Protein AF-0000000075090294 (afdb_homodimer)

InterPro domains:
  IPR002213 UDP-glucuronosyl/UDP-glucosyltransferase [PF00201] (86-489)
  IPR002213 UDP-glucuronosyl/UDP-glucosyltransferase [cd03784] (20-441)
  IPR050271 UDP-glycosyltransferase [PTHR48043] (32-480)

Nearest PDB structures (foldseek):
  7yf5-assembly1_A  TM=9.136E-01  e=6.482E-15  Homo sapiens
  2o6l-assembly1_B  TM=9.146E-01  e=1.352E-14  Homo sapiens
  7yf5-assembly1_B  TM=9.253E-01  e=3.339E-14  Homo sapiens
  7yan-assembly2_D-2  TM=8.875E-01  e=4.430E-14  Homo sapiens
  7cjx-assembly2_B  TM=8.827E-01  e=1.720E-13  Homo sapiens

Radius of gyration: 32.8 Å; Cα contacts (8 Å, |Δi|>4): 1736; chains: 2; bounding box: 74×106×126 Å

Organism: Spodoptera litura (NCBI:txid69820)

Structure (mmCIF, N/CA/C/O backbone):
data_AF-0000000075090294-model_v1
#
loop_
_entity.id
_entity.type
_entity.pdbx_description
1 polymer 'UDP-glucuronosyltransferase 2B15-like'
#
loop_
_atom_site.group_PDB
_atom_site.id
_atom_site.type_symbol
_atom_site.label_atom_id
_atom_site.label_alt_id
_atom_site.label_comp_id
_atom_site.label_asym_id
_atom_site.label_entity_id
_atom_site.label_seq_id
_atom_site.pdbx_PDB_ins_code
_atom_site.Cartn_x
_atom_site.Cartn_y
_atom_site.Cartn_z
_atom_site.occupancy
_atom_site.B_iso_or_equiv
_atom_site.auth_seq_id
_atom_site.auth_comp_id
_atom_site.auth_asym_id
_atom_site.auth_atom_id
_atom_site.pdbx_PDB_model_num
ATOM 1 N N . MET A 1 1 ? -3.293 17.156 -51.281 1 29.06 1 MET A N 1
ATOM 2 C CA . MET A 1 1 ? -3.029 15.945 -50.531 1 29.06 1 MET A CA 1
ATOM 3 C C . MET A 1 1 ? -2.488 16.281 -49.125 1 29.06 1 MET A C 1
ATOM 5 O O . MET A 1 1 ? -2.357 15.398 -48.281 1 29.06 1 MET A O 1
ATOM 9 N N . LYS A 1 2 ? -1.785 17.406 -49 1 39.28 2 LYS A N 1
ATOM 10 C CA . LYS A 1 2 ? -1.111 17.875 -47.781 1 39.28 2 LYS A CA 1
ATOM 11 C C . LYS A 1 2 ? -2.121 18.281 -46.719 1 39.28 2 LYS A C 1
ATOM 13 O O . LYS A 1 2 ? -1.829 18.203 -45.5 1 39.28 2 LYS A O 1
ATOM 18 N N . PHE A 1 3 ? -3.219 18.844 -47.188 1 44.41 3 PHE A N 1
ATOM 19 C CA . PHE A 1 3 ? -4.188 19.406 -46.25 1 44.41 3 PHE A CA 1
ATOM 20 C C . PHE A 1 3 ? -4.875 18.297 -45.438 1 44.41 3 PHE A C 1
ATOM 22 O O . PHE A 1 3 ? -5.34 18.547 -44.344 1 44.41 3 PHE A O 1
ATOM 29 N N . ASN A 1 4 ? -4.961 17.062 -46.125 1 43.91 4 ASN A N 1
ATOM 30 C CA . ASN A 1 4 ? -5.73 16.031 -45.438 1 43.91 4 ASN A CA 1
ATOM 31 C C . ASN A 1 4 ? -4.961 15.453 -44.25 1 43.91 4 ASN A C 1
ATOM 33 O O . ASN A 1 4 ? -5.551 14.82 -43.375 1 43.91 4 ASN A O 1
ATOM 37 N N . ASN A 1 5 ? -3.605 15.617 -44.312 1 43 5 ASN A N 1
ATOM 38 C CA . ASN A 1 5 ? -2.842 14.945 -43.281 1 43 5 ASN A CA 1
ATOM 39 C C . ASN A 1 5 ? -2.898 15.719 -41.969 1 43 5 ASN A C 1
ATOM 41 O O . ASN A 1 5 ? -2.588 15.18 -40.906 1 43 5 ASN A O 1
ATOM 45 N N . ILE A 1 6 ? -3.092 17.078 -42.031 1 44.69 6 ILE A N 1
ATOM 46 C CA . ILE A 1 6 ? -3.098 17.875 -40.812 1 44.69 6 ILE A CA 1
ATOM 47 C C . ILE A 1 6 ? -4.348 17.547 -40 1 44.69 6 ILE A C 1
ATOM 49 O O . ILE A 1 6 ? -4.309 17.547 -38.75 1 44.69 6 ILE A O 1
ATOM 53 N N . ILE A 1 7 ? -5.492 17.266 -40.719 1 43.75 7 ILE A N 1
ATOM 54 C CA . ILE A 1 7 ? -6.73 17.062 -40 1 43.75 7 ILE A CA 1
ATOM 55 C C . ILE A 1 7 ? -6.648 15.742 -39.219 1 43.75 7 ILE A C 1
ATOM 57 O O . ILE A 1 7 ? -7.137 15.641 -38.094 1 43.75 7 ILE A O 1
ATOM 61 N N . ILE A 1 8 ? -5.871 14.742 -39.719 1 41.94 8 ILE A N 1
ATOM 62 C CA . ILE A 1 8 ? -5.863 13.43 -39.094 1 41.94 8 ILE A CA 1
ATOM 63 C C . ILE A 1 8 ? -5.082 13.5 -37.781 1 41.94 8 ILE A C 1
ATOM 65 O O . ILE A 1 8 ? -5.441 12.844 -36.812 1 41.94 8 ILE A O 1
ATOM 69 N N . LEU A 1 9 ? -4.02 14.359 -37.75 1 40.75 9 LEU A N 1
ATOM 70 C CA . LEU A 1 9 ? -3.215 14.336 -36.531 1 40.75 9 LEU A CA 1
ATOM 71 C C . LEU A 1 9 ? -3.982 14.938 -35.375 1 40.75 9 LEU A C 1
ATOM 73 O O . LEU A 1 9 ? -3.773 14.547 -34.219 1 40.75 9 LEU A O 1
ATOM 77 N N . PHE A 1 10 ? -4.84 15.891 -35.625 1 39.81 10 PHE A N 1
ATOM 78 C CA . PHE A 1 10 ? -5.566 16.484 -34.5 1 39.81 10 PHE A CA 1
ATOM 79 C C . PHE A 1 10 ? -6.582 15.5 -33.938 1 39.81 10 PHE A C 1
ATOM 81 O O . PHE A 1 10 ? -7.25 15.789 -32.938 1 39.81 10 PHE A O 1
ATOM 88 N N . CYS A 1 11 ? -7.133 14.578 -34.719 1 36.56 11 CYS A N 1
ATOM 89 C CA . CYS A 1 11 ? -8.125 13.68 -34.156 1 36.56 11 CYS A CA 1
ATOM 90 C C . CYS A 1 11 ? -7.504 12.812 -33.062 1 36.56 11 CYS A C 1
ATOM 92 O O . CYS A 1 11 ? -8.211 12.07 -32.375 1 36.56 11 CYS A O 1
ATOM 94 N N . ALA A 1 12 ? -6.301 12.32 -33.25 1 36.75 12 ALA A N 1
ATOM 95 C CA . ALA A 1 12 ? -5.848 11.172 -32.469 1 36.75 12 ALA A CA 1
ATOM 96 C C . ALA A 1 12 ? -5.918 11.469 -30.969 1 36.75 12 ALA A C 1
ATOM 98 O O . ALA A 1 12 ? -6.297 10.609 -30.172 1 36.75 12 ALA A O 1
ATOM 99 N N . LEU A 1 13 ? -5.031 12.375 -30.484 1 38.44 13 LEU A N 1
ATOM 100 C CA . LEU A 1 13 ? -4.887 12.258 -29.031 1 38.44 13 LEU A CA 1
ATOM 101 C C . LEU A 1 13 ? -6.121 12.789 -28.312 1 38.44 13 LEU A C 1
ATOM 103 O O . LEU A 1 13 ? -6.012 13.664 -27.453 1 38.44 13 LEU A O 1
ATOM 107 N N . PHE A 1 14 ? -7.176 13.125 -28.922 1 38.22 14 PHE A N 1
ATOM 108 C CA . PHE A 1 14 ? -8.297 13.367 -28.016 1 38.22 14 PHE A CA 1
ATOM 109 C C . PHE A 1 14 ? -8.422 12.234 -27 1 38.22 14 PHE A C 1
ATOM 111 O O . PHE A 1 14 ? -8.938 11.164 -27.312 1 38.22 14 PHE A O 1
ATOM 118 N N . SER A 1 15 ? -7.508 12.008 -26.203 1 43.88 15 SER A N 1
ATOM 119 C CA . SER A 1 15 ? -7.938 11.281 -25.016 1 43.88 15 SER A CA 1
ATOM 120 C C . SER A 1 15 ? -9.375 11.633 -24.641 1 43.88 15 SER A C 1
ATOM 122 O O . SER A 1 15 ? -9.68 12.789 -24.359 1 43.88 15 SER A O 1
ATOM 124 N N . GLN A 1 16 ? -10.398 11.281 -25.375 1 47 16 GLN A N 1
ATOM 125 C CA . GLN A 1 16 ? -11.797 11.438 -24.984 1 47 16 GLN A CA 1
ATOM 126 C C . GLN A 1 16 ? -11.93 11.602 -23.484 1 47 16 GLN A C 1
ATOM 128 O O . GLN A 1 16 ? -11.805 10.633 -22.734 1 47 16 GLN A O 1
ATOM 133 N N . VAL A 1 17 ? -11.383 12.578 -22.938 1 55.84 17 VAL A N 1
ATOM 134 C CA . VAL A 1 17 ? -11.617 12.859 -21.531 1 55.84 17 VAL A CA 1
ATOM 135 C C . VAL A 1 17 ? -13.109 12.805 -21.219 1 55.84 17 VAL A C 1
ATOM 137 O O . VAL A 1 17 ? -13.898 13.562 -21.797 1 55.84 17 VAL A O 1
ATOM 140 N N . LEU A 1 18 ? -13.633 11.656 -20.984 1 67 18 LEU A N 1
ATOM 141 C CA . LEU A 1 18 ? -14.984 11.531 -20.453 1 67 18 LEU A CA 1
ATOM 142 C C . LEU A 1 18 ? -15.234 12.555 -19.344 1 67 18 LEU A C 1
ATOM 144 O O . LEU A 1 18 ? -14.531 12.555 -18.328 1 67 18 LEU A O 1
ATOM 148 N N . SER A 1 19 ? -15.922 13.641 -19.641 1 91.56 19 SER A N 1
ATOM 149 C CA . SER A 1 19 ? -16.344 14.656 -18.688 1 91.56 19 SER A CA 1
ATOM 150 C C . SER A 1 19 ? -17.297 14.062 -17.641 1 91.56 19 SER A C 1
ATOM 152 O O . SER A 1 19 ? -18.344 13.523 -17.984 1 91.56 19 SER A O 1
ATOM 154 N N . LEU A 1 20 ? -16.844 14.031 -16.422 1 97.94 20 LEU A N 1
ATOM 155 C CA . LEU A 1 20 ? -17.625 13.484 -15.32 1 97.94 20 LEU A CA 1
ATOM 156 C C . LEU A 1 20 ? -18.438 14.586 -14.633 1 97.94 20 LEU A C 1
ATOM 158 O O . LEU A 1 20 ? -18.016 15.742 -14.609 1 97.94 20 LEU A O 1
ATOM 162 N N . ASN A 1 21 ? -19.625 14.258 -14.188 1 98.5 21 ASN A N 1
ATOM 163 C CA . ASN A 1 21 ? -20.328 15.055 -13.203 1 98.5 21 ASN A CA 1
ATOM 164 C C . ASN A 1 21 ? -19.938 14.688 -11.781 1 98.5 21 ASN A C 1
ATOM 166 O O . ASN A 1 21 ? -20.25 13.586 -11.312 1 98.5 21 ASN A O 1
ATOM 170 N N . ILE A 1 22 ? -19.266 15.633 -11.086 1 98.81 22 ILE A N 1
ATOM 171 C CA . ILE A 1 22 ? -18.641 15.32 -9.805 1 98.81 22 ILE A CA 1
ATOM 172 C C . ILE A 1 22 ? -19.266 16.172 -8.703 1 98.81 22 ILE A C 1
ATOM 174 O O . ILE A 1 22 ? -19.469 17.375 -8.883 1 98.81 22 ILE A O 1
ATOM 178 N N . LEU A 1 23 ? -19.625 15.562 -7.602 1 98.88 23 LEU A N 1
ATOM 179 C CA . LEU A 1 23 ? -20.109 16.281 -6.422 1 98.88 23 LEU A CA 1
ATOM 180 C C . LEU A 1 23 ? -19.062 16.266 -5.316 1 98.88 23 LEU A C 1
ATOM 182 O O . LEU A 1 23 ? -18.594 15.195 -4.91 1 98.88 23 LEU A O 1
ATOM 186 N N . GLY A 1 24 ? -18.609 17.438 -4.895 1 98.81 24 GLY A N 1
ATOM 187 C CA . GLY A 1 24 ? -17.734 17.562 -3.734 1 98.81 24 GLY A CA 1
ATOM 188 C C . GLY A 1 24 ? -18.469 18 -2.48 1 98.81 24 GLY A C 1
ATOM 189 O O . GLY A 1 24 ? -19.156 19.016 -2.479 1 98.81 24 GLY A O 1
ATOM 190 N N . VAL A 1 25 ? -18.359 17.234 -1.381 1 98.81 25 VAL A N 1
ATOM 191 C CA . VAL A 1 25 ? -19.062 17.516 -0.136 1 98.81 25 VAL A CA 1
ATOM 192 C C . VAL A 1 25 ? -18.062 17.766 0.984 1 98.81 25 VAL A C 1
ATOM 194 O O . VAL A 1 25 ? -17.438 16.828 1.501 1 98.81 25 VAL A O 1
ATOM 197 N N . PHE A 1 26 ? -17.906 19 1.391 1 98.19 26 PHE A N 1
ATOM 198 C CA . PHE A 1 26 ? -16.953 19.438 2.396 1 98.19 26 PHE A CA 1
ATOM 199 C C . PHE A 1 26 ? -17.641 20.312 3.445 1 98.19 26 PHE A C 1
ATOM 201 O O . PHE A 1 26 ? -17.438 21.531 3.473 1 98.19 26 PHE A O 1
ATOM 208 N N . PRO A 1 27 ? -18.297 19.703 4.402 1 96.38 27 PRO A N 1
ATOM 209 C CA . PRO A 1 27 ? -19.156 20.469 5.309 1 96.38 27 PRO A CA 1
ATOM 210 C C . PRO A 1 27 ? -18.375 21.016 6.512 1 96.38 27 PRO A C 1
ATOM 212 O O . PRO A 1 27 ? -18.969 21.688 7.367 1 96.38 27 PRO A O 1
ATOM 215 N N . TYR A 1 28 ? -17.094 20.734 6.672 1 95.12 28 TYR A N 1
ATOM 216 C CA . TYR A 1 28 ? -16.328 21.25 7.793 1 95.12 28 TYR A CA 1
ATOM 217 C C . TYR A 1 28 ? -15.922 22.703 7.543 1 95.12 28 TYR A C 1
ATOM 219 O O . TYR A 1 28 ? -15.477 23.047 6.445 1 95.12 28 TYR A O 1
ATOM 227 N N . GLN A 1 29 ? -15.984 23.547 8.508 1 93.06 29 GLN A N 1
ATOM 228 C CA . GLN A 1 29 ? -15.844 25 8.344 1 93.06 29 GLN A CA 1
ATOM 229 C C . GLN A 1 29 ? -14.375 25.422 8.445 1 93.06 29 GLN A C 1
ATOM 231 O O . GLN A 1 29 ? -14.047 26.594 8.258 1 93.06 29 GLN A O 1
ATOM 236 N N . GLY A 1 30 ? -13.516 24.469 8.766 1 89.94 30 GLY A N 1
ATOM 237 C CA . GLY A 1 30 ? -12.109 24.828 8.844 1 89.94 30 GLY A CA 1
ATOM 238 C C . GLY A 1 30 ? -11.492 25.125 7.488 1 89.94 30 GLY A C 1
ATOM 239 O O . GLY A 1 30 ? -11.344 24.219 6.664 1 89.94 30 GLY A O 1
ATOM 240 N N . LYS A 1 31 ? -11.102 26.328 7.285 1 90.31 31 LYS A N 1
ATOM 241 C CA . LYS A 1 31 ? -10.617 26.781 5.988 1 90.31 31 LYS A CA 1
ATOM 242 C C . LYS A 1 31 ? -9.336 26.062 5.594 1 90.31 31 LYS A C 1
ATOM 244 O O . LYS A 1 31 ? -9.094 25.828 4.41 1 90.31 31 LYS A O 1
ATOM 249 N N . SER A 1 32 ? -8.469 25.766 6.578 1 89.62 32 SER A N 1
ATOM 250 C CA . SER A 1 32 ? -7.195 25.109 6.309 1 89.62 32 SER A CA 1
ATOM 251 C C . SER A 1 32 ? -7.402 23.781 5.598 1 89.62 32 SER A C 1
ATOM 253 O O . SER A 1 32 ? -6.598 23.391 4.746 1 89.62 32 SER A O 1
ATOM 255 N N . HIS A 1 33 ? -8.539 23.078 5.941 1 94.19 33 HIS A N 1
ATOM 256 C CA . HIS A 1 33 ? -8.852 21.828 5.254 1 94.19 33 HIS A CA 1
ATOM 257 C C . HIS A 1 33 ? -9.156 22.078 3.779 1 94.19 33 HIS A C 1
ATOM 259 O O . HIS A 1 33 ? -8.664 21.359 2.912 1 94.19 33 HIS A O 1
ATOM 265 N N . PHE A 1 34 ? -9.883 23.125 3.588 1 95.06 34 PHE A N 1
ATOM 266 C CA . PHE A 1 34 ? -10.328 23.375 2.223 1 95.06 34 PHE A CA 1
ATOM 267 C C . PHE A 1 34 ? -9.172 23.859 1.354 1 95.06 34 PHE A C 1
ATOM 269 O O . PHE A 1 34 ? -9.203 23.688 0.132 1 95.06 34 PHE A O 1
ATOM 276 N N . PHE A 1 35 ? -8.133 24.453 1.969 1 94.06 35 PHE A N 1
ATOM 277 C CA . PHE A 1 35 ? -6.938 24.844 1.222 1 94.06 35 PHE A CA 1
ATOM 278 C C . PHE A 1 35 ? -6.332 23.625 0.516 1 94.06 35 PHE A C 1
ATOM 280 O O . PHE A 1 35 ? -5.734 23.766 -0.554 1 94.06 35 PHE A O 1
ATOM 287 N N . VAL A 1 36 ? -6.547 22.469 1.104 1 96.5 36 VAL A N 1
ATOM 288 C CA . VAL A 1 36 ? -6.027 21.234 0.516 1 96.5 36 VAL A CA 1
ATOM 289 C C . VAL A 1 36 ? -6.879 20.844 -0.686 1 96.5 36 VAL A C 1
ATOM 291 O O . VAL A 1 36 ? -6.352 20.5 -1.747 1 96.5 36 VAL A O 1
ATOM 294 N N . PHE A 1 37 ? -8.164 20.969 -0.574 1 97.88 37 PHE A N 1
ATOM 295 C CA . PHE A 1 37 ? -9.086 20.438 -1.561 1 97.88 37 PHE A CA 1
ATOM 296 C C . PHE A 1 37 ? -9.258 21.391 -2.727 1 97.88 37 PHE A C 1
ATOM 298 O O . PHE A 1 37 ? -9.508 20.969 -3.859 1 97.88 37 PHE A O 1
ATOM 305 N N . GLY A 1 38 ? -9.125 22.703 -2.447 1 97.12 38 GLY A N 1
ATOM 306 C CA . GLY A 1 38 ? -9.406 23.734 -3.426 1 97.12 38 GLY A CA 1
ATOM 307 C C . GLY A 1 38 ? -8.68 23.531 -4.738 1 97.12 38 GLY A C 1
ATOM 308 O O . GLY A 1 38 ? -9.305 23.391 -5.793 1 97.12 38 GLY A O 1
ATOM 309 N N . PRO A 1 39 ? -7.359 23.453 -4.707 1 96.88 39 PRO A N 1
ATOM 310 C CA . PRO A 1 39 ? -6.598 23.281 -5.945 1 96.88 39 PRO A CA 1
ATOM 311 C C . PRO A 1 39 ? -6.98 22.016 -6.703 1 96.88 39 PRO A C 1
ATOM 313 O O . PRO A 1 39 ? -7.02 22.016 -7.934 1 96.88 39 PRO A O 1
ATOM 316 N N . TYR A 1 40 ? -7.25 21.016 -5.996 1 97.94 40 TYR A N 1
ATOM 317 C CA . TYR A 1 40 ? -7.648 19.734 -6.578 1 97.94 40 TYR A CA 1
ATOM 318 C C . TYR A 1 40 ? -8.977 19.875 -7.312 1 97.94 40 TYR A C 1
ATOM 320 O O . TYR A 1 40 ? -9.109 19.438 -8.461 1 97.94 40 TYR A O 1
ATOM 328 N N . LEU A 1 41 ? -9.945 20.484 -6.664 1 98.38 41 LEU A N 1
ATOM 329 C CA . LEU A 1 41 ? -11.266 20.672 -7.25 1 98.38 41 LEU A CA 1
ATOM 330 C C . LEU A 1 41 ? -11.188 21.594 -8.477 1 98.38 41 LEU A C 1
ATOM 332 O O . LEU A 1 41 ? -11.828 21.312 -9.492 1 98.38 41 LEU A O 1
ATOM 336 N N . LYS A 1 42 ? -10.422 22.609 -8.375 1 97.44 42 LYS A N 1
ATOM 337 C CA . LYS A 1 42 ? -10.234 23.516 -9.516 1 97.44 42 LYS A CA 1
ATOM 338 C C . LYS A 1 42 ? -9.594 22.781 -10.695 1 97.44 42 LYS A C 1
ATOM 340 O O . LYS A 1 42 ? -9.961 23 -11.844 1 97.44 42 LYS A O 1
ATOM 345 N N . GLU A 1 43 ? -8.609 21.906 -10.383 1 97.25 43 GLU A N 1
ATOM 346 C CA . GLU A 1 43 ? -7.941 21.172 -11.438 1 97.25 43 GLU A CA 1
ATOM 347 C C . GLU A 1 43 ? -8.906 20.203 -12.133 1 97.25 43 GLU A C 1
ATOM 349 O O . GLU A 1 43 ? -8.844 20.016 -13.352 1 97.25 43 GLU A O 1
ATOM 354 N N . LEU A 1 44 ? -9.797 19.578 -11.383 1 98.06 44 LEU A N 1
ATOM 355 C CA . LEU A 1 44 ? -10.828 18.734 -11.977 1 98.06 44 LEU A CA 1
ATOM 356 C C . LEU A 1 44 ? -11.68 19.516 -12.969 1 98.06 44 LEU A C 1
ATOM 358 O O . LEU A 1 44 ? -11.953 19.047 -14.07 1 98.06 44 LEU A O 1
ATOM 362 N N . ALA A 1 45 ? -12.062 20.719 -12.586 1 97.62 45 ALA A N 1
ATOM 363 C CA . ALA A 1 45 ? -12.836 21.578 -13.469 1 97.62 45 ALA A CA 1
ATOM 364 C C . ALA A 1 45 ? -12.023 21.969 -14.703 1 97.62 45 ALA A C 1
ATOM 366 O O . ALA A 1 45 ? -12.539 21.938 -15.828 1 97.62 45 ALA A O 1
ATOM 367 N N . ARG A 1 46 ? -10.82 22.328 -14.469 1 96 46 ARG A N 1
ATOM 368 C CA . ARG A 1 46 ? -9.938 22.734 -15.562 1 96 46 ARG A CA 1
ATOM 369 C C . ARG A 1 46 ? -9.781 21.625 -16.594 1 96 46 ARG A C 1
ATOM 371 O O . ARG A 1 46 ? -9.641 21.891 -17.781 1 96 46 ARG A O 1
ATOM 378 N N . ARG A 1 47 ? -9.844 20.391 -16.156 1 96.38 47 ARG A N 1
ATOM 379 C CA . ARG A 1 47 ? -9.664 19.266 -17.047 1 96.38 47 ARG A CA 1
ATOM 380 C C . ARG A 1 47 ? -10.984 18.875 -17.703 1 96.38 47 ARG A C 1
ATOM 382 O O . ARG A 1 47 ? -11.078 17.812 -18.328 1 96.38 47 ARG A O 1
ATOM 389 N N . GLY A 1 48 ? -12.016 19.594 -17.453 1 96.56 48 GLY A N 1
ATOM 390 C CA . GLY A 1 48 ? -13.227 19.453 -18.25 1 96.56 48 GLY A CA 1
ATOM 391 C C . GLY A 1 48 ? -14.367 18.812 -17.484 1 96.56 48 GLY A C 1
ATOM 392 O O . GLY A 1 48 ? -15.461 18.641 -18.031 1 96.56 48 GLY A O 1
ATOM 393 N N . HIS A 1 49 ? -14.18 18.484 -16.25 1 98.12 49 HIS A N 1
ATOM 394 C CA . HIS A 1 49 ? -15.258 17.891 -15.477 1 98.12 49 HIS A CA 1
ATOM 395 C C . HIS A 1 49 ? -16.234 18.953 -14.977 1 98.12 49 HIS A C 1
ATOM 397 O O . HIS A 1 49 ? -15.867 20.125 -14.859 1 98.12 49 HIS A O 1
ATOM 403 N N . ASN A 1 50 ? -17.469 18.562 -14.82 1 97.94 50 ASN A N 1
ATOM 404 C CA . ASN A 1 50 ? -18.469 19.406 -14.164 1 97.94 50 ASN A CA 1
ATOM 405 C C . ASN A 1 50 ? -18.484 19.172 -12.656 1 97.94 50 ASN A C 1
ATOM 407 O O . ASN A 1 50 ? -18.781 18.062 -12.195 1 97.94 50 ASN A O 1
ATOM 411 N N . ILE A 1 51 ? -18.234 20.219 -11.938 1 97.75 51 ILE A N 1
ATOM 412 C CA . ILE A 1 51 ? -18.031 20.047 -10.5 1 97.75 51 ILE A CA 1
ATOM 413 C C . ILE A 1 51 ? -19.062 20.875 -9.734 1 97.75 51 ILE A C 1
ATOM 415 O O . ILE A 1 51 ? -19.266 22.062 -10.016 1 97.75 51 ILE A O 1
ATOM 419 N N . THR A 1 52 ? -19.766 20.281 -8.852 1 98.56 52 THR A N 1
ATOM 420 C CA . THR A 1 52 ? -20.578 20.922 -7.84 1 98.56 52 THR A CA 1
ATOM 421 C C . THR A 1 52 ? -19.969 20.75 -6.453 1 98.56 52 THR A C 1
ATOM 423 O O . THR A 1 52 ? -19.688 19.625 -6.027 1 98.56 52 THR A O 1
ATOM 426 N N . VAL A 1 53 ? -19.75 21.844 -5.742 1 98.69 53 VAL A N 1
ATOM 427 C CA . VAL A 1 53 ? -19.031 21.781 -4.484 1 98.69 53 VAL A CA 1
ATOM 428 C C . VAL A 1 53 ? -19.875 22.359 -3.357 1 98.69 53 VAL A C 1
ATOM 430 O O . VAL A 1 53 ? -20.297 23.516 -3.426 1 98.69 53 VAL A O 1
ATOM 433 N N . ILE A 1 54 ? -20.125 21.547 -2.381 1 98.56 54 ILE A N 1
ATOM 434 C CA . ILE A 1 54 ? -20.797 21.984 -1.159 1 98.56 54 ILE A CA 1
ATOM 435 C C . ILE A 1 54 ? -19.75 22.328 -0.096 1 98.56 54 ILE A C 1
ATOM 437 O O . ILE A 1 54 ? -19.016 21.453 0.364 1 98.56 54 ILE A O 1
ATOM 441 N N . SER A 1 55 ? -19.656 23.547 0.312 1 97.56 55 SER A N 1
ATOM 442 C CA . SER A 1 55 ? -18.688 23.953 1.334 1 97.56 55 SER A CA 1
ATOM 443 C C . SER A 1 55 ? -19.031 25.328 1.896 1 97.56 55 SER A C 1
ATOM 445 O O . SER A 1 55 ? -20.078 25.906 1.57 1 97.56 55 SER A O 1
ATOM 447 N N . TYR A 1 56 ? -18.203 25.828 2.82 1 95.56 56 TYR A N 1
ATOM 448 C CA . TYR A 1 56 ? -18.312 27.172 3.359 1 95.56 56 TYR A CA 1
ATOM 449 C C . TYR A 1 56 ? -17.5 28.156 2.527 1 95.56 56 TYR A C 1
ATOM 451 O O . TYR A 1 56 ? -17.484 29.359 2.82 1 95.56 56 TYR A O 1
ATOM 459 N N . PHE A 1 57 ? -16.859 27.641 1.422 1 94.88 57 PHE A N 1
ATOM 460 C CA . PHE A 1 57 ? -15.828 28.453 0.77 1 94.88 57 PHE A CA 1
ATOM 461 C C . PHE A 1 57 ? -16.078 28.531 -0.731 1 94.88 57 PHE A C 1
ATOM 463 O O . PHE A 1 57 ? -15.305 28 -1.526 1 94.88 57 PHE A O 1
ATOM 470 N N . PRO A 1 58 ? -17.031 29.266 -1.136 1 94.88 58 PRO A N 1
ATOM 471 C CA . PRO A 1 58 ? -17.266 29.422 -2.572 1 94.88 58 PRO A CA 1
ATOM 472 C C . PRO A 1 58 ? -16.125 30.125 -3.291 1 94.88 58 PRO A C 1
ATOM 474 O O . PRO A 1 58 ? -15.367 30.875 -2.67 1 94.88 58 PRO A O 1
ATOM 477 N N . LEU A 1 59 ? -16.078 29.859 -4.562 1 94.69 59 LEU A N 1
ATOM 478 C CA . LEU A 1 59 ? -15.039 30.484 -5.375 1 94.69 59 LEU A CA 1
ATOM 479 C C . LEU A 1 59 ? -15.25 32 -5.449 1 94.69 59 LEU A C 1
ATOM 481 O O . LEU A 1 59 ? -16.391 32.469 -5.574 1 94.69 59 LEU A O 1
ATOM 485 N N . LYS A 1 60 ? -14.148 32.656 -5.359 1 90.75 60 LYS A N 1
ATOM 486 C CA . LYS A 1 60 ? -14.219 34.094 -5.559 1 90.75 60 LYS A CA 1
ATOM 487 C C . LYS A 1 60 ? -14.438 34.438 -7.031 1 90.75 60 LYS A C 1
ATOM 489 O O . LYS A 1 60 ? -15.273 35.281 -7.359 1 90.75 60 LYS A O 1
ATOM 494 N N . GLU A 1 61 ? -13.672 33.781 -7.852 1 92.19 61 GLU A N 1
ATOM 495 C CA . GLU A 1 61 ? -13.797 33.906 -9.305 1 92.19 61 GLU A CA 1
ATOM 496 C C . GLU A 1 61 ? -14.461 32.688 -9.906 1 92.19 61 GLU A C 1
ATOM 498 O O . GLU A 1 61 ? -13.938 31.562 -9.789 1 92.19 61 GLU A O 1
ATOM 503 N N . PRO A 1 62 ? -15.484 32.906 -10.578 1 91.44 62 PRO A N 1
ATOM 504 C CA . PRO A 1 62 ? -16.234 31.766 -11.094 1 91.44 62 PRO A CA 1
ATOM 505 C C . PRO A 1 62 ? -15.477 31 -12.188 1 91.44 62 PRO A C 1
ATOM 507 O O . PRO A 1 62 ? -14.758 31.609 -12.977 1 91.44 62 PRO A O 1
ATOM 510 N N . ILE A 1 63 ? -15.586 29.734 -12.164 1 93.62 63 ILE A N 1
ATOM 511 C CA . ILE A 1 63 ? -15.18 28.812 -13.211 1 93.62 63 ILE A CA 1
ATOM 512 C C . ILE A 1 63 ? -16.422 28.156 -13.82 1 93.62 63 ILE A C 1
ATOM 514 O O . ILE A 1 63 ? -17.297 27.688 -13.102 1 93.62 63 ILE A O 1
ATOM 518 N N . ASP A 1 64 ? -16.625 28.094 -15.125 1 93.19 64 ASP A N 1
ATOM 519 C CA . ASP A 1 64 ? -17.844 27.75 -15.852 1 93.19 64 ASP A CA 1
ATOM 520 C C . ASP A 1 64 ? -18.375 26.391 -15.383 1 93.19 64 ASP A C 1
ATOM 522 O O . ASP A 1 64 ? -19.578 26.25 -15.156 1 93.19 64 ASP A O 1
ATOM 526 N N . ASN A 1 65 ? -17.562 25.453 -15.297 1 96.62 65 ASN A N 1
ATOM 527 C CA . ASN A 1 65 ? -18.047 24.109 -14.945 1 96.62 65 ASN A CA 1
ATOM 528 C C . ASN A 1 65 ? -17.797 23.797 -13.469 1 96.62 65 ASN A C 1
ATOM 530 O O . ASN A 1 65 ? -17.641 22.641 -13.094 1 96.62 65 ASN A O 1
ATOM 534 N N . TYR A 1 66 ? -17.688 24.859 -12.633 1 97.81 66 TYR A N 1
ATOM 535 C CA . TYR A 1 66 ? -17.578 24.75 -11.18 1 97.81 66 TYR A CA 1
ATOM 536 C C . TYR A 1 66 ? -18.734 25.469 -10.492 1 97.81 66 TYR A C 1
ATOM 538 O O . TYR A 1 66 ? -18.828 26.703 -10.555 1 97.81 66 TYR A O 1
ATOM 546 N N . HIS A 1 67 ? -19.562 24.734 -9.805 1 97.69 67 HIS A N 1
ATOM 547 C CA . HIS A 1 67 ? -20.766 25.281 -9.18 1 97.69 67 HIS A CA 1
ATOM 548 C C . HIS A 1 67 ? -20.703 25.141 -7.664 1 97.69 67 HIS A C 1
ATOM 550 O O . HIS A 1 67 ? -20.594 24.031 -7.141 1 97.69 67 HIS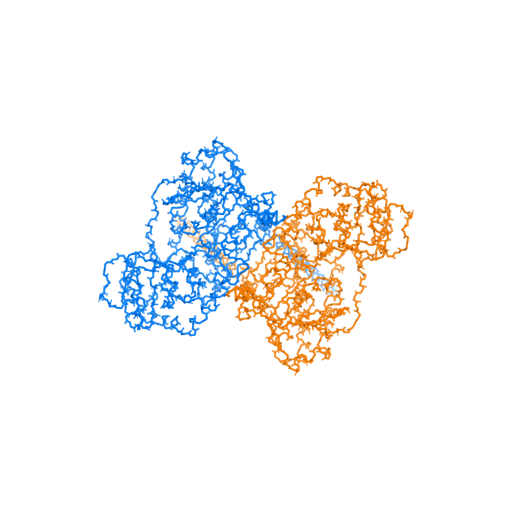 A O 1
ATOM 556 N N . ASP A 1 68 ? -20.938 26.25 -6.973 1 97.69 68 ASP A N 1
ATOM 557 C CA . ASP A 1 68 ? -20.844 26.25 -5.516 1 97.69 68 ASP A CA 1
ATOM 558 C C . ASP A 1 68 ? -22.234 26.156 -4.887 1 97.69 68 ASP A C 1
ATOM 560 O O . ASP A 1 68 ? -23.188 26.781 -5.355 1 97.69 68 ASP A O 1
ATOM 564 N N . ILE A 1 69 ? -22.359 25.297 -3.971 1 97.94 69 ILE A N 1
ATOM 565 C CA . ILE A 1 69 ? -23.438 25.328 -2.986 1 97.94 69 ILE A CA 1
ATOM 566 C C . ILE A 1 69 ? -22.891 25.766 -1.632 1 97.94 69 ILE A C 1
ATOM 568 O O . ILE A 1 69 ? -22.203 25 -0.953 1 97.94 69 ILE A O 1
ATOM 572 N N . LYS A 1 70 ? -23.188 26.969 -1.242 1 96.5 70 LYS A N 1
ATOM 573 C CA . LYS A 1 70 ? -22.609 27.562 -0.04 1 96.5 70 LYS A CA 1
ATOM 574 C C . LYS A 1 70 ? -23.391 27.141 1.208 1 96.5 70 LYS A C 1
ATOM 576 O O . LYS A 1 70 ? -24.609 27.266 1.261 1 96.5 70 LYS A O 1
ATOM 581 N N . LEU A 1 71 ? -22.672 26.625 2.154 1 95.94 71 LEU A N 1
ATOM 582 C CA . LEU A 1 71 ? -23.25 26.328 3.465 1 95.94 71 LEU A CA 1
ATOM 583 C C . LEU A 1 71 ? -23.25 27.578 4.344 1 95.94 71 LEU A C 1
ATOM 585 O O . LEU A 1 71 ? -22.375 28.453 4.199 1 95.94 71 LEU A O 1
ATOM 589 N N . SER A 1 72 ? -24.203 27.688 5.184 1 86.25 72 SER A N 1
ATOM 590 C CA . SER A 1 72 ? -24.328 28.859 6.059 1 86.25 72 SER A CA 1
ATOM 591 C C . SER A 1 72 ? -23.766 28.562 7.449 1 86.25 72 SER A C 1
ATOM 593 O O . SER A 1 72 ? -23.891 27.453 7.953 1 86.25 72 SER A O 1
ATOM 595 N N . GLY A 1 73 ? -23.094 29.453 7.906 1 80.12 73 GLY A N 1
ATOM 596 C CA . GLY A 1 73 ? -22.547 29.359 9.25 1 80.12 73 GLY A CA 1
ATOM 597 C C . GLY A 1 73 ? -21.219 30.078 9.414 1 80.12 73 GLY A C 1
ATOM 598 O O . GLY A 1 73 ? -20.75 30.734 8.484 1 80.12 73 GLY A O 1
ATOM 599 N N . LYS A 1 74 ? -20.75 30.047 10.703 1 76.19 74 LYS A N 1
ATOM 600 C CA . LYS A 1 74 ? -19.516 30.75 11.031 1 76.19 74 LYS A CA 1
ATOM 601 C C . LYS A 1 74 ? -18.297 29.875 10.742 1 76.19 74 LYS A C 1
ATOM 603 O O . LYS A 1 74 ? -18.297 28.688 11.086 1 76.19 74 LYS A O 1
ATOM 608 N N . VAL A 1 75 ? -17.422 30.438 10.055 1 72.75 75 VAL A N 1
ATOM 609 C CA . VAL A 1 75 ? -16.141 29.781 9.828 1 72.75 75 VAL A CA 1
ATOM 610 C C . VAL A 1 75 ? -15.344 29.734 11.133 1 72.75 75 VAL A C 1
ATOM 612 O O . VAL A 1 75 ? -15.352 30.688 11.906 1 72.75 75 VAL A O 1
ATOM 615 N N . LEU A 1 76 ? -14.844 28.484 11.422 1 65.75 76 LEU A N 1
ATOM 616 C CA . LEU A 1 76 ? -14.125 28.266 12.68 1 65.75 76 LEU A CA 1
ATOM 617 C C . LEU A 1 76 ? -12.812 29.047 12.695 1 65.75 76 LEU A C 1
ATOM 619 O O . LEU A 1 76 ? -12 28.922 11.773 1 65.75 76 LEU A O 1
ATOM 623 N N . GLU A 1 77 ? -12.797 30.109 13.578 1 58.81 77 GLU A N 1
ATOM 624 C CA . GLU A 1 77 ? -11.539 30.828 13.789 1 58.81 77 GLU A CA 1
ATOM 625 C C . GLU A 1 77 ? -10.922 30.469 15.141 1 58.81 77 GLU A C 1
ATOM 627 O O . GLU A 1 77 ? -11.289 31.062 16.172 1 58.81 77 GLU A O 1
ATOM 632 N N . ASP A 1 78 ? -10.812 29.078 15.43 1 57.47 78 ASP A N 1
ATOM 633 C CA . ASP A 1 78 ? -10.68 28.703 16.828 1 57.47 78 ASP A CA 1
ATOM 634 C C . ASP A 1 78 ? -9.234 28.844 17.297 1 57.47 78 ASP A C 1
ATOM 636 O O . ASP A 1 78 ? -8.297 28.719 16.516 1 57.47 78 ASP A O 1
ATOM 640 N N . VAL A 1 79 ? -9.141 29.5 18.484 1 59.78 79 VAL A N 1
ATOM 641 C CA . VAL A 1 79 ? -7.922 29.547 19.281 1 59.78 79 VAL A CA 1
ATOM 642 C C . VAL A 1 79 ? -7.859 28.312 20.188 1 59.78 79 VAL A C 1
ATOM 644 O O . VAL A 1 79 ? -8.836 27.984 20.859 1 59.78 79 VAL A O 1
ATOM 647 N N . PHE A 1 80 ? -6.918 27.328 20 1 66.44 80 PHE A N 1
ATOM 648 C CA . PHE A 1 80 ? -6.707 26.156 20.844 1 66.44 80 PHE A CA 1
ATOM 649 C C . PHE A 1 80 ? -5.648 26.438 21.906 1 66.44 80 PHE A C 1
ATOM 651 O O . PHE A 1 80 ? -4.793 27.312 21.734 1 66.44 80 PHE A O 1
ATOM 658 N N . PRO A 1 81 ? -5.852 25.734 23.047 1 68.88 81 PRO A N 1
ATOM 659 C CA . PRO A 1 81 ? -4.828 25.891 24.078 1 68.88 81 PRO A CA 1
ATOM 660 C C . PRO A 1 81 ? -3.439 25.469 23.609 1 68.88 81 PRO A C 1
ATOM 662 O O . PRO A 1 81 ? -3.311 24.531 22.828 1 68.88 81 PRO A O 1
ATOM 665 N N . ILE A 1 82 ? -2.457 26.109 24.125 1 71.62 82 ILE A N 1
ATOM 666 C CA . ILE A 1 82 ? -1.069 25.938 23.719 1 71.62 82 ILE A CA 1
ATOM 667 C C . ILE A 1 82 ? -0.48 24.688 24.359 1 71.62 82 ILE A C 1
ATOM 669 O O . ILE A 1 82 ? 0.303 23.969 23.734 1 71.62 82 ILE A O 1
ATOM 673 N N . TYR A 1 83 ? -0.948 24.406 25.609 1 76.62 83 TYR A N 1
ATOM 674 C CA . TYR A 1 83 ? -0.371 23.25 26.297 1 76.62 83 TYR A CA 1
ATOM 675 C C . TYR A 1 83 ? -1.268 22.031 26.141 1 76.62 83 TYR A C 1
ATOM 677 O O . TYR A 1 83 ? -2.471 22.109 26.406 1 76.62 83 TYR A O 1
ATOM 685 N N . ARG A 1 84 ? -0.591 20.969 25.75 1 81 84 ARG A N 1
ATOM 686 C CA . ARG A 1 84 ? -1.31 19.719 25.531 1 81 84 ARG A CA 1
ATOM 687 C C . ARG A 1 84 ? -1.482 18.953 26.828 1 81 84 ARG A C 1
ATOM 689 O O . ARG A 1 84 ? -0.563 18.891 27.641 1 81 84 ARG A O 1
ATOM 696 N N . SER A 1 85 ? -2.668 18.453 27.031 1 86.25 85 SER A N 1
ATOM 697 C CA . SER A 1 85 ? -3.023 17.578 28.141 1 86.25 85 SER A CA 1
ATOM 698 C C . SER A 1 85 ? -4.074 16.547 27.719 1 86.25 85 SER A C 1
ATOM 700 O O . SER A 1 85 ? -4.633 16.641 26.625 1 86.25 85 SER A O 1
ATOM 702 N N . TYR A 1 86 ? -4.211 15.523 28.516 1 90.56 86 TYR A N 1
ATOM 703 C CA . TYR A 1 86 ? -5.27 14.562 28.234 1 90.56 86 TYR A CA 1
ATOM 704 C C . TYR A 1 86 ? -6.629 15.242 28.156 1 90.56 86 TYR A C 1
ATOM 706 O O . TYR A 1 86 ? -7.492 14.852 27.375 1 90.56 86 TYR A O 1
ATOM 714 N N . TRP A 1 87 ? -6.719 16.266 28.906 1 89.62 87 TRP A N 1
ATOM 715 C CA . TRP A 1 87 ? -7.973 17 28.922 1 89.62 87 TRP A CA 1
ATOM 716 C C . TRP A 1 87 ? -8.188 17.703 27.578 1 89.62 87 TRP A C 1
ATOM 718 O O . TRP A 1 87 ? -9.312 17.75 27.062 1 89.62 87 TRP A O 1
ATOM 728 N N . THR A 1 88 ? -7.164 18.25 27.047 1 86.69 88 THR A N 1
ATOM 729 C CA . THR A 1 88 ? -7.273 18.906 25.75 1 86.69 88 THR A CA 1
ATOM 730 C C . THR A 1 88 ? -7.652 17.906 24.656 1 86.69 88 THR A C 1
ATOM 732 O O . THR A 1 88 ? -8.367 18.25 23.719 1 86.69 88 THR A O 1
ATOM 735 N N . ILE A 1 89 ? -7.191 16.703 24.812 1 89.69 89 ILE A N 1
ATOM 736 C CA . ILE A 1 89 ? -7.52 15.664 23.844 1 89.69 89 ILE A CA 1
ATOM 737 C C . ILE A 1 89 ? -9 15.305 23.953 1 89.69 89 ILE A C 1
ATOM 739 O O . ILE A 1 89 ? -9.688 15.172 22.938 1 89.69 89 ILE A O 1
ATOM 743 N N . ILE A 1 90 ? -9.477 15.188 25.172 1 92.31 90 ILE A N 1
ATOM 744 C CA . ILE A 1 90 ? -10.883 14.883 25.406 1 92.31 90 ILE A CA 1
ATOM 745 C C . ILE A 1 90 ? -11.758 16.016 24.891 1 92.31 90 ILE A C 1
ATOM 747 O O . ILE A 1 90 ? -12.766 15.773 24.219 1 92.31 90 ILE A O 1
ATOM 751 N N . GLU A 1 91 ? -11.305 17.234 25.141 1 90.44 91 GLU A N 1
ATOM 752 C CA . GLU A 1 91 ? -12.047 18.406 24.656 1 90.44 91 GLU A CA 1
ATOM 753 C C . GLU A 1 91 ? -12.094 18.422 23.125 1 90.44 91 GLU A C 1
ATOM 755 O O . GLU A 1 91 ? -13.133 18.734 22.547 1 90.44 91 GLU A O 1
ATOM 760 N N . THR A 1 92 ? -10.984 18.156 22.562 1 89.88 92 THR A N 1
ATOM 761 C CA . THR A 1 92 ? -10.914 18.109 21.109 1 89.88 92 THR A CA 1
ATOM 762 C C . THR A 1 92 ? -11.844 17.031 20.562 1 89.88 92 THR A C 1
ATOM 764 O O . THR A 1 92 ? -12.531 17.25 19.562 1 89.88 92 THR A O 1
ATOM 767 N N . SER A 1 93 ? -11.844 15.883 21.172 1 93.25 93 SER A N 1
ATOM 768 C CA . SER A 1 93 ? -12.695 14.789 20.719 1 93.25 93 SER A CA 1
ATOM 769 C C . SER A 1 93 ? -14.172 15.156 20.828 1 93.25 93 SER A C 1
ATOM 771 O O . SER A 1 93 ? -14.969 14.82 19.938 1 93.25 93 SER A O 1
ATOM 773 N N . LEU A 1 94 ? -14.523 15.875 21.891 1 93.19 94 LEU A N 1
ATOM 774 C CA . LEU A 1 94 ? -15.906 16.312 22.078 1 93.19 94 LEU A CA 1
ATOM 775 C C . LEU A 1 94 ? -16.266 17.406 21.078 1 93.19 94 LEU A C 1
ATOM 777 O O . LEU A 1 94 ? -17.391 17.438 20.562 1 93.19 94 LEU A O 1
ATOM 781 N N . PHE A 1 95 ? -15.312 18.266 20.859 1 92 95 PHE A N 1
ATOM 782 C CA . PHE A 1 95 ? -15.516 19.281 19.828 1 92 95 PHE A CA 1
ATOM 783 C C . PHE A 1 95 ? -15.781 18.641 18.484 1 92 95 PHE A C 1
ATOM 785 O O . PHE A 1 95 ? -16.688 19.062 17.766 1 92 95 PHE A O 1
ATOM 792 N N . LEU A 1 96 ? -15.008 17.656 18.109 1 93.44 96 LEU A N 1
ATOM 793 C CA . LEU A 1 96 ? -15.156 16.969 16.844 1 93.44 96 LEU A CA 1
ATOM 794 C C . LEU A 1 96 ? -16.5 16.266 16.75 1 93.44 96 LEU A C 1
ATOM 796 O O . LEU A 1 96 ? -17.172 16.297 15.711 1 93.44 96 LEU A O 1
ATOM 800 N N . LYS A 1 97 ? -16.859 15.664 17.828 1 94.88 97 LYS A N 1
ATOM 801 C CA . LYS A 1 97 ? -18.156 15 17.891 1 94.88 97 LYS A CA 1
ATOM 802 C C . LYS A 1 97 ? -19.297 16 17.656 1 94.88 97 LYS A C 1
ATOM 804 O O . LYS A 1 97 ? -20.141 15.797 16.797 1 94.88 97 LYS A O 1
ATOM 809 N N . ASN A 1 98 ? -19.266 17.078 18.406 1 94.81 98 ASN A N 1
ATOM 810 C CA . ASN A 1 98 ? -20.344 18.047 18.359 1 94.81 98 ASN A CA 1
ATOM 811 C C . ASN A 1 98 ? -20.375 18.797 17.031 1 94.81 98 ASN A C 1
ATOM 813 O O . ASN A 1 98 ? -21.438 18.984 16.438 1 94.81 98 ASN A O 1
ATOM 817 N N . SER A 1 99 ? -19.234 19.234 16.625 1 93.88 99 SER A N 1
ATOM 818 C CA . SER A 1 99 ? -19.188 19.922 15.344 1 93.88 99 SER A CA 1
ATOM 819 C C . SER A 1 99 ? -19.578 19 14.203 1 93.88 99 SER A C 1
ATOM 821 O O . SER A 1 99 ? -20.172 19.438 13.211 1 93.88 99 SER A O 1
ATOM 823 N N . GLY A 1 100 ? -19.188 17.703 14.289 1 95.56 100 GLY A N 1
ATOM 824 C CA . GLY A 1 100 ? -19.609 16.719 13.289 1 95.56 100 GLY A CA 1
ATOM 825 C C . GLY A 1 100 ? -21.125 16.609 13.164 1 95.56 100 GLY A C 1
ATOM 826 O O . GLY A 1 100 ? -21.656 16.531 12.055 1 95.56 100 GLY A O 1
ATOM 827 N N . GLN A 1 101 ? -21.75 16.625 14.289 1 96.31 101 GLN A N 1
ATOM 828 C CA . GLN A 1 101 ? -23.203 16.578 14.289 1 96.31 101 GLN A CA 1
ATOM 829 C C . GLN A 1 101 ? -23.797 17.844 13.664 1 96.31 101 GLN A C 1
ATOM 831 O O . GLN A 1 101 ? -24.734 17.766 12.867 1 96.31 101 GLN A O 1
ATOM 836 N N . GLU A 1 102 ? -23.25 18.922 14.055 1 95.56 102 GLU A N 1
ATOM 837 C CA . GLU A 1 102 ? -23.719 20.188 13.508 1 95.56 102 GLU A CA 1
ATOM 838 C C . GLU A 1 102 ? -23.5 20.266 12 1 95.56 102 GLU A C 1
ATOM 840 O O . GLU A 1 102 ? -24.344 20.75 11.266 1 95.56 102 GLU A O 1
ATOM 845 N N . ASN A 1 103 ? -22.359 19.828 11.578 1 96.56 103 ASN A N 1
ATOM 846 C CA . ASN A 1 103 ? -22.062 19.781 10.148 1 96.56 103 ASN A CA 1
ATOM 847 C C . ASN A 1 103 ? -23.062 18.938 9.383 1 96.56 103 ASN A C 1
ATOM 849 O O . ASN A 1 103 ? -23.469 19.297 8.273 1 96.56 103 ASN A O 1
ATOM 853 N N . CYS A 1 104 ? -23.391 17.797 9.938 1 97.19 104 CYS A N 1
ATOM 854 C CA . CYS A 1 104 ? -24.391 16.922 9.328 1 97.19 104 CYS A CA 1
ATOM 855 C C . CYS A 1 104 ? -25.734 17.625 9.172 1 97.19 104 CYS A C 1
ATOM 857 O O . CYS A 1 104 ? -26.312 17.625 8.086 1 97.19 104 CYS A O 1
ATOM 859 N N . ILE A 1 105 ? -26.188 18.297 10.219 1 97.19 105 ILE A N 1
ATOM 860 C CA . ILE A 1 105 ? -27.469 18.984 10.227 1 97.19 105 ILE A CA 1
ATOM 861 C C . ILE A 1 105 ? -27.453 20.125 9.203 1 97.19 105 ILE A C 1
ATOM 863 O O . ILE A 1 105 ? -28.359 20.234 8.375 1 97.19 105 ILE A O 1
ATOM 867 N N . THR A 1 106 ? -26.359 20.875 9.211 1 96.94 106 THR A N 1
ATOM 868 C CA . THR A 1 106 ? -26.234 22.016 8.297 1 96.94 106 THR A CA 1
ATOM 869 C C . THR A 1 106 ? -26.25 21.547 6.844 1 96.94 106 THR A C 1
ATOM 871 O O . THR A 1 106 ? -26.875 22.172 5.988 1 96.94 106 THR A O 1
ATOM 874 N N . LEU A 1 107 ? -25.578 20.469 6.586 1 97.75 107 LEU A N 1
ATOM 875 C CA . LEU A 1 107 ? -25.5 19.891 5.246 1 97.75 107 LEU A CA 1
ATOM 876 C C . LEU A 1 107 ? -26.891 19.516 4.742 1 97.75 107 LEU A C 1
ATOM 878 O O . LEU A 1 107 ? -27.297 19.922 3.65 1 97.75 107 LEU A O 1
ATOM 882 N N . LEU A 1 108 ? -27.703 18.797 5.547 1 97.69 108 LEU A N 1
ATOM 883 C CA . LEU A 1 108 ? -28.953 18.219 5.098 1 97.69 108 LEU A CA 1
ATOM 884 C C . LEU A 1 108 ? -30.078 19.25 5.133 1 97.69 108 LEU A C 1
ATOM 886 O O . LEU A 1 108 ? -31.062 19.125 4.398 1 97.69 108 LEU A O 1
ATOM 890 N N . GLU A 1 109 ? -29.859 20.297 5.945 1 97.25 109 GLU A N 1
ATOM 891 C CA . GLU A 1 109 ? -30.875 21.328 6.047 1 97.25 109 GLU A CA 1
ATOM 892 C C . GLU A 1 109 ? -30.781 22.312 4.883 1 97.25 109 GLU A C 1
ATOM 894 O O . GLU A 1 109 ? -31.75 23.031 4.59 1 97.25 109 GLU A O 1
ATOM 899 N N . ASN A 1 110 ? -29.641 22.391 4.273 1 97.62 110 ASN A N 1
ATOM 900 C CA . ASN A 1 110 ? -29.422 23.344 3.188 1 97.62 110 ASN A CA 1
ATOM 901 C C . ASN A 1 110 ? -30.359 23.062 2.012 1 97.62 110 ASN A C 1
ATOM 903 O O . ASN A 1 110 ? -30.344 21.969 1.449 1 97.62 110 ASN A O 1
ATOM 907 N N . GLU A 1 111 ? -31.094 24.078 1.539 1 97.44 111 GLU A N 1
ATOM 908 C CA . GLU A 1 111 ? -32.125 23.891 0.516 1 97.44 111 GLU A CA 1
ATOM 909 C C . GLU A 1 111 ? -31.5 23.516 -0.828 1 97.44 111 GLU A C 1
ATOM 911 O O . GLU A 1 111 ? -32.062 22.734 -1.583 1 97.44 111 GLU A O 1
ATOM 916 N N . ASN A 1 112 ? -30.406 24.109 -1.108 1 97.56 112 ASN A N 1
ATOM 917 C CA . ASN A 1 112 ? -29.75 23.797 -2.375 1 97.56 112 ASN A CA 1
ATOM 918 C C . ASN A 1 112 ? -29.219 22.375 -2.395 1 97.56 112 ASN A C 1
ATOM 920 O O . ASN A 1 112 ? -29.172 21.734 -3.447 1 97.56 112 ASN A O 1
ATOM 924 N N . VAL A 1 113 ? -28.797 21.891 -1.246 1 98.19 113 VAL A N 1
ATOM 925 C CA . VAL A 1 113 ? -28.375 20.5 -1.144 1 98.19 113 VAL A CA 1
ATOM 926 C C . VAL A 1 113 ? -29.578 19.578 -1.315 1 98.19 113 VAL A C 1
ATOM 928 O O . VAL A 1 113 ? -29.5 18.578 -2.029 1 98.19 113 VAL A O 1
ATOM 931 N N . GLN A 1 114 ? -30.688 19.953 -0.689 1 98.25 114 GLN A N 1
ATOM 932 C CA . GLN A 1 114 ? -31.906 19.156 -0.802 1 98.25 114 GLN A CA 1
ATOM 933 C C . GLN A 1 114 ? -32.375 19.062 -2.252 1 98.25 114 GLN A C 1
ATOM 935 O O . GLN A 1 114 ? -32.906 18.031 -2.67 1 98.25 114 GLN A O 1
ATOM 940 N N . ARG A 1 115 ? -32.156 20.062 -2.994 1 98 115 ARG A N 1
ATOM 941 C CA . ARG A 1 115 ? -32.562 20.078 -4.395 1 98 115 ARG A CA 1
ATOM 942 C C . ARG A 1 115 ? -31.859 18.984 -5.18 1 98 115 ARG A C 1
ATOM 944 O O . ARG A 1 115 ? -32.406 18.438 -6.141 1 98 115 ARG A O 1
ATOM 951 N N . LEU A 1 116 ? -30.641 18.625 -4.801 1 97.81 116 LEU A N 1
ATOM 952 C CA . LEU A 1 116 ? -29.891 17.609 -5.512 1 97.81 116 LEU A CA 1
ATOM 953 C C . LEU A 1 116 ? -30.641 16.281 -5.539 1 97.81 116 LEU A C 1
ATOM 955 O O . LEU A 1 116 ? -30.734 15.633 -6.586 1 97.81 116 LEU A O 1
ATOM 959 N N . TRP A 1 117 ? -31.125 15.781 -4.316 1 95.81 117 TRP A N 1
ATOM 960 C CA . TRP A 1 117 ? -31.797 14.477 -4.32 1 95.81 117 TRP A CA 1
ATOM 961 C C . TRP A 1 117 ? -33.281 14.625 -4.68 1 95.81 117 TRP A C 1
ATOM 963 O O . TRP A 1 117 ? -33.875 13.68 -5.172 1 95.81 117 TRP A O 1
ATOM 973 N N . LYS A 1 118 ? -33.875 15.797 -4.469 1 96.94 118 LYS A N 1
ATOM 974 C CA . LYS A 1 118 ? -35.281 16.016 -4.859 1 96.94 118 LYS A CA 1
ATOM 975 C C . LYS A 1 118 ? -35.406 16 -6.379 1 96.94 118 LYS A C 1
ATOM 977 O O . LYS A 1 118 ? -36.438 15.562 -6.906 1 96.94 118 LYS A O 1
ATOM 982 N N . THR A 1 119 ? -34.406 16.484 -7.086 1 96.62 119 THR A N 1
ATOM 983 C CA . THR A 1 119 ? -34.438 16.516 -8.539 1 96.62 119 THR A CA 1
ATOM 984 C C . THR A 1 119 ? -33.719 15.312 -9.133 1 96.62 119 THR A C 1
ATOM 986 O O . THR A 1 119 ? -33.5 15.25 -10.344 1 96.62 119 THR A O 1
ATOM 989 N N . GLU A 1 120 ? -33.188 14.461 -8.406 1 94.06 120 GLU A N 1
ATOM 990 C CA . GLU A 1 120 ? -32.5 13.234 -8.797 1 94.06 120 GLU A CA 1
ATOM 991 C C . GLU A 1 120 ? -31.312 13.523 -9.703 1 94.06 120 GLU A C 1
ATOM 993 O O . GLU A 1 120 ? -31.156 12.914 -10.758 1 94.06 120 GLU A O 1
ATOM 998 N N . GLN A 1 121 ? -30.625 14.531 -9.312 1 95.5 121 GLN A N 1
ATOM 999 C CA . GLN A 1 121 ? -29.422 14.844 -10.062 1 95.5 121 GLN A CA 1
ATOM 1000 C C . GLN A 1 121 ? -28.438 13.672 -10.047 1 95.5 121 GLN A C 1
ATOM 1002 O O . GLN A 1 121 ? -28.25 13.031 -9.008 1 95.5 121 GLN A O 1
ATOM 1007 N N . LYS A 1 122 ? -27.875 13.422 -11.195 1 96.88 122 LYS A N 1
ATOM 1008 C CA . LYS A 1 122 ? -26.969 12.281 -11.312 1 96.88 122 LYS A CA 1
ATOM 1009 C C . LYS A 1 122 ? -25.516 12.719 -11.234 1 96.88 122 LYS A C 1
ATOM 1011 O O . LYS A 1 122 ? -25.141 13.727 -11.836 1 96.88 122 LYS A O 1
ATOM 1016 N N . PHE A 1 123 ? -24.766 12 -10.445 1 98.44 123 PHE A N 1
ATOM 1017 C CA . PHE A 1 123 ? -23.328 12.219 -10.328 1 98.44 123 PHE A CA 1
ATOM 1018 C C . PHE A 1 123 ? -22.562 10.938 -10.609 1 98.44 123 PHE A C 1
ATOM 1020 O O . PHE A 1 123 ? -22.984 9.852 -10.211 1 98.44 123 PHE A O 1
ATOM 1027 N N . ASP A 1 124 ? -21.469 11.094 -11.305 1 98.31 124 ASP A N 1
ATOM 1028 C CA . ASP A 1 124 ? -20.625 9.953 -11.641 1 98.31 124 ASP A CA 1
ATOM 1029 C C . ASP A 1 124 ? -19.766 9.547 -10.453 1 98.31 124 ASP A C 1
ATOM 1031 O O . ASP A 1 124 ? -19.328 8.391 -10.352 1 98.31 124 ASP A O 1
ATOM 1035 N N . VAL A 1 125 ? -19.469 10.492 -9.578 1 98.62 125 VAL A N 1
ATOM 1036 C CA . VAL A 1 125 ? -18.672 10.227 -8.391 1 98.62 125 VAL A CA 1
ATOM 1037 C C . VAL A 1 125 ? -18.859 11.352 -7.379 1 98.62 125 VAL A C 1
ATOM 1039 O O . VAL A 1 125 ? -19.141 12.492 -7.754 1 98.62 125 VAL A O 1
ATOM 1042 N N . MET A 1 126 ? -18.812 11.055 -6.129 1 98.81 126 MET A N 1
ATOM 1043 C CA . MET A 1 126 ? -18.859 12.039 -5.055 1 98.81 126 MET A CA 1
ATOM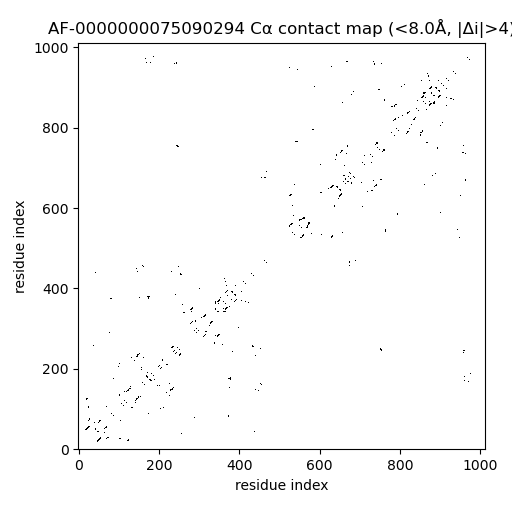 1044 C C . MET A 1 126 ? -17.562 12.039 -4.266 1 98.81 126 MET A C 1
ATOM 1046 O O . MET A 1 126 ? -17.047 10.977 -3.889 1 98.81 126 MET A O 1
ATOM 1050 N N . LEU A 1 127 ? -17.016 13.219 -4.074 1 98.88 127 LEU A N 1
ATOM 1051 C CA . LEU A 1 127 ? -15.844 13.445 -3.24 1 98.88 127 LEU A CA 1
ATOM 1052 C C . LEU A 1 127 ? -16.25 13.93 -1.853 1 98.88 127 LEU A C 1
ATOM 1054 O O . LEU A 1 127 ? -17.094 14.812 -1.723 1 98.88 127 LEU A O 1
ATOM 1058 N N . MET A 1 128 ? -15.656 13.344 -0.849 1 98.56 128 MET A N 1
ATOM 1059 C CA . MET A 1 128 ? -15.984 13.82 0.49 1 98.56 128 MET A CA 1
ATOM 1060 C C . MET A 1 128 ? -14.758 13.789 1.397 1 98.56 128 MET A C 1
ATOM 1062 O O . MET A 1 128 ? -13.875 12.953 1.223 1 98.56 128 MET A O 1
ATOM 1066 N N . GLU A 1 129 ? -14.719 14.672 2.344 1 97.88 129 GLU A N 1
ATOM 1067 C CA . GLU A 1 129 ? -13.664 14.648 3.346 1 97.88 129 GLU A CA 1
ATOM 1068 C C . GLU A 1 129 ? -13.945 13.617 4.43 1 97.88 129 GLU A C 1
ATOM 1070 O O . GLU A 1 129 ? -15.062 13.531 4.941 1 97.88 129 GLU A O 1
ATOM 1075 N N . LEU A 1 130 ? -13.023 12.781 4.719 1 96.62 130 LEU A N 1
ATOM 1076 C CA . LEU A 1 130 ? -13.039 11.898 5.879 1 96.62 130 LEU A CA 1
ATOM 1077 C C . LEU A 1 130 ? -12.492 12.609 7.113 1 96.62 130 LEU A C 1
ATOM 1079 O O . LEU A 1 130 ? -11.273 12.758 7.262 1 96.62 130 LEU A O 1
ATOM 1083 N N . PHE A 1 131 ? -13.445 13.031 7.957 1 96.19 131 PHE A N 1
ATOM 1084 C CA . PHE A 1 131 ? -13.016 13.812 9.109 1 96.19 131 PHE A CA 1
ATOM 1085 C C . PHE A 1 131 ? -13.914 13.562 10.305 1 96.19 131 PHE A C 1
ATOM 1087 O O . PHE A 1 131 ? -13.82 12.523 10.961 1 96.19 131 PHE A O 1
ATOM 1094 N N . ASN A 1 132 ? -14.93 14.289 10.461 1 94.69 132 ASN A N 1
ATOM 1095 C CA . ASN A 1 132 ? -15.578 14.234 11.766 1 94.69 132 ASN A CA 1
ATOM 1096 C C . ASN A 1 132 ? -17.031 13.805 11.648 1 94.69 132 ASN A C 1
ATOM 1098 O O . ASN A 1 132 ? -17.766 13.812 12.641 1 94.69 132 ASN A O 1
ATOM 1102 N N . ASN A 1 133 ? -17.484 13.523 10.508 1 92.38 133 ASN A N 1
ATOM 1103 C CA . ASN A 1 133 ? -18.828 12.961 10.352 1 92.38 133 ASN A CA 1
ATOM 1104 C C . ASN A 1 133 ? -18.938 12.117 9.086 1 92.38 133 ASN A C 1
ATOM 1106 O O . ASN A 1 133 ? -18.078 12.195 8.211 1 92.38 133 ASN A O 1
ATOM 1110 N N . ASP A 1 134 ? -20 11.312 9.008 1 96.38 134 ASP A N 1
ATOM 1111 C CA . ASP A 1 134 ? -20.172 10.367 7.902 1 96.38 134 ASP A CA 1
ATOM 1112 C C . ASP A 1 134 ? -21.469 10.648 7.148 1 96.38 134 ASP A C 1
ATOM 1114 O O . ASP A 1 134 ? -21.969 9.797 6.406 1 96.38 134 ASP A O 1
ATOM 1118 N N . CYS A 1 135 ? -22.031 11.828 7.328 1 97.19 135 CYS A N 1
ATOM 1119 C CA . CYS A 1 135 ? -23.359 12.141 6.793 1 97.19 135 CYS A CA 1
ATOM 1120 C C . CYS A 1 135 ? -23.344 12.117 5.27 1 97.19 135 CYS A C 1
ATOM 1122 O O . CYS A 1 135 ? -24.328 11.711 4.648 1 97.19 135 CYS A O 1
ATOM 1124 N N . ALA A 1 136 ? -22.266 12.539 4.703 1 98.12 136 ALA A N 1
ATOM 1125 C CA . ALA A 1 136 ? -22.141 12.594 3.246 1 98.12 136 ALA A CA 1
ATOM 1126 C C . ALA A 1 136 ? -22.281 11.203 2.639 1 98.12 136 ALA A C 1
ATOM 1128 O O . ALA A 1 136 ? -22.688 11.055 1.484 1 98.12 136 ALA A O 1
ATOM 1129 N N . LEU A 1 137 ? -21.938 10.117 3.375 1 98.25 137 LEU A N 1
ATOM 1130 C CA . LEU A 1 137 ? -22.094 8.75 2.889 1 98.25 137 LEU A CA 1
ATOM 1131 C C . LEU A 1 137 ? -23.547 8.43 2.621 1 98.25 137 LEU A C 1
ATOM 1133 O O . LEU A 1 137 ? -23.875 7.781 1.625 1 98.25 137 LEU A O 1
ATOM 1137 N N . GLY A 1 138 ? -24.422 8.891 3.551 1 98.19 138 GLY A N 1
ATOM 1138 C CA . GLY A 1 138 ? -25.859 8.711 3.322 1 98.19 138 GLY A CA 1
ATOM 1139 C C . GLY A 1 138 ? -26.359 9.453 2.102 1 98.19 138 GLY A C 1
ATOM 1140 O O . GLY A 1 138 ? -27.188 8.93 1.347 1 98.19 138 GLY A O 1
ATOM 1141 N N . LEU A 1 139 ? -25.859 10.664 1.936 1 98.12 139 LEU A N 1
ATOM 1142 C CA . LEU A 1 139 ? -26.219 11.453 0.761 1 98.12 139 LEU A CA 1
ATOM 1143 C C . LEU A 1 139 ? -25.781 10.758 -0.519 1 98.12 139 LEU A C 1
ATOM 1145 O O . LEU A 1 139 ? -26.531 10.695 -1.491 1 98.12 139 LEU A O 1
ATOM 1149 N N . ALA A 1 140 ? -24.578 10.258 -0.52 1 98.31 140 ALA A N 1
ATOM 1150 C CA . ALA A 1 140 ? -24.062 9.531 -1.68 1 98.31 140 ALA A CA 1
ATOM 1151 C C . ALA A 1 140 ? -24.953 8.336 -2.01 1 98.31 140 ALA A C 1
ATOM 1153 O O . ALA A 1 140 ? -25.234 8.07 -3.182 1 98.31 140 ALA A O 1
ATOM 1154 N N . HIS A 1 141 ? -25.297 7.609 -0.979 1 97.62 141 HIS A N 1
ATOM 1155 C CA . HIS A 1 141 ? -26.188 6.465 -1.166 1 97.62 141 HIS A CA 1
ATOM 1156 C C . HIS A 1 141 ? -27.5 6.879 -1.823 1 97.62 141 HIS A C 1
ATOM 1158 O O . HIS A 1 141 ? -27.953 6.23 -2.766 1 97.62 141 HIS A O 1
ATOM 1164 N N . LYS A 1 142 ? -28.109 7.941 -1.311 1 97.44 142 LYS A N 1
ATOM 1165 C CA . LYS A 1 142 ? -29.375 8.438 -1.849 1 97.44 142 LYS A CA 1
ATOM 1166 C C . LYS A 1 142 ? -29.219 8.836 -3.314 1 97.44 142 LYS A C 1
ATOM 1168 O O . LYS A 1 142 ? -30.125 8.586 -4.125 1 97.44 142 LYS A O 1
ATOM 1173 N N . LEU A 1 143 ? -28.094 9.406 -3.666 1 97.5 143 LEU A N 1
ATOM 1174 C CA . LEU A 1 143 ? -27.859 9.906 -5.016 1 97.5 143 LEU A CA 1
ATOM 1175 C C . LEU A 1 143 ? -27.344 8.797 -5.926 1 97.5 143 LEU A C 1
ATOM 1177 O O . LEU A 1 143 ? -27.234 8.984 -7.137 1 97.5 143 LEU A O 1
ATOM 1181 N N . GLY A 1 144 ? -26.938 7.652 -5.371 1 96.56 144 GLY A N 1
ATOM 1182 C CA . GLY A 1 144 ? -26.422 6.531 -6.133 1 96.56 144 GLY A CA 1
ATOM 1183 C C . GLY A 1 144 ? -25.031 6.785 -6.688 1 96.56 144 GLY A C 1
ATOM 1184 O O . GLY A 1 144 ? -24.672 6.277 -7.754 1 96.56 144 GLY A O 1
ATOM 1185 N N . ALA A 1 145 ? -24.25 7.594 -5.992 1 97.94 145 ALA A N 1
ATOM 1186 C CA . ALA A 1 145 ? -22.922 7.988 -6.484 1 97.94 145 ALA A CA 1
ATOM 1187 C C . ALA A 1 145 ? -21.828 7.223 -5.762 1 97.94 145 ALA A C 1
ATOM 1189 O O . ALA A 1 145 ? -21.828 7.129 -4.531 1 97.94 145 ALA A O 1
ATOM 1190 N N . PRO A 1 146 ? -20.844 6.578 -6.555 1 98.25 146 PRO A N 1
ATOM 1191 C CA . PRO A 1 146 ? -19.672 6.039 -5.879 1 98.25 146 PRO A CA 1
ATOM 1192 C C . PRO A 1 146 ? -18.859 7.113 -5.152 1 98.25 146 PRO A C 1
ATOM 1194 O O . PRO A 1 146 ? -18.891 8.281 -5.551 1 98.25 146 PRO A O 1
ATOM 1197 N N . VAL A 1 147 ? -18.156 6.738 -4.105 1 98.56 147 VAL A N 1
ATOM 1198 C CA . VAL A 1 147 ? -17.562 7.723 -3.205 1 98.56 147 VAL A CA 1
ATOM 1199 C C . VAL A 1 147 ? -16.047 7.637 -3.266 1 98.56 147 VAL A C 1
ATOM 1201 O O . VAL A 1 147 ? -15.477 6.543 -3.275 1 98.56 147 VAL A O 1
ATOM 1204 N N . VAL A 1 148 ? -15.398 8.734 -3.369 1 98.69 148 VAL A N 1
ATOM 1205 C CA . VAL A 1 148 ? -13.969 8.914 -3.139 1 98.69 148 VAL A CA 1
ATOM 1206 C C . VAL A 1 148 ? -13.742 9.75 -1.878 1 98.69 148 VAL A C 1
ATOM 1208 O O . VAL A 1 148 ? -14.234 10.875 -1.779 1 98.69 148 VAL A O 1
ATOM 1211 N N . GLY A 1 149 ? -13.094 9.148 -0.927 1 98.44 149 GLY A N 1
ATOM 1212 C CA . GLY A 1 149 ? -12.734 9.875 0.278 1 98.44 149 GLY A CA 1
ATOM 1213 C C . GLY A 1 149 ? -11.461 10.68 0.132 1 98.44 149 GLY A C 1
ATOM 1214 O O . GLY A 1 149 ? -10.523 10.258 -0.55 1 98.44 149 GLY A O 1
ATOM 1215 N N . LEU A 1 150 ? -11.422 11.812 0.811 1 98.56 150 LEU A N 1
ATOM 1216 C CA . LEU A 1 150 ? -10.258 12.688 0.853 1 98.56 150 LEU A CA 1
ATOM 1217 C C . LEU A 1 150 ? -9.875 13.016 2.291 1 98.56 150 LEU A C 1
ATOM 1219 O O . LEU A 1 150 ? -10.742 13.109 3.162 1 98.56 150 LEU A O 1
ATOM 1223 N N . THR A 1 151 ? -8.594 13.203 2.453 1 97.94 151 THR A N 1
ATOM 1224 C CA . THR A 1 151 ? -8.141 13.727 3.736 1 97.94 151 THR A CA 1
ATOM 1225 C C . THR A 1 151 ? -7.301 14.984 3.537 1 97.94 151 THR A C 1
ATOM 1227 O O . THR A 1 151 ? -6.762 15.211 2.453 1 97.94 151 THR A O 1
ATOM 1230 N N . SER A 1 152 ? -7.277 15.82 4.52 1 96.31 152 SER A N 1
ATOM 1231 C CA . SER A 1 152 ? -6.391 16.984 4.559 1 96.31 152 SER A CA 1
ATOM 1232 C C . SER A 1 152 ? -5.297 16.797 5.605 1 96.31 152 SER A C 1
ATOM 1234 O O . SER A 1 152 ? -4.477 17.703 5.809 1 96.31 152 SER A O 1
ATOM 1236 N N . HIS A 1 153 ? -5.289 15.719 6.312 1 94.5 153 HIS A N 1
ATOM 1237 C CA . HIS A 1 153 ? -4.398 15.297 7.387 1 94.5 153 HIS A CA 1
ATOM 1238 C C . HIS A 1 153 ? -4.227 13.781 7.387 1 94.5 153 HIS A C 1
ATOM 1240 O O . HIS A 1 153 ? -4.719 13.094 6.488 1 94.5 153 HIS A O 1
ATOM 1246 N N . VAL A 1 154 ? -3.5 13.273 8.305 1 94.12 154 VAL A N 1
ATOM 1247 C CA . VAL A 1 154 ? -3.334 11.828 8.422 1 94.12 154 VAL A CA 1
ATOM 1248 C C . VAL A 1 154 ? -4.68 11.18 8.742 1 94.12 154 VAL A C 1
ATOM 1250 O O . VAL A 1 154 ? -5.629 11.859 9.133 1 94.12 154 VAL A O 1
ATOM 1253 N N . LEU A 1 155 ? -4.773 9.977 8.578 1 95 155 LEU A N 1
ATOM 1254 C CA . LEU A 1 155 ? -6.02 9.234 8.758 1 95 155 LEU A CA 1
ATOM 1255 C C . LEU A 1 155 ? -6.508 9.336 10.195 1 95 155 LEU A C 1
ATOM 1257 O O . LEU A 1 155 ? -5.73 9.148 11.133 1 95 155 LEU A O 1
ATOM 1261 N N . MET A 1 156 ? -7.762 9.664 10.367 1 96.56 156 MET A N 1
ATOM 1262 C CA . MET A 1 156 ? -8.359 9.688 11.703 1 96.56 156 MET A CA 1
ATOM 1263 C C . MET A 1 156 ? -8.43 8.273 12.289 1 96.56 156 MET A C 1
ATOM 1265 O O . MET A 1 156 ? -8.602 7.305 11.547 1 96.56 156 MET A O 1
ATOM 1269 N N . PRO A 1 157 ? -8.359 8.141 13.594 1 95.75 157 PRO A N 1
ATOM 1270 C CA . PRO A 1 157 ? -8.336 6.82 14.227 1 95.75 157 PRO A CA 1
ATOM 1271 C C . PRO A 1 157 ? -9.539 5.961 13.844 1 95.75 157 PRO A C 1
ATOM 1273 O O . PRO A 1 157 ? -9.406 4.742 13.68 1 95.75 157 PRO A O 1
ATOM 1276 N N . TRP A 1 158 ? -10.672 6.559 13.633 1 95.75 158 TRP A N 1
ATOM 1277 C CA . TRP A 1 158 ? -11.891 5.793 13.414 1 95.75 158 TRP A CA 1
ATOM 1278 C C . TRP A 1 158 ? -12.047 5.418 11.945 1 95.75 158 TRP A C 1
ATOM 1280 O O . TRP A 1 158 ? -13.016 4.754 11.562 1 95.75 158 TRP A O 1
ATOM 1290 N N . HIS A 1 159 ? -11.109 5.762 11.109 1 96 159 HIS A N 1
ATOM 1291 C CA . HIS A 1 159 ? -11.188 5.41 9.695 1 96 159 HIS A CA 1
ATOM 1292 C C . HIS A 1 159 ? -10.328 4.188 9.383 1 96 159 HIS A C 1
ATOM 1294 O O . HIS A 1 159 ? -10.484 3.568 8.328 1 96 159 HIS A O 1
ATOM 1300 N N . TYR A 1 160 ? -9.398 3.748 10.242 1 94.31 160 TYR A N 1
ATOM 1301 C CA . TYR A 1 160 ? -8.484 2.639 9.977 1 94.31 160 TYR A CA 1
ATOM 1302 C C . TYR A 1 160 ? -9.258 1.367 9.648 1 94.31 160 TYR A C 1
ATOM 1304 O O . TYR A 1 160 ? -9.125 0.821 8.555 1 94.31 160 TYR A O 1
ATOM 1312 N N . GLU A 1 161 ? -10.148 0.994 10.461 1 90.38 161 GLU A N 1
ATOM 1313 C CA . GLU A 1 161 ? -10.859 -0.269 10.305 1 90.38 161 GLU A CA 1
ATOM 1314 C C . GLU A 1 161 ? -11.781 -0.236 9.086 1 90.38 161 GLU A C 1
ATOM 1316 O O . GLU A 1 161 ? -11.93 -1.24 8.383 1 90.38 161 GLU A O 1
ATOM 1321 N N . ASP A 1 162 ? -12.391 0.926 8.797 1 91.31 162 ASP A N 1
ATOM 1322 C CA . ASP A 1 162 ? -13.305 1.061 7.668 1 91.31 162 ASP A CA 1
ATOM 1323 C C . ASP A 1 162 ? -12.594 0.768 6.352 1 91.31 162 ASP A C 1
ATOM 1325 O O . ASP A 1 162 ? -13.203 0.246 5.414 1 91.31 162 ASP A O 1
ATOM 1329 N N . TYR A 1 163 ? -11.375 1.015 6.363 1 90.06 163 TYR A N 1
ATOM 1330 C CA . TYR A 1 163 ? -10.648 0.896 5.102 1 90.06 163 TYR A CA 1
ATOM 1331 C C . TYR A 1 163 ? -9.672 -0.274 5.145 1 90.06 163 TYR A C 1
ATOM 1333 O O . TYR A 1 163 ? -8.781 -0.38 4.293 1 90.06 163 TYR A O 1
ATOM 1341 N N . GLY A 1 164 ? -9.805 -1.071 6.16 1 90.38 164 GLY A N 1
ATOM 1342 C CA . GLY A 1 164 ? -9.016 -2.283 6.281 1 90.38 164 GLY A CA 1
ATOM 1343 C C . GLY A 1 164 ? -7.551 -2.01 6.586 1 90.38 164 GLY A C 1
ATOM 1344 O O . GLY A 1 164 ? -6.68 -2.814 6.254 1 90.38 164 GLY A O 1
ATOM 1345 N N . ILE A 1 165 ? -7.273 -0.847 7.133 1 91.94 165 ILE A N 1
ATOM 1346 C CA . ILE A 1 165 ? -5.922 -0.477 7.531 1 91.94 165 ILE A CA 1
ATOM 1347 C C . ILE A 1 165 ? -5.676 -0.895 8.977 1 91.94 165 ILE A C 1
ATOM 1349 O O . ILE A 1 165 ? -6.492 -0.613 9.859 1 91.94 165 ILE A O 1
ATOM 1353 N N . GLN A 1 166 ? -4.637 -1.57 9.195 1 82.88 166 GLN A N 1
ATOM 1354 C CA . GLN A 1 166 ? -4.352 -2.078 10.531 1 82.88 166 GLN A CA 1
ATOM 1355 C C . GLN A 1 166 ? -3.643 -1.024 11.383 1 82.88 166 GLN A C 1
ATOM 1357 O O . GLN A 1 166 ? -2.57 -0.542 11.016 1 82.88 166 GLN A O 1
ATOM 1362 N N . TYR A 1 167 ? -4.324 -0.739 12.469 1 91.69 167 TYR A N 1
ATOM 1363 C CA . TYR A 1 167 ? -3.656 0.116 13.445 1 91.69 167 TYR A CA 1
ATOM 1364 C C . TYR A 1 167 ? -2.826 -0.712 14.414 1 91.69 167 TYR A C 1
ATOM 1366 O O . TYR A 1 167 ? -3.299 -1.726 14.938 1 91.69 167 TYR A O 1
ATOM 1374 N N . ASN A 1 168 ? -1.632 -0.377 14.562 1 93.56 168 ASN A N 1
ATOM 1375 C CA . ASN A 1 168 ? -0.748 -1.025 15.523 1 93.56 168 ASN A CA 1
ATOM 1376 C C . ASN A 1 168 ? 0.026 -0.003 16.344 1 93.56 168 ASN A C 1
ATOM 1378 O O . ASN A 1 168 ? 0.897 0.694 15.828 1 93.56 168 ASN A O 1
ATOM 1382 N N . PRO A 1 169 ? -0.263 0.045 17.609 1 95.56 169 PRO A N 1
ATOM 1383 C CA . PRO A 1 169 ? 0.321 1.092 18.453 1 95.56 169 PRO A CA 1
ATOM 1384 C C . PRO A 1 169 ? 1.831 0.937 18.625 1 95.56 169 PRO A C 1
ATOM 1386 O O . PRO A 1 169 ? 2.492 1.836 19.156 1 95.56 169 PRO A O 1
ATOM 1389 N N . SER A 1 170 ? 2.348 -0.154 18.188 1 95.75 170 SER A N 1
ATOM 1390 C CA . SER A 1 170 ? 3.777 -0.383 18.359 1 95.75 170 SER A CA 1
ATOM 1391 C C . SER A 1 170 ? 4.602 0.436 17.375 1 95.75 170 SER A C 1
ATOM 1393 O O . SER A 1 170 ? 5.809 0.612 17.562 1 95.75 170 SER A O 1
ATOM 1395 N N . TYR A 1 171 ? 3.963 0.943 16.312 1 95.25 171 TYR A N 1
ATOM 1396 C CA . TYR A 1 171 ? 4.766 1.726 15.383 1 95.25 171 TYR A CA 1
ATOM 1397 C C . TYR A 1 171 ? 3.924 2.793 14.695 1 95.25 171 TYR A C 1
ATOM 1399 O O . TYR A 1 171 ? 4.445 3.602 13.922 1 95.25 171 TYR A O 1
ATOM 1407 N N . VAL A 1 172 ? 2.602 2.766 14.906 1 95.12 172 VAL A N 1
ATOM 1408 C CA . VAL A 1 172 ? 1.709 3.775 14.344 1 95.12 172 VAL A CA 1
ATOM 1409 C C . VAL A 1 172 ? 1.211 4.699 15.453 1 95.12 172 VAL A C 1
ATOM 1411 O O . VAL A 1 172 ? 0.573 4.246 16.406 1 95.12 172 VAL A O 1
ATOM 1414 N N . PRO A 1 173 ? 1.484 5.926 15.359 1 94.5 173 PRO A N 1
ATOM 1415 C CA . PRO A 1 173 ? 0.97 6.852 16.375 1 94.5 173 PRO A CA 1
ATOM 1416 C C . PRO A 1 173 ? -0.531 7.098 16.234 1 94.5 173 PRO A C 1
ATOM 1418 O O . PRO A 1 173 ? -1.116 6.809 15.195 1 94.5 173 PRO A O 1
ATOM 1421 N N . VAL A 1 174 ? -1.117 7.508 17.328 1 93.62 174 VAL A N 1
ATOM 1422 C CA . VAL A 1 174 ? -2.502 7.969 17.297 1 93.62 174 VAL A CA 1
ATOM 1423 C C . VAL A 1 174 ? -2.535 9.484 17.094 1 93.62 174 VAL A C 1
ATOM 1425 O O . VAL A 1 174 ? -1.748 10.211 17.703 1 93.62 174 VAL A O 1
ATOM 1428 N N . LEU A 1 175 ? -3.438 9.789 16.25 1 91.25 175 LEU A N 1
ATOM 1429 C CA . LEU A 1 175 ? -3.596 11.219 16.016 1 91.25 175 LEU A CA 1
ATOM 1430 C C . LEU A 1 175 ? -3.859 11.961 17.312 1 91.25 175 LEU A C 1
ATOM 1432 O O . LEU A 1 175 ? -4.617 11.492 18.172 1 91.25 175 LEU A O 1
ATOM 1436 N N . PHE A 1 176 ? -3.201 13.102 17.656 1 89.38 176 PHE A N 1
ATOM 1437 C CA . PHE A 1 176 ? -3.355 14.023 18.766 1 89.38 176 PHE A CA 1
ATOM 1438 C C . PHE A 1 176 ? -2.316 13.742 19.844 1 89.38 176 PHE A C 1
ATOM 1440 O O . PHE A 1 176 ? -2.168 14.523 20.797 1 89.38 176 PHE A O 1
ATOM 1447 N N . LEU A 1 177 ? -1.647 12.562 19.766 1 91.5 177 LEU A N 1
ATOM 1448 C CA . LEU A 1 177 ? -0.582 12.266 20.703 1 91.5 177 LEU A CA 1
ATOM 1449 C C . LEU A 1 177 ? 0.786 12.562 20.109 1 91.5 177 LEU A C 1
ATOM 1451 O O . LEU A 1 177 ? 0.879 13.195 19.047 1 91.5 177 LEU A O 1
ATOM 1455 N N . GLU A 1 178 ? 2.045 12.336 20.812 1 86.44 178 GLU A N 1
ATOM 1456 C CA . GLU A 1 178 ? 3.418 12.711 20.484 1 86.44 178 GLU A CA 1
ATOM 1457 C C . GLU A 1 178 ? 3.869 12.055 19.188 1 86.44 178 GLU A C 1
ATOM 1459 O O . GLU A 1 178 ? 4.863 12.469 18.594 1 86.44 178 GLU A O 1
ATOM 1464 N N . GLY A 1 179 ? 3.395 11.359 18.438 1 92.19 179 GLY A N 1
ATOM 1465 C CA . GLY A 1 179 ? 3.756 10.75 17.156 1 92.19 179 GLY A CA 1
ATOM 1466 C C . GLY A 1 179 ? 4.996 9.883 17.25 1 92.19 179 GLY A C 1
ATOM 1467 O O . GLY A 1 179 ? 5.348 9.398 18.328 1 92.19 179 GLY A O 1
ATOM 1468 N N . GLY A 1 180 ? 5.574 9.484 16.031 1 94.62 180 GLY A N 1
ATOM 1469 C CA . GLY A 1 180 ? 6.785 8.688 15.945 1 94.62 180 GLY A CA 1
ATOM 1470 C C . GLY A 1 180 ? 6.516 7.211 15.734 1 94.62 180 GLY A C 1
ATOM 1471 O O . GLY A 1 180 ? 5.426 6.723 16.047 1 94.62 180 GLY A O 1
ATOM 1472 N N . THR A 1 181 ? 7.562 6.465 15.359 1 95.69 181 THR A N 1
ATOM 1473 C CA . THR A 1 181 ? 7.406 5.055 15.016 1 95.69 181 THR A CA 1
ATOM 1474 C C . THR A 1 181 ? 8.125 4.168 16.031 1 95.69 181 THR A C 1
ATOM 1476 O O . THR A 1 181 ? 8.188 2.951 15.859 1 95.69 181 THR A O 1
ATOM 1479 N N . LYS A 1 182 ? 8.75 4.723 17.078 1 95.94 182 LYS A N 1
ATOM 1480 C CA . LYS A 1 182 ? 9.461 3.982 18.125 1 95.94 182 LYS A CA 1
ATOM 1481 C C . LYS A 1 182 ? 8.969 4.383 19.516 1 95.94 182 LYS A C 1
ATOM 1483 O O . LYS A 1 182 ? 9.734 4.934 20.312 1 95.94 182 LYS A O 1
ATOM 1488 N N . PRO A 1 183 ? 7.832 3.992 19.797 1 97.06 183 PRO A N 1
ATOM 1489 C CA . PRO A 1 183 ? 7.234 4.402 21.078 1 97.06 183 PRO A CA 1
ATOM 1490 C C . PRO A 1 183 ? 7.809 3.639 22.266 1 97.06 183 PRO A C 1
ATOM 1492 O O . PRO A 1 183 ? 8.273 2.506 22.109 1 97.06 183 PRO A O 1
ATOM 1495 N N . THR A 1 184 ? 7.73 4.27 23.469 1 96.88 184 THR A N 1
ATOM 1496 C CA . THR A 1 184 ? 7.988 3.59 24.734 1 96.88 184 THR A CA 1
ATOM 1497 C C . THR A 1 184 ? 6.797 2.727 25.125 1 96.88 184 THR A C 1
ATOM 1499 O O . THR A 1 184 ? 5.738 2.793 24.5 1 96.88 184 THR A O 1
ATOM 1502 N N . LEU A 1 185 ? 6.984 1.895 26.156 1 97.06 185 LEU A N 1
ATOM 1503 C CA . LEU A 1 185 ? 5.875 1.098 26.672 1 97.06 185 LEU A CA 1
ATOM 1504 C C . LEU A 1 185 ? 4.719 1.992 27.109 1 97.06 185 LEU A C 1
ATOM 1506 O O . LEU A 1 185 ? 3.559 1.698 26.812 1 97.06 185 LEU A O 1
ATOM 1510 N N . TYR A 1 186 ? 5.078 3.049 27.781 1 96.44 186 TYR A N 1
ATOM 1511 C CA . TYR A 1 186 ? 4.062 4 28.234 1 96.44 186 TYR A CA 1
ATOM 1512 C C . TYR A 1 186 ? 3.27 4.543 27.047 1 96.44 186 TYR A C 1
ATOM 1514 O O . TYR A 1 186 ? 2.037 4.574 27.078 1 96.44 186 TYR A O 1
ATOM 1522 N N . GLN A 1 187 ? 3.955 4.93 26.016 1 96.38 187 GLN A N 1
ATOM 1523 C CA . GLN A 1 187 ? 3.312 5.488 24.828 1 96.38 187 GLN A CA 1
ATOM 1524 C C . GLN A 1 187 ? 2.428 4.449 24.141 1 96.38 187 GLN A C 1
ATOM 1526 O O . GLN A 1 187 ? 1.352 4.781 23.641 1 96.38 187 GLN A O 1
ATOM 1531 N N . ARG A 1 188 ? 2.889 3.193 24.078 1 97.12 188 ARG A N 1
ATOM 1532 C CA . ARG A 1 188 ? 2.082 2.145 23.469 1 97.12 188 ARG A CA 1
ATOM 1533 C C . ARG A 1 188 ? 0.781 1.933 24.234 1 97.12 188 ARG A C 1
ATOM 1535 O O . ARG A 1 188 ? -0.269 1.696 23.641 1 97.12 188 ARG A O 1
ATOM 1542 N N . ILE A 1 189 ? 0.876 1.992 25.531 1 96.25 189 ILE A N 1
ATOM 1543 C CA . ILE A 1 189 ? -0.318 1.866 26.359 1 96.25 189 ILE A CA 1
ATOM 1544 C C . ILE A 1 189 ? -1.257 3.041 26.094 1 96.25 189 ILE A C 1
ATOM 1546 O O . ILE A 1 189 ? -2.451 2.848 25.859 1 96.25 189 ILE A O 1
ATOM 1550 N N . GLU A 1 190 ? -0.707 4.246 26.109 1 95.69 190 GLU A N 1
ATOM 1551 C CA . GLU A 1 190 ? -1.479 5.453 25.844 1 95.69 190 GLU A CA 1
ATOM 1552 C C . GLU A 1 190 ? -2.16 5.379 24.469 1 95.69 190 GLU A C 1
ATOM 1554 O O . GLU A 1 190 ? -3.354 5.664 24.359 1 95.69 190 GLU A O 1
ATOM 1559 N N . ARG A 1 191 ? -1.397 5.012 23.484 1 96.5 191 ARG A N 1
ATOM 1560 C CA . ARG A 1 191 ? -1.91 4.883 22.125 1 96.5 191 ARG A CA 1
ATOM 1561 C C . ARG A 1 191 ? -3.057 3.881 22.062 1 96.5 191 ARG A C 1
ATOM 1563 O O . ARG A 1 191 ? -4.062 4.121 21.391 1 96.5 191 ARG A O 1
ATOM 1570 N N . SER A 1 192 ? -2.84 2.789 22.75 1 95.38 192 SER A N 1
ATOM 1571 C CA . SER A 1 192 ? -3.848 1.734 22.734 1 95.38 192 SER A CA 1
ATOM 1572 C C . SER A 1 192 ? -5.156 2.213 23.359 1 95.38 192 SER A C 1
ATOM 1574 O O . SER A 1 192 ? -6.23 2.012 22.781 1 95.38 192 SER A O 1
ATOM 1576 N N . ILE A 1 193 ? -5.062 2.859 24.438 1 94.94 193 ILE A N 1
ATOM 1577 C CA . ILE A 1 193 ? -6.238 3.324 25.172 1 94.94 193 ILE A CA 1
ATOM 1578 C C . ILE A 1 193 ? -6.953 4.402 24.359 1 94.94 193 ILE A C 1
ATOM 1580 O O . ILE A 1 193 ? -8.172 4.332 24.156 1 94.94 193 ILE A O 1
ATOM 1584 N N . PHE A 1 194 ? -6.246 5.387 23.875 1 96.06 194 PHE A N 1
ATOM 1585 C CA . PHE A 1 194 ? -6.863 6.523 23.203 1 96.06 194 PHE A CA 1
ATOM 1586 C C . PHE A 1 194 ? -7.395 6.113 21.828 1 96.06 194 PHE A C 1
ATOM 1588 O O . PHE A 1 194 ? -8.406 6.645 21.375 1 96.06 194 PHE A O 1
ATOM 1595 N N . HIS A 1 195 ? -6.695 5.16 21.188 1 95.81 195 HIS A N 1
ATOM 1596 C CA . HIS A 1 195 ? -7.238 4.656 19.922 1 95.81 195 HIS A CA 1
ATOM 1597 C C . HIS A 1 195 ? -8.625 4.047 20.125 1 95.81 195 HIS A C 1
ATOM 1599 O O . HIS A 1 195 ? -9.562 4.383 19.406 1 95.81 195 HIS A O 1
ATOM 1605 N N . VAL A 1 196 ? -8.742 3.193 21.109 1 94.56 196 VAL A N 1
ATOM 1606 C CA . VAL A 1 196 ? -10.016 2.539 21.391 1 94.56 196 VAL A CA 1
ATOM 1607 C C . VAL A 1 196 ? -11.055 3.586 21.781 1 94.56 196 VAL A C 1
ATOM 1609 O O . VAL A 1 196 ? -12.188 3.553 21.297 1 94.56 196 VAL A O 1
ATOM 1612 N N . TYR A 1 197 ? -10.648 4.516 22.609 1 96.5 197 TYR A N 1
ATOM 1613 C CA . TYR A 1 197 ? -11.539 5.582 23.062 1 96.5 197 TYR A CA 1
ATOM 1614 C C . TYR A 1 197 ? -12.078 6.375 21.875 1 96.5 197 TYR A C 1
ATOM 1616 O O . TYR A 1 197 ? -13.297 6.555 21.75 1 96.5 197 TYR A O 1
ATOM 1624 N N . LEU A 1 198 ? -11.234 6.816 21 1 96.44 198 LEU A N 1
ATOM 1625 C CA . LEU A 1 198 ? -11.633 7.66 19.875 1 96.44 198 LEU A CA 1
ATOM 1626 C C . LEU A 1 198 ? -12.492 6.879 18.891 1 96.44 198 LEU A C 1
ATOM 1628 O O . LEU A 1 198 ? -13.492 7.395 18.391 1 96.44 198 LEU A O 1
ATOM 1632 N N . VAL A 1 199 ? -12.117 5.648 18.609 1 95.5 199 VAL A N 1
ATOM 1633 C CA . VAL A 1 199 ? -12.844 4.805 17.656 1 95.5 199 VAL A CA 1
ATOM 1634 C C . VAL A 1 199 ? -14.273 4.586 18.156 1 95.5 199 VAL A C 1
ATOM 1636 O O . VAL A 1 199 ? -15.234 4.77 17.406 1 95.5 199 VAL A O 1
ATOM 1639 N N . TYR A 1 200 ? -14.438 4.309 19.391 1 95.25 200 TYR A N 1
ATOM 1640 C CA . TYR A 1 200 ? -15.758 3.957 19.891 1 95.25 200 TYR A CA 1
ATOM 1641 C C . TYR A 1 200 ? -16.578 5.207 20.188 1 95.25 200 TYR A C 1
ATOM 1643 O O . TYR A 1 200 ? -17.812 5.184 20.094 1 95.25 200 TYR A O 1
ATOM 1651 N N . LEU A 1 201 ? -15.867 6.297 20.531 1 96.12 201 LEU A N 1
ATOM 1652 C CA . LEU A 1 201 ? -16.594 7.562 20.594 1 96.12 201 LEU A CA 1
ATOM 1653 C C . LEU A 1 201 ? -17.25 7.871 19.25 1 96.12 201 LEU A C 1
ATOM 1655 O O . LEU A 1 201 ? -18.422 8.25 19.203 1 96.12 201 LEU A O 1
ATOM 1659 N N . HIS A 1 202 ? -16.516 7.703 18.234 1 95.75 202 HIS A N 1
ATOM 1660 C CA . HIS A 1 202 ? -17.031 7.973 16.891 1 95.75 202 HIS A CA 1
ATOM 1661 C C . HIS A 1 202 ? -18.172 7.008 16.531 1 95.75 202 HIS A C 1
ATOM 1663 O O . HIS A 1 202 ? -19.234 7.434 16.094 1 95.75 202 HIS A O 1
ATOM 1669 N N . LYS A 1 203 ? -18.016 5.707 16.75 1 94.06 203 LYS A N 1
ATOM 1670 C CA . LYS A 1 203 ? -18.984 4.68 16.359 1 94.06 203 LYS A CA 1
ATOM 1671 C C . LYS A 1 203 ? -20.281 4.82 17.156 1 94.06 203 LYS A C 1
ATOM 1673 O O . LYS A 1 203 ? -21.375 4.723 16.594 1 94.06 203 LYS A O 1
ATOM 1678 N N . LEU A 1 204 ? -20.141 5.168 18.469 1 95.56 204 LEU A N 1
ATOM 1679 C CA . LEU A 1 204 ? -21.297 5.082 19.359 1 95.56 204 LEU A CA 1
ATOM 1680 C C . LEU A 1 204 ? -22 6.426 19.469 1 95.56 204 LEU A C 1
ATOM 1682 O O . LEU A 1 204 ? -23.141 6.5 19.938 1 95.56 204 LEU A O 1
ATOM 1686 N N . THR A 1 205 ? -21.359 7.461 18.984 1 95.25 205 THR A N 1
ATOM 1687 C CA . THR A 1 205 ? -21.984 8.766 19.109 1 95.25 205 THR A CA 1
ATOM 1688 C C . THR A 1 205 ? -22.078 9.461 17.75 1 95.25 205 THR A C 1
ATOM 1690 O O . THR A 1 205 ? -23.172 9.57 17.188 1 95.25 205 THR A O 1
ATOM 1693 N N . CYS A 1 206 ? -20.938 9.719 17.156 1 95 206 CYS A N 1
ATOM 1694 C CA . CYS A 1 206 ? -20.938 10.469 15.906 1 95 206 CYS A CA 1
ATOM 1695 C C . CYS A 1 206 ? -21.734 9.742 14.828 1 95 206 CYS A C 1
ATOM 1697 O O . CYS A 1 206 ? -22.688 10.289 14.289 1 95 206 CYS A O 1
ATOM 1699 N N . ARG A 1 207 ? -21.375 8.531 14.539 1 95.88 207 ARG A N 1
ATOM 1700 C CA . ARG A 1 207 ? -22.031 7.762 13.484 1 95.88 207 ARG A CA 1
ATOM 1701 C C . ARG A 1 207 ? -23.5 7.516 13.828 1 95.88 207 ARG A C 1
ATOM 1703 O O . ARG A 1 207 ? -24.359 7.59 12.953 1 95.88 207 ARG A O 1
ATOM 1710 N N . ARG A 1 208 ? -23.781 7.203 15.078 1 96.12 208 ARG A N 1
ATOM 1711 C CA . ARG A 1 208 ? -25.156 6.988 15.516 1 96.12 208 ARG A CA 1
ATOM 1712 C C . ARG A 1 208 ? -26 8.242 15.312 1 96.12 208 ARG A C 1
ATOM 1714 O O . ARG A 1 208 ? -27.125 8.172 14.805 1 96.12 208 ARG A O 1
ATOM 1721 N N . ASN A 1 209 ? -25.453 9.344 15.711 1 97.19 209 ASN A N 1
ATOM 1722 C CA . ASN A 1 209 ? -26.156 10.609 15.555 1 97.19 209 ASN A CA 1
ATOM 1723 C C . ASN A 1 209 ? -26.375 10.961 14.078 1 97.19 209 ASN A C 1
ATOM 1725 O O . ASN A 1 209 ? -27.438 11.453 13.703 1 97.19 209 ASN A O 1
ATOM 1729 N N . ASN A 1 210 ? -25.344 10.742 13.266 1 97.94 210 ASN A N 1
ATOM 1730 C CA . ASN A 1 210 ? -25.484 10.969 11.836 1 97.94 210 ASN A CA 1
ATOM 1731 C C . ASN A 1 210 ? -26.578 10.086 11.227 1 97.94 210 ASN A C 1
ATOM 1733 O O . ASN A 1 210 ? -27.359 10.539 10.391 1 97.94 210 ASN A O 1
ATOM 1737 N N . GLN A 1 211 ? -26.609 8.805 11.648 1 97.62 211 GLN A N 1
ATOM 1738 C CA . GLN A 1 211 ? -27.641 7.871 11.188 1 97.62 211 GLN A CA 1
ATOM 1739 C C . GLN A 1 211 ? -29.031 8.391 11.492 1 97.62 211 GLN A C 1
ATOM 1741 O O . GLN A 1 211 ? -29.922 8.328 10.641 1 97.62 211 GLN A O 1
ATOM 1746 N N . LYS A 1 212 ? -29.219 8.906 12.703 1 97.19 212 LYS A N 1
ATOM 1747 C CA . LYS A 1 212 ? -30.516 9.445 13.125 1 97.19 212 LYS A CA 1
ATOM 1748 C C . LYS A 1 212 ? -30.891 10.664 12.289 1 97.19 212 LYS A C 1
ATOM 1750 O O . LYS A 1 212 ? -32.062 10.805 11.891 1 97.19 212 LYS A O 1
ATOM 1755 N N . THR A 1 213 ? -29.938 11.562 12.109 1 98.06 213 THR A N 1
ATOM 1756 C CA . THR A 1 213 ? -30.203 12.758 11.312 1 98.06 213 THR A CA 1
ATOM 1757 C C . THR A 1 213 ? -30.578 12.383 9.883 1 98.06 213 THR A C 1
ATOM 1759 O O . THR A 1 213 ? -31.531 12.938 9.328 1 98.06 213 THR A O 1
ATOM 1762 N N . LEU A 1 214 ? -29.859 11.438 9.273 1 98.31 214 LEU A N 1
ATOM 1763 C CA . LEU A 1 214 ? -30.141 10.984 7.918 1 98.31 214 LEU A CA 1
ATOM 1764 C C . LEU A 1 214 ? -31.531 10.375 7.816 1 98.31 214 LEU A C 1
ATOM 1766 O O . LEU A 1 214 ? -32.219 10.531 6.797 1 98.31 214 LEU A O 1
ATOM 1770 N N . ALA A 1 215 ? -31.984 9.711 8.828 1 97.56 215 ALA A N 1
ATOM 1771 C CA . ALA A 1 215 ? -33.281 9.031 8.844 1 97.56 215 ALA A CA 1
ATOM 1772 C C . ALA A 1 215 ? -34.438 10.031 8.766 1 97.56 215 ALA A C 1
ATOM 1774 O O . ALA A 1 215 ? -35.562 9.672 8.414 1 97.56 215 ALA A O 1
ATOM 1775 N N . GLN A 1 216 ? -34.156 11.242 9.094 1 97.38 216 GLN A N 1
ATOM 1776 C CA . GLN A 1 216 ? -35.188 12.281 8.992 1 97.38 216 GLN A CA 1
ATOM 1777 C C . GLN A 1 216 ? -35.406 12.688 7.535 1 97.38 216 GLN A C 1
ATOM 1779 O O . GLN A 1 216 ? -36.438 13.273 7.199 1 97.38 216 GLN A O 1
ATOM 1784 N N . TYR A 1 217 ? -34.469 12.352 6.719 1 97 217 TYR A N 1
ATOM 1785 C CA . TYR A 1 217 ? -34.531 12.82 5.336 1 97 217 TYR A CA 1
ATOM 1786 C C . TYR A 1 217 ? -34.688 11.648 4.375 1 97 217 TYR A C 1
ATOM 1788 O O . TYR A 1 217 ? -35.25 11.789 3.301 1 97 217 TYR A O 1
ATOM 1796 N N . PHE A 1 218 ? -34.062 10.484 4.773 1 96.44 218 PHE A N 1
ATOM 1797 C CA . PHE A 1 218 ? -34.031 9.328 3.881 1 96.44 218 PHE A CA 1
ATOM 1798 C C . PHE A 1 218 ? -34.562 8.086 4.578 1 96.44 218 PHE A C 1
ATOM 1800 O O . PHE A 1 218 ? -34.25 7.844 5.746 1 96.44 218 PHE A O 1
ATOM 1807 N N . ASP A 1 219 ? -35.406 7.18 4.051 1 90.25 219 ASP A N 1
ATOM 1808 C CA . ASP A 1 219 ? -36.062 6.02 4.656 1 90.25 219 ASP A CA 1
ATOM 1809 C C . ASP A 1 219 ? -35.125 4.812 4.676 1 90.25 219 ASP A C 1
ATOM 1811 O O . ASP A 1 219 ? -35.188 3.994 5.594 1 90.25 219 ASP A O 1
ATOM 1815 N N . ASP A 1 220 ? -34.156 4.668 3.812 1 89 220 ASP A N 1
ATOM 1816 C CA . ASP A 1 220 ? -33.438 3.398 3.672 1 89 220 ASP A CA 1
ATOM 1817 C C . ASP A 1 220 ? -31.938 3.617 3.518 1 89 220 ASP A C 1
ATOM 1819 O O . ASP A 1 220 ? -31.312 3.074 2.602 1 89 220 ASP A O 1
ATOM 1823 N N . VAL A 1 221 ? -31.453 4.254 4.578 1 94.81 221 VAL A N 1
ATOM 1824 C CA . VAL A 1 221 ? -30 4.41 4.547 1 94.81 221 VAL A CA 1
ATOM 1825 C C . VAL A 1 221 ? -29.344 3.244 5.281 1 94.81 221 VAL A C 1
ATOM 1827 O O . VAL A 1 221 ? -29.625 3.01 6.461 1 94.81 221 VAL A O 1
ATOM 1830 N N . PRO A 1 222 ? -28.547 2.418 4.637 1 97.19 222 PRO A N 1
ATOM 1831 C CA . PRO A 1 222 ? -27.797 1.369 5.34 1 97.19 222 PRO A CA 1
ATOM 1832 C C . PRO A 1 222 ? -26.953 1.915 6.484 1 97.19 222 PRO A C 1
ATOM 1834 O O . PRO A 1 222 ? -26.703 3.121 6.555 1 97.19 222 PRO A O 1
ATOM 1837 N N . PRO A 1 223 ? -26.594 0.981 7.438 1 96.31 223 PRO A N 1
ATOM 1838 C CA . PRO A 1 223 ? -25.656 1.455 8.461 1 96.31 223 PRO A CA 1
ATOM 1839 C C . PRO A 1 223 ? -24.438 2.168 7.871 1 96.31 223 PRO A C 1
ATOM 1841 O O . PRO A 1 223 ? -23.844 1.679 6.91 1 96.31 223 PRO A O 1
ATOM 1844 N N . LEU A 1 224 ? -24.109 3.312 8.461 1 97.25 224 LEU A N 1
ATOM 1845 C CA . LEU A 1 224 ? -23.047 4.148 7.918 1 97.25 224 LEU A CA 1
ATOM 1846 C C . LEU A 1 224 ? -21.719 3.402 7.906 1 97.25 224 LEU A C 1
ATOM 1848 O O . LEU A 1 224 ? -20.875 3.631 7.031 1 97.25 224 LEU A O 1
ATOM 1852 N N . GLY A 1 225 ? -21.516 2.494 8.844 1 94.88 225 GLY A N 1
ATOM 1853 C CA . GLY A 1 225 ? -20.312 1.672 8.836 1 94.88 225 GLY A CA 1
ATOM 1854 C C . GLY A 1 225 ? -20.172 0.847 7.574 1 94.88 225 GLY A C 1
ATOM 1855 O O . GLY A 1 225 ? -19.062 0.669 7.07 1 94.88 225 GLY A O 1
ATOM 1856 N N . ASP A 1 226 ? -21.297 0.31 7.059 1 95.25 226 ASP A N 1
ATOM 1857 C CA . ASP A 1 226 ? -21.281 -0.473 5.828 1 95.25 226 ASP A CA 1
ATOM 1858 C C . ASP A 1 226 ? -21 0.413 4.617 1 95.25 226 ASP A C 1
ATOM 1860 O O . ASP A 1 226 ? -20.25 0.021 3.719 1 95.25 226 ASP A O 1
ATOM 1864 N N . LEU A 1 227 ? -21.562 1.608 4.652 1 96.88 227 LEU A N 1
ATOM 1865 C CA . LEU A 1 227 ? -21.312 2.545 3.561 1 96.88 227 LEU A CA 1
ATOM 1866 C C . LEU A 1 227 ? -19.859 2.996 3.545 1 96.88 227 LEU A C 1
ATOM 1868 O O . LEU A 1 227 ? -19.281 3.188 2.475 1 96.88 227 LEU A O 1
ATOM 1872 N N . ALA A 1 228 ? -19.312 3.193 4.727 1 96.44 228 ALA A N 1
ATOM 1873 C CA . ALA A 1 228 ? -17.906 3.598 4.828 1 96.44 228 ALA A CA 1
ATOM 1874 C C . ALA A 1 228 ? -16.984 2.547 4.211 1 96.44 228 ALA A C 1
ATOM 1876 O O . ALA A 1 228 ? -16.016 2.885 3.525 1 96.44 228 ALA A O 1
ATOM 1877 N N . LYS A 1 229 ? -17.312 1.295 4.395 1 94.31 229 LYS A N 1
ATOM 1878 C CA . LYS A 1 229 ? -16.516 0.193 3.865 1 94.31 229 LYS A CA 1
ATOM 1879 C C . LYS A 1 229 ? -16.625 0.12 2.344 1 94.31 229 LYS A C 1
ATOM 1881 O O . LYS A 1 229 ? -15.805 -0.529 1.692 1 94.31 229 LYS A O 1
ATOM 1886 N N . ASN A 1 230 ? -17.594 0.767 1.792 1 93.62 230 ASN A N 1
ATOM 1887 C CA . ASN A 1 230 ? -17.844 0.677 0.357 1 93.62 230 ASN A CA 1
ATOM 1888 C C . ASN A 1 230 ? -17.25 1.87 -0.391 1 93.62 230 ASN A C 1
ATOM 1890 O O . ASN A 1 230 ? -17.453 2.014 -1.597 1 93.62 230 ASN A O 1
ATOM 1894 N N . VAL A 1 231 ? -16.547 2.715 0.309 1 96.56 231 VAL A N 1
ATOM 1895 C CA . VAL A 1 231 ? -15.828 3.791 -0.359 1 96.56 231 VAL A CA 1
ATOM 1896 C C . VAL A 1 231 ? -14.859 3.205 -1.384 1 96.56 231 VAL A C 1
ATOM 1898 O O . VAL A 1 231 ? -14.125 2.264 -1.082 1 96.56 231 VAL A O 1
ATOM 1901 N N . LYS A 1 232 ? -14.852 3.758 -2.596 1 97.38 232 LYS A N 1
ATOM 1902 C CA . LYS A 1 232 ? -14.141 3.15 -3.719 1 97.38 232 LYS A CA 1
ATOM 1903 C C . LYS A 1 232 ? -12.648 3.451 -3.656 1 97.38 232 LYS A C 1
ATOM 1905 O O . LYS A 1 232 ? -11.82 2.584 -3.953 1 97.38 232 LYS A O 1
ATOM 1910 N N . MET A 1 233 ? -12.32 4.668 -3.336 1 97.69 233 MET A N 1
ATOM 1911 C CA . MET A 1 233 ? -10.938 5.125 -3.225 1 97.69 233 MET A CA 1
ATOM 1912 C C . MET A 1 233 ? -10.781 6.109 -2.072 1 97.69 233 MET A C 1
ATOM 1914 O O . MET A 1 233 ? -11.688 6.891 -1.79 1 97.69 233 MET A O 1
ATOM 1918 N N . LEU A 1 234 ? -9.727 5.996 -1.431 1 98.12 234 LEU A N 1
ATOM 1919 C CA . LEU A 1 234 ? -9.305 7.008 -0.467 1 98.12 234 LEU A CA 1
ATOM 1920 C C . LEU A 1 234 ? -8.031 7.711 -0.933 1 98.12 234 LEU A C 1
ATOM 1922 O O . LEU A 1 234 ? -7 7.066 -1.126 1 98.12 234 LEU A O 1
ATOM 1926 N N . LEU A 1 235 ? -8.148 8.977 -1.188 1 98.62 235 LEU A N 1
ATOM 1927 C CA . LEU A 1 235 ? -6.98 9.805 -1.468 1 98.62 235 LEU A CA 1
ATOM 1928 C C . LEU A 1 235 ? -6.422 10.406 -0.183 1 98.62 235 LEU A C 1
ATOM 1930 O O . LEU A 1 235 ? -6.969 11.383 0.338 1 98.62 235 LEU A O 1
ATOM 1934 N N . LEU A 1 236 ? -5.371 9.805 0.276 1 98.12 236 LEU A N 1
ATOM 1935 C CA . LEU A 1 236 ? -4.766 10.164 1.553 1 98.12 236 LEU A CA 1
ATOM 1936 C C . LEU A 1 236 ? -3.723 11.258 1.37 1 98.12 236 LEU A C 1
ATOM 1938 O O . LEU A 1 236 ? -2.758 11.086 0.623 1 98.12 236 LEU A O 1
ATOM 1942 N N . TYR A 1 237 ? -3.898 12.375 2.043 1 97.94 237 TYR A N 1
ATOM 1943 C CA . TYR A 1 237 ? -3.039 13.531 1.811 1 97.94 237 TYR A CA 1
ATOM 1944 C C . TYR A 1 237 ? -1.724 13.398 2.568 1 97.94 237 TYR A C 1
ATOM 1946 O O . TYR A 1 237 ? -1.324 14.305 3.301 1 97.94 237 TYR A O 1
ATOM 1954 N N . THR A 1 238 ? -1.084 12.312 2.412 1 97 238 THR A N 1
ATOM 1955 C CA . THR A 1 238 ? 0.246 12.039 2.945 1 97 238 THR A CA 1
ATOM 1956 C C . THR A 1 238 ? 1.181 11.547 1.842 1 97 238 THR A C 1
ATOM 1958 O O . THR A 1 238 ? 0.77 11.414 0.688 1 97 238 THR A O 1
ATOM 1961 N N . ASN A 1 239 ? 2.369 11.438 2.176 1 97 239 ASN A N 1
ATOM 1962 C CA . ASN A 1 239 ? 3.412 10.836 1.355 1 97 239 ASN A CA 1
ATOM 1963 C C . ASN A 1 239 ? 4.465 10.133 2.213 1 97 239 ASN A C 1
ATOM 1965 O O . ASN A 1 239 ? 4.934 10.688 3.205 1 97 239 ASN A O 1
ATOM 1969 N N . TYR A 1 240 ? 4.875 9.008 1.77 1 96.56 240 TYR A N 1
ATOM 1970 C CA . TYR A 1 240 ? 5.699 8.148 2.611 1 96.56 240 TYR A CA 1
ATOM 1971 C C . TYR A 1 240 ? 7.07 8.773 2.852 1 96.56 240 TYR A C 1
ATOM 1973 O O . TYR A 1 240 ? 7.746 8.438 3.826 1 96.56 240 TYR A O 1
ATOM 1981 N N . VAL A 1 241 ? 7.535 9.688 2.033 1 97.5 241 VAL A N 1
ATOM 1982 C CA . VAL A 1 241 ? 8.859 10.289 2.166 1 97.5 241 VAL A CA 1
ATOM 1983 C C . VAL A 1 241 ? 8.93 11.109 3.451 1 97.5 241 VAL A C 1
ATOM 1985 O O . VAL A 1 241 ? 9.953 11.133 4.129 1 97.5 241 VAL A O 1
ATOM 1988 N N . VAL A 1 242 ? 7.762 11.672 3.816 1 96.81 242 VAL A N 1
ATOM 1989 C CA . VAL A 1 242 ? 7.777 12.531 4.992 1 96.81 242 VAL A CA 1
ATOM 1990 C C . VAL A 1 242 ? 6.93 11.914 6.102 1 96.81 242 VAL A C 1
ATOM 1992 O O . VAL A 1 242 ? 7.352 11.867 7.258 1 96.81 242 VAL A O 1
ATOM 1995 N N . SER A 1 243 ? 5.797 11.367 5.707 1 95.12 243 SER A N 1
ATOM 1996 C CA . SER A 1 243 ? 4.844 10.883 6.699 1 95.12 243 SER A CA 1
ATOM 1997 C C . SER A 1 243 ? 5.203 9.477 7.176 1 95.12 243 SER A C 1
ATOM 1999 O O . SER A 1 243 ? 4.668 9 8.18 1 95.12 243 SER A O 1
ATOM 2001 N N . GLY A 1 244 ? 6.129 8.898 6.48 1 94.31 244 GLY A N 1
ATOM 2002 C CA . GLY A 1 244 ? 6.508 7.543 6.852 1 94.31 244 GLY A CA 1
ATOM 2003 C C . GLY A 1 244 ? 5.82 6.48 6.016 1 94.31 244 GLY A C 1
ATOM 2004 O O . GLY A 1 244 ? 4.945 6.793 5.203 1 94.31 244 GLY A O 1
ATOM 2005 N N . SER A 1 245 ? 6.246 5.211 6.262 1 94.62 245 SER A N 1
ATOM 2006 C CA . SER A 1 245 ? 5.801 4.09 5.441 1 94.62 245 SER A CA 1
ATOM 2007 C C . SER A 1 245 ? 4.617 3.371 6.078 1 94.62 245 SER A C 1
ATOM 2009 O O . SER A 1 245 ? 4.793 2.561 6.992 1 94.62 245 SER A O 1
ATOM 2011 N N . GLY A 1 246 ? 3.451 3.703 5.633 1 93.38 246 GLY A N 1
ATOM 2012 C CA . GLY A 1 246 ? 2.256 3.006 6.078 1 93.38 246 GLY A CA 1
ATOM 2013 C C . GLY A 1 246 ? 1.918 1.798 5.223 1 93.38 246 GLY A C 1
ATOM 2014 O O . GLY A 1 246 ? 2.488 1.613 4.148 1 93.38 246 GLY A O 1
ATOM 2015 N N . LEU A 1 247 ? 1.102 0.922 5.797 1 94.75 247 LEU A N 1
ATOM 2016 C CA . LEU A 1 247 ? 0.556 -0.207 5.051 1 94.75 247 LEU A CA 1
ATOM 2017 C C . LEU A 1 247 ? -0.857 0.095 4.566 1 94.75 247 LEU A C 1
ATOM 2019 O O . LEU A 1 247 ? -1.78 0.23 5.375 1 94.75 247 LEU A O 1
ATOM 2023 N N . TYR A 1 248 ? -1.002 0.198 3.285 1 95.5 248 TYR A N 1
ATOM 2024 C CA . TYR A 1 248 ? -2.299 0.573 2.732 1 95.5 248 TYR A CA 1
ATOM 2025 C C . TYR A 1 248 ? -2.748 -0.424 1.671 1 95.5 248 TYR A C 1
ATOM 2027 O O . TYR A 1 248 ? -1.921 -0.988 0.951 1 95.5 248 TYR A O 1
ATOM 2035 N N . PRO A 1 249 ? -4.039 -0.679 1.631 1 95.69 249 PRO A N 1
ATOM 2036 C CA . PRO A 1 249 ? -4.57 -1.456 0.508 1 95.69 249 PRO A CA 1
ATOM 2037 C C . PRO A 1 249 ? -4.559 -0.678 -0.806 1 95.69 249 PRO A C 1
ATOM 2039 O O . PRO A 1 249 ? -4.281 0.523 -0.813 1 95.69 249 PRO A O 1
ATOM 2042 N N . PRO A 1 250 ? -4.836 -1.326 -1.886 1 95.56 250 PRO A N 1
ATOM 2043 C CA . PRO A 1 250 ? -4.711 -0.681 -3.195 1 95.56 250 PRO A CA 1
ATOM 2044 C C . PRO A 1 250 ? -5.695 0.47 -3.381 1 95.56 250 PRO A C 1
ATOM 2046 O O . PRO A 1 250 ? -5.461 1.363 -4.199 1 95.56 250 PRO A O 1
ATOM 2049 N N . ASN A 1 251 ? -6.801 0.48 -2.695 1 96.62 251 ASN A N 1
ATOM 2050 C CA . ASN A 1 251 ? -7.781 1.547 -2.883 1 96.62 251 ASN A CA 1
ATOM 2051 C C . ASN A 1 251 ? -7.465 2.758 -2.01 1 96.62 251 ASN A C 1
ATOM 2053 O O . ASN A 1 251 ? -8.266 3.684 -1.909 1 96.62 251 ASN A O 1
ATOM 2057 N N . VAL A 1 252 ? -6.363 2.752 -1.325 1 97.25 252 VAL A N 1
ATOM 2058 C CA . VAL A 1 252 ? -5.855 3.908 -0.594 1 97.25 252 VAL A CA 1
ATOM 2059 C C . VAL A 1 252 ? -4.582 4.422 -1.258 1 97.25 252 VAL A C 1
ATOM 2061 O O . VAL A 1 252 ? -3.586 3.697 -1.345 1 97.25 252 VAL A O 1
ATOM 2064 N N . ARG A 1 253 ? -4.617 5.641 -1.737 1 97.44 253 ARG A N 1
ATOM 2065 C CA . ARG A 1 253 ? -3.492 6.211 -2.471 1 97.44 253 ARG A CA 1
ATOM 2066 C C . ARG A 1 253 ? -3.004 7.496 -1.813 1 97.44 253 ARG A C 1
ATOM 2068 O O . ARG A 1 253 ? -3.801 8.391 -1.513 1 97.44 253 ARG A O 1
ATOM 2075 N N . GLU A 1 254 ? -1.711 7.535 -1.596 1 97.69 254 GLU A N 1
ATOM 2076 C CA . GLU A 1 254 ? -1.128 8.758 -1.053 1 97.69 254 GLU A CA 1
ATOM 2077 C C . GLU A 1 254 ? -0.972 9.828 -2.135 1 97.69 254 GLU A C 1
ATOM 2079 O O . GLU A 1 254 ? -0.414 9.555 -3.201 1 97.69 254 GLU A O 1
ATOM 2084 N N . VAL A 1 255 ? -1.443 11.039 -1.821 1 98.19 255 VAL A N 1
ATOM 2085 C CA . VAL A 1 255 ? -1.448 12.094 -2.83 1 98.19 255 VAL A CA 1
ATOM 2086 C C . VAL A 1 255 ? -0.923 13.391 -2.225 1 98.19 255 VAL A C 1
ATOM 2088 O O . VAL A 1 255 ? -1.306 14.484 -2.652 1 98.19 255 VAL A O 1
ATOM 2091 N N . GLY A 1 256 ? -0.103 13.273 -1.212 1 97.56 256 GLY A N 1
ATOM 2092 C CA . GLY A 1 256 ? 0.44 14.469 -0.595 1 97.56 256 GLY A CA 1
ATOM 2093 C C . GLY A 1 256 ? 1.169 15.367 -1.576 1 97.56 256 GLY A C 1
ATOM 2094 O O . GLY A 1 256 ? 2.006 14.906 -2.352 1 97.56 256 GLY A O 1
ATOM 2095 N N . GLY A 1 257 ? 0.805 16.75 -1.557 1 97.44 257 GLY A N 1
ATOM 2096 C CA . GLY A 1 257 ? 1.582 17.703 -2.322 1 97.44 257 GLY A CA 1
ATOM 2097 C C . GLY A 1 257 ? 0.761 18.453 -3.357 1 97.44 257 GLY A C 1
ATOM 2098 O O . GLY A 1 257 ? 1.209 19.453 -3.906 1 97.44 257 GLY A O 1
ATOM 2099 N N . TYR A 1 258 ? -0.517 18 -3.584 1 97.06 258 TYR A N 1
ATOM 2100 C CA . TYR A 1 258 ? -1.213 18.547 -4.742 1 97.06 258 TYR A CA 1
ATOM 2101 C C . TYR A 1 258 ? -1.728 19.953 -4.445 1 97.06 258 TYR A C 1
ATOM 2103 O O . TYR A 1 258 ? -2.145 20.672 -5.359 1 97.06 258 TYR A O 1
ATOM 2111 N N . HIS A 1 259 ? -1.675 20.438 -3.191 1 96.88 259 HIS A N 1
ATOM 2112 C CA . HIS A 1 259 ? -2.146 21.781 -2.9 1 96.88 259 HIS A CA 1
ATOM 2113 C C . HIS A 1 259 ? -1.092 22.828 -3.256 1 96.88 259 HIS A C 1
ATOM 2115 O O . HIS A 1 259 ? -1.392 24.016 -3.326 1 96.88 259 HIS A O 1
ATOM 2121 N N . VAL A 1 260 ? 0.181 22.375 -3.35 1 97.25 260 VAL A N 1
ATOM 2122 C CA . VAL A 1 260 ? 1.271 23.312 -3.607 1 97.25 260 VAL A CA 1
ATOM 2123 C C . VAL A 1 260 ? 1.21 23.797 -5.055 1 97.25 260 VAL A C 1
ATOM 2125 O O . VAL A 1 260 ? 1.438 23.016 -5.984 1 97.25 260 VAL A O 1
ATOM 2128 N N . THR A 1 261 ? 0.921 25.016 -5.246 1 93.56 261 THR A N 1
ATOM 2129 C CA . THR A 1 261 ? 0.804 25.594 -6.578 1 93.56 261 THR A CA 1
ATOM 2130 C C . THR A 1 261 ? 2.102 26.297 -6.973 1 93.56 261 THR A C 1
ATOM 2132 O O . THR A 1 261 ? 2.998 26.469 -6.148 1 93.56 261 THR A O 1
ATOM 2135 N N . LYS A 1 262 ? 2.197 26.641 -8.188 1 94.69 262 LYS A N 1
ATOM 2136 C CA . LYS A 1 262 ? 3.346 27.406 -8.648 1 94.69 262 LYS A CA 1
ATOM 2137 C C . LYS A 1 262 ? 3.475 28.719 -7.883 1 94.69 262 LYS A C 1
ATOM 2139 O O . LYS A 1 262 ? 2.479 29.406 -7.652 1 94.69 262 LYS A O 1
ATOM 2144 N N . PRO A 1 263 ? 4.66 29.016 -7.453 1 96.69 263 PRO A N 1
ATOM 2145 C CA . PRO A 1 263 ? 4.836 30.234 -6.672 1 96.69 263 PRO A CA 1
ATOM 2146 C C . PRO A 1 263 ? 4.598 31.5 -7.496 1 96.69 263 PRO A C 1
ATOM 2148 O O . PRO A 1 263 ? 4.965 31.562 -8.672 1 96.69 263 PRO A O 1
ATOM 2151 N N . LYS A 1 264 ? 4.086 32.469 -6.855 1 96.19 264 LYS A N 1
ATOM 2152 C CA . LYS A 1 264 ? 3.887 33.781 -7.445 1 96.19 264 LYS A CA 1
ATOM 2153 C C . LYS A 1 264 ? 4.988 34.75 -7.016 1 96.19 264 LYS A C 1
ATOM 2155 O O . LYS A 1 264 ? 5.777 34.438 -6.121 1 96.19 264 LYS A O 1
ATOM 2160 N N . GLU A 1 265 ? 4.953 35.906 -7.684 1 96.69 265 GLU A N 1
ATOM 2161 C CA . GLU A 1 265 ? 5.93 36.938 -7.32 1 96.69 265 GLU A CA 1
ATOM 2162 C C . GLU A 1 265 ? 5.645 37.5 -5.934 1 96.69 265 GLU A C 1
ATOM 2164 O O . GLU A 1 265 ? 4.492 37.75 -5.59 1 96.69 265 GLU A O 1
ATOM 2169 N N . LEU A 1 266 ? 6.703 37.688 -5.199 1 97.44 266 LEU A N 1
ATOM 2170 C CA . LEU A 1 266 ? 6.566 38.25 -3.854 1 97.44 266 LEU A CA 1
ATOM 2171 C C . LEU A 1 266 ? 6.246 39.719 -3.9 1 97.44 266 LEU A C 1
ATOM 2173 O O . LEU A 1 266 ? 6.691 40.438 -4.809 1 97.44 266 LEU A O 1
ATOM 2177 N N . PRO A 1 267 ? 5.512 40.188 -2.865 1 96.44 267 PRO A N 1
ATOM 2178 C CA . PRO A 1 267 ? 5.395 41.656 -2.748 1 96.44 267 PRO A CA 1
ATOM 2179 C C . PRO A 1 267 ? 6.754 42.344 -2.691 1 96.44 267 PRO A C 1
ATOM 2181 O O . PRO A 1 267 ? 7.699 41.812 -2.107 1 96.44 267 PRO A O 1
ATOM 2184 N N . GLN A 1 268 ? 6.801 43.531 -3.174 1 96.44 268 GLN A N 1
ATOM 2185 C CA . GLN A 1 268 ? 8.062 44.219 -3.414 1 96.44 268 GLN A CA 1
ATOM 2186 C C . GLN A 1 268 ? 8.852 44.375 -2.119 1 96.44 268 GLN A C 1
ATOM 2188 O O . GLN A 1 268 ? 10.07 44.156 -2.094 1 96.44 268 GLN A O 1
ATOM 2193 N N . ASP A 1 269 ? 8.258 44.812 -1.07 1 95.56 269 ASP A N 1
ATOM 2194 C CA . ASP A 1 269 ? 8.945 45.031 0.198 1 95.56 269 ASP A CA 1
ATOM 2195 C C . ASP A 1 269 ? 9.531 43.719 0.74 1 95.56 269 ASP A C 1
ATOM 2197 O O . ASP A 1 269 ? 10.664 43.719 1.222 1 95.56 269 ASP A O 1
ATOM 2201 N N . LEU A 1 270 ? 8.742 42.719 0.628 1 96.88 270 LEU A N 1
ATOM 2202 C CA . LEU A 1 270 ? 9.18 41.406 1.087 1 96.88 270 LEU A CA 1
ATOM 2203 C C . LEU A 1 270 ? 10.312 40.875 0.208 1 96.88 270 LEU A C 1
ATOM 2205 O O . LEU A 1 270 ? 11.289 40.312 0.713 1 96.88 270 LEU A O 1
ATOM 2209 N N . LYS A 1 271 ? 10.133 40.969 -1.076 1 97.44 271 LYS A N 1
ATOM 2210 C CA . LYS A 1 271 ? 11.148 40.562 -2.031 1 97.44 271 LYS A CA 1
ATOM 2211 C C . LYS A 1 271 ? 12.484 41.219 -1.754 1 97.44 271 LYS A C 1
ATOM 2213 O O . LYS A 1 271 ? 13.531 40.562 -1.707 1 97.44 271 LYS A O 1
ATOM 2218 N N . LYS A 1 272 ? 12.438 42.531 -1.557 1 97.38 272 LYS A N 1
ATOM 2219 C CA . LYS A 1 272 ? 13.648 43.312 -1.262 1 97.38 272 LYS A CA 1
ATOM 2220 C C . LYS A 1 272 ? 14.289 42.844 0.038 1 97.38 272 LYS A C 1
ATOM 2222 O O . LYS A 1 272 ? 15.508 42.656 0.104 1 97.38 272 LYS A O 1
ATOM 2227 N N . PHE A 1 273 ? 13.484 42.688 0.994 1 97.5 273 PHE A N 1
ATOM 2228 C CA . PHE A 1 273 ? 13.961 42.25 2.301 1 97.5 273 PHE A CA 1
ATOM 2229 C C . PHE A 1 273 ? 14.703 40.906 2.191 1 97.5 273 PHE A C 1
ATOM 2231 O O . PHE A 1 273 ? 15.75 40.75 2.811 1 97.5 273 PHE A O 1
ATOM 2238 N N . ILE A 1 274 ? 14.188 39.969 1.429 1 98.19 274 ILE A N 1
ATOM 2239 C CA . ILE A 1 274 ? 14.766 38.656 1.267 1 98.19 274 ILE A CA 1
ATOM 2240 C C . ILE A 1 274 ? 16.031 38.75 0.424 1 98.19 274 ILE A C 1
ATOM 2242 O O . ILE A 1 274 ? 17.094 38.219 0.815 1 98.19 274 ILE A O 1
ATOM 2246 N N . GLU A 1 275 ? 16 39.375 -0.678 1 97.81 275 GLU A N 1
ATOM 2247 C CA . GLU A 1 275 ? 17.094 39.406 -1.646 1 97.81 275 GLU A CA 1
ATOM 2248 C C . GLU A 1 275 ? 18.297 40.156 -1.088 1 97.81 275 GLU A C 1
ATOM 2250 O O . GLU A 1 275 ? 19.438 39.875 -1.434 1 97.81 275 GLU A O 1
ATOM 2255 N N . GLU A 1 276 ? 18.047 41.094 -0.202 1 97.12 276 GLU A N 1
ATOM 2256 C CA . GLU A 1 276 ? 19.141 41.875 0.375 1 97.12 276 GLU A CA 1
ATOM 2257 C C . GLU A 1 276 ? 19.734 41.188 1.592 1 97.12 276 GLU A C 1
ATOM 2259 O O . GLU A 1 276 ? 20.719 41.656 2.172 1 97.12 276 GLU A O 1
ATOM 2264 N N . SER A 1 277 ? 19.141 40.094 1.947 1 97.31 277 SER A N 1
ATOM 2265 C CA . SER A 1 277 ? 19.688 39.344 3.066 1 97.31 277 SER A CA 1
ATOM 2266 C C . SER A 1 277 ? 21.016 38.688 2.689 1 97.31 277 SER A C 1
ATOM 2268 O O . SER A 1 277 ? 21.078 37.906 1.733 1 97.31 277 SER A O 1
ATOM 2270 N N . GLU A 1 278 ? 22 38.938 3.4 1 96.75 278 GLU A N 1
ATOM 2271 C CA . GLU A 1 278 ? 23.344 38.438 3.098 1 96.75 278 GLU A CA 1
ATOM 2272 C C . GLU A 1 278 ? 23.469 36.969 3.504 1 96.75 278 GLU A C 1
ATOM 2274 O O . GLU A 1 278 ? 24.141 36.188 2.818 1 96.75 278 GLU A O 1
ATOM 2279 N N . HIS A 1 279 ? 22.891 36.656 4.57 1 97.31 279 HIS A N 1
ATOM 2280 C CA . HIS A 1 279 ? 23.109 35.312 5.121 1 97.31 279 HIS A CA 1
ATOM 2281 C C . HIS A 1 279 ? 21.859 34.469 5 1 97.31 279 HIS A C 1
ATOM 2283 O O . HIS A 1 279 ? 21.766 33.375 5.602 1 97.31 279 HIS A O 1
ATOM 2289 N N . GLY A 1 280 ? 20.844 34.938 4.277 1 98 280 GLY A N 1
ATOM 2290 C CA . GLY A 1 280 ? 19.625 34.188 4.078 1 98 280 GLY A CA 1
ATOM 2291 C C . GLY A 1 280 ? 18.531 34.562 5.059 1 98 280 GLY A C 1
ATOM 2292 O O . GLY A 1 280 ? 18.672 35.5 5.832 1 98 280 GLY A O 1
ATOM 2293 N N . VAL A 1 281 ? 17.391 33.812 4.992 1 98.62 281 VAL A N 1
ATOM 2294 C CA . VAL A 1 281 ? 16.188 34.156 5.738 1 98.62 281 VAL A CA 1
ATOM 2295 C C . VAL A 1 281 ? 15.648 32.906 6.453 1 98.62 281 VAL A C 1
ATOM 2297 O O . VAL A 1 281 ? 15.688 31.812 5.91 1 98.62 281 VAL A O 1
ATOM 2300 N N . VAL A 1 282 ? 15.203 33.094 7.66 1 98.69 282 VAL A N 1
ATOM 2301 C CA . VAL A 1 282 ? 14.383 32.125 8.375 1 98.69 282 VAL A CA 1
ATOM 2302 C C . VAL A 1 282 ? 12.93 32.594 8.406 1 98.69 282 VAL A C 1
ATOM 2304 O O . VAL A 1 282 ? 12.648 33.75 8.758 1 98.69 282 VAL A O 1
ATOM 2307 N N . TYR A 1 283 ? 12.039 31.75 7.969 1 98.44 283 TYR A N 1
ATOM 2308 C CA . TYR A 1 283 ? 10.617 32.062 7.969 1 98.44 283 TYR A CA 1
ATOM 2309 C C . TYR A 1 283 ? 9.922 31.469 9.188 1 98.44 283 TYR A C 1
ATOM 2311 O O . TYR A 1 283 ? 10.086 30.266 9.477 1 98.44 283 TYR A O 1
ATOM 2319 N N . ILE A 1 284 ? 9.203 32.281 9.938 1 96.69 284 ILE A N 1
ATOM 2320 C CA . ILE A 1 284 ? 8.477 31.828 11.117 1 96.69 284 ILE A CA 1
ATOM 2321 C C . ILE A 1 284 ? 6.98 32.062 10.914 1 96.69 284 ILE A C 1
ATOM 2323 O O . ILE A 1 284 ? 6.539 33.156 10.625 1 96.69 284 ILE A O 1
ATOM 2327 N N . SER A 1 285 ? 6.25 30.969 11.016 1 93.81 285 SER A N 1
ATOM 2328 C CA . SER A 1 285 ? 4.793 31.047 10.961 1 93.81 285 SER A CA 1
ATOM 2329 C C . SER A 1 285 ? 4.145 29.969 11.812 1 93.81 285 SER A C 1
ATOM 2331 O O . SER A 1 285 ? 4.414 28.781 11.633 1 93.81 285 SER A O 1
ATOM 2333 N N . PHE A 1 286 ? 3.293 30.328 12.703 1 86.38 286 PHE A N 1
ATOM 2334 C CA . PHE A 1 286 ? 2.596 29.375 13.555 1 86.38 286 PHE A CA 1
ATOM 2335 C C . PHE A 1 286 ? 1.126 29.266 13.164 1 86.38 286 PHE A C 1
ATOM 2337 O O . PHE A 1 286 ? 0.276 28.953 14 1 86.38 286 PHE A O 1
ATOM 2344 N N . GLY A 1 287 ? 0.884 29.531 11.945 1 72.25 287 GLY A N 1
ATOM 2345 C CA . GLY A 1 287 ? -0.415 29.281 11.344 1 72.25 287 GLY A CA 1
ATOM 2346 C C . GLY A 1 287 ? -1.483 30.25 11.789 1 72.25 287 GLY A C 1
ATOM 2347 O O . GLY A 1 287 ? -1.186 31.234 12.469 1 72.25 287 GLY A O 1
ATOM 2348 N N . SER A 1 288 ? -2.627 30.047 11.344 1 58.5 288 SER A N 1
ATOM 2349 C CA . SER A 1 288 ? -3.76 30.938 11.555 1 58.5 288 SER A CA 1
ATOM 2350 C C . SER A 1 288 ? -4.398 30.719 12.922 1 58.5 288 SER A C 1
ATOM 2352 O O . SER A 1 288 ? -5.07 31.594 13.461 1 58.5 288 SER A O 1
ATOM 2354 N N . MET A 1 289 ? -4.109 29.531 13.383 1 55 289 MET A N 1
ATOM 2355 C CA . MET A 1 289 ? -4.906 29.156 14.547 1 55 289 MET A CA 1
ATOM 2356 C C . MET A 1 289 ? -4.23 29.594 15.836 1 55 289 MET A C 1
ATOM 2358 O O . MET A 1 289 ? -4.836 29.547 16.906 1 55 289 MET A O 1
ATOM 2362 N N . LEU A 1 290 ? -2.996 29.766 15.789 1 56.47 290 LEU A N 1
ATOM 2363 C CA . LEU A 1 290 ? -2.328 30.312 16.969 1 56.47 290 LEU A CA 1
ATOM 2364 C C . LEU A 1 290 ? -1.928 31.766 16.734 1 56.47 290 LEU A C 1
ATOM 2366 O O . LEU A 1 290 ? -1.156 32.062 15.828 1 56.47 290 LEU A O 1
ATOM 2370 N N . ARG A 1 291 ? -2.715 32.469 17.469 1 59.03 291 ARG A N 1
ATOM 2371 C CA . ARG A 1 291 ? -2.227 33.844 17.5 1 59.03 291 ARG A CA 1
ATOM 2372 C C . ARG A 1 291 ? -0.869 33.906 18.203 1 59.03 291 ARG A C 1
ATOM 2374 O O . ARG A 1 291 ? -0.717 33.438 19.328 1 59.03 291 ARG A O 1
ATOM 2381 N N . SER A 1 292 ? 0.113 34.156 17.484 1 55.62 292 SER A N 1
ATOM 2382 C CA . SER A 1 292 ? 1.437 34.312 18.078 1 55.62 292 SER A CA 1
ATOM 2383 C C . SER A 1 292 ? 1.367 35.125 19.375 1 55.62 292 SER A C 1
ATOM 2385 O O . SER A 1 292 ? 2.154 34.875 20.297 1 55.62 292 SER A O 1
ATOM 2387 N N . THR A 1 293 ? 0.323 35.781 19.438 1 55.34 293 THR A N 1
ATOM 2388 C CA . THR A 1 293 ? 0.167 36.656 20.609 1 55.34 293 THR A CA 1
ATOM 2389 C C . THR A 1 293 ? -0.287 35.844 21.812 1 55.34 293 THR A C 1
ATOM 2391 O O . THR A 1 293 ? -0.183 36.281 22.953 1 55.34 293 THR A O 1
ATOM 2394 N N . SER A 1 294 ? -0.769 34.562 21.484 1 66.38 294 SER A N 1
ATOM 2395 C CA . SER A 1 294 ? -1.189 33.688 22.594 1 66.38 294 SER A CA 1
ATOM 2396 C C . SER A 1 294 ? -0.012 32.938 23.172 1 66.38 294 SER A C 1
ATOM 2398 O O . SER A 1 294 ? -0.154 32.25 24.188 1 66.38 294 SER A O 1
ATOM 2400 N N . THR A 1 295 ? 1.059 33.188 22.594 1 75.44 295 THR A N 1
ATOM 2401 C CA . THR A 1 295 ? 2.275 32.562 23.109 1 75.44 295 THR A CA 1
ATOM 2402 C C . THR A 1 295 ? 2.695 33.188 24.422 1 75.44 295 THR A C 1
ATOM 2404 O O . THR A 1 295 ? 2.717 34.438 24.547 1 75.44 295 THR A O 1
ATOM 2407 N N . PRO A 1 296 ? 2.992 32.375 25.312 1 82.94 296 PRO A N 1
ATOM 2408 C CA . PRO A 1 296 ? 3.465 32.969 26.578 1 82.94 296 PRO A CA 1
ATOM 2409 C C . PRO A 1 296 ? 4.648 33.906 26.375 1 82.94 296 PRO A C 1
ATOM 2411 O O . PRO A 1 296 ? 5.523 33.625 25.547 1 82.94 296 PRO A O 1
ATOM 2414 N N . LYS A 1 297 ? 4.68 34.938 27.156 1 86.19 297 LYS A N 1
ATOM 2415 C CA . LYS A 1 297 ? 5.664 36 27.016 1 86.19 297 LYS A CA 1
ATOM 2416 C C . LYS A 1 297 ? 7.086 35.438 27.109 1 86.19 297 LYS A C 1
ATOM 2418 O O . LYS A 1 297 ? 7.965 35.844 26.344 1 86.19 297 LYS A O 1
ATOM 2423 N N . ASP A 1 298 ? 7.266 34.594 28.031 1 90.25 298 ASP A N 1
ATOM 2424 C CA . ASP A 1 298 ? 8.609 34.031 28.219 1 90.25 298 ASP A CA 1
ATOM 2425 C C . ASP A 1 298 ? 9.062 33.281 26.984 1 90.25 298 ASP A C 1
ATOM 2427 O O . ASP A 1 298 ? 10.25 33.281 26.625 1 90.25 298 ASP A O 1
ATOM 2431 N N . LYS A 1 299 ? 8.148 32.562 26.344 1 91.12 299 LYS A N 1
ATOM 2432 C CA . LYS A 1 299 ? 8.477 31.797 25.141 1 91.12 299 LYS A CA 1
ATOM 2433 C C . LYS A 1 299 ? 8.734 32.75 23.953 1 91.12 299 LYS A C 1
ATOM 2435 O O . LYS A 1 299 ? 9.656 32.531 23.172 1 91.12 299 LYS A O 1
ATOM 2440 N N . LEU A 1 300 ? 7.922 33.75 23.906 1 88.88 300 LEU A N 1
ATOM 2441 C CA . LEU A 1 300 ? 8.109 34.781 22.875 1 88.88 300 LEU A CA 1
ATOM 2442 C C . LEU A 1 300 ? 9.469 35.438 23 1 88.88 300 LEU A C 1
ATOM 2444 O O . LEU A 1 300 ? 10.164 35.656 22 1 88.88 300 LEU A O 1
ATOM 2448 N N . ASP A 1 301 ? 9.781 35.781 24.203 1 91.62 301 ASP A N 1
ATOM 2449 C CA . ASP A 1 301 ? 11.07 36.406 24.484 1 91.62 301 ASP A CA 1
ATOM 2450 C C . ASP A 1 301 ? 12.219 35.5 24.078 1 91.62 301 ASP A C 1
ATOM 2452 O O . ASP A 1 301 ? 13.234 35.938 23.547 1 91.62 301 ASP A O 1
ATOM 2456 N N . ALA A 1 302 ? 12.008 34.25 24.359 1 94.12 302 ALA A N 1
ATOM 2457 C CA . ALA A 1 302 ? 13.031 33.25 24 1 94.12 302 ALA A CA 1
ATOM 2458 C C . ALA A 1 302 ? 13.234 33.188 22.5 1 94.12 302 ALA A C 1
ATOM 2460 O O . ALA A 1 302 ? 14.367 33.125 22.016 1 94.12 302 ALA A O 1
ATOM 2461 N N . ILE A 1 303 ? 12.164 33.25 21.766 1 94.38 303 ILE A N 1
ATOM 2462 C CA . ILE A 1 303 ? 12.227 33.188 20.312 1 94.38 303 ILE A CA 1
ATOM 2463 C C . ILE A 1 303 ? 12.93 34.438 19.781 1 94.38 303 ILE A C 1
ATOM 2465 O O . ILE A 1 303 ? 13.875 34.344 18.984 1 94.38 303 ILE A O 1
ATOM 2469 N N . ILE A 1 304 ? 12.531 35.562 20.266 1 92.75 304 ILE A N 1
ATOM 2470 C CA . ILE A 1 304 ? 13.086 36.844 19.812 1 92.75 304 ILE A CA 1
ATOM 2471 C C . ILE A 1 304 ? 14.586 36.875 20.125 1 92.75 304 ILE A C 1
ATOM 2473 O O . ILE A 1 304 ? 15.391 37.281 19.281 1 92.75 304 ILE A O 1
ATOM 2477 N N . ALA A 1 305 ? 14.906 36.469 21.312 1 93.75 305 ALA A N 1
ATOM 2478 C CA . ALA A 1 305 ? 16.312 36.5 21.734 1 93.75 305 ALA A CA 1
ATOM 2479 C C . ALA A 1 305 ? 17.156 35.562 20.844 1 93.75 305 ALA A C 1
ATOM 2481 O O . ALA A 1 305 ? 18.266 35.938 20.453 1 93.75 305 ALA A O 1
ATOM 2482 N N . ALA A 1 306 ? 16.625 34.438 20.516 1 95.81 306 ALA A N 1
ATOM 2483 C CA . ALA A 1 306 ? 17.359 33.469 19.719 1 95.81 306 ALA A CA 1
ATOM 2484 C C . ALA A 1 306 ? 17.547 33.969 18.281 1 95.81 306 ALA A C 1
ATOM 2486 O O . ALA A 1 306 ? 18.672 33.938 17.75 1 95.81 306 ALA A O 1
ATOM 2487 N N . VAL A 1 307 ? 16.531 34.531 17.688 1 95.06 307 VAL A N 1
ATOM 2488 C CA . VAL A 1 307 ? 16.594 34.906 16.281 1 95.06 307 VAL A CA 1
ATOM 2489 C C . VAL A 1 307 ? 17.391 36.188 16.141 1 95.06 307 VAL A C 1
ATOM 2491 O O . VAL A 1 307 ? 17.906 36.5 15.055 1 95.06 307 VAL A O 1
ATOM 2494 N N . SER A 1 308 ? 17.5 36.938 17.172 1 92.62 308 SER A N 1
ATOM 2495 C CA . SER A 1 308 ? 18.297 38.156 17.141 1 92.62 308 SER A CA 1
ATOM 2496 C C . SER A 1 308 ? 19.781 37.844 17.141 1 92.62 308 SER A C 1
ATOM 2498 O O . SER A 1 308 ? 20.609 38.719 16.812 1 92.62 308 SER A O 1
ATOM 2500 N N . GLU A 1 309 ? 20.125 36.719 17.469 1 93.44 309 GLU A N 1
ATOM 2501 C CA . GLU A 1 309 ? 21.531 36.344 17.641 1 93.44 309 GLU A CA 1
ATOM 2502 C C . GLU A 1 309 ? 22.094 35.719 16.359 1 93.44 309 GLU A C 1
ATOM 2504 O O . GLU A 1 309 ? 23.312 35.531 16.234 1 93.44 309 GLU A O 1
ATOM 2509 N N . ILE A 1 310 ? 21.312 35.375 15.438 1 95.31 310 ILE A N 1
ATOM 2510 C CA . ILE A 1 310 ? 21.797 34.75 14.203 1 95.31 310 ILE A CA 1
ATOM 2511 C C . ILE A 1 310 ? 21.891 35.812 13.109 1 95.31 310 ILE A C 1
ATOM 2513 O O . ILE A 1 310 ? 21.172 36.812 13.133 1 95.31 310 ILE A O 1
ATOM 2517 N N . PRO A 1 311 ? 22.766 35.625 12.172 1 96 311 PRO A N 1
ATOM 2518 C CA . PRO A 1 311 ? 22.984 36.656 11.148 1 96 311 PRO A CA 1
ATOM 2519 C C . PRO A 1 311 ? 21.875 36.688 10.102 1 96 311 PRO A C 1
ATOM 2521 O O . PRO A 1 311 ? 21.781 37.656 9.328 1 96 311 PRO A O 1
ATOM 2524 N N . GLN A 1 312 ? 21.047 35.656 10.055 1 97.44 312 GLN A N 1
ATOM 2525 C CA . GLN A 1 312 ? 19.969 35.594 9.078 1 97.44 312 GLN A CA 1
ATOM 2526 C C . GLN A 1 312 ? 18.875 36.625 9.383 1 97.44 312 GLN A C 1
ATOM 2528 O O . GLN A 1 312 ? 18.688 37 10.547 1 97.44 312 GLN A O 1
ATOM 2533 N N . ARG A 1 313 ? 18.234 37.062 8.391 1 97.81 313 ARG A N 1
ATOM 2534 C CA . ARG A 1 313 ? 17.016 37.844 8.586 1 97.81 313 ARG A CA 1
ATOM 2535 C C . ARG A 1 313 ? 15.828 36.938 8.891 1 97.81 313 ARG A C 1
ATOM 2537 O O . ARG A 1 313 ? 15.867 35.75 8.609 1 97.81 313 ARG A O 1
ATOM 2544 N N . ILE A 1 314 ? 14.852 37.562 9.523 1 97.62 314 ILE A N 1
ATOM 2545 C CA . ILE A 1 314 ? 13.688 36.812 9.953 1 97.62 314 ILE A CA 1
ATOM 2546 C C . ILE A 1 314 ? 12.422 37.375 9.32 1 97.62 314 ILE A C 1
ATOM 2548 O O . ILE A 1 314 ? 12.203 38.594 9.344 1 97.62 314 ILE A O 1
ATOM 2552 N N . ILE A 1 315 ? 11.633 36.562 8.703 1 97.06 315 ILE A N 1
ATOM 2553 C CA . ILE A 1 315 ? 10.266 36.875 8.336 1 97.06 315 ILE A CA 1
ATOM 2554 C C . ILE A 1 315 ? 9.289 36.156 9.266 1 97.06 315 ILE A C 1
ATOM 2556 O O . ILE A 1 315 ? 9.336 34.938 9.391 1 97.06 315 ILE A O 1
ATOM 2560 N N . TRP A 1 316 ? 8.453 36.906 9.93 1 94.25 316 TRP A N 1
ATOM 2561 C CA . TRP A 1 316 ? 7.605 36.312 10.969 1 94.25 316 TRP A CA 1
ATOM 2562 C C . TRP A 1 316 ? 6.156 36.75 10.789 1 94.25 316 TRP A C 1
ATOM 2564 O O . TRP A 1 316 ? 5.844 37.938 10.844 1 94.25 316 TRP A O 1
ATOM 2574 N N . LYS A 1 317 ? 5.277 35.781 10.508 1 91.81 317 LYS A N 1
ATOM 2575 C CA . LYS A 1 317 ? 3.848 36.094 10.508 1 91.81 317 LYS A CA 1
ATOM 2576 C C . LYS A 1 317 ? 3.371 36.469 11.906 1 91.81 317 LYS A C 1
ATOM 2578 O O . LYS A 1 317 ? 3.387 35.656 12.828 1 91.81 317 LYS A O 1
ATOM 2583 N N . TRP A 1 318 ? 3.01 37.688 12.031 1 84.5 318 TRP A N 1
ATOM 2584 C CA . TRP A 1 318 ? 2.697 38.281 13.32 1 84.5 318 TRP A CA 1
ATOM 2585 C C . TRP A 1 318 ? 1.483 39.219 13.203 1 84.5 318 TRP A C 1
ATOM 2587 O O . TRP A 1 318 ? 1.406 40.031 12.297 1 84.5 318 TRP A O 1
ATOM 2597 N N . GLU A 1 319 ? 0.551 39.031 14.102 1 80.38 319 GLU A N 1
ATOM 2598 C CA . GLU A 1 319 ? -0.732 39.719 13.984 1 80.38 319 GLU A CA 1
ATOM 2599 C C . GLU A 1 319 ? -0.635 41.156 14.477 1 80.38 319 GLU A C 1
ATOM 2601 O O . GLU A 1 319 ? -1.373 42.031 14.008 1 80.38 319 GLU A O 1
ATOM 2606 N N . GLU A 1 320 ? 0.278 41.406 15.398 1 78.38 320 GLU A N 1
ATOM 2607 C CA . GLU A 1 320 ? 0.389 42.781 15.945 1 78.38 320 GLU A CA 1
ATOM 2608 C C . GLU A 1 320 ? 1.352 43.625 15.125 1 78.38 320 GLU A C 1
ATOM 2610 O O . GLU A 1 320 ? 2.049 43.094 14.242 1 78.38 320 GLU A O 1
ATOM 2615 N N . LYS A 1 321 ? 1.355 44.812 15.406 1 78.12 321 LYS A N 1
ATOM 2616 C CA . LYS A 1 321 ? 2.135 45.781 14.625 1 78.12 321 LYS A CA 1
ATOM 2617 C C . LYS A 1 321 ? 3.594 45.781 15.078 1 78.12 321 LYS A C 1
ATOM 2619 O O . LYS A 1 321 ? 4.48 46.188 14.312 1 78.12 321 LYS A O 1
ATOM 2624 N N . THR A 1 322 ? 3.791 45.438 16.297 1 79.19 322 THR A N 1
ATOM 2625 C CA . THR A 1 322 ? 5.16 45.5 16.797 1 79.19 322 THR A CA 1
ATOM 2626 C C . THR A 1 322 ? 5.527 44.25 17.578 1 79.19 322 THR A C 1
ATOM 2628 O O . THR A 1 322 ? 4.652 43.531 18.062 1 79.19 322 THR A O 1
ATOM 2631 N N . LEU A 1 323 ? 6.832 44 17.453 1 81.06 323 LEU A N 1
ATOM 2632 C CA . LEU A 1 323 ? 7.426 42.969 18.297 1 81.06 323 LEU A CA 1
ATOM 2633 C C . LEU A 1 323 ? 8.188 43.594 19.453 1 81.06 323 LEU A C 1
ATOM 2635 O O . LEU A 1 323 ? 8.727 44.688 19.328 1 81.06 323 LEU A O 1
ATOM 2639 N N . PRO A 1 324 ? 8.148 42.969 20.516 1 76.56 324 PRO A N 1
ATOM 2640 C CA . PRO A 1 324 ? 8.969 43.531 21.594 1 76.56 324 PRO A CA 1
ATOM 2641 C C . PRO A 1 324 ? 10.406 43.781 21.156 1 76.56 324 PRO A C 1
ATOM 2643 O O . PRO A 1 324 ? 11.062 42.906 20.594 1 76.56 324 PRO A O 1
ATOM 2646 N N . GLY A 1 325 ? 10.961 45 21.312 1 73.38 325 GLY A N 1
ATOM 2647 C CA . GLY A 1 325 ? 12.328 45.375 21 1 73.38 325 GLY A CA 1
ATOM 2648 C C . GLY A 1 325 ? 12.508 45.812 19.562 1 73.38 325 GLY A C 1
ATOM 2649 O O . GLY A 1 325 ? 13.508 46.469 19.219 1 73.38 325 GLY A O 1
ATOM 2650 N N . ASN A 1 326 ? 11.578 45.531 18.719 1 69.19 326 ASN A N 1
ATOM 2651 C CA . ASN A 1 326 ? 11.531 45.938 17.328 1 69.19 326 ASN A CA 1
ATOM 2652 C C . ASN A 1 326 ? 12.859 45.656 16.625 1 69.19 326 ASN A C 1
ATOM 2654 O O . ASN A 1 326 ? 13.461 46.594 16.047 1 69.19 326 ASN A O 1
ATOM 2658 N N . PRO A 1 327 ? 13.297 44.5 16.719 1 79.75 327 PRO A N 1
ATOM 2659 C CA . PRO A 1 327 ? 14.57 44.156 16.062 1 79.75 327 PRO A CA 1
ATOM 2660 C C . PRO A 1 327 ? 14.547 44.438 14.562 1 79.75 327 PRO A C 1
ATOM 2662 O O . PRO A 1 327 ? 13.547 44.156 13.898 1 79.75 327 PRO A O 1
ATOM 2665 N N . LYS A 1 328 ? 15.664 44.938 13.898 1 80.19 328 LYS A N 1
ATOM 2666 C CA . LYS A 1 328 ? 15.734 45.406 12.516 1 80.19 328 LYS A CA 1
ATOM 2667 C C . LYS A 1 328 ? 15.836 44.219 11.555 1 80.19 328 LYS A C 1
ATOM 2669 O O . LYS A 1 328 ? 15.547 44.344 10.359 1 80.19 328 LYS A O 1
ATOM 2674 N N . ASN A 1 329 ? 16.219 43.188 12.031 1 90.44 329 ASN A N 1
ATOM 2675 C CA . ASN A 1 329 ? 16.422 42.062 11.117 1 90.44 329 ASN A CA 1
ATOM 2676 C C . ASN A 1 329 ? 15.164 41.219 10.984 1 90.44 329 ASN A C 1
ATOM 2678 O O . ASN A 1 329 ? 15.195 40.125 10.398 1 90.44 329 ASN A O 1
ATOM 2682 N N . ILE A 1 330 ? 14.039 41.719 11.57 1 93.5 330 ILE A N 1
ATOM 2683 C CA . ILE A 1 330 ? 12.805 40.938 11.547 1 93.5 330 ILE A CA 1
ATOM 2684 C C . ILE A 1 330 ? 11.734 41.688 10.758 1 93.5 330 ILE A C 1
ATOM 2686 O O . ILE A 1 330 ? 11.43 42.844 11.062 1 93.5 330 ILE A O 1
ATOM 2690 N N . PHE A 1 331 ? 11.25 41.062 9.758 1 93.38 331 PHE A N 1
ATOM 2691 C CA . PHE A 1 331 ? 10.094 41.531 8.992 1 93.38 331 PHE A CA 1
ATOM 2692 C C . PHE A 1 331 ? 8.812 40.875 9.5 1 93.38 331 PHE A C 1
ATOM 2694 O O . PHE A 1 331 ? 8.695 39.656 9.492 1 93.38 331 PHE A O 1
ATOM 2701 N N . ILE A 1 332 ? 7.82 41.656 9.953 1 91.38 332 ILE A N 1
ATOM 2702 C CA . ILE A 1 332 ? 6.578 41.125 10.477 1 91.38 332 ILE A CA 1
ATOM 2703 C C . ILE A 1 332 ? 5.41 41.531 9.594 1 91.38 332 ILE A C 1
ATOM 2705 O O . ILE A 1 332 ? 5.414 42.656 9.047 1 91.38 332 ILE A O 1
ATOM 2709 N N . SER A 1 333 ? 4.504 40.656 9.43 1 90 333 SER A N 1
ATOM 2710 C CA . SER A 1 333 ? 3.254 40.938 8.734 1 90 333 SER A CA 1
ATOM 2711 C C . SER A 1 333 ? 2.146 40 9.172 1 90 333 SER A C 1
ATOM 2713 O O . SER A 1 333 ? 2.42 38.875 9.57 1 90 333 SER A O 1
ATOM 2715 N N . ASN A 1 334 ? 0.945 40.5 9.102 1 86.62 334 ASN A N 1
ATOM 2716 C CA . ASN A 1 334 ? -0.197 39.656 9.484 1 86.62 334 ASN A CA 1
ATOM 2717 C C . ASN A 1 334 ? -0.57 38.688 8.383 1 86.62 334 ASN A C 1
ATOM 2719 O O . ASN A 1 334 ? -1.257 37.688 8.641 1 86.62 334 ASN A O 1
ATOM 2723 N N . TRP A 1 335 ? -0.261 38.969 7.215 1 87.31 335 TRP A N 1
ATOM 2724 C CA . TRP A 1 335 ? -0.491 38.062 6.098 1 87.31 335 TRP A CA 1
ATOM 2725 C C . TRP A 1 335 ? 0.769 37.906 5.254 1 87.31 335 TRP A C 1
ATOM 2727 O O . TRP A 1 335 ? 1.372 38.906 4.84 1 87.31 335 TRP A O 1
ATOM 2737 N N . LEU A 1 336 ? 1.183 36.719 5.09 1 93.69 336 LEU A N 1
ATOM 2738 C CA . LEU A 1 336 ? 2.371 36.406 4.305 1 93.69 336 LEU A CA 1
ATOM 2739 C C . LEU A 1 336 ? 2.09 35.281 3.326 1 93.69 336 LEU A C 1
ATOM 2741 O O . LEU A 1 336 ? 1.432 34.281 3.68 1 93.69 336 LEU A O 1
ATOM 2745 N N . PRO A 1 337 ? 2.492 35.375 2.078 1 95.62 337 PRO A N 1
ATOM 2746 C CA . PRO A 1 337 ? 2.357 34.281 1.113 1 95.62 337 PRO A CA 1
ATOM 2747 C C . PRO A 1 337 ? 3.352 33.156 1.361 1 95.62 337 PRO A C 1
ATOM 2749 O O . PRO A 1 337 ? 4.363 33.062 0.661 1 95.62 337 PRO A O 1
ATOM 2752 N N . GLN A 1 338 ? 3.051 32.312 2.219 1 96.12 338 GLN A N 1
ATOM 2753 C CA . GLN A 1 338 ? 3.947 31.281 2.738 1 96.12 338 GLN A CA 1
ATOM 2754 C C . GLN A 1 338 ? 4.555 30.453 1.606 1 96.12 338 GLN A C 1
ATOM 2756 O O . GLN A 1 338 ? 5.77 30.266 1.555 1 96.12 338 GLN A O 1
ATOM 2761 N N . ASN A 1 339 ? 3.699 29.922 0.686 1 96.88 339 ASN A N 1
ATOM 2762 C CA . ASN A 1 339 ? 4.172 29.109 -0.431 1 96.88 339 ASN A CA 1
ATOM 2763 C C . ASN A 1 339 ? 5.234 29.844 -1.244 1 96.88 339 ASN A C 1
ATOM 2765 O O . ASN A 1 339 ? 6.273 29.266 -1.577 1 96.88 339 ASN A O 1
ATOM 2769 N N . ASP A 1 340 ? 5.031 31.125 -1.503 1 98.25 340 ASP A N 1
ATOM 2770 C CA . ASP A 1 340 ? 5.941 31.938 -2.305 1 98.25 340 ASP A CA 1
ATOM 2771 C C . ASP A 1 340 ? 7.238 32.219 -1.55 1 98.25 340 ASP A C 1
ATOM 2773 O O . ASP A 1 340 ? 8.32 32.25 -2.146 1 98.25 340 ASP A O 1
ATOM 2777 N N . ILE A 1 341 ? 7.105 32.438 -0.264 1 98.38 341 ILE A N 1
ATOM 2778 C CA . ILE A 1 341 ? 8.281 32.688 0.565 1 98.38 341 ILE A CA 1
ATOM 2779 C C . ILE A 1 341 ? 9.164 31.438 0.606 1 98.38 341 ILE A C 1
ATOM 2781 O O . ILE A 1 341 ? 10.367 31.516 0.359 1 98.38 341 ILE A O 1
ATOM 2785 N N . LEU A 1 342 ? 8.562 30.297 0.827 1 98.5 342 LEU A N 1
ATOM 2786 C CA . LEU A 1 342 ? 9.312 29.062 0.963 1 98.5 342 LEU A CA 1
ATOM 2787 C C . LEU A 1 342 ? 9.961 28.656 -0.36 1 98.5 342 LEU A C 1
ATOM 2789 O O . LEU A 1 342 ? 10.969 27.953 -0.375 1 98.5 342 LEU A O 1
ATOM 2793 N N . ALA A 1 343 ? 9.406 29.141 -1.423 1 98.44 343 ALA A N 1
ATOM 2794 C CA . ALA A 1 343 ? 9.922 28.828 -2.748 1 98.44 343 ALA A CA 1
ATOM 2795 C C . ALA A 1 343 ? 11.203 29.609 -3.039 1 98.44 343 ALA A C 1
ATOM 2797 O O . ALA A 1 343 ? 11.938 29.281 -3.977 1 98.44 343 ALA A O 1
ATOM 2798 N N . HIS A 1 344 ? 11.484 30.688 -2.334 1 98.38 344 HIS A N 1
ATOM 2799 C CA . HIS A 1 344 ? 12.641 31.531 -2.609 1 98.38 344 HIS A CA 1
ATOM 2800 C C . HIS A 1 344 ? 13.93 30.859 -2.164 1 98.38 344 HIS A C 1
ATOM 2802 O O . HIS A 1 344 ? 14.023 30.359 -1.039 1 98.38 344 HIS A O 1
ATOM 2808 N N . PRO A 1 345 ? 14.969 30.875 -2.91 1 97.25 345 PRO A N 1
ATOM 2809 C CA . PRO A 1 345 ? 16.188 30.125 -2.621 1 97.25 345 PRO A CA 1
ATOM 2810 C C . PRO A 1 345 ? 16.938 30.641 -1.391 1 97.25 345 PRO A C 1
ATOM 2812 O O . PRO A 1 345 ? 17.719 29.922 -0.787 1 97.25 345 PRO A O 1
ATOM 2815 N N . LYS A 1 346 ? 16.656 31.875 -0.976 1 98.44 346 LYS A N 1
ATOM 2816 C CA . LYS A 1 346 ? 17.359 32.469 0.161 1 98.44 346 LYS A CA 1
ATOM 2817 C C . LYS A 1 346 ? 16.672 32.094 1.477 1 98.44 346 LYS A C 1
ATOM 2819 O O . LYS A 1 346 ? 17.188 32.406 2.555 1 98.44 346 LYS A O 1
ATOM 2824 N N . VAL A 1 347 ? 15.516 31.453 1.415 1 98.75 347 VAL A N 1
ATOM 2825 C CA . VAL A 1 347 ? 14.875 30.969 2.635 1 98.75 347 VAL A CA 1
ATOM 2826 C C . VAL A 1 347 ? 15.508 29.656 3.066 1 98.75 347 VAL A C 1
ATOM 2828 O O . VAL A 1 347 ? 15.375 28.641 2.373 1 98.75 347 VAL A O 1
ATOM 2831 N N . LEU A 1 348 ? 16.062 29.656 4.246 1 98.75 348 LEU A N 1
ATOM 2832 C CA . LEU A 1 348 ? 16.969 28.578 4.613 1 98.75 348 LEU A CA 1
ATOM 2833 C C . LEU A 1 348 ? 16.312 27.641 5.629 1 98.75 348 LEU A C 1
ATOM 2835 O O . LEU A 1 348 ? 16.766 26.516 5.824 1 98.75 348 LEU A O 1
ATOM 2839 N N . ALA A 1 349 ? 15.305 28.109 6.305 1 98.81 349 ALA A N 1
ATOM 2840 C CA . ALA A 1 349 ? 14.633 27.312 7.324 1 98.81 349 ALA A CA 1
ATOM 2841 C C . ALA A 1 349 ? 13.211 27.812 7.57 1 98.81 349 ALA A C 1
ATOM 2843 O O . ALA A 1 349 ? 12.898 28.969 7.297 1 98.81 349 ALA A O 1
ATOM 2844 N N . PHE A 1 350 ? 12.367 26.984 8.016 1 98.81 350 PHE A N 1
ATOM 2845 C CA . PHE A 1 350 ? 10.969 27.25 8.32 1 98.81 350 PHE A CA 1
ATOM 2846 C C . PHE A 1 350 ? 10.633 26.812 9.742 1 98.81 350 PHE A C 1
ATOM 2848 O O . PHE A 1 350 ? 10.656 25.625 10.055 1 98.81 350 PHE A O 1
ATOM 2855 N N . TYR A 1 351 ? 10.43 27.75 10.641 1 98 351 TYR A N 1
ATOM 2856 C CA . TYR A 1 351 ? 10.008 27.5 12.008 1 98 351 TYR A CA 1
ATOM 2857 C C . TYR A 1 351 ? 8.484 27.578 12.133 1 98 351 TYR A C 1
ATOM 2859 O O . TYR A 1 351 ? 7.906 28.656 11.992 1 98 351 TYR A O 1
ATOM 2867 N N . SER A 1 352 ? 7.852 26.406 12.352 1 95.81 352 SER A N 1
ATOM 2868 C CA . SER A 1 352 ? 6.398 26.344 12.227 1 95.81 352 SER A CA 1
ATOM 2869 C C . SER A 1 352 ? 5.797 25.438 13.305 1 95.81 352 SER A C 1
ATOM 2871 O O . SER A 1 352 ? 6.523 24.797 14.062 1 95.81 352 SER A O 1
ATOM 2873 N N . HIS A 1 353 ? 4.484 25.422 13.375 1 92.88 353 HIS A N 1
ATOM 2874 C CA . HIS A 1 353 ? 3.775 24.531 14.289 1 92.88 353 HIS A CA 1
ATOM 2875 C C . HIS A 1 353 ? 3.537 23.172 13.656 1 92.88 353 HIS A C 1
ATOM 2877 O O . HIS A 1 353 ? 2.861 22.312 14.242 1 92.88 353 HIS A O 1
ATOM 2883 N N . CYS A 1 354 ? 3.98 22.922 12.453 1 93.25 354 CYS A N 1
ATOM 2884 C CA . CYS A 1 354 ? 4.031 21.609 11.82 1 93.25 354 CYS A CA 1
ATOM 2885 C C . CYS A 1 354 ? 2.656 21.203 11.305 1 93.25 354 CYS A C 1
ATOM 2887 O O . CYS A 1 354 ? 2.258 20.04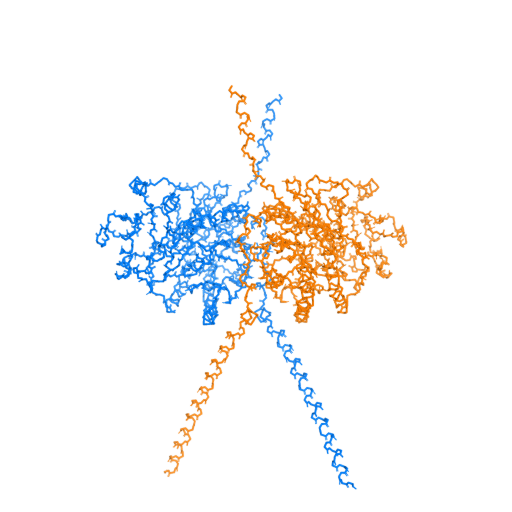7 11.438 1 93.25 354 CYS A O 1
ATOM 2889 N N . GLY A 1 355 ? 1.91 22.172 10.812 1 93.31 355 GLY A N 1
ATOM 2890 C CA . GLY A 1 355 ? 0.726 21.75 10.078 1 93.31 355 GLY A CA 1
ATOM 2891 C C . GLY A 1 355 ? 1.05 20.984 8.805 1 93.31 355 GLY A C 1
ATOM 2892 O O . GLY A 1 355 ? 2.125 21.172 8.227 1 93.31 355 GLY A O 1
ATOM 2893 N N . MET A 1 356 ? 0.173 20.234 8.375 1 94.75 356 MET A N 1
ATOM 2894 C CA . MET A 1 356 ? 0.428 19.391 7.211 1 94.75 356 MET A CA 1
ATOM 2895 C C . MET A 1 356 ? 0.698 20.234 5.973 1 94.75 356 MET A C 1
ATOM 2897 O O . MET A 1 356 ? 1.573 19.891 5.168 1 94.75 356 MET A O 1
ATOM 2901 N N . LEU A 1 357 ? -0.033 21.328 5.75 1 94.94 357 LEU A N 1
ATOM 2902 C CA . LEU A 1 357 ? 0.133 22.156 4.566 1 94.94 357 LEU A CA 1
ATOM 2903 C C . LEU A 1 357 ? 1.519 22.797 4.539 1 94.94 357 LEU A C 1
ATOM 2905 O O . LEU A 1 357 ? 2.23 22.703 3.535 1 94.94 357 LEU A O 1
ATOM 2909 N N . GLY A 1 358 ? 1.839 23.422 5.668 1 95.81 358 GLY A N 1
ATOM 2910 C CA . GLY A 1 358 ? 3.16 24.031 5.742 1 95.81 358 GLY A CA 1
ATOM 2911 C C . GLY A 1 358 ? 4.285 23.031 5.617 1 95.81 358 GLY A C 1
ATOM 2912 O O . GLY A 1 358 ? 5.293 23.297 4.961 1 95.81 358 GLY A O 1
ATOM 2913 N N . THR A 1 359 ? 4.145 21.891 6.238 1 97.56 359 THR A N 1
ATOM 2914 C CA . THR A 1 359 ? 5.133 20.828 6.16 1 97.56 359 THR A CA 1
ATOM 2915 C C . THR A 1 359 ? 5.305 20.344 4.719 1 97.56 359 THR A C 1
ATOM 2917 O O . THR A 1 359 ? 6.43 20.141 4.262 1 97.56 359 THR A O 1
ATOM 2920 N N . THR A 1 360 ? 4.227 20.203 4.043 1 98.12 360 THR A N 1
ATOM 2921 C CA . THR A 1 360 ? 4.246 19.781 2.646 1 98.12 360 THR A CA 1
ATOM 2922 C C . THR A 1 360 ? 4.949 20.812 1.775 1 98.12 360 THR A C 1
ATOM 2924 O O . THR A 1 360 ? 5.746 20.469 0.903 1 98.12 360 THR A O 1
ATOM 2927 N N . GLU A 1 361 ? 4.66 22.078 2.01 1 98.19 361 GLU A N 1
ATOM 2928 C CA . GLU A 1 361 ? 5.34 23.141 1.269 1 98.19 361 GLU A CA 1
ATOM 2929 C C . GLU A 1 361 ? 6.844 23.109 1.527 1 98.19 361 GLU A C 1
ATOM 2931 O O . GLU A 1 361 ? 7.641 23.25 0.598 1 98.19 361 GLU A O 1
ATOM 2936 N N . ALA A 1 362 ? 7.18 22.875 2.768 1 98.69 362 ALA A N 1
ATOM 2937 C CA . ALA A 1 362 ? 8.594 22.844 3.141 1 98.69 362 ALA A CA 1
ATOM 2938 C C . ALA A 1 362 ? 9.328 21.734 2.408 1 98.69 362 ALA A C 1
ATOM 2940 O O . ALA A 1 362 ? 10.398 21.953 1.827 1 98.69 362 ALA A O 1
ATOM 2941 N N . ILE A 1 363 ? 8.789 20.531 2.355 1 98.81 363 ILE A N 1
ATOM 2942 C CA . ILE A 1 363 ? 9.453 19.422 1.689 1 98.81 363 ILE A CA 1
ATOM 2943 C C . ILE A 1 363 ? 9.438 19.641 0.178 1 98.81 363 ILE A C 1
ATOM 2945 O O . ILE A 1 363 ? 10.391 19.266 -0.517 1 98.81 363 ILE A O 1
ATOM 2949 N N . HIS A 1 364 ? 8.383 20.188 -0.287 1 98.69 364 HIS A N 1
ATOM 2950 C CA . HIS A 1 364 ? 8.281 20.469 -1.714 1 98.69 364 HIS A CA 1
ATOM 2951 C C . HIS A 1 364 ? 9.445 21.344 -2.188 1 98.69 364 HIS A C 1
ATOM 2953 O O . HIS A 1 364 ? 10.023 21.078 -3.246 1 98.69 364 HIS A O 1
ATOM 2959 N N . TYR A 1 365 ? 9.844 22.312 -1.38 1 98.69 365 TYR A N 1
ATOM 2960 C CA . TYR A 1 365 ? 10.875 23.25 -1.792 1 98.69 365 TYR A CA 1
ATOM 2961 C C . TYR A 1 365 ? 12.211 22.922 -1.148 1 98.69 365 TYR A C 1
ATOM 2963 O O . TYR A 1 365 ? 13.211 23.594 -1.393 1 98.69 365 TYR A O 1
ATOM 2971 N N . GLY A 1 366 ? 12.258 21.875 -0.297 1 98.69 366 GLY A N 1
ATOM 2972 C CA . GLY A 1 366 ? 13.492 21.453 0.335 1 98.69 366 GLY A CA 1
ATOM 2973 C C . GLY A 1 366 ? 13.977 22.406 1.408 1 98.69 366 GLY A C 1
ATOM 2974 O O . GLY A 1 366 ? 15.172 22.688 1.499 1 98.69 366 GLY A O 1
ATOM 2975 N N . VAL A 1 367 ? 13.062 22.938 2.197 1 98.88 367 VAL A N 1
ATOM 2976 C CA . VAL A 1 367 ? 13.406 23.875 3.258 1 98.88 367 VAL A CA 1
ATOM 2977 C C . VAL A 1 367 ? 13.398 23.156 4.605 1 98.88 367 VAL A C 1
ATOM 2979 O O . VAL A 1 367 ? 12.367 22.641 5.035 1 98.88 367 VAL A O 1
ATOM 2982 N N . PRO A 1 368 ? 14.531 23.141 5.328 1 98.88 368 PRO A N 1
ATOM 2983 C CA . PRO A 1 368 ? 14.57 22.516 6.656 1 98.88 368 PRO A CA 1
ATOM 2984 C C . PRO A 1 368 ? 13.578 23.156 7.633 1 98.88 368 PRO A C 1
ATOM 2986 O O . PRO A 1 368 ? 13.32 24.359 7.562 1 98.88 368 PRO A O 1
ATOM 2989 N N . MET A 1 369 ? 13.148 22.312 8.609 1 98.88 369 MET A N 1
ATOM 2990 C CA . MET A 1 369 ? 12.094 22.812 9.492 1 98.88 369 MET A CA 1
ATOM 2991 C C . MET A 1 369 ? 12.5 22.688 10.953 1 98.88 369 MET A C 1
ATOM 2993 O O . MET A 1 369 ? 13.266 21.797 11.32 1 98.88 369 MET A O 1
ATOM 2997 N N . ILE A 1 370 ? 12.062 23.609 11.719 1 98.75 370 ILE A N 1
ATOM 2998 C CA . ILE A 1 370 ? 11.906 23.453 13.164 1 98.75 370 ILE A CA 1
ATOM 2999 C C . ILE A 1 370 ? 10.43 23.359 13.523 1 98.75 370 ILE A C 1
ATOM 3001 O O . ILE A 1 370 ? 9.695 24.344 13.391 1 98.75 370 ILE A O 1
ATOM 3005 N N . GLY A 1 371 ? 10.055 22.188 13.906 1 97 371 GLY A N 1
ATOM 3006 C CA . GLY A 1 371 ? 8.656 21.969 14.242 1 97 371 GLY A CA 1
ATOM 3007 C C . GLY A 1 371 ? 8.367 22.156 15.727 1 97 371 GLY A C 1
ATOM 3008 O O . GLY A 1 371 ? 8.992 21.5 16.562 1 97 371 GLY A O 1
ATOM 3009 N N . MET A 1 372 ? 7.461 23 16.047 1 94.88 372 MET A N 1
ATOM 3010 C CA . MET A 1 372 ? 6.965 23.203 17.406 1 94.88 372 MET A CA 1
ATOM 3011 C C . MET A 1 372 ? 5.465 22.953 17.484 1 94.88 372 MET A C 1
ATOM 3013 O O . MET A 1 372 ? 4.672 23.891 17.391 1 94.88 372 MET A O 1
ATOM 3017 N N . PRO A 1 373 ? 5.09 21.688 17.688 1 92.62 373 PRO A N 1
ATOM 3018 C CA . PRO A 1 373 ? 3.668 21.344 17.641 1 92.62 373 PRO A CA 1
ATOM 3019 C C . PRO A 1 373 ? 2.889 21.891 18.828 1 92.62 373 PRO A C 1
ATOM 3021 O O . PRO A 1 373 ? 3.42 21.953 19.953 1 92.62 373 PRO A O 1
ATOM 3024 N N . ILE A 1 374 ? 1.662 22.219 18.609 1 84.94 374 ILE A N 1
ATOM 3025 C CA . ILE A 1 374 ? 0.818 22.766 19.656 1 84.94 374 ILE A CA 1
ATOM 3026 C C . ILE A 1 374 ? -0.431 21.906 19.828 1 84.94 374 ILE A C 1
ATOM 3028 O O . ILE A 1 374 ? -0.78 21.531 20.953 1 84.94 374 ILE A O 1
ATOM 3032 N N . PHE A 1 375 ? -1.106 21.609 18.734 1 82.38 375 PHE A N 1
ATOM 3033 C CA . PHE A 1 375 ? -2.369 20.891 18.875 1 82.38 375 PHE A CA 1
ATOM 3034 C C . PHE A 1 375 ? -2.629 20 17.656 1 82.38 375 PHE A C 1
ATOM 3036 O O . PHE A 1 375 ? -1.883 20.047 16.688 1 82.38 375 PHE A O 1
ATOM 3043 N N . GLY A 1 376 ? -3.668 19.172 17.812 1 87.12 376 GLY A N 1
ATOM 3044 C CA . GLY A 1 376 ? -4.184 18.391 16.688 1 87.12 376 GLY A CA 1
ATOM 3045 C C . GLY A 1 376 ? -3.195 17.359 16.172 1 87.12 376 GLY A C 1
ATOM 3046 O O . GLY A 1 376 ? -2.664 16.562 16.953 1 87.12 376 GLY A O 1
ATOM 3047 N N . ASP A 1 377 ? -2.982 17.453 14.883 1 91.06 377 ASP A N 1
ATOM 3048 C CA . ASP A 1 377 ? -2.115 16.469 14.234 1 91.06 377 ASP A CA 1
ATOM 3049 C C . ASP A 1 377 ? -0.659 16.938 14.258 1 91.06 377 ASP A C 1
ATOM 3051 O O . ASP A 1 377 ? 0.233 16.203 13.82 1 91.06 377 ASP A O 1
ATOM 3055 N N . GLN A 1 378 ? -0.393 18.047 14.844 1 93.62 378 GLN A N 1
ATOM 3056 C CA . GLN A 1 378 ? 0.91 18.688 14.742 1 93.62 378 GLN A CA 1
ATOM 3057 C C . GLN A 1 378 ? 1.99 17.859 15.43 1 93.62 378 GLN A C 1
ATOM 3059 O O . GLN A 1 378 ? 3.096 17.719 14.906 1 93.62 378 GLN A O 1
ATOM 3064 N N . PRO A 1 379 ? 1.69 17.281 16.594 1 93.75 379 PRO A N 1
ATOM 3065 C CA . PRO A 1 379 ? 2.732 16.453 17.219 1 93.75 379 PRO A CA 1
ATOM 3066 C C . PRO A 1 379 ? 3.152 15.281 16.344 1 93.75 379 PRO A C 1
ATOM 3068 O O . PRO A 1 379 ? 4.344 14.969 16.25 1 93.75 379 PRO A O 1
ATOM 3071 N N . GLY A 1 380 ? 2.178 14.633 15.773 1 95.38 380 GLY A N 1
ATOM 3072 C CA . GLY A 1 380 ? 2.498 13.562 14.836 1 95.38 380 GLY A CA 1
ATOM 3073 C C . GLY A 1 380 ? 3.316 14.047 13.648 1 95.38 380 GLY A C 1
ATOM 3074 O O . GLY A 1 380 ? 4.273 13.383 13.242 1 95.38 380 GLY A O 1
ATOM 3075 N N . ASN A 1 381 ? 2.982 15.18 13.117 1 96.88 381 ASN A N 1
ATOM 3076 C CA . ASN A 1 381 ? 3.723 15.766 12.008 1 96.88 381 ASN A CA 1
ATOM 3077 C C . ASN A 1 381 ? 5.152 16.109 12.406 1 96.88 381 ASN A C 1
ATOM 3079 O O . ASN A 1 381 ? 6.086 15.914 11.633 1 96.88 381 ASN A O 1
ATOM 3083 N N . ALA A 1 382 ? 5.254 16.641 13.609 1 97 382 ALA A N 1
ATOM 3084 C CA . ALA A 1 382 ? 6.578 17.016 14.102 1 97 382 ALA A CA 1
ATOM 3085 C C . ALA A 1 382 ? 7.492 15.797 14.195 1 97 382 ALA A C 1
ATOM 3087 O O . ALA A 1 382 ? 8.664 15.859 13.828 1 97 382 ALA A O 1
ATOM 3088 N N . ALA A 1 383 ? 6.934 14.742 14.688 1 97.44 383 ALA A N 1
ATOM 3089 C CA . ALA A 1 383 ? 7.711 13.508 14.758 1 97.44 383 ALA A CA 1
ATOM 3090 C C . ALA A 1 383 ? 8.125 13.039 13.367 1 97.44 383 ALA A C 1
ATOM 3092 O O . ALA A 1 383 ? 9.266 12.602 13.164 1 97.44 383 ALA A O 1
ATOM 3093 N N . ALA A 1 384 ? 7.262 13.102 12.438 1 97.31 384 ALA A N 1
ATOM 3094 C CA . ALA A 1 384 ? 7.551 12.703 11.062 1 97.31 384 ALA A CA 1
ATOM 3095 C C . ALA A 1 384 ? 8.625 13.586 10.445 1 97.31 384 ALA A C 1
ATOM 3097 O O . ALA A 1 384 ? 9.492 13.102 9.711 1 97.31 384 ALA A O 1
ATOM 3098 N N . ILE A 1 385 ? 8.547 14.867 10.727 1 98.31 385 ILE A N 1
ATOM 3099 C CA . ILE A 1 385 ? 9.547 15.828 10.266 1 98.31 385 ILE A CA 1
ATOM 3100 C C . ILE A 1 385 ? 10.93 15.391 10.734 1 98.31 385 ILE A C 1
ATOM 3102 O O . ILE A 1 385 ? 11.875 15.344 9.945 1 98.31 385 ILE A O 1
ATOM 3106 N N . GLU A 1 386 ? 10.984 15.078 11.922 1 98.25 386 GLU A N 1
ATOM 3107 C CA . GLU A 1 386 ? 12.273 14.711 12.484 1 98.25 386 GLU A CA 1
ATOM 3108 C C . GLU A 1 386 ? 12.734 13.344 11.977 1 98.25 386 GLU A C 1
ATOM 3110 O O . GLU A 1 386 ? 13.883 13.18 11.57 1 98.25 386 GLU A O 1
ATOM 3115 N N . GLU A 1 387 ? 11.867 12.359 11.906 1 97.12 387 GLU A N 1
ATOM 3116 C CA . GLU A 1 387 ? 12.227 11 11.508 1 97.12 387 GLU A CA 1
ATOM 3117 C C . GLU A 1 387 ? 12.602 10.945 10.023 1 97.12 387 GLU A C 1
ATOM 3119 O O . GLU A 1 387 ? 13.43 10.133 9.625 1 97.12 387 GLU A O 1
ATOM 3124 N N . SER A 1 388 ? 12.055 11.773 9.227 1 97.44 388 SER A N 1
ATOM 3125 C CA . SER A 1 388 ? 12.32 11.773 7.793 1 97.44 388 SER A CA 1
ATOM 3126 C C . SER A 1 388 ? 13.633 12.492 7.477 1 97.44 388 SER A C 1
ATOM 3128 O O . SER A 1 388 ? 14.18 12.336 6.383 1 97.44 388 SER A O 1
ATOM 3130 N N . GLY A 1 389 ? 14.078 13.383 8.406 1 98.12 389 GLY A N 1
ATOM 3131 C CA . GLY A 1 389 ? 15.258 14.195 8.164 1 98.12 389 GLY A CA 1
ATOM 3132 C C . GLY A 1 389 ? 14.938 15.578 7.637 1 98.12 389 GLY A C 1
ATOM 3133 O O . GLY A 1 389 ? 15.836 16.375 7.352 1 98.12 389 GLY A O 1
ATOM 3134 N N . LEU A 1 390 ? 13.641 15.898 7.59 1 98.75 390 LEU A N 1
ATOM 3135 C CA . LEU A 1 390 ? 13.219 17.188 7.074 1 98.75 390 LEU A CA 1
ATOM 3136 C C . LEU A 1 390 ? 13.555 18.297 8.062 1 98.75 390 LEU A C 1
ATOM 3138 O O . LEU A 1 390 ? 13.719 19.469 7.676 1 98.75 390 LEU A O 1
ATOM 3142 N N . GLY A 1 391 ? 13.633 17.922 9.328 1 98.81 391 GLY A N 1
ATOM 3143 C CA . GLY A 1 391 ? 13.883 18.938 10.336 1 98.81 391 GLY A CA 1
ATOM 3144 C C . GLY A 1 391 ? 14.031 18.359 11.734 1 98.81 391 GLY A C 1
ATOM 3145 O O . GLY A 1 391 ? 14.414 17.203 11.898 1 98.81 391 GLY A O 1
ATOM 3146 N N . VAL A 1 392 ? 13.852 19.266 12.68 1 98.75 392 VAL A N 1
ATOM 3147 C CA . VAL A 1 392 ? 13.93 18.922 14.102 1 98.75 392 VAL A CA 1
ATOM 3148 C C . VAL A 1 392 ? 12.695 19.453 14.828 1 98.75 392 VAL A C 1
ATOM 3150 O O . VAL A 1 392 ? 11.938 20.266 14.273 1 98.75 392 VAL A O 1
ATOM 3153 N N . GLN A 1 393 ? 12.484 18.953 15.984 1 97.62 393 GLN A N 1
ATOM 3154 C CA . GLN A 1 393 ? 11.312 19.422 16.734 1 97.62 393 GLN A CA 1
ATOM 3155 C C . GLN A 1 393 ? 11.719 20.078 18.047 1 97.62 393 GLN A C 1
ATOM 3157 O O . GLN A 1 393 ? 12.781 19.781 18.594 1 97.62 393 GLN A O 1
ATOM 3162 N N . ILE A 1 394 ? 10.945 20.969 18.5 1 96.06 394 ILE A N 1
ATOM 3163 C CA . ILE A 1 394 ? 11.062 21.609 19.797 1 96.06 394 ILE A CA 1
ATOM 3164 C C . ILE A 1 394 ? 9.688 21.688 20.469 1 96.06 394 ILE A C 1
ATOM 3166 O O . ILE A 1 394 ? 8.719 22.125 19.844 1 96.06 394 ILE A O 1
ATOM 3170 N N . HIS A 1 395 ? 9.586 21.203 21.656 1 92.31 395 HIS A N 1
ATOM 3171 C CA . HIS A 1 395 ? 8.344 21.328 22.406 1 92.31 395 HIS A CA 1
ATOM 3172 C C . HIS A 1 395 ? 8.266 22.656 23.141 1 92.31 395 HIS A C 1
ATOM 3174 O O . HIS A 1 395 ? 9.266 23.109 23.719 1 92.31 395 HIS A O 1
ATOM 3180 N N . ILE A 1 396 ? 7.176 23.172 23.125 1 90.19 396 ILE A N 1
ATOM 3181 C CA . ILE A 1 396 ? 7.008 24.516 23.656 1 90.19 396 ILE A CA 1
ATOM 3182 C C . ILE A 1 396 ? 7.359 24.531 25.141 1 90.19 396 ILE A C 1
ATOM 3184 O O . ILE A 1 396 ? 7.891 25.516 25.656 1 90.19 396 ILE A O 1
ATOM 3188 N N . LYS A 1 397 ? 7.09 23.453 25.828 1 89 397 LYS A N 1
ATOM 3189 C CA . LYS A 1 397 ? 7.383 23.375 27.266 1 89 397 LYS A CA 1
ATOM 3190 C C . LYS A 1 397 ? 8.883 23.484 27.531 1 89 397 LYS A C 1
ATOM 3192 O O . LYS A 1 397 ? 9.305 23.969 28.578 1 89 397 LYS A O 1
ATOM 3197 N N . ASP A 1 398 ? 9.641 23.094 26.531 1 93.69 398 ASP A N 1
ATOM 3198 C CA . ASP A 1 398 ? 11.094 23.047 26.688 1 93.69 398 ASP A CA 1
ATOM 3199 C C . ASP A 1 398 ? 11.758 24.219 25.984 1 93.69 398 ASP A C 1
ATOM 3201 O O . ASP A 1 398 ? 12.984 24.344 26 1 93.69 398 ASP A O 1
ATOM 3205 N N . LEU A 1 399 ? 11.016 25.094 25.406 1 95.62 399 LEU A N 1
ATOM 3206 C CA . LEU A 1 399 ? 11.562 26.156 24.562 1 95.62 399 LEU A CA 1
ATOM 3207 C C . LEU A 1 399 ? 12.352 27.156 25.391 1 95.62 399 LEU A C 1
ATOM 3209 O O . LEU A 1 399 ? 11.828 27.734 26.359 1 95.62 399 LEU A O 1
ATOM 3213 N N . THR A 1 400 ? 13.562 27.234 25.172 1 96.75 400 THR A N 1
ATOM 3214 C CA . THR A 1 400 ? 14.477 28.25 25.688 1 96.75 400 THR A CA 1
ATOM 3215 C C . THR A 1 400 ? 15.273 28.875 24.547 1 96.75 400 THR A C 1
ATOM 3217 O O . THR A 1 400 ? 15.312 28.328 23.438 1 96.75 400 THR A O 1
ATOM 3220 N N . LYS A 1 401 ? 15.781 30.016 24.875 1 97.31 401 LYS A N 1
ATOM 3221 C CA . LYS A 1 401 ? 16.641 30.672 23.891 1 97.31 401 LYS A CA 1
ATOM 3222 C C . LYS A 1 401 ? 17.766 29.734 23.438 1 97.31 401 LYS A C 1
ATOM 3224 O O . LYS A 1 401 ? 18 29.578 22.234 1 97.31 401 LYS A O 1
ATOM 3229 N N . GLU A 1 402 ? 18.375 29 24.375 1 98.19 402 GLU A N 1
ATOM 3230 C CA . GLU A 1 402 ? 19.531 28.141 24.094 1 98.19 402 GLU A CA 1
ATOM 3231 C C . GLU A 1 402 ? 19.109 26.953 23.234 1 98.19 402 GLU A C 1
ATOM 3233 O O . GLU A 1 402 ? 19.812 26.609 22.281 1 98.19 402 GLU A O 1
ATOM 3238 N N . LEU A 1 403 ? 18.016 26.391 23.578 1 98.25 403 LEU A N 1
ATOM 3239 C CA . LEU A 1 403 ? 17.547 25.234 22.828 1 98.25 403 LEU A CA 1
ATOM 3240 C C . LEU A 1 403 ? 17.188 25.609 21.406 1 98.25 403 LEU A C 1
ATOM 3242 O O . LEU A 1 403 ? 17.484 24.891 20.453 1 98.25 403 LEU A O 1
ATOM 3246 N N . LEU A 1 404 ? 16.484 26.703 21.266 1 98.38 404 LEU A N 1
ATOM 3247 C CA . LEU A 1 404 ? 16.109 27.156 19.922 1 98.38 404 LEU A CA 1
ATOM 3248 C C . LEU A 1 404 ? 17.344 27.469 19.094 1 98.38 404 LEU A C 1
ATOM 3250 O O . LEU A 1 404 ? 17.391 27.156 17.891 1 98.38 404 LEU A O 1
ATOM 3254 N N . LEU A 1 405 ? 18.328 28.109 19.703 1 98.31 405 LEU A N 1
ATOM 3255 C CA . LEU A 1 405 ? 19.562 28.422 19 1 98.31 405 LEU A CA 1
ATOM 3256 C C . LEU A 1 405 ? 20.25 27.156 18.516 1 98.31 405 LEU A C 1
ATOM 3258 O O . LEU A 1 405 ? 20.797 27.109 17.406 1 98.31 405 LEU A O 1
ATOM 3262 N N . GLU A 1 406 ? 20.234 26.172 19.375 1 98.44 406 GLU A N 1
ATOM 3263 C CA . GLU A 1 406 ? 20.797 24.891 19 1 98.44 406 GLU A CA 1
ATOM 3264 C C . GLU A 1 406 ? 20.094 24.297 17.781 1 98.44 406 GLU A C 1
ATOM 3266 O O . GLU A 1 406 ? 20.734 23.812 16.859 1 98.44 406 GLU A O 1
ATOM 3271 N N . LYS A 1 407 ? 18.766 24.312 17.766 1 98.69 407 LYS A N 1
ATOM 3272 C CA . LYS A 1 407 ? 17.984 23.797 16.656 1 98.69 407 LYS A CA 1
ATOM 3273 C C . LYS A 1 407 ? 18.219 24.609 15.383 1 98.69 407 LYS A C 1
ATOM 3275 O O . LYS A 1 407 ? 18.328 24.047 14.289 1 98.69 407 LYS A O 1
ATOM 3280 N N . LEU A 1 408 ? 18.297 25.938 15.562 1 98.69 408 LEU A N 1
ATOM 3281 C CA . LEU A 1 408 ? 18.578 26.812 14.422 1 98.69 408 LEU A CA 1
ATOM 3282 C C . LEU A 1 408 ? 19.938 26.5 13.812 1 98.69 408 LEU A C 1
ATOM 3284 O O . LEU A 1 408 ? 20.062 26.422 12.586 1 98.69 408 LEU A O 1
ATOM 3288 N N . ARG A 1 409 ? 20.906 26.266 14.617 1 98.38 409 ARG A N 1
ATOM 3289 C CA . ARG A 1 409 ? 22.234 25.906 14.125 1 98.38 409 ARG A CA 1
ATOM 3290 C C . ARG A 1 409 ? 22.188 24.609 13.344 1 98.38 409 ARG A C 1
ATOM 3292 O O . ARG A 1 409 ? 22.844 24.469 12.312 1 98.38 409 ARG A O 1
ATOM 3299 N N . THR A 1 410 ? 21.406 23.719 13.828 1 98.69 410 THR A N 1
ATOM 3300 C CA . THR A 1 410 ? 21.281 22.422 13.172 1 98.69 410 THR A CA 1
ATOM 3301 C C . THR A 1 410 ? 20.672 22.578 11.781 1 98.69 410 THR A C 1
ATOM 3303 O O . THR A 1 410 ? 21.25 22.109 10.797 1 98.69 410 THR A O 1
ATOM 3306 N N . VAL A 1 411 ? 19.594 23.266 11.648 1 98.75 411 VAL A N 1
ATOM 3307 C CA . VAL A 1 411 ? 18.844 23.281 10.391 1 98.75 411 VAL A CA 1
ATOM 3308 C C . VAL A 1 411 ? 19.531 24.234 9.406 1 98.75 411 VAL A C 1
ATOM 3310 O O . VAL A 1 411 ? 19.328 24.141 8.195 1 98.75 411 VAL A O 1
ATOM 3313 N N . LEU A 1 412 ? 20.312 25.188 9.953 1 98.56 412 LEU A N 1
ATOM 3314 C CA . LEU A 1 412 ? 21 26.141 9.094 1 98.56 412 LEU A CA 1
ATOM 3315 C C . LEU A 1 412 ? 22.344 25.594 8.633 1 98.56 412 LEU A C 1
ATOM 3317 O O . LEU A 1 412 ? 22.984 26.172 7.758 1 98.56 412 LEU A O 1
ATOM 3321 N N . ASN A 1 413 ? 22.719 24.469 9.211 1 98.31 413 ASN A N 1
ATOM 3322 C CA . ASN A 1 413 ? 23.938 23.797 8.781 1 98.31 413 ASN A CA 1
ATOM 3323 C C . ASN A 1 413 ? 23.875 23.406 7.309 1 98.31 413 ASN A C 1
ATOM 3325 O O . ASN A 1 413 ? 22.891 22.812 6.859 1 98.31 413 ASN A O 1
ATOM 3329 N N . PRO A 1 414 ? 24.906 23.75 6.566 1 98 414 PRO A N 1
ATOM 3330 C CA . PRO A 1 414 ? 24.906 23.484 5.129 1 98 414 PRO A CA 1
ATOM 3331 C C . PRO A 1 414 ? 24.703 22 4.816 1 98 414 PRO A C 1
ATOM 3333 O O . PRO A 1 414 ? 24.016 21.656 3.852 1 98 414 PRO A O 1
ATOM 3336 N N . GLU A 1 415 ? 25.312 21.172 5.574 1 98.31 415 GLU A N 1
ATOM 3337 C CA . GLU A 1 415 ? 25.156 19.734 5.348 1 98.31 415 GLU A CA 1
ATOM 3338 C C . GLU A 1 415 ? 23.719 19.297 5.59 1 98.31 415 GLU A C 1
ATOM 3340 O O . GLU A 1 415 ? 23.188 18.469 4.84 1 98.31 415 GLU A O 1
ATOM 3345 N N . PHE A 1 416 ? 23.141 19.781 6.633 1 98.69 416 PHE A N 1
ATOM 3346 C CA . PHE A 1 416 ? 21.75 19.469 6.91 1 98.69 416 PHE A CA 1
ATOM 3347 C C . PHE A 1 416 ? 20.859 19.953 5.773 1 98.69 416 PHE A C 1
ATOM 3349 O O . PHE A 1 416 ? 19.969 19.219 5.316 1 98.69 416 PHE A O 1
ATOM 3356 N N . ARG A 1 417 ? 21.062 21.141 5.344 1 98.62 417 ARG A N 1
ATOM 3357 C CA . ARG A 1 417 ? 20.281 21.719 4.258 1 98.62 417 ARG A CA 1
ATOM 3358 C C . ARG A 1 417 ? 20.422 20.906 2.979 1 98.62 417 ARG A C 1
ATOM 3360 O O . ARG A 1 417 ? 19.453 20.719 2.24 1 98.62 417 ARG A O 1
ATOM 3367 N N . ARG A 1 418 ? 21.625 20.484 2.723 1 98.19 418 ARG A N 1
ATOM 3368 C CA . ARG A 1 418 ? 21.875 19.656 1.555 1 98.19 418 ARG A CA 1
ATOM 3369 C C . ARG A 1 418 ? 21.078 18.359 1.627 1 98.19 418 ARG A C 1
ATOM 3371 O O . ARG A 1 418 ? 20.484 17.938 0.631 1 98.19 418 ARG A O 1
ATOM 3378 N N . LYS A 1 419 ? 21.031 17.734 2.76 1 98.19 419 LYS A N 1
ATOM 3379 C CA . LYS A 1 419 ? 20.281 16.5 2.957 1 98.19 419 LYS A CA 1
ATOM 3380 C C . LYS A 1 419 ? 18.781 16.719 2.742 1 98.19 419 LYS A C 1
ATOM 3382 O O . LYS A 1 419 ? 18.094 15.867 2.182 1 98.19 419 LYS A O 1
ATOM 3387 N N . VAL A 1 420 ? 18.312 17.844 3.195 1 98.75 420 VAL A N 1
ATOM 3388 C CA . VAL A 1 420 ? 16.891 18.156 3.021 1 98.75 420 VAL A CA 1
ATOM 3389 C C . VAL A 1 420 ? 16.594 18.375 1.541 1 98.75 420 VAL A C 1
ATOM 3391 O O . VAL A 1 420 ? 15.539 17.953 1.049 1 98.75 420 VAL A O 1
ATOM 3394 N N . LYS A 1 421 ? 17.469 19.031 0.857 1 98.56 421 LYS A N 1
ATOM 3395 C CA . LYS A 1 421 ? 17.297 19.203 -0.582 1 98.56 421 LYS A CA 1
ATOM 3396 C C . LYS A 1 421 ? 17.266 17.859 -1.299 1 98.56 421 LYS A C 1
ATOM 3398 O O . LYS A 1 421 ? 16.484 17.656 -2.229 1 98.56 421 LYS A O 1
ATOM 3403 N N . GLU A 1 422 ? 18.125 16.969 -0.874 1 98 422 GLU A N 1
ATOM 3404 C CA . GLU A 1 422 ? 18.109 15.609 -1.431 1 98 422 GLU A CA 1
ATOM 3405 C C . GLU A 1 422 ? 16.797 14.906 -1.148 1 98 422 GLU A C 1
ATOM 3407 O O . GLU A 1 422 ? 16.25 14.234 -2.02 1 98 422 GLU A O 1
ATOM 3412 N N . LEU A 1 423 ? 16.312 15.055 0.052 1 98.25 423 LEU A N 1
ATOM 3413 C CA . LEU A 1 423 ? 15.016 14.484 0.416 1 98.25 423 LEU A CA 1
ATOM 3414 C C . LEU A 1 423 ? 13.898 15.055 -0.457 1 98.25 423 LEU A C 1
ATOM 3416 O O . LEU A 1 423 ? 12.992 14.328 -0.865 1 98.25 423 LEU A O 1
ATOM 3420 N N . SER A 1 424 ? 13.961 16.344 -0.68 1 98.56 424 SER A N 1
ATOM 3421 C CA . SER A 1 424 ? 12.992 17 -1.547 1 98.56 424 SER A CA 1
ATOM 3422 C C . SER A 1 424 ? 13.016 16.406 -2.953 1 98.56 424 SER A C 1
ATOM 3424 O O . SER A 1 424 ? 11.961 16.25 -3.578 1 98.56 424 SER A O 1
ATOM 3426 N N . LYS A 1 425 ? 14.188 16.141 -3.461 1 97.94 425 LYS A N 1
ATOM 3427 C CA . LYS A 1 425 ? 14.297 15.5 -4.766 1 97.94 425 LYS A CA 1
ATOM 3428 C C . LYS A 1 425 ? 13.586 14.148 -4.777 1 97.94 425 LYS A C 1
ATOM 3430 O O . LYS A 1 425 ? 12.898 13.812 -5.742 1 97.94 425 LYS A O 1
ATOM 3435 N N . ILE A 1 426 ? 13.758 13.414 -3.727 1 97.62 426 ILE A N 1
ATOM 3436 C CA . ILE A 1 426 ? 13.102 12.109 -3.609 1 97.62 426 ILE A CA 1
ATOM 3437 C C . ILE A 1 426 ? 11.594 12.297 -3.531 1 97.62 426 ILE A C 1
ATOM 3439 O O . ILE A 1 426 ? 10.836 11.531 -4.133 1 97.62 426 ILE A O 1
ATOM 3443 N N . TRP A 1 427 ? 11.195 13.312 -2.781 1 97.62 427 TRP A N 1
ATOM 3444 C CA . TRP A 1 427 ? 9.789 13.672 -2.695 1 97.62 427 TRP A CA 1
ATOM 3445 C C . TRP A 1 427 ? 9.195 13.898 -4.086 1 97.62 427 TRP A C 1
ATOM 3447 O O . TRP A 1 427 ? 8.062 13.484 -4.359 1 97.62 427 TRP A O 1
ATOM 3457 N N . HIS A 1 428 ? 9.922 14.453 -4.965 1 97.62 428 HIS A N 1
ATOM 3458 C CA . HIS A 1 428 ? 9.445 14.797 -6.301 1 97.62 428 HIS A CA 1
ATOM 3459 C C . HIS A 1 428 ? 9.594 13.609 -7.25 1 97.62 428 HIS A C 1
ATOM 3461 O O . HIS A 1 428 ? 9.016 13.609 -8.344 1 97.62 428 HIS A O 1
ATOM 3467 N N . ASP A 1 429 ? 10.438 12.641 -6.824 1 96.81 429 ASP A N 1
ATOM 3468 C CA . ASP A 1 429 ? 10.656 11.477 -7.668 1 96.81 429 ASP A CA 1
ATOM 3469 C C . ASP A 1 429 ? 9.492 10.492 -7.562 1 96.81 429 ASP A C 1
ATOM 3471 O O . ASP A 1 429 ? 9.555 9.531 -6.797 1 96.81 429 ASP A O 1
ATOM 3475 N N . ARG A 1 430 ? 8.477 10.695 -8.289 1 95.5 430 ARG A N 1
ATOM 3476 C CA . ARG A 1 430 ? 7.262 9.898 -8.367 1 95.5 430 ARG A CA 1
ATOM 3477 C C . ARG A 1 430 ? 6.867 9.633 -9.812 1 95.5 430 ARG A C 1
ATOM 3479 O O . ARG A 1 430 ? 7.191 10.414 -10.703 1 95.5 430 ARG A O 1
ATOM 3486 N N . PRO A 1 431 ? 6.184 8.531 -10.031 1 95.19 431 PRO A N 1
ATOM 3487 C CA . PRO A 1 431 ? 5.797 8.234 -11.414 1 95.19 431 PRO A CA 1
ATOM 3488 C C . PRO A 1 431 ? 4.867 9.289 -12.008 1 95.19 431 PRO A C 1
ATOM 3490 O O . PRO A 1 431 ? 4.906 9.547 -13.211 1 95.19 431 PRO A O 1
ATOM 3493 N N . GLN A 1 432 ? 3.979 9.812 -11.188 1 96.25 432 GLN A N 1
ATOM 3494 C CA . GLN A 1 432 ? 3.053 10.891 -11.523 1 96.25 432 GLN A CA 1
ATOM 3495 C C . GLN A 1 432 ? 3.012 11.945 -10.414 1 96.25 432 GLN A C 1
ATOM 3497 O O . GLN A 1 432 ? 3.264 11.641 -9.25 1 96.25 432 GLN A O 1
ATOM 3502 N N . SER A 1 433 ? 2.697 13.188 -10.836 1 97 433 SER A N 1
ATOM 3503 C CA . SER A 1 433 ? 2.557 14.227 -9.82 1 97 433 SER A CA 1
ATOM 3504 C C . SER A 1 433 ? 1.431 13.898 -8.844 1 97 433 SER A C 1
ATOM 3506 O O . SER A 1 433 ? 0.567 13.07 -9.148 1 97 433 SER A O 1
ATOM 3508 N N . ALA A 1 434 ? 1.499 14.5 -7.723 1 97.88 434 ALA A N 1
ATOM 3509 C CA . ALA A 1 434 ? 0.439 14.312 -6.734 1 97.88 434 ALA A CA 1
ATOM 3510 C C . ALA A 1 434 ? -0.928 14.641 -7.328 1 97.88 434 ALA A C 1
ATOM 3512 O O . ALA A 1 434 ? -1.893 13.898 -7.133 1 97.88 434 ALA A O 1
ATOM 3513 N N . MET A 1 435 ? -1.024 15.734 -8.062 1 98.25 435 MET A N 1
ATOM 3514 C CA . MET A 1 435 ? -2.271 16.172 -8.68 1 98.25 435 MET A CA 1
ATOM 3515 C C . MET A 1 435 ? -2.75 15.156 -9.711 1 98.25 435 MET A C 1
ATOM 3517 O O . MET A 1 435 ? -3.91 14.742 -9.688 1 98.25 435 MET A O 1
ATOM 3521 N N . ASP A 1 436 ? -1.863 14.703 -10.57 1 98.06 436 ASP A N 1
ATOM 3522 C CA . ASP A 1 436 ? -2.229 13.734 -11.602 1 98.06 436 ASP A CA 1
ATOM 3523 C C . ASP A 1 436 ? -2.688 12.414 -10.969 1 98.06 436 ASP A C 1
ATOM 3525 O O . ASP A 1 436 ? -3.617 11.781 -11.469 1 98.06 436 ASP A O 1
ATOM 3529 N N . THR A 1 437 ? -1.995 12.055 -9.93 1 98.25 437 THR A N 1
ATOM 3530 C CA . THR A 1 437 ? -2.381 10.844 -9.219 1 98.25 437 THR A CA 1
ATOM 3531 C C . THR A 1 437 ? -3.791 10.977 -8.656 1 98.25 437 THR A C 1
ATOM 3533 O O . THR A 1 437 ? -4.613 10.07 -8.805 1 98.25 437 THR A O 1
ATOM 3536 N N . ALA A 1 438 ? -4.055 12.086 -8.008 1 98.62 438 ALA A N 1
ATOM 3537 C CA . ALA A 1 438 ? -5.371 12.32 -7.422 1 98.62 438 ALA A CA 1
ATOM 3538 C C . ALA A 1 438 ? -6.457 12.281 -8.492 1 98.62 438 ALA A C 1
ATOM 3540 O O . ALA A 1 438 ? -7.508 11.664 -8.305 1 98.62 438 ALA A O 1
ATOM 3541 N N . ILE A 1 439 ? -6.219 12.93 -9.617 1 98.25 439 ILE A N 1
ATOM 3542 C CA . ILE A 1 439 ? -7.195 13 -10.695 1 98.25 439 ILE A CA 1
ATOM 3543 C C . ILE A 1 439 ? -7.414 11.602 -11.281 1 98.25 439 ILE A C 1
ATOM 3545 O O . ILE A 1 439 ? -8.555 11.18 -11.469 1 98.25 439 ILE A O 1
ATOM 3549 N N . TYR A 1 440 ? -6.344 10.875 -11.547 1 98 440 TYR A N 1
ATOM 3550 C CA . TYR A 1 440 ? -6.445 9.547 -12.125 1 98 440 TYR A CA 1
ATOM 3551 C C . TYR A 1 440 ? -7.336 8.641 -11.281 1 98 440 TYR A C 1
ATOM 3553 O O . TYR A 1 440 ? -8.242 7.988 -11.805 1 98 440 TYR A O 1
ATOM 3561 N N . TRP A 1 441 ? -7.117 8.648 -10.016 1 98.12 441 TRP A N 1
ATOM 3562 C CA . TRP A 1 441 ? -7.812 7.695 -9.156 1 98.12 441 TRP A CA 1
ATOM 3563 C C . TRP A 1 441 ? -9.25 8.148 -8.898 1 98.12 441 TRP A C 1
ATOM 3565 O O . TRP A 1 441 ? -10.125 7.324 -8.617 1 98.12 441 TRP A O 1
ATOM 3575 N N . THR A 1 442 ? -9.484 9.445 -8.945 1 98.5 442 THR A N 1
ATOM 3576 C CA . THR A 1 442 ? -10.867 9.914 -8.93 1 98.5 442 THR A CA 1
ATOM 3577 C C . THR A 1 442 ? -11.633 9.375 -10.133 1 98.5 442 THR A C 1
ATOM 3579 O O . THR A 1 442 ? -12.719 8.805 -9.984 1 98.5 442 THR A O 1
ATOM 3582 N N . GLU A 1 443 ? -11.07 9.562 -11.305 1 98.06 443 GLU A N 1
ATOM 3583 C CA . GLU A 1 443 ? -11.688 9.07 -12.531 1 98.06 443 GLU A CA 1
ATOM 3584 C C . GLU A 1 443 ? -11.805 7.543 -12.523 1 98.06 443 GLU A C 1
ATOM 3586 O O . GLU A 1 443 ? -12.789 6.988 -13.008 1 98.06 443 GLU A O 1
ATOM 3591 N N . TYR A 1 444 ? -10.758 6.918 -12 1 97.5 444 TYR A N 1
ATOM 3592 C CA . TYR A 1 444 ? -10.742 5.461 -11.883 1 97.5 444 TYR A CA 1
ATOM 3593 C C . TYR A 1 444 ? -11.938 4.973 -11.07 1 97.5 444 TYR A C 1
ATOM 3595 O O . TYR A 1 444 ? -12.586 3.992 -11.438 1 97.5 444 TYR A O 1
ATOM 3603 N N . ALA A 1 445 ? -12.195 5.652 -9.953 1 97.56 445 ALA A N 1
ATOM 3604 C CA . ALA A 1 445 ? -13.32 5.285 -9.094 1 97.56 445 ALA A CA 1
ATOM 3605 C C . ALA A 1 445 ? -14.641 5.371 -9.859 1 97.56 445 ALA A C 1
ATOM 3607 O O . ALA A 1 445 ? -15.531 4.543 -9.664 1 97.56 445 ALA A O 1
ATOM 3608 N N . ALA A 1 446 ? -14.758 6.363 -10.695 1 97.31 446 ALA A N 1
ATOM 3609 C CA . ALA A 1 446 ? -15.969 6.527 -11.5 1 97.31 446 ALA A CA 1
ATOM 3610 C C . ALA A 1 446 ? -16.078 5.414 -12.539 1 97.31 446 ALA A C 1
ATOM 3612 O O . ALA A 1 446 ? -17.172 4.863 -12.75 1 97.31 446 ALA A O 1
ATOM 3613 N N . ARG A 1 447 ? -14.93 5.043 -13.141 1 95.62 447 ARG A N 1
ATOM 3614 C CA . ARG A 1 447 ? -14.922 4.047 -14.203 1 95.62 447 ARG A CA 1
ATOM 3615 C C . ARG A 1 447 ? -15.141 2.645 -13.641 1 95.62 447 ARG A C 1
ATOM 3617 O O . ARG A 1 447 ? -15.609 1.751 -14.352 1 95.62 447 ARG A O 1
ATOM 3624 N N . THR A 1 448 ? -14.781 2.484 -12.367 1 96.25 448 THR A N 1
ATOM 3625 C CA . THR A 1 448 ? -14.844 1.151 -11.773 1 96.25 448 THR A CA 1
ATOM 3626 C C . THR A 1 448 ? -15.867 1.108 -10.648 1 96.25 448 THR A C 1
ATOM 3628 O O . THR A 1 448 ? -15.648 0.451 -9.625 1 96.25 448 THR A O 1
ATOM 3631 N N . ALA A 1 449 ? -16.938 1.8 -10.812 1 95 449 ALA A N 1
ATOM 3632 C CA . ALA A 1 449 ? -17.938 1.994 -9.766 1 95 449 ALA A CA 1
ATOM 3633 C C . ALA A 1 449 ? -18.516 0.659 -9.312 1 95 449 ALA A C 1
ATOM 3635 O O . ALA A 1 449 ? -18.938 0.522 -8.156 1 95 449 ALA A O 1
ATOM 3636 N N . ASN A 1 450 ? -18.484 -0.348 -10.133 1 93.19 450 ASN A N 1
ATOM 3637 C CA . ASN A 1 450 ? -19.094 -1.633 -9.82 1 93.19 450 ASN A CA 1
ATOM 3638 C C . ASN A 1 450 ? -18.109 -2.58 -9.148 1 93.19 450 ASN A C 1
ATOM 3640 O O . ASN A 1 450 ? -18.453 -3.709 -8.805 1 93.19 450 ASN A O 1
ATOM 3644 N N . TYR A 1 451 ? -16.891 -2.123 -8.922 1 93.5 451 TYR A N 1
ATOM 3645 C CA . TYR A 1 451 ? -15.836 -2.936 -8.305 1 93.5 451 TYR A CA 1
ATOM 3646 C C . TYR A 1 451 ? -15.359 -2.311 -7.004 1 93.5 451 TYR A C 1
ATOM 3648 O O . TYR A 1 451 ? -15.594 -1.125 -6.754 1 93.5 451 TYR A O 1
ATOM 3656 N N . THR A 1 452 ? -14.867 -3.152 -6.152 1 90.06 452 THR A N 1
ATOM 3657 C CA . THR A 1 452 ? -14.219 -2.674 -4.938 1 90.06 452 THR A CA 1
ATOM 3658 C C . THR A 1 452 ? -12.844 -3.322 -4.77 1 90.06 452 THR A C 1
ATOM 3660 O O . THR A 1 452 ? -12.664 -4.496 -5.098 1 90.06 452 THR A O 1
ATOM 3663 N N . PHE A 1 453 ? -11.906 -2.586 -4.301 1 93 453 PHE A N 1
ATOM 3664 C CA . PHE A 1 453 ? -10.555 -3.078 -4.066 1 93 453 PHE A CA 1
ATOM 3665 C C . PHE A 1 453 ? -10.133 -2.826 -2.625 1 93 453 PHE A C 1
ATOM 3667 O O . PHE A 1 453 ? -8.945 -2.611 -2.35 1 93 453 PHE A O 1
ATOM 3674 N N . ARG A 1 454 ? -11.188 -2.822 -1.822 1 92.69 454 ARG A N 1
ATOM 3675 C CA . ARG A 1 454 ? -10.93 -2.723 -0.389 1 92.69 454 ARG A CA 1
ATOM 3676 C C . ARG A 1 454 ? -10.25 -3.984 0.135 1 92.69 454 ARG A C 1
ATOM 3678 O O . ARG A 1 454 ? -10.391 -5.059 -0.455 1 92.69 454 ARG A O 1
ATOM 3685 N N . SER A 1 455 ? -9.539 -3.871 1.176 1 93.25 455 SER A N 1
ATOM 3686 C CA . SER A 1 455 ? -8.938 -5.027 1.836 1 93.25 455 SER A CA 1
ATOM 3687 C C . SER A 1 455 ? -10 -5.891 2.51 1 93.25 455 SER A C 1
ATOM 3689 O O . SER A 1 455 ? -10.922 -5.371 3.135 1 93.25 455 SER A O 1
ATOM 3691 N N . PRO A 1 456 ? -9.836 -7.211 2.428 1 93.44 456 PRO A N 1
ATOM 3692 C CA . PRO A 1 456 ? -10.75 -8.086 3.162 1 93.44 456 PRO A CA 1
ATOM 3693 C C . PRO A 1 456 ? -10.688 -7.883 4.672 1 93.44 456 PRO A C 1
ATOM 3695 O O . PRO A 1 456 ? -11.594 -8.289 5.398 1 93.44 456 PRO A O 1
ATOM 3698 N N . ALA A 1 457 ? -9.648 -7.258 5.113 1 92.12 457 ALA A N 1
ATOM 3699 C CA . ALA A 1 457 ? -9.469 -6.996 6.539 1 92.12 457 ALA A CA 1
ATOM 3700 C C . ALA A 1 457 ? -10.641 -6.195 7.102 1 92.12 457 ALA A C 1
ATOM 3702 O O . ALA A 1 457 ? -10.977 -6.324 8.281 1 92.12 457 ALA A O 1
ATOM 3703 N N . SER A 1 458 ? -11.258 -5.422 6.285 1 91.75 458 SER A N 1
ATOM 3704 C CA . SER A 1 458 ? -12.312 -4.52 6.738 1 91.75 458 SER A CA 1
ATOM 3705 C C . SER A 1 458 ? -13.562 -5.289 7.141 1 91.75 458 SER A C 1
ATOM 3707 O O . SER A 1 458 ? -14.422 -4.758 7.848 1 91.75 458 SER A O 1
ATOM 3709 N N . SER A 1 459 ? -13.641 -6.543 6.727 1 91 459 SER A N 1
ATOM 3710 C CA . SER A 1 459 ? -14.852 -7.309 6.984 1 91 459 SER A CA 1
ATOM 3711 C C . SER A 1 459 ? -14.609 -8.391 8.039 1 91 459 SER A C 1
ATOM 3713 O O . SER A 1 459 ? -15.516 -9.164 8.352 1 91 459 SER A O 1
ATOM 3715 N N . VAL A 1 460 ? -13.461 -8.477 8.508 1 92.62 460 VAL A N 1
ATOM 3716 C CA . VAL A 1 460 ? -13.125 -9.5 9.484 1 92.62 460 VAL A CA 1
ATOM 3717 C C . VAL A 1 460 ? -13.516 -9.031 10.883 1 92.62 460 VAL A C 1
ATOM 3719 O O . VAL A 1 460 ? -13.133 -7.938 11.312 1 92.62 460 VAL A O 1
ATOM 3722 N N . PRO A 1 461 ? -14.273 -9.844 11.555 1 91.25 461 PRO A N 1
ATOM 3723 C CA . PRO A 1 461 ? -14.578 -9.453 12.938 1 91.25 461 PRO A CA 1
ATOM 3724 C C . PRO A 1 461 ? -13.336 -9.367 13.812 1 91.25 461 PRO A C 1
ATOM 3726 O O . PRO A 1 461 ? -12.359 -10.086 13.586 1 91.25 461 PRO A O 1
ATOM 3729 N N . LEU A 1 462 ? -13.445 -8.602 14.844 1 86.25 462 LEU A N 1
ATOM 3730 C CA . LEU A 1 462 ? -12.297 -8.273 15.688 1 86.25 462 LEU A CA 1
ATOM 3731 C C . LEU A 1 462 ? -11.695 -9.531 16.297 1 86.25 462 LEU A C 1
ATOM 3733 O O . LEU A 1 462 ? -10.469 -9.68 16.344 1 86.25 462 LEU A O 1
ATOM 3737 N N . TYR A 1 463 ? -12.492 -10.438 16.797 1 90.81 463 TYR A N 1
ATOM 3738 C CA . TYR A 1 463 ? -11.977 -11.609 17.484 1 90.81 463 TYR A CA 1
ATOM 3739 C C . TYR A 1 463 ? -11.211 -12.516 16.531 1 90.81 463 TYR A C 1
ATOM 3741 O O . TYR A 1 463 ? -10.289 -13.219 16.953 1 90.81 463 TYR A O 1
ATOM 3749 N N . GLN A 1 464 ? -11.562 -12.508 15.227 1 93.88 464 GLN A N 1
ATOM 3750 C CA . GLN A 1 464 ? -10.82 -13.25 14.219 1 93.88 464 GLN A CA 1
ATOM 3751 C C . GLN A 1 464 ? -9.555 -12.508 13.805 1 93.88 464 GLN A C 1
ATOM 3753 O O . GLN A 1 464 ? -8.5 -13.117 13.633 1 93.88 464 GLN A O 1
ATOM 3758 N N . TYR A 1 465 ? -9.766 -11.219 13.742 1 89.69 465 TYR A N 1
ATOM 3759 C CA . TYR A 1 465 ? -8.641 -10.391 13.328 1 89.69 465 TYR A CA 1
ATOM 3760 C C . TYR A 1 465 ? -7.488 -10.492 14.32 1 89.69 465 TYR A C 1
ATOM 3762 O O . TYR A 1 465 ? -6.32 -10.531 13.93 1 89.69 465 TYR A O 1
ATOM 3770 N N . ARG A 1 466 ? -7.844 -10.602 15.562 1 86.12 466 ARG A N 1
ATOM 3771 C CA . ARG A 1 466 ? -6.832 -10.703 16.609 1 86.12 466 ARG A CA 1
ATOM 3772 C C . ARG A 1 466 ? -6.48 -12.156 16.906 1 86.12 466 ARG A C 1
ATOM 3774 O O . ARG A 1 466 ? -5.703 -12.445 17.812 1 86.12 466 ARG A O 1
ATOM 3781 N N . ILE A 1 467 ? -7.137 -13.117 16.25 1 91.5 467 ILE A N 1
ATOM 3782 C CA . ILE A 1 467 ? -6.855 -14.547 16.297 1 91.5 467 ILE A CA 1
ATOM 3783 C C . ILE A 1 467 ? -7.188 -15.102 17.672 1 91.5 467 ILE A C 1
ATOM 3785 O O . ILE A 1 467 ? -6.5 -15.992 18.172 1 91.5 467 ILE A O 1
ATOM 3789 N N . TRP A 1 468 ? -8.141 -14.469 18.312 1 90.88 468 TRP A N 1
ATOM 3790 C CA . TRP A 1 468 ? -8.539 -14.945 19.625 1 90.88 468 TRP A CA 1
ATOM 3791 C C . TRP A 1 468 ? -9.18 -16.328 19.531 1 90.88 468 TRP A C 1
ATOM 3793 O O . TRP A 1 468 ? -9.023 -17.156 20.438 1 90.88 468 TRP A O 1
ATOM 3803 N N . ASP A 1 469 ? -9.953 -16.531 18.5 1 94.38 469 ASP A N 1
ATOM 3804 C CA . ASP A 1 469 ? -10.617 -17.812 18.312 1 94.38 469 ASP A CA 1
ATOM 3805 C C . ASP A 1 469 ? -9.594 -18.938 18.109 1 94.38 469 ASP A C 1
ATOM 3807 O O . ASP A 1 469 ? -9.688 -19.984 18.766 1 94.38 469 ASP A O 1
ATOM 3811 N N . VAL A 1 470 ? -8.617 -18.672 17.312 1 95.06 470 VAL A N 1
ATOM 3812 C CA . VAL A 1 470 ? -7.562 -19.641 17.047 1 95.06 470 VAL A CA 1
ATOM 3813 C C . VAL A 1 470 ? -6.766 -19.891 18.328 1 95.06 470 VAL A C 1
ATOM 3815 O O . VAL A 1 470 ? -6.488 -21.031 18.688 1 95.06 470 VAL A O 1
ATOM 3818 N N . THR A 1 471 ? -6.406 -18.844 19.062 1 92.56 471 THR A N 1
ATOM 3819 C CA . THR A 1 471 ? -5.648 -18.938 20.312 1 92.56 471 THR A CA 1
ATOM 3820 C C . THR A 1 471 ? -6.426 -19.734 21.359 1 92.56 471 THR A C 1
ATOM 3822 O O . THR A 1 471 ? -5.852 -20.578 22.062 1 92.56 471 THR A O 1
ATOM 3825 N N . ALA A 1 472 ? -7.676 -19.484 21.422 1 94.44 472 ALA A N 1
ATOM 3826 C CA . ALA A 1 472 ? -8.523 -20.188 22.375 1 94.44 472 ALA A CA 1
ATOM 3827 C C . ALA A 1 472 ? -8.523 -21.688 22.109 1 94.44 472 ALA A C 1
ATOM 3829 O O . ALA A 1 472 ? -8.414 -22.5 23.047 1 94.44 472 ALA A O 1
ATOM 3830 N N . VAL A 1 473 ? -8.641 -22.047 20.875 1 95.81 473 VAL A N 1
ATOM 3831 C CA . VAL A 1 473 ? -8.664 -23.453 20.5 1 95.81 473 VAL A CA 1
ATOM 3832 C C . VAL A 1 473 ? -7.324 -24.109 20.828 1 95.81 473 VAL A C 1
ATOM 3834 O O . VAL A 1 473 ? -7.273 -25.188 21.406 1 95.81 473 VAL A O 1
ATOM 3837 N N . ILE A 1 474 ? -6.277 -23.422 20.484 1 93.75 474 ILE A N 1
ATOM 3838 C CA . ILE A 1 474 ? -4.941 -23.969 20.719 1 93.75 474 ILE A CA 1
ATOM 3839 C C . ILE A 1 474 ? -4.703 -24.109 22.219 1 93.75 474 ILE A C 1
ATOM 3841 O O . ILE A 1 474 ? -4.172 -25.125 22.672 1 93.75 474 ILE A O 1
ATOM 3845 N N . LEU A 1 475 ? -5.086 -23.156 22.984 1 93.5 475 LEU A N 1
ATOM 3846 C CA . LEU A 1 475 ? -4.941 -23.203 24.422 1 93.5 475 LEU A CA 1
ATOM 3847 C C . LEU A 1 475 ? -5.773 -24.344 25.016 1 93.5 475 LEU A C 1
ATOM 3849 O O . LEU A 1 475 ? -5.328 -25.031 25.938 1 93.5 475 LEU A O 1
ATOM 3853 N N . ALA A 1 476 ? -6.969 -24.5 24.516 1 95.38 476 ALA A N 1
ATOM 3854 C CA . ALA A 1 476 ? -7.828 -25.578 24.969 1 95.38 476 ALA A CA 1
ATOM 3855 C C . ALA A 1 476 ? -7.18 -26.938 24.703 1 95.38 476 ALA A C 1
ATOM 3857 O O . ALA A 1 476 ? -7.203 -27.828 25.562 1 95.38 476 ALA A O 1
ATOM 3858 N N . ILE A 1 477 ? -6.629 -27.078 23.531 1 94.5 477 ILE A N 1
ATOM 3859 C CA . ILE A 1 477 ? -5.957 -28.328 23.172 1 94.5 477 ILE A CA 1
ATOM 3860 C C . ILE A 1 477 ? -4.77 -28.562 24.109 1 94.5 477 ILE A C 1
ATOM 3862 O O . ILE A 1 477 ? -4.559 -29.672 24.578 1 94.5 477 ILE A O 1
ATOM 3866 N N . LEU A 1 478 ? -4.074 -27.5 24.375 1 93.62 478 LEU A N 1
ATOM 3867 C CA . LEU A 1 478 ? -2.916 -27.594 25.266 1 93.62 478 LEU A CA 1
ATOM 3868 C C . LEU A 1 478 ? -3.344 -27.969 26.672 1 93.62 478 LEU A C 1
ATOM 3870 O O . LEU A 1 478 ? -2.703 -28.797 27.328 1 93.62 478 LEU A O 1
ATOM 3874 N N . ILE A 1 479 ? -4.387 -27.406 27.125 1 95 479 ILE A N 1
ATOM 3875 C CA . ILE A 1 479 ? -4.895 -27.703 28.469 1 95 479 ILE A CA 1
ATOM 3876 C C . ILE A 1 479 ? -5.352 -29.156 28.547 1 95 479 ILE A C 1
ATOM 3878 O O . ILE A 1 479 ? -5.039 -29.859 29.516 1 95 479 ILE A O 1
ATOM 3882 N N . ILE A 1 480 ? -6.02 -29.562 27.531 1 95.25 480 ILE A N 1
ATOM 3883 C CA . ILE A 1 480 ? -6.488 -30.953 27.484 1 95.25 480 ILE A CA 1
ATOM 3884 C C . ILE A 1 480 ? -5.293 -31.906 27.469 1 95.25 480 ILE A C 1
ATOM 3886 O O . ILE A 1 480 ? -5.293 -32.906 28.156 1 95.25 480 ILE A O 1
ATOM 3890 N N . PHE A 1 481 ? -4.355 -31.531 26.734 1 94.5 481 PHE A N 1
ATOM 3891 C CA . PHE A 1 481 ? -3.152 -32.344 26.656 1 94.5 481 PHE A CA 1
ATOM 3892 C C . PHE A 1 481 ? -2.447 -32.406 28 1 94.5 481 PHE A C 1
ATOM 3894 O O . PHE A 1 481 ? -2.051 -33.5 28.438 1 94.5 481 PHE A O 1
ATOM 3901 N N . ILE A 1 482 ? -2.291 -31.328 28.656 1 95 482 ILE A N 1
ATOM 3902 C CA . ILE A 1 482 ? -1.622 -31.266 29.953 1 95 482 ILE A CA 1
ATOM 3903 C C . ILE A 1 482 ? -2.422 -32.062 30.984 1 95 482 ILE A C 1
ATOM 3905 O O . ILE A 1 482 ? -1.852 -32.812 31.766 1 95 482 ILE A O 1
ATOM 3909 N N . TYR A 1 483 ? -3.668 -31.891 30.938 1 94.19 483 TYR A N 1
ATOM 3910 C CA . TYR A 1 483 ? -4.531 -32.594 31.875 1 94.19 483 TYR A CA 1
ATOM 3911 C C . TYR A 1 483 ? -4.477 -34.094 31.625 1 94.19 483 TYR A C 1
ATOM 3913 O O . TYR A 1 483 ? -4.504 -34.906 32.562 1 94.19 483 TYR A O 1
ATOM 3921 N N . SER A 1 484 ? -4.41 -34.531 30.406 1 95.44 484 SER A N 1
ATOM 3922 C CA . SER A 1 484 ? -4.309 -35.938 30.047 1 95.44 484 SER A CA 1
ATOM 3923 C C . SER A 1 484 ? -2.998 -36.531 30.547 1 95.44 484 SER A C 1
ATOM 3925 O O . SER A 1 484 ? -2.979 -37.656 31.062 1 95.44 484 SER A O 1
ATOM 3927 N N . ILE A 1 485 ? -2.014 -35.781 30.359 1 95.06 485 ILE A N 1
ATOM 3928 C CA . ILE A 1 485 ? -0.712 -36.219 30.844 1 95.06 485 ILE A CA 1
ATOM 3929 C C . ILE A 1 485 ? -0.734 -36.375 32.375 1 95.06 485 ILE A C 1
ATOM 3931 O O . ILE A 1 485 ? -0.235 -37.344 32.906 1 95.06 485 ILE A O 1
ATOM 3935 N N . LYS A 1 486 ? -1.284 -35.375 33 1 94.38 486 LYS A N 1
ATOM 3936 C CA . LYS A 1 486 ? -1.389 -35.406 34.438 1 94.38 486 LYS A CA 1
ATOM 3937 C C . LYS A 1 486 ? -2.197 -36.594 34.938 1 94.38 486 LYS A C 1
ATOM 3939 O O . LYS A 1 486 ? -1.845 -37.25 35.906 1 94.38 486 LYS A O 1
ATOM 3944 N N . THR A 1 487 ? -3.215 -36.906 34.25 1 94.31 487 THR A N 1
ATOM 3945 C CA . THR A 1 487 ? -4.066 -38.031 34.562 1 94.31 487 THR A CA 1
ATOM 3946 C C . THR A 1 487 ? -3.314 -39.344 34.375 1 94.31 487 THR A C 1
ATOM 3948 O O . THR A 1 487 ? -3.416 -40.25 35.219 1 94.31 487 THR A O 1
ATOM 3951 N N . VAL A 1 488 ? -2.512 -39.406 33.344 1 95.06 488 VAL A N 1
ATOM 3952 C CA . VAL A 1 488 ? -1.742 -40.625 33.062 1 95.06 488 VAL A CA 1
ATOM 3953 C C . VAL A 1 488 ? -0.663 -40.812 34.125 1 95.06 488 VAL A C 1
ATOM 3955 O O . VAL A 1 488 ? -0.46 -41.906 34.625 1 95.06 488 VAL A O 1
ATOM 3958 N N . ILE A 1 489 ? -0.045 -39.75 34.469 1 94.5 489 ILE A N 1
ATOM 3959 C CA . ILE A 1 489 ? 0.997 -39.781 35.469 1 94.5 489 ILE A CA 1
ATOM 3960 C C . ILE A 1 489 ? 0.391 -40.219 36.812 1 94.5 489 ILE A C 1
ATOM 3962 O O . ILE A 1 489 ? 0.956 -41.031 37.531 1 94.5 489 ILE A O 1
ATOM 3966 N N . SER A 1 490 ? -0.789 -39.656 37.125 1 94.25 490 SER A N 1
ATOM 3967 C CA . SER A 1 490 ? -1.471 -39.969 38.375 1 94.25 490 SER A CA 1
ATOM 3968 C C . SER A 1 490 ? -1.892 -41.438 38.406 1 94.25 490 SER A C 1
ATOM 3970 O O . SER A 1 490 ? -1.791 -42.094 39.438 1 94.25 490 SER A O 1
ATOM 3972 N N . LEU A 1 491 ? -2.268 -41.969 37.312 1 93.5 491 LEU A N 1
ATOM 3973 C CA . LEU A 1 491 ? -2.688 -43.375 37.219 1 93.5 491 LEU A CA 1
ATOM 3974 C C . LEU A 1 491 ? -1.494 -44.312 37.375 1 93.5 491 LEU A C 1
ATOM 3976 O O . LEU A 1 491 ? -1.597 -45.344 38.031 1 93.5 491 LEU A O 1
ATOM 3980 N N . VAL A 1 492 ? -0.386 -43.906 36.781 1 93.94 492 VAL A N 1
ATOM 3981 C CA . VAL A 1 492 ? 0.824 -44.719 36.844 1 93.94 492 VAL A CA 1
ATOM 3982 C C . VAL A 1 492 ? 1.359 -44.719 38.281 1 93.94 492 VAL A C 1
ATOM 3984 O O . VAL A 1 492 ? 1.792 -45.75 38.781 1 93.94 492 VAL A O 1
ATOM 3987 N N . GLN A 1 493 ? 1.271 -43.562 38.906 1 93.44 493 GLN A N 1
ATOM 3988 C CA . GLN A 1 493 ? 1.729 -43.469 40.281 1 93.44 493 GLN A CA 1
ATOM 3989 C C . GLN A 1 493 ? 0.845 -44.281 41.219 1 93.44 493 GLN A C 1
ATOM 3991 O O . GLN A 1 493 ? 1.346 -44.938 42.125 1 93.44 493 GLN A O 1
ATOM 3996 N N . LYS A 1 494 ? -0.4 -44.25 40.969 1 92.81 494 LYS A N 1
ATOM 3997 C CA . LYS A 1 494 ? -1.328 -45.031 41.781 1 92.81 494 LYS A CA 1
ATOM 3998 C C . LYS A 1 494 ? -1.088 -46.531 41.594 1 92.81 494 LYS A C 1
ATOM 4000 O O . LYS A 1 494 ? -1.13 -47.281 42.562 1 92.81 494 LYS A O 1
ATOM 4005 N N . ARG A 1 495 ? -0.753 -46.938 40.406 1 91.88 495 ARG A N 1
ATOM 4006 C CA . ARG A 1 495 ? -0.48 -48.344 40.125 1 91.88 495 ARG A CA 1
ATOM 4007 C C . ARG A 1 495 ? 0.82 -48.781 40.781 1 91.88 495 ARG A C 1
ATOM 4009 O O . ARG A 1 495 ? 0.918 -49.906 41.25 1 91.88 495 ARG A O 1
ATOM 4016 N N . ARG A 1 496 ? 1.728 -47.938 40.781 1 91.06 496 ARG A N 1
ATOM 4017 C CA . ARG A 1 496 ? 3.006 -48.219 41.406 1 91.06 496 ARG A CA 1
ATOM 4018 C C . ARG A 1 496 ? 2.854 -48.344 42.938 1 91.06 496 ARG A C 1
ATOM 4020 O O . ARG A 1 496 ? 3.457 -49.219 43.562 1 91.06 496 ARG A O 1
ATOM 4027 N N . GLU A 1 497 ? 2.033 -47.469 43.469 1 91 497 GLU A N 1
ATOM 4028 C CA . GLU A 1 497 ? 1.771 -47.531 44.906 1 91 497 GLU A CA 1
ATOM 4029 C C . GLU A 1 497 ? 1.005 -48.781 45.312 1 91 497 GLU A C 1
ATOM 4031 O O . GLU A 1 497 ? 1.317 -49.438 46.312 1 91 497 GLU A O 1
ATOM 4036 N N . ASP A 1 498 ? 0.117 -49.188 44.5 1 89.5 498 ASP A N 1
ATOM 4037 C CA . ASP A 1 498 ? -0.65 -50.406 44.75 1 89.5 498 ASP A CA 1
ATOM 4038 C C . ASP A 1 498 ? 0.241 -51.656 44.656 1 89.5 498 ASP A C 1
ATOM 4040 O O . ASP A 1 498 ? 0.12 -52.562 45.469 1 89.5 498 ASP A O 1
ATOM 4044 N N . ARG A 1 499 ? 1.14 -51.656 43.75 1 87.88 499 ARG A N 1
ATOM 4045 C CA . ARG A 1 499 ? 2.062 -52.75 43.594 1 87.88 499 ARG A CA 1
ATOM 4046 C C . ARG A 1 499 ? 3.037 -52.844 44.75 1 87.88 499 ARG A C 1
ATOM 4048 O O . ARG A 1 499 ? 3.379 -53.938 45.219 1 87.88 499 ARG A O 1
ATOM 4055 N N . TYR A 1 500 ? 3.438 -51.719 45.25 1 87.56 500 TYR A N 1
ATOM 4056 C CA . TYR A 1 500 ? 4.332 -51.625 46.375 1 87.56 500 TYR A CA 1
ATOM 4057 C C . TYR A 1 500 ? 3.652 -52.156 47.656 1 87.56 500 TYR A C 1
ATOM 4059 O O . TYR A 1 500 ? 4.25 -52.938 48.406 1 87.56 500 TYR A O 1
ATOM 4067 N N . TYR A 1 501 ? 2.471 -51.906 47.781 1 84.88 501 TYR A N 1
ATOM 4068 C CA . TYR A 1 501 ? 1.717 -52.375 48.938 1 84.88 501 TYR A CA 1
ATOM 4069 C C . TYR A 1 501 ? 1.441 -53.875 48.844 1 84.88 501 TYR A C 1
ATOM 4071 O O . TYR A 1 501 ? 1.478 -54.562 49.844 1 84.88 501 TYR A O 1
ATOM 4079 N N . GLU A 1 502 ? 1.24 -54.344 47.75 1 84 502 GLU A N 1
ATOM 4080 C CA . GLU A 1 502 ? 1.031 -55.781 47.562 1 84 502 GLU A CA 1
ATOM 4081 C C . GLU A 1 502 ? 2.309 -56.562 47.844 1 84 502 GLU A C 1
ATOM 4083 O O . GLU A 1 502 ? 2.258 -57.656 48.406 1 84 502 GLU A O 1
ATOM 4088 N N . PHE A 1 503 ? 3.416 -56.031 47.594 1 77.31 503 PHE A N 1
ATOM 4089 C CA . PHE A 1 503 ? 4.695 -56.688 47.844 1 77.31 503 PHE A CA 1
ATOM 4090 C C . PHE A 1 503 ? 5.051 -56.688 49.312 1 77.31 503 PHE A C 1
ATOM 4092 O O . PHE A 1 503 ? 5.664 -57.625 49.812 1 77.31 503 PHE A O 1
ATOM 4099 N N . LYS A 1 504 ? 4.633 -55.594 49.844 1 74.06 504 LYS A N 1
ATOM 4100 C CA . LYS A 1 504 ? 4.949 -55.5 51.25 1 74.06 504 LYS A CA 1
ATOM 4101 C C . LYS A 1 504 ? 4.012 -56.375 52.094 1 74.06 504 LYS A C 1
ATOM 4103 O O . LYS A 1 504 ? 4.344 -56.75 53.219 1 74.06 504 LYS A O 1
ATOM 4108 N N . THR A 1 505 ? 2.963 -56.688 51.781 1 70.81 505 THR A N 1
ATOM 4109 C CA . THR A 1 505 ? 2.021 -57.5 52.5 1 70.81 505 THR A CA 1
ATOM 4110 C C . THR A 1 505 ? 2.191 -58.969 52.156 1 70.81 505 THR A C 1
ATOM 4112 O O . THR A 1 505 ? 1.602 -59.844 52.781 1 70.81 505 THR A O 1
ATOM 4115 N N . LYS A 1 506 ? 3.164 -59.094 51.5 1 47.66 506 LYS A N 1
ATOM 4116 C CA . LYS A 1 506 ? 3.58 -60.469 51.281 1 47.66 506 LYS A CA 1
ATOM 4117 C C . LYS A 1 506 ? 4.918 -60.75 51.969 1 47.66 506 LYS A C 1
ATOM 4119 O O . LYS A 1 506 ? 5.273 -61.906 52.219 1 47.66 506 LYS A O 1
ATOM 4124 N N . MET B 1 1 ? 18.812 30.125 -41.062 1 29.27 1 MET B N 1
ATOM 4125 C CA . MET B 1 1 ? 18.234 30.266 -39.719 1 29.27 1 MET B CA 1
ATOM 4126 C C . MET B 1 1 ? 17.359 29.047 -39.375 1 29.27 1 MET B C 1
ATOM 4128 O O . MET B 1 1 ? 16.922 28.906 -38.219 1 29.27 1 MET B O 1
ATOM 4132 N N . LYS B 1 2 ? 16.766 28.406 -40.375 1 38.88 2 LYS B N 1
ATOM 4133 C CA . LYS B 1 2 ? 15.828 27.281 -40.25 1 38.88 2 LYS B CA 1
ATOM 4134 C C . LYS B 1 2 ? 16.531 26.031 -39.781 1 38.88 2 LYS B C 1
ATOM 4136 O O . LYS B 1 2 ? 15.922 25.172 -39.125 1 38.88 2 LYS B O 1
ATOM 4141 N N . PHE B 1 3 ? 17.766 25.891 -40.25 1 44.91 3 PHE B N 1
ATOM 4142 C CA . PHE B 1 3 ? 18.484 24.656 -39.969 1 44.91 3 PHE B CA 1
ATOM 4143 C C . PHE B 1 3 ? 18.844 24.562 -38.5 1 44.91 3 PHE B C 1
ATOM 4145 O O . PHE B 1 3 ? 19.016 23.453 -37.969 1 44.91 3 PHE B O 1
ATOM 4152 N N . ASN B 1 4 ? 19.016 25.797 -37.844 1 44.09 4 ASN B N 1
ATOM 4153 C CA . ASN B 1 4 ? 19.484 25.734 -36.438 1 44.09 4 ASN B CA 1
ATOM 4154 C C . ASN B 1 4 ? 18.375 25.281 -35.5 1 44.09 4 ASN B C 1
ATOM 4156 O O . ASN B 1 4 ? 18.656 24.828 -34.406 1 44.09 4 ASN B O 1
ATOM 4160 N N . ASN B 1 5 ? 17.094 25.484 -35.969 1 43.22 5 ASN B N 1
ATOM 4161 C CA . ASN B 1 5 ? 16.016 25.188 -35 1 43.22 5 ASN B CA 1
ATOM 4162 C C . ASN B 1 5 ? 15.773 23.688 -34.906 1 43.22 5 ASN B C 1
ATOM 4164 O O . ASN B 1 5 ? 15.117 23.219 -33.969 1 43.22 5 ASN B O 1
ATOM 4168 N N . ILE B 1 6 ? 16.094 22.891 -35.969 1 44.75 6 ILE B N 1
ATOM 4169 C CA . ILE B 1 6 ? 15.836 21.453 -35.906 1 44.75 6 ILE B CA 1
ATOM 4170 C C . ILE B 1 6 ? 16.781 20.797 -34.938 1 44.75 6 ILE B C 1
ATOM 4172 O O . ILE B 1 6 ? 16.422 19.812 -34.281 1 44.75 6 ILE B O 1
ATOM 4176 N N . ILE B 1 7 ? 18.062 21.344 -34.844 1 44.09 7 ILE B N 1
ATOM 4177 C CA . ILE B 1 7 ? 19.031 20.688 -33.969 1 44.09 7 ILE B CA 1
ATOM 4178 C C . ILE B 1 7 ? 18.625 20.859 -32.5 1 44.09 7 ILE B C 1
ATOM 4180 O O . ILE B 1 7 ? 18.781 19.953 -31.688 1 44.09 7 ILE B O 1
ATOM 4184 N N . ILE B 1 8 ? 17.922 21.984 -32.156 1 42 8 ILE B N 1
ATOM 4185 C CA . ILE B 1 8 ? 17.625 22.25 -30.734 1 42 8 ILE B CA 1
ATOM 4186 C C . ILE B 1 8 ? 16.531 21.297 -30.25 1 42 8 ILE B C 1
ATOM 4188 O O . ILE B 1 8 ? 16.562 20.844 -29.109 1 42 8 ILE B O 1
ATOM 4192 N N . LEU B 1 9 ? 15.57 20.922 -31.172 1 40.38 9 LEU B N 1
ATOM 4193 C CA . LEU B 1 9 ? 14.469 20.125 -30.672 1 40.38 9 LEU B CA 1
ATOM 4194 C C . LEU B 1 9 ? 14.945 18.703 -30.328 1 40.38 9 LEU B C 1
ATOM 4196 O O . LEU B 1 9 ? 14.391 18.062 -29.438 1 40.38 9 LEU B O 1
ATOM 4200 N N . PHE B 1 10 ? 15.906 18.188 -31.031 1 40.25 10 PHE B N 1
ATOM 4201 C CA . PHE B 1 10 ? 16.375 16.828 -30.719 1 40.25 10 PHE B CA 1
ATOM 4202 C C . PHE B 1 10 ? 17.094 16.797 -29.391 1 40.25 10 PHE B C 1
ATOM 4204 O O . PHE B 1 10 ? 17.516 15.742 -28.922 1 40.25 10 PHE B O 1
ATOM 4211 N N . CYS B 1 11 ? 17.734 17.891 -28.953 1 36.78 11 CYS B N 1
ATOM 4212 C CA . CYS B 1 11 ? 18.438 17.812 -27.688 1 36.78 11 CYS B CA 1
ATOM 4213 C C . CYS B 1 11 ? 17.484 17.516 -26.547 1 36.78 11 CYS B C 1
ATOM 4215 O O . CYS B 1 11 ? 17.906 17.312 -25.406 1 36.78 11 CYS B O 1
ATOM 4217 N N . ALA B 1 12 ? 16.312 18.141 -26.5 1 36.41 12 ALA B N 1
ATOM 4218 C CA . ALA B 1 12 ? 15.555 18.266 -25.266 1 36.41 12 ALA B CA 1
ATOM 4219 C C . ALA B 1 12 ? 15.297 16.891 -24.641 1 36.41 12 ALA B C 1
ATOM 4221 O O . ALA B 1 12 ? 15.406 16.734 -23.422 1 36.41 12 ALA B O 1
ATOM 4222 N N . LEU B 1 13 ? 14.359 16.094 -25.234 1 38.34 13 LEU B N 1
ATOM 4223 C CA . LEU B 1 13 ? 13.867 15.078 -24.312 1 38.34 13 LEU B CA 1
ATOM 4224 C C . LEU B 1 13 ? 14.914 14 -24.078 1 38.34 13 LEU B C 1
ATOM 4226 O O . LEU B 1 13 ? 14.719 12.844 -24.469 1 38.34 13 LEU B O 1
ATOM 4230 N N . PHE B 1 14 ? 16.125 14.117 -24.438 1 38.25 14 PHE B N 1
ATOM 4231 C CA . PHE B 1 14 ? 17 13.094 -23.875 1 38.25 14 PHE B CA 1
ATOM 4232 C C . PHE B 1 14 ? 16.734 12.906 -22.391 1 38.25 14 PHE B C 1
ATOM 4234 O O . PHE B 1 14 ? 17.172 13.711 -21.562 1 38.25 14 PHE B O 1
ATOM 4241 N N . SER B 1 15 ? 15.625 12.516 -22 1 44.06 15 SER B N 1
ATOM 4242 C CA . SER B 1 15 ? 15.648 11.922 -20.656 1 44.06 15 SER B CA 1
ATOM 4243 C C . SER B 1 15 ? 16.984 11.234 -20.391 1 44.06 15 SER B C 1
ATOM 4245 O O . SER B 1 15 ? 17.359 10.281 -21.078 1 44.06 15 SER B O 1
ATOM 4247 N N . GLN B 1 16 ? 18.109 11.883 -20.25 1 47 16 GLN B N 1
ATOM 4248 C CA . GLN B 1 16 ? 19.375 11.305 -19.812 1 47 16 GLN B CA 1
ATOM 4249 C C . GLN B 1 16 ? 19.156 9.984 -19.078 1 47 16 GLN B C 1
ATOM 4251 O O . GLN B 1 16 ? 18.75 9.984 -17.906 1 47 16 GLN B O 1
ATOM 4256 N N . VAL B 1 17 ? 18.609 9.047 -19.688 1 55.78 17 VAL B N 1
ATOM 4257 C CA . VAL B 1 17 ? 18.531 7.723 -19.078 1 55.78 17 VAL B CA 1
ATOM 4258 C C . VAL B 1 17 ? 19.891 7.328 -18.516 1 55.78 17 VAL B C 1
ATOM 4260 O O . VAL B 1 17 ? 20.875 7.234 -19.266 1 55.78 17 VAL B O 1
ATOM 4263 N N . LEU B 1 18 ? 20.203 7.73 -17.344 1 66.81 18 LEU B N 1
ATOM 4264 C CA . LEU B 1 18 ? 21.375 7.207 -16.641 1 66.81 18 LEU B CA 1
ATOM 4265 C C . LEU B 1 18 ? 21.469 5.695 -16.797 1 66.81 18 LEU B C 1
ATOM 4267 O O . LEU B 1 18 ? 20.547 4.969 -16.422 1 66.81 18 LEU B O 1
ATOM 4271 N N . SER B 1 19 ? 22.344 5.207 -17.672 1 91.62 19 SER B N 1
ATOM 4272 C CA . SER B 1 19 ? 22.641 3.791 -17.859 1 91.62 19 SER B CA 1
ATOM 4273 C C . SER B 1 19 ? 23.203 3.172 -16.578 1 91.62 19 SER B C 1
ATOM 4275 O O . SER B 1 19 ? 24.219 3.621 -16.062 1 91.62 19 SER B O 1
ATOM 4277 N N . LEU B 1 20 ? 22.453 2.275 -16 1 98 20 LEU B N 1
ATOM 4278 C CA . LEU B 1 20 ? 22.844 1.606 -14.766 1 98 20 LEU B CA 1
ATOM 4279 C C . LEU B 1 20 ? 23.578 0.304 -15.062 1 98 20 LEU B C 1
ATOM 4281 O O . LEU B 1 20 ? 23.328 -0.336 -16.094 1 98 20 LEU B O 1
ATOM 4285 N N . ASN B 1 21 ? 24.562 -0.022 -14.258 1 98.5 21 ASN B N 1
ATOM 4286 C CA . ASN B 1 21 ? 25.094 -1.376 -14.18 1 98.5 21 ASN B CA 1
ATOM 4287 C C . ASN B 1 21 ? 24.297 -2.244 -13.211 1 98.5 21 ASN B C 1
ATOM 4289 O O . ASN B 1 21 ? 24.328 -2.023 -12 1 98.5 21 ASN B O 1
ATOM 4293 N N . ILE B 1 22 ? 23.594 -3.264 -13.773 1 98.81 22 ILE B N 1
ATOM 4294 C CA . ILE B 1 22 ? 22.625 -4.023 -12.992 1 98.81 22 ILE B CA 1
ATOM 4295 C C . ILE B 1 22 ? 23.062 -5.488 -12.922 1 98.81 22 ILE B C 1
ATOM 4297 O O . ILE B 1 22 ? 23.453 -6.074 -13.93 1 98.81 22 ILE B O 1
ATOM 4301 N N . LEU B 1 23 ? 23.047 -6.062 -11.742 1 98.88 23 LEU B N 1
ATOM 4302 C CA . LEU B 1 23 ? 23.297 -7.488 -11.547 1 98.88 23 LEU B CA 1
ATOM 4303 C C . LEU B 1 23 ? 22.016 -8.227 -11.219 1 98.88 23 LEU B C 1
ATOM 4305 O O . LEU B 1 23 ? 21.312 -7.867 -10.266 1 98.88 23 LEU B O 1
ATOM 4309 N N . GLY B 1 24 ? 21.625 -9.188 -12.039 1 98.81 24 GLY B N 1
ATOM 4310 C CA . GLY B 1 24 ? 20.516 -10.078 -11.742 1 98.81 24 GLY B CA 1
ATOM 4311 C C . GLY B 1 24 ? 20.953 -11.43 -11.219 1 98.81 24 GLY B C 1
ATOM 4312 O O . GLY B 1 24 ? 21.75 -12.125 -11.859 1 98.81 24 GLY B O 1
ATOM 4313 N N . VAL B 1 25 ? 20.453 -11.852 -10.031 1 98.81 25 VAL B N 1
ATOM 4314 C CA . VAL B 1 25 ? 20.844 -13.109 -9.406 1 98.81 25 VAL B CA 1
ATOM 4315 C C . VAL B 1 25 ? 19.625 -14.023 -9.258 1 98.81 25 VAL B C 1
ATOM 4317 O O . VAL B 1 25 ? 18.781 -13.805 -8.383 1 98.81 25 VAL B O 1
ATOM 4320 N N . PHE B 1 26 ? 19.562 -15.055 -10.07 1 98.19 26 PHE B N 1
ATOM 4321 C CA . PHE B 1 26 ? 18.438 -15.992 -10.125 1 98.19 26 PHE B CA 1
ATOM 4322 C C . PHE B 1 26 ? 18.938 -17.422 -10.078 1 98.19 26 PHE B C 1
ATOM 4324 O O . PHE B 1 26 ? 18.906 -18.125 -11.094 1 98.19 26 PHE B O 1
ATOM 4331 N N . PRO B 1 27 ? 19.25 -17.922 -8.898 1 96.44 27 PRO B N 1
ATOM 4332 C CA . PRO B 1 27 ? 19.938 -19.219 -8.805 1 96.44 27 PRO B CA 1
ATOM 4333 C C . PRO B 1 27 ? 18.969 -20.391 -8.797 1 96.44 27 PRO B C 1
ATOM 4335 O O . PRO B 1 27 ? 19.391 -21.547 -8.734 1 96.44 27 PRO B O 1
ATOM 4338 N N . TYR B 1 28 ? 17.641 -20.188 -8.805 1 95.19 28 TYR B N 1
ATOM 4339 C CA . TYR B 1 28 ? 16.688 -21.281 -8.82 1 95.19 28 TYR B CA 1
ATOM 4340 C C . TYR B 1 28 ? 16.562 -21.859 -10.227 1 95.19 28 TYR B C 1
ATOM 4342 O O . TYR B 1 28 ? 16.453 -21.125 -11.203 1 95.19 28 TYR B O 1
ATOM 4350 N N . GLN B 1 29 ? 16.5 -23.141 -10.367 1 93.06 29 GLN B N 1
ATOM 4351 C CA . GLN B 1 29 ? 16.594 -23.828 -11.648 1 93.06 29 GLN B CA 1
ATOM 4352 C C . GLN B 1 29 ? 15.219 -23.969 -12.305 1 93.06 29 GLN B C 1
ATOM 4354 O O . GLN B 1 29 ? 15.102 -24.469 -13.43 1 93.06 29 GLN B O 1
ATOM 4359 N N . GLY B 1 30 ? 14.18 -23.562 -11.594 1 90 30 GLY B N 1
ATOM 4360 C CA . GLY B 1 30 ? 12.859 -23.641 -12.195 1 90 30 GLY B CA 1
ATOM 4361 C C . GLY B 1 30 ? 12.656 -22.641 -13.32 1 90 30 GLY B C 1
ATOM 4362 O O . GLY B 1 30 ? 12.594 -21.438 -13.078 1 90 30 GLY B O 1
ATOM 4363 N N . LYS B 1 31 ? 12.5 -23.125 -14.5 1 90.25 31 LYS B N 1
ATOM 4364 C CA . LYS B 1 31 ? 12.43 -22.297 -15.695 1 90.25 31 LYS B CA 1
ATOM 4365 C C . LYS B 1 31 ? 11.203 -21.391 -15.656 1 90.25 31 LYS B C 1
ATOM 4367 O O . LYS B 1 31 ? 11.25 -20.266 -16.156 1 90.25 31 LYS B O 1
ATOM 4372 N N . SER B 1 32 ? 10.086 -21.891 -15.109 1 89.62 32 SER B N 1
ATOM 4373 C CA . SER B 1 32 ? 8.852 -21.109 -15.055 1 89.62 32 SER B CA 1
ATOM 4374 C C . SER B 1 32 ? 9.055 -19.797 -14.32 1 89.62 32 SER B C 1
ATOM 4376 O O . SER B 1 32 ? 8.445 -18.781 -14.68 1 89.62 32 SER B O 1
ATOM 4378 N N . HIS B 1 33 ? 9.961 -19.812 -13.289 1 94.25 33 HIS B N 1
ATOM 4379 C CA . HIS B 1 33 ? 10.266 -18.578 -12.578 1 94.25 33 HIS B CA 1
ATOM 4380 C C . HIS B 1 33 ? 10.969 -17.578 -13.492 1 94.25 33 HIS B C 1
ATOM 4382 O O . HIS B 1 33 ? 10.617 -16.406 -13.508 1 94.25 33 HIS B O 1
ATOM 4388 N N . PHE B 1 34 ? 11.852 -18.141 -14.25 1 95 34 PHE B N 1
ATOM 4389 C CA . PHE B 1 34 ? 12.664 -17.25 -15.07 1 95 34 PHE B CA 1
ATOM 4390 C C . PHE B 1 34 ? 11.844 -16.688 -16.219 1 95 34 PHE B C 1
ATOM 4392 O O . PHE B 1 34 ? 12.164 -15.617 -16.75 1 95 34 PHE B O 1
ATOM 4399 N N . PHE B 1 35 ? 10.766 -17.391 -16.641 1 94 35 PHE B N 1
ATOM 4400 C CA . PHE B 1 35 ? 9.867 -16.859 -17.656 1 94 35 PHE B CA 1
ATOM 4401 C C . PHE B 1 35 ? 9.305 -15.5 -17.219 1 94 35 PHE B C 1
ATOM 4403 O O . PHE B 1 35 ? 9.031 -14.648 -18.062 1 94 35 PHE B O 1
ATOM 4410 N N . VAL B 1 36 ? 9.211 -15.328 -15.922 1 96.5 36 VAL B N 1
ATOM 4411 C CA . VAL B 1 36 ? 8.695 -14.07 -15.391 1 96.5 36 VAL B CA 1
ATOM 4412 C C . VAL B 1 36 ? 9.766 -12.984 -15.5 1 96.5 36 VAL B C 1
ATOM 4414 O O . VAL B 1 36 ? 9.492 -11.875 -15.953 1 96.5 36 VAL B O 1
ATOM 4417 N N . PHE B 1 37 ? 10.984 -13.328 -15.211 1 97.88 37 PHE B N 1
ATOM 4418 C CA . PHE B 1 37 ? 12.047 -12.344 -15.078 1 97.88 37 PHE B CA 1
ATOM 4419 C C . PHE B 1 37 ? 12.641 -11.992 -16.438 1 97.88 37 PHE B C 1
ATOM 4421 O O . PHE B 1 37 ? 13.117 -10.875 -16.641 1 97.88 37 PHE B O 1
ATOM 4428 N N . GLY B 1 38 ? 12.609 -12.953 -17.359 1 97.12 38 GLY B N 1
ATOM 4429 C CA . GLY B 1 38 ? 13.273 -12.812 -18.656 1 97.12 38 GLY B CA 1
ATOM 4430 C C . GLY B 1 38 ? 12.891 -11.547 -19.391 1 97.12 38 GLY B C 1
ATOM 4431 O O . GLY B 1 38 ? 13.742 -10.711 -19.688 1 97.12 38 GLY B O 1
ATOM 4432 N N . PRO B 1 39 ? 11.609 -11.359 -19.641 1 96.94 39 PRO B N 1
ATOM 4433 C CA . PRO B 1 39 ? 11.172 -10.164 -20.375 1 96.94 39 PRO B CA 1
ATOM 4434 C C . PRO B 1 39 ? 11.562 -8.867 -19.656 1 96.94 39 PRO B C 1
ATOM 4436 O O . PRO B 1 39 ? 11.914 -7.883 -20.312 1 96.94 39 PRO B O 1
ATOM 4439 N N . TYR B 1 40 ? 11.516 -8.875 -18.406 1 98 40 TYR B N 1
ATOM 4440 C CA . TYR B 1 40 ? 11.875 -7.719 -17.594 1 98 40 TYR B CA 1
ATOM 4441 C C . TYR B 1 40 ? 13.352 -7.387 -17.75 1 98 40 TYR B C 1
ATOM 4443 O O . TYR B 1 40 ? 13.711 -6.23 -18 1 98 40 TYR B O 1
ATOM 4451 N N . LEU B 1 41 ? 14.195 -8.398 -17.656 1 98.38 41 LEU B N 1
ATOM 4452 C CA . LEU B 1 41 ? 15.633 -8.211 -17.797 1 98.38 41 LEU B CA 1
ATOM 4453 C C . LEU B 1 41 ? 15.992 -7.75 -19.203 1 98.38 41 LEU B C 1
ATOM 4455 O O . LEU B 1 41 ? 16.828 -6.859 -19.375 1 98.38 41 LEU B O 1
ATOM 4459 N N . LYS B 1 42 ? 15.367 -8.32 -20.172 1 97.44 42 LYS B N 1
ATOM 4460 C CA . LYS B 1 42 ? 15.602 -7.906 -21.547 1 97.44 42 LYS B CA 1
ATOM 4461 C C . LYS B 1 42 ? 15.195 -6.453 -21.766 1 97.44 42 LYS B C 1
ATOM 4463 O O . LYS B 1 42 ? 15.875 -5.711 -22.484 1 97.44 42 LYS B O 1
ATOM 4468 N N . GLU B 1 43 ? 14.055 -6.074 -21.156 1 97.31 43 GLU B N 1
ATOM 4469 C CA . GLU B 1 43 ? 13.586 -4.699 -21.297 1 97.31 43 GLU B CA 1
ATOM 4470 C C . GLU B 1 43 ? 14.562 -3.715 -20.656 1 97.31 43 GLU B C 1
ATOM 4472 O O . GLU B 1 43 ? 14.789 -2.623 -21.188 1 97.31 43 GLU B O 1
ATOM 4477 N N . LEU B 1 44 ? 15.141 -4.062 -19.516 1 98.06 44 LEU B N 1
ATOM 4478 C CA . LEU B 1 44 ? 16.172 -3.234 -18.906 1 98.06 44 LEU B CA 1
ATOM 4479 C C . LEU B 1 44 ? 17.344 -3.014 -19.859 1 98.06 44 LEU B C 1
ATOM 4481 O O . LEU B 1 44 ? 17.828 -1.888 -20 1 98.06 44 LEU B O 1
ATOM 4485 N N . ALA B 1 45 ? 17.766 -4.062 -20.5 1 97.62 45 ALA B N 1
ATOM 4486 C CA . ALA B 1 45 ? 18.844 -3.959 -21.484 1 97.62 45 ALA B CA 1
ATOM 4487 C C . ALA B 1 45 ? 18.438 -3.09 -22.672 1 97.62 45 ALA B C 1
ATOM 4489 O O . ALA B 1 45 ? 19.203 -2.236 -23.109 1 97.62 45 ALA B O 1
ATOM 4490 N N . ARG B 1 46 ? 17.266 -3.328 -23.141 1 96.06 46 ARG B N 1
ATOM 4491 C CA . ARG B 1 46 ? 16.766 -2.58 -24.281 1 96.06 46 ARG B CA 1
ATOM 4492 C C . ARG B 1 46 ? 16.719 -1.084 -23.984 1 96.06 46 ARG B C 1
ATOM 4494 O O . ARG B 1 46 ? 16.922 -0.264 -24.891 1 96.06 46 ARG B O 1
ATOM 4501 N N . ARG B 1 47 ? 16.5 -0.729 -22.75 1 96.38 47 ARG B N 1
ATOM 4502 C CA . ARG B 1 47 ? 16.406 0.676 -22.375 1 96.38 47 ARG B CA 1
ATOM 4503 C C . ARG B 1 47 ? 17.781 1.257 -22.078 1 96.38 47 ARG B C 1
ATOM 4505 O O . ARG B 1 47 ? 17.906 2.357 -21.531 1 96.38 47 ARG B O 1
ATOM 4512 N N . GLY B 1 48 ? 18.812 0.494 -22.25 1 96.56 48 GLY B N 1
ATOM 4513 C CA . GLY B 1 48 ? 20.156 1.05 -22.266 1 96.56 48 GLY B CA 1
ATOM 4514 C C . GLY B 1 48 ? 20.969 0.667 -21.047 1 96.56 48 GLY B C 1
ATOM 4515 O O . GLY B 1 48 ? 22.141 1.049 -20.922 1 96.56 48 GLY B O 1
ATOM 4516 N N . HIS B 1 49 ? 20.438 -0.117 -20.172 1 98.12 49 HIS B N 1
ATOM 4517 C CA . HIS B 1 49 ? 21.188 -0.531 -18.984 1 98.12 49 HIS B CA 1
ATOM 4518 C C . HIS B 1 49 ? 22.141 -1.684 -19.312 1 98.12 49 HIS B C 1
ATOM 4520 O O . HIS B 1 49 ? 21.906 -2.414 -20.281 1 98.12 49 HIS B O 1
ATOM 4526 N N . ASN B 1 50 ? 23.234 -1.74 -18.609 1 97.94 50 ASN B N 1
ATOM 4527 C CA . ASN B 1 50 ? 24.125 -2.891 -18.656 1 97.94 50 ASN B CA 1
ATOM 4528 C C . ASN B 1 50 ? 23.719 -3.965 -17.656 1 97.94 50 ASN B C 1
ATOM 4530 O O . ASN B 1 50 ? 23.734 -3.727 -16.453 1 97.94 50 ASN B O 1
ATOM 4534 N N . ILE B 1 51 ? 23.453 -5.129 -18.172 1 97.75 51 ILE B N 1
ATOM 4535 C CA . ILE B 1 51 ? 22.859 -6.152 -17.312 1 97.75 51 ILE B CA 1
ATOM 4536 C C . ILE B 1 51 ? 23.766 -7.383 -17.297 1 97.75 51 ILE B C 1
ATOM 4538 O O . ILE B 1 51 ? 24.188 -7.871 -18.344 1 97.75 51 ILE B O 1
ATOM 4542 N N . THR B 1 52 ? 24.125 -7.828 -16.156 1 98.56 52 THR B N 1
ATOM 4543 C CA . THR B 1 52 ? 24.734 -9.133 -15.914 1 98.56 52 THR B CA 1
ATOM 4544 C C . THR B 1 52 ? 23.766 -10.055 -15.188 1 98.56 52 THR B C 1
ATOM 4546 O O . THR B 1 52 ? 23.25 -9.703 -14.125 1 98.56 52 THR B O 1
ATOM 4549 N N . VAL B 1 53 ? 23.531 -11.242 -15.734 1 98.69 53 VAL B N 1
ATOM 4550 C CA . VAL B 1 53 ? 22.5 -12.117 -15.188 1 98.69 53 VAL B CA 1
ATOM 4551 C C . VAL B 1 53 ? 23.109 -13.469 -14.828 1 98.69 53 VAL B C 1
ATOM 4553 O O . VAL B 1 53 ? 23.688 -14.148 -15.68 1 98.69 53 VAL B O 1
ATOM 4556 N N . ILE B 1 54 ? 22.984 -13.805 -13.578 1 98.56 54 ILE B N 1
ATOM 4557 C CA . ILE B 1 54 ? 23.375 -15.125 -13.094 1 98.56 54 ILE B CA 1
ATOM 4558 C C . ILE B 1 54 ? 22.141 -16.047 -13.062 1 98.56 54 ILE B C 1
ATOM 4560 O O . ILE B 1 54 ? 21.203 -15.805 -12.297 1 98.56 54 ILE B O 1
ATOM 4564 N N . SER B 1 55 ? 22.109 -17.078 -13.844 1 97.56 55 SER B N 1
ATOM 4565 C CA . SER B 1 55 ? 20.969 -18 -13.867 1 97.56 55 SER B CA 1
ATOM 4566 C C . SER B 1 55 ? 21.344 -19.297 -14.578 1 97.56 55 SER B C 1
ATOM 4568 O O . SER B 1 55 ? 22.5 -19.5 -14.945 1 97.56 55 SER B O 1
ATOM 4570 N N . TYR B 1 56 ? 20.375 -20.219 -14.695 1 95.56 56 TYR B N 1
ATOM 4571 C CA . TYR B 1 56 ? 20.531 -21.453 -15.461 1 95.56 56 TYR B CA 1
ATOM 4572 C C . TYR B 1 56 ? 20.094 -21.25 -16.906 1 95.56 56 TYR B C 1
ATOM 4574 O O . TYR B 1 56 ? 20.156 -22.172 -17.719 1 95.56 56 TYR B O 1
ATOM 4582 N N . PHE B 1 57 ? 19.688 -19.969 -17.25 1 94.88 57 PHE B N 1
ATOM 4583 C CA . PHE B 1 57 ? 18.969 -19.781 -18.516 1 94.88 57 PHE B CA 1
ATOM 4584 C C . PHE B 1 57 ? 19.609 -18.656 -19.328 1 94.88 57 PHE B C 1
ATOM 4586 O O . PHE B 1 57 ? 19 -17.609 -19.516 1 94.88 57 PHE B O 1
ATOM 4593 N N . PRO B 1 58 ? 20.734 -18.891 -19.891 1 94.88 58 PRO B N 1
ATOM 4594 C CA . PRO B 1 58 ? 21.344 -17.875 -20.719 1 94.88 58 PRO B CA 1
ATOM 4595 C C . PRO B 1 58 ? 20.531 -17.547 -21.969 1 94.88 58 PRO B C 1
ATOM 4597 O O . PRO B 1 58 ? 19.75 -18.391 -22.422 1 94.88 58 PRO B O 1
ATOM 4600 N N . LEU B 1 59 ? 20.766 -16.359 -22.453 1 94.62 59 LEU B N 1
ATOM 4601 C CA . LEU B 1 59 ? 20.078 -15.945 -23.672 1 94.62 59 LEU B CA 1
ATOM 4602 C C . LEU B 1 59 ? 20.5 -16.797 -24.859 1 94.62 59 LEU B C 1
ATOM 4604 O O . LEU B 1 59 ? 21.688 -17.109 -25.016 1 94.62 59 LEU B O 1
ATOM 4608 N N . LYS B 1 60 ? 19.516 -17.109 -25.641 1 90.75 60 LYS B N 1
ATOM 4609 C CA . LYS B 1 60 ? 19.828 -17.812 -26.875 1 90.75 60 LYS B CA 1
ATOM 4610 C C . LYS B 1 60 ? 20.453 -16.859 -27.891 1 90.75 60 LYS B C 1
ATOM 4612 O O . LYS B 1 60 ? 21.453 -17.188 -28.547 1 90.75 60 LYS B O 1
ATOM 4617 N N . GLU B 1 61 ? 19.844 -15.703 -28 1 92.06 61 GLU B N 1
ATOM 4618 C CA . GLU B 1 61 ? 20.344 -14.633 -28.859 1 92.06 61 GLU B CA 1
ATOM 4619 C C . GLU B 1 61 ? 20.969 -13.516 -28.016 1 92.06 61 GLU B C 1
ATOM 4621 O O . GLU B 1 61 ? 20.281 -12.891 -27.203 1 92.06 61 GLU B O 1
ATOM 4626 N N . PRO B 1 62 ? 22.141 -13.25 -28.312 1 91.31 62 PRO B N 1
ATOM 4627 C CA . PRO B 1 62 ? 22.844 -12.266 -27.484 1 91.31 62 PRO B CA 1
ATOM 4628 C C . PRO B 1 62 ? 22.297 -10.852 -27.656 1 91.31 62 PRO B C 1
ATOM 4630 O O . PRO B 1 62 ? 21.891 -10.477 -28.766 1 91.31 62 PRO B O 1
ATOM 4633 N N . ILE B 1 63 ? 22.234 -10.141 -26.609 1 93.69 63 ILE B N 1
ATOM 4634 C CA . ILE B 1 63 ? 21.984 -8.703 -26.531 1 93.69 63 ILE B CA 1
ATOM 4635 C C . ILE B 1 63 ? 23.25 -7.996 -26.031 1 93.69 63 ILE B C 1
ATOM 4637 O O . ILE B 1 63 ? 23.844 -8.422 -25.031 1 93.69 63 ILE B O 1
ATOM 4641 N N . ASP B 1 64 ? 23.766 -6.949 -26.625 1 93.25 64 ASP B N 1
ATOM 4642 C CA . ASP B 1 64 ? 25.062 -6.324 -26.438 1 93.25 64 ASP B CA 1
ATOM 4643 C C . ASP B 1 64 ? 25.297 -5.988 -24.953 1 93.25 64 ASP B C 1
ATOM 4645 O O . ASP B 1 64 ? 26.359 -6.254 -24.406 1 93.25 64 ASP B O 1
ATOM 4649 N N . ASN B 1 65 ? 24.359 -5.391 -24.359 1 96.69 65 ASN B N 1
ATOM 4650 C CA . ASN B 1 65 ? 24.547 -4.957 -22.969 1 96.69 65 ASN B CA 1
ATOM 4651 C C . ASN B 1 65 ? 23.906 -5.926 -21.984 1 96.69 65 ASN B C 1
ATOM 4653 O O . ASN B 1 65 ? 23.5 -5.523 -20.891 1 96.69 65 ASN B O 1
ATOM 4657 N N . TYR B 1 66 ? 23.719 -7.191 -22.406 1 97.81 66 TYR B N 1
ATOM 4658 C CA . TYR B 1 66 ? 23.219 -8.281 -21.562 1 97.81 66 TYR B CA 1
ATOM 4659 C C . TYR B 1 66 ? 24.25 -9.406 -21.484 1 97.81 66 TYR B C 1
ATOM 4661 O O . TYR B 1 66 ? 24.516 -10.094 -22.469 1 97.81 66 TYR B O 1
ATOM 4669 N N . HIS B 1 67 ? 24.781 -9.641 -20.297 1 97.69 67 HIS B N 1
ATOM 4670 C CA . HIS B 1 67 ? 25.844 -10.617 -20.094 1 97.69 67 HIS B CA 1
ATOM 4671 C C . HIS B 1 67 ? 25.375 -11.742 -19.172 1 97.69 67 HIS B C 1
ATOM 4673 O O . HIS B 1 67 ? 24.984 -11.5 -18.031 1 97.69 67 HIS B O 1
ATOM 4679 N N . ASP B 1 68 ? 25.562 -12.984 -19.641 1 97.69 68 ASP B N 1
ATOM 4680 C CA . ASP B 1 68 ? 25.109 -14.133 -18.859 1 97.69 68 ASP B CA 1
ATOM 4681 C C . ASP B 1 68 ? 26.266 -14.758 -18.078 1 97.69 68 ASP B C 1
ATOM 4683 O O . ASP B 1 68 ? 27.375 -14.883 -18.609 1 97.69 68 ASP B O 1
ATOM 4687 N N . ILE B 1 69 ? 26.047 -15.016 -16.875 1 97.94 69 ILE B N 1
ATOM 4688 C CA . ILE B 1 69 ? 26.828 -15.961 -16.078 1 97.94 69 ILE B CA 1
ATOM 4689 C C . ILE B 1 69 ? 26.016 -17.234 -15.844 1 97.94 69 ILE B C 1
ATOM 4691 O O . ILE B 1 69 ? 25.078 -17.234 -15.031 1 97.94 69 ILE B O 1
ATOM 4695 N N . LYS B 1 70 ? 26.359 -18.281 -16.516 1 96.5 70 LYS B N 1
ATOM 4696 C CA . LYS B 1 70 ? 25.578 -19.516 -16.484 1 96.5 70 LYS B CA 1
ATOM 4697 C C . LYS B 1 70 ? 25.938 -20.375 -15.273 1 96.5 70 LYS B C 1
ATOM 4699 O O . LYS B 1 70 ? 27.109 -20.641 -15.031 1 96.5 70 LYS B O 1
ATOM 4704 N N . LEU B 1 71 ? 24.938 -20.734 -14.539 1 95.94 71 LEU B N 1
ATOM 4705 C CA . LEU B 1 71 ? 25.109 -21.688 -13.453 1 95.94 71 LEU B CA 1
ATOM 4706 C C . LEU B 1 71 ? 25.047 -23.125 -13.984 1 95.94 71 LEU B C 1
ATOM 4708 O O . LEU B 1 71 ? 24.359 -23.391 -14.969 1 95.94 71 LEU B O 1
ATOM 4712 N N . SER B 1 72 ? 25.766 -23.984 -13.375 1 86.25 72 SER B N 1
ATOM 4713 C CA . SER B 1 72 ? 25.828 -25.375 -13.797 1 86.25 72 SER B CA 1
ATOM 4714 C C . SER B 1 72 ? 24.891 -26.25 -12.953 1 86.25 72 SER B C 1
ATOM 4716 O O . SER B 1 72 ? 24.719 -26 -11.758 1 86.25 72 SER B O 1
ATOM 4718 N N . GLY B 1 73 ? 24.234 -27.047 -13.578 1 80.06 73 GLY B N 1
ATOM 4719 C CA . GLY B 1 73 ? 23.359 -27.984 -12.906 1 80.06 73 GLY B CA 1
ATOM 4720 C C . GLY B 1 73 ? 22.141 -28.359 -13.734 1 80.06 73 GLY B C 1
ATOM 4721 O O . GLY B 1 73 ? 22.016 -27.938 -14.891 1 80.06 73 GLY B O 1
ATOM 4722 N N . LYS B 1 74 ? 21.359 -29.328 -13.148 1 76.62 74 LYS B N 1
ATOM 4723 C CA . LYS B 1 74 ? 20.188 -29.828 -13.852 1 76.62 74 LYS B CA 1
ATOM 4724 C C . LYS B 1 74 ? 18.984 -28.922 -13.617 1 76.62 74 LYS B C 1
ATOM 4726 O O . LYS B 1 74 ? 18.734 -28.5 -12.492 1 76.62 74 LYS B O 1
ATOM 4731 N N . VAL B 1 75 ? 18.375 -28.594 -14.688 1 72.69 75 VAL B N 1
ATOM 4732 C CA . VAL B 1 75 ? 17.125 -27.859 -14.602 1 72.69 75 VAL B CA 1
ATOM 4733 C C . VAL B 1 75 ? 16.016 -28.766 -14.07 1 72.69 75 VAL B C 1
ATOM 4735 O O . VAL B 1 75 ? 15.953 -29.953 -14.43 1 72.69 75 VAL B O 1
ATOM 4738 N N . LEU B 1 76 ? 15.297 -28.219 -13.039 1 65.69 76 LEU B N 1
ATOM 4739 C CA . LEU B 1 76 ? 14.266 -29 -12.367 1 65.69 76 LEU B CA 1
ATOM 4740 C C . LEU B 1 76 ? 13.102 -29.281 -13.312 1 65.69 76 LEU B C 1
ATOM 4742 O O . LEU B 1 76 ? 12.547 -28.359 -13.914 1 65.69 76 LEU B O 1
ATOM 4746 N N . GLU B 1 77 ? 12.992 -30.625 -13.695 1 59.03 77 GLU B N 1
ATOM 4747 C CA . GLU B 1 77 ? 11.828 -31.047 -14.461 1 59.03 77 GLU B CA 1
ATOM 4748 C C . GLU B 1 77 ? 10.852 -31.828 -13.594 1 59.03 77 GLU B C 1
ATOM 4750 O O . GLU B 1 77 ? 11.031 -33.031 -13.375 1 59.03 77 GLU B O 1
ATOM 4755 N N . ASP B 1 78 ? 10.445 -31.188 -12.383 1 57.38 78 ASP B N 1
ATOM 4756 C CA . ASP B 1 78 ? 9.898 -32.031 -11.312 1 57.38 78 ASP B CA 1
ATOM 4757 C C . ASP B 1 78 ? 8.43 -32.375 -11.586 1 57.38 78 ASP B C 1
ATOM 4759 O O . ASP B 1 78 ? 7.715 -31.594 -12.227 1 57.38 78 ASP B O 1
ATOM 4763 N N . VAL B 1 79 ? 8.172 -33.656 -11.461 1 59.72 79 VAL B N 1
ATOM 4764 C CA . VAL B 1 79 ? 6.82 -34.188 -11.391 1 59.72 79 VAL B CA 1
ATOM 4765 C C . VAL B 1 79 ? 6.348 -34.188 -9.938 1 59.72 79 VAL B C 1
ATOM 4767 O O . VAL B 1 79 ? 7.059 -34.688 -9.047 1 59.72 79 VAL B O 1
ATOM 4770 N N . PHE B 1 80 ? 5.34 -33.344 -9.5 1 66.44 80 PHE B N 1
ATOM 4771 C CA . PHE B 1 80 ? 4.762 -33.312 -8.164 1 66.44 80 PHE B CA 1
ATOM 4772 C C . PHE B 1 80 ? 3.521 -34.188 -8.07 1 66.44 80 PHE B C 1
ATOM 4774 O O . PHE B 1 80 ? 2.859 -34.438 -9.078 1 66.44 80 PHE B O 1
ATOM 4781 N N . PRO B 1 81 ? 3.342 -34.719 -6.848 1 68.94 81 PRO B N 1
ATOM 4782 C CA . PRO B 1 81 ? 2.119 -35.5 -6.668 1 68.94 81 PRO B CA 1
ATOM 4783 C C . PRO B 1 81 ? 0.853 -34.688 -6.941 1 68.94 81 PRO B C 1
ATOM 4785 O O . PRO B 1 81 ? 0.801 -33.5 -6.641 1 68.94 81 PRO B O 1
ATOM 4788 N N . ILE B 1 82 ? -0.139 -35.344 -7.438 1 71.5 82 ILE B N 1
ATOM 4789 C CA . ILE B 1 82 ? -1.384 -34.75 -7.883 1 71.5 82 ILE B CA 1
ATOM 4790 C C . ILE B 1 82 ? -2.279 -34.438 -6.68 1 71.5 82 ILE B C 1
ATOM 4792 O O . ILE B 1 82 ? -2.961 -33.406 -6.637 1 71.5 82 ILE B O 1
ATOM 4796 N N . TYR B 1 83 ? -2.184 -35.344 -5.668 1 76.81 83 TYR B N 1
ATOM 4797 C CA . TYR B 1 83 ? -3.059 -35.156 -4.52 1 76.81 83 TYR B CA 1
ATOM 4798 C C . TYR B 1 83 ? -2.32 -34.438 -3.395 1 76.81 83 TYR B C 1
ATOM 4800 O O . TYR B 1 83 ? -1.222 -34.844 -3.01 1 76.81 83 TYR B O 1
ATOM 4808 N N . ARG B 1 84 ? -3.01 -33.438 -2.934 1 80.88 84 ARG B N 1
ATOM 4809 C CA . ARG B 1 84 ? -2.426 -32.625 -1.874 1 80.88 84 ARG B CA 1
ATOM 4810 C C . ARG B 1 84 ? -2.691 -33.219 -0.502 1 80.88 84 ARG B C 1
ATOM 4812 O O . ARG B 1 84 ? -3.785 -33.719 -0.242 1 80.88 84 ARG B O 1
ATOM 4819 N N . SER B 1 85 ? -1.688 -33.25 0.309 1 86.19 85 SER B N 1
ATOM 4820 C CA . SER B 1 85 ? -1.745 -33.688 1.705 1 86.19 85 SER B CA 1
ATOM 4821 C C . SER B 1 85 ? -0.767 -32.875 2.562 1 86.19 85 SER B C 1
ATOM 4823 O O . SER B 1 85 ? 0.058 -32.125 2.039 1 86.19 85 SER B O 1
ATOM 4825 N N . TYR B 1 86 ? -0.978 -32.938 3.854 1 90.62 86 TYR B N 1
ATOM 4826 C CA . TYR B 1 86 ? -0.019 -32.281 4.742 1 90.62 86 TYR B CA 1
ATOM 4827 C C . TYR B 1 86 ? 1.39 -32.812 4.5 1 90.62 86 TYR B C 1
ATOM 4829 O O . TYR B 1 86 ? 2.367 -32.062 4.613 1 90.62 86 TYR B O 1
ATOM 4837 N N . TRP B 1 87 ? 1.423 -34.031 4.125 1 89.62 87 TRP B N 1
ATOM 4838 C CA . TRP B 1 87 ? 2.721 -34.625 3.842 1 89.62 87 TRP B CA 1
ATOM 4839 C C . TRP B 1 87 ? 3.363 -34 2.615 1 89.62 87 TRP B C 1
ATOM 4841 O O . TRP B 1 87 ? 4.574 -33.75 2.594 1 89.62 87 TRP B O 1
ATOM 4851 N N . THR B 1 88 ? 2.584 -33.75 1.619 1 86.88 88 THR B N 1
ATOM 4852 C CA . THR B 1 88 ? 3.105 -33.094 0.417 1 86.88 88 THR B CA 1
ATOM 4853 C C . THR B 1 88 ? 3.615 -31.703 0.732 1 86.88 88 THR B C 1
ATOM 4855 O O . THR B 1 88 ? 4.586 -31.234 0.13 1 86.88 88 THR B O 1
ATOM 4858 N N . ILE B 1 89 ? 2.98 -31.047 1.671 1 89.81 89 ILE B N 1
ATOM 4859 C CA . ILE B 1 89 ? 3.406 -29.703 2.059 1 89.81 89 ILE B CA 1
ATOM 4860 C C . ILE B 1 89 ? 4.746 -29.781 2.787 1 89.81 89 ILE B C 1
ATOM 4862 O O . ILE B 1 89 ? 5.648 -28.984 2.523 1 89.81 89 ILE B O 1
ATOM 4866 N N . ILE B 1 90 ? 4.883 -30.766 3.664 1 92.44 90 ILE B N 1
ATOM 4867 C CA . ILE B 1 90 ? 6.129 -30.953 4.398 1 92.44 90 ILE B CA 1
ATOM 4868 C C . ILE B 1 90 ? 7.25 -31.312 3.426 1 92.44 90 ILE B C 1
ATOM 4870 O O . ILE B 1 90 ? 8.352 -30.766 3.51 1 92.44 90 ILE B O 1
ATOM 4874 N N . GLU B 1 91 ? 6.91 -32.188 2.477 1 90.5 91 GLU B N 1
ATOM 4875 C CA . GLU B 1 91 ? 7.895 -32.562 1.469 1 90.5 91 GLU B CA 1
ATOM 4876 C C . GLU B 1 91 ? 8.336 -31.359 0.64 1 90.5 91 GLU B C 1
ATOM 4878 O O . GLU B 1 91 ? 9.523 -31.203 0.341 1 90.5 91 GLU B O 1
ATOM 4883 N N . THR B 1 92 ? 7.379 -30.609 0.267 1 90.12 92 THR B N 1
ATOM 4884 C CA . THR B 1 92 ? 7.676 -29.391 -0.497 1 90.12 92 THR B CA 1
ATOM 4885 C C . THR B 1 92 ? 8.57 -28.453 0.306 1 90.12 92 THR B C 1
ATOM 4887 O O . THR B 1 92 ? 9.516 -27.875 -0.232 1 90.12 92 THR B O 1
ATOM 4890 N N . SER B 1 93 ? 8.266 -28.281 1.563 1 93.31 93 SER B N 1
ATOM 4891 C CA . SER B 1 93 ? 9.055 -27.391 2.408 1 93.31 93 SER B CA 1
ATOM 4892 C C . SER B 1 93 ? 10.484 -27.891 2.549 1 93.31 93 SER B C 1
ATOM 4894 O O . SER B 1 93 ? 11.43 -27.094 2.549 1 93.31 93 SER B O 1
ATOM 4896 N N . LEU B 1 94 ? 10.648 -29.219 2.648 1 93.31 94 LEU B N 1
ATOM 4897 C CA . LEU B 1 94 ? 11.984 -29.797 2.752 1 93.31 94 LEU B CA 1
ATOM 4898 C C . LEU B 1 94 ? 12.734 -29.688 1.429 1 93.31 94 LEU B C 1
ATOM 4900 O O . LEU B 1 94 ? 13.945 -29.438 1.413 1 93.31 94 LEU B O 1
ATOM 4904 N N . PHE B 1 95 ? 11.992 -29.875 0.375 1 92 95 PHE B N 1
ATOM 4905 C CA . PHE B 1 95 ? 12.578 -29.672 -0.945 1 92 95 PHE B CA 1
ATOM 4906 C C . PHE B 1 95 ? 13.102 -28.25 -1.096 1 92 95 PHE B C 1
ATOM 4908 O O . PHE B 1 95 ? 14.211 -28.031 -1.586 1 92 95 PHE B O 1
ATOM 4915 N N . LEU B 1 96 ? 12.312 -27.281 -0.698 1 93.5 96 LEU B N 1
ATOM 4916 C CA . LEU B 1 96 ? 12.688 -25.875 -0.798 1 93.5 96 LEU B CA 1
ATOM 4917 C C . LEU B 1 96 ? 13.906 -25.578 0.066 1 93.5 96 LEU B C 1
ATOM 4919 O O . LEU B 1 96 ? 14.812 -24.859 -0.357 1 93.5 96 LEU B O 1
ATOM 4923 N N . LYS B 1 97 ? 13.898 -26.125 1.213 1 94.94 97 LYS B N 1
ATOM 4924 C CA . LYS B 1 97 ? 15.039 -25.969 2.105 1 94.94 97 LYS B CA 1
ATOM 4925 C C . LYS B 1 97 ? 16.312 -26.516 1.475 1 94.94 97 LYS B C 1
ATOM 4927 O O . LYS B 1 97 ? 17.328 -25.812 1.378 1 94.94 97 LYS B O 1
ATOM 4932 N N . ASN B 1 98 ? 16.234 -27.734 1.004 1 94.88 98 ASN B N 1
ATOM 4933 C CA . ASN B 1 98 ? 17.422 -28.422 0.472 1 94.88 98 ASN B CA 1
ATOM 4934 C C . ASN B 1 98 ? 17.891 -27.781 -0.838 1 94.88 98 ASN B C 1
ATOM 4936 O O . ASN B 1 98 ? 19.078 -27.562 -1.034 1 94.88 98 ASN B O 1
ATOM 4940 N N . SER B 1 99 ? 16.953 -27.578 -1.694 1 93.88 99 SER B N 1
ATOM 4941 C CA . SER B 1 99 ? 17.328 -26.938 -2.955 1 93.88 99 SER B CA 1
ATOM 4942 C C . SER B 1 99 ? 17.875 -25.531 -2.729 1 93.88 99 SER B C 1
ATOM 4944 O O . SER B 1 99 ? 18.75 -25.078 -3.463 1 93.88 99 SER B O 1
ATOM 4946 N N . GLY B 1 100 ? 17.297 -24.797 -1.746 1 95.62 100 GLY B N 1
ATOM 4947 C CA . GLY B 1 100 ? 17.828 -23.5 -1.397 1 95.62 100 GLY B CA 1
ATOM 4948 C C . GLY B 1 100 ? 19.297 -23.531 -0.991 1 95.62 100 GLY B C 1
ATOM 4949 O O . GLY B 1 100 ? 20.078 -22.656 -1.395 1 95.62 100 GLY B O 1
ATOM 4950 N N . GLN B 1 101 ? 19.609 -24.5 -0.223 1 96.38 101 GLN B N 1
ATOM 4951 C CA . GLN B 1 101 ? 21 -24.672 0.185 1 96.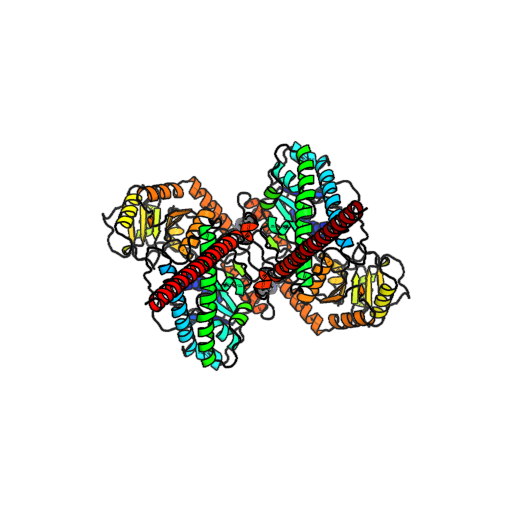38 101 GLN B CA 1
ATOM 4952 C C . GLN B 1 101 ? 21.891 -24.984 -1.013 1 96.38 101 GLN B C 1
ATOM 4954 O O . GLN B 1 101 ? 22.984 -24.438 -1.146 1 96.38 101 GLN B O 1
ATOM 4959 N N . GLU B 1 102 ? 21.406 -25.859 -1.809 1 95.62 102 GLU B N 1
ATOM 4960 C CA . GLU B 1 102 ? 22.156 -26.234 -3.006 1 95.62 102 GLU B CA 1
ATOM 4961 C C . GLU B 1 102 ? 22.344 -25.031 -3.93 1 95.62 102 GLU B C 1
ATOM 4963 O O . GLU B 1 102 ? 23.422 -24.844 -4.504 1 95.62 102 GLU B O 1
ATOM 4968 N N . ASN B 1 103 ? 21.312 -24.281 -4.098 1 96.62 103 ASN B N 1
ATOM 4969 C CA . ASN B 1 103 ? 21.391 -23.078 -4.918 1 96.62 103 ASN B CA 1
ATOM 4970 C C . ASN B 1 103 ? 22.438 -22.109 -4.391 1 96.62 103 ASN B C 1
ATOM 4972 O O . ASN B 1 103 ? 23.156 -21.484 -5.172 1 96.62 103 ASN B O 1
ATOM 4976 N N . CYS B 1 104 ? 22.469 -21.922 -3.094 1 97.25 104 CYS B N 1
ATOM 4977 C CA . CYS B 1 104 ? 23.453 -21.062 -2.461 1 97.25 104 CYS B CA 1
ATOM 4978 C C . CYS B 1 104 ? 24.859 -21.531 -2.771 1 97.25 104 CYS B C 1
ATOM 4980 O O . CYS B 1 104 ? 25.703 -20.734 -3.199 1 97.25 104 CYS B O 1
ATOM 4982 N N . ILE B 1 105 ? 25.125 -22.828 -2.617 1 97.25 105 ILE B N 1
ATOM 4983 C CA . ILE B 1 105 ? 26.438 -23.406 -2.842 1 97.25 105 ILE B CA 1
ATOM 4984 C C . ILE B 1 105 ? 26.828 -23.25 -4.309 1 97.25 105 ILE B C 1
ATOM 4986 O O . ILE B 1 105 ? 27.938 -22.766 -4.613 1 97.25 105 ILE B O 1
ATOM 4990 N N . THR B 1 106 ? 25.891 -23.531 -5.195 1 96.94 106 THR B N 1
ATOM 4991 C CA . THR B 1 106 ? 26.156 -23.438 -6.625 1 96.94 106 THR B CA 1
ATOM 4992 C C . THR B 1 106 ? 26.484 -22 -7.027 1 96.94 106 THR B C 1
ATOM 4994 O O . THR B 1 106 ? 27.391 -21.766 -7.828 1 96.94 106 THR B O 1
ATOM 4997 N N . LEU B 1 107 ? 25.766 -21.078 -6.477 1 97.81 107 LEU B N 1
ATOM 4998 C CA . LEU B 1 107 ? 25.969 -19.672 -6.758 1 97.81 107 LEU B CA 1
ATOM 4999 C C . LEU B 1 107 ? 27.375 -19.234 -6.371 1 97.81 107 LEU B C 1
ATOM 5001 O O . LEU B 1 107 ? 28.094 -18.656 -7.188 1 97.81 107 LEU B O 1
ATOM 5005 N N . LEU B 1 108 ? 27.828 -19.562 -5.156 1 97.69 108 LEU B N 1
ATOM 5006 C CA . LEU B 1 108 ? 29.078 -19.031 -4.609 1 97.69 108 LEU B CA 1
ATOM 5007 C C . LEU B 1 108 ? 30.281 -19.812 -5.133 1 97.69 108 LEU B C 1
ATOM 5009 O O . LEU B 1 108 ? 31.391 -19.297 -5.176 1 97.69 108 LEU B O 1
ATOM 5013 N N . GLU B 1 109 ? 30 -21.047 -5.582 1 97.25 109 GLU B N 1
ATOM 5014 C CA . GLU B 1 109 ? 31.078 -21.875 -6.102 1 97.25 109 GLU B CA 1
ATOM 5015 C C . GLU B 1 109 ? 31.422 -21.5 -7.539 1 97.25 109 GLU B C 1
ATOM 5017 O O . GLU B 1 109 ? 32.5 -21.812 -8.031 1 97.25 109 GLU B O 1
ATOM 5022 N N . ASN B 1 110 ? 30.5 -20.891 -8.219 1 97.62 110 ASN B N 1
ATOM 5023 C CA . ASN B 1 110 ? 30.703 -20.547 -9.617 1 97.62 110 ASN B CA 1
ATOM 5024 C C . ASN B 1 110 ? 31.859 -19.578 -9.789 1 97.62 110 ASN B C 1
ATOM 5026 O O . ASN B 1 110 ? 31.844 -18.484 -9.219 1 97.62 110 ASN B O 1
ATOM 5030 N N . GLU B 1 111 ? 32.812 -19.875 -10.672 1 97.44 111 GLU B N 1
ATOM 5031 C CA . GLU B 1 111 ? 34.031 -19.094 -10.82 1 97.44 111 GLU B CA 1
ATOM 5032 C C . GLU B 1 111 ? 33.75 -17.719 -11.398 1 97.44 111 GLU B C 1
ATOM 5034 O O . GLU B 1 111 ? 34.375 -16.719 -11.031 1 97.44 111 GLU B O 1
ATOM 5039 N N . ASN B 1 112 ? 32.844 -17.688 -12.305 1 97.56 112 ASN B N 1
ATOM 5040 C CA . ASN B 1 112 ? 32.5 -16.406 -12.914 1 97.56 112 ASN B CA 1
ATOM 5041 C C . ASN B 1 112 ? 31.797 -15.484 -11.922 1 97.56 112 ASN B C 1
ATOM 5043 O O . ASN B 1 112 ? 31.953 -14.266 -11.984 1 97.56 112 ASN B O 1
ATOM 5047 N N . VAL B 1 113 ? 31.031 -16.078 -11.023 1 98.25 113 VAL B N 1
ATOM 5048 C CA . VAL B 1 113 ? 30.422 -15.289 -9.953 1 98.25 113 VAL B CA 1
ATOM 5049 C C . VAL B 1 113 ? 31.5 -14.773 -9 1 98.25 113 VAL B C 1
ATOM 5051 O O . VAL B 1 113 ? 31.484 -13.609 -8.602 1 98.25 113 VAL B O 1
ATOM 5054 N N . GLN B 1 114 ? 32.469 -15.641 -8.68 1 98.25 114 GLN B N 1
ATOM 5055 C CA . GLN B 1 114 ? 33.531 -15.242 -7.785 1 98.25 114 GLN B CA 1
ATOM 5056 C C . GLN B 1 114 ? 34.344 -14.086 -8.375 1 98.25 114 GLN B C 1
ATOM 5058 O O . GLN B 1 114 ? 34.844 -13.227 -7.641 1 98.25 114 GLN B O 1
ATOM 5063 N N . ARG B 1 115 ? 34.469 -14.055 -9.641 1 98 115 ARG B N 1
ATOM 5064 C CA . ARG B 1 115 ? 35.219 -12.992 -10.297 1 98 115 ARG B CA 1
ATOM 5065 C C . ARG B 1 115 ? 34.594 -11.625 -10.031 1 98 115 ARG B C 1
ATOM 5067 O O . ARG B 1 115 ? 35.312 -10.617 -9.977 1 98 115 ARG B O 1
ATOM 5074 N N . LEU B 1 116 ? 33.281 -11.562 -9.852 1 97.81 116 LEU B N 1
ATOM 5075 C CA . LEU B 1 116 ? 32.625 -10.297 -9.617 1 97.81 116 LEU B CA 1
ATOM 5076 C C . LEU B 1 116 ? 33.156 -9.602 -8.375 1 97.81 116 LEU B C 1
ATOM 5078 O O . LEU B 1 116 ? 33.438 -8.406 -8.398 1 97.81 116 LEU B O 1
ATOM 5082 N N . TRP B 1 117 ? 33.25 -10.359 -7.188 1 95.94 117 TRP B N 1
ATOM 5083 C CA . TRP B 1 117 ? 33.719 -9.688 -5.977 1 95.94 117 TRP B CA 1
ATOM 5084 C C . TRP B 1 117 ? 35.25 -9.68 -5.906 1 95.94 117 TRP B C 1
ATOM 5086 O O . TRP B 1 117 ? 35.844 -8.82 -5.254 1 95.94 117 TRP B O 1
ATOM 5096 N N . LYS B 1 118 ? 35.938 -10.609 -6.574 1 97 118 LYS B N 1
ATOM 5097 C CA . LYS B 1 118 ? 37.375 -10.602 -6.602 1 97 118 LYS B CA 1
ATOM 5098 C C . LYS B 1 118 ? 37.906 -9.406 -7.379 1 97 118 LYS B C 1
ATOM 5100 O O . LYS B 1 118 ? 38.969 -8.859 -7.047 1 97 118 LYS B O 1
ATOM 5105 N N . THR B 1 119 ? 37.188 -8.977 -8.398 1 96.69 119 THR B N 1
ATOM 5106 C CA . THR B 1 119 ? 37.594 -7.836 -9.203 1 96.69 119 THR B CA 1
ATOM 5107 C C . THR B 1 119 ? 36.906 -6.562 -8.75 1 96.69 119 THR B C 1
ATOM 5109 O O . THR B 1 119 ? 37 -5.52 -9.398 1 96.69 119 THR B O 1
ATOM 5112 N N . GLU B 1 120 ? 36.094 -6.582 -7.805 1 94.19 120 GLU B N 1
ATOM 5113 C CA . GLU B 1 120 ? 35.375 -5.461 -7.207 1 94.19 120 GLU B CA 1
ATOM 5114 C C . GLU B 1 120 ? 34.5 -4.75 -8.242 1 94.19 120 GLU B C 1
ATOM 5116 O O . GLU B 1 120 ? 34.531 -3.523 -8.352 1 94.19 120 GLU B O 1
ATOM 5121 N N . GLN B 1 121 ? 33.875 -5.559 -9.008 1 95.62 121 GLN B N 1
ATOM 5122 C CA . GLN B 1 121 ? 32.969 -4.98 -9.984 1 95.62 121 GLN B CA 1
ATOM 5123 C C . GLN B 1 121 ? 31.859 -4.184 -9.289 1 95.62 121 GLN B C 1
ATOM 5125 O O . GLN B 1 121 ? 31.328 -4.613 -8.266 1 95.62 121 GLN B O 1
ATOM 5130 N N . LYS B 1 122 ? 31.578 -3.037 -9.852 1 96.94 122 LYS B N 1
ATOM 5131 C CA . LYS B 1 122 ? 30.594 -2.154 -9.234 1 96.94 122 LYS B CA 1
ATOM 5132 C C . LYS B 1 122 ? 29.234 -2.285 -9.914 1 96.94 122 LYS B C 1
ATOM 5134 O O . LYS B 1 122 ? 29.156 -2.344 -11.148 1 96.94 122 LYS B O 1
ATOM 5139 N N . PHE B 1 123 ? 28.219 -2.395 -9.102 1 98.44 123 PHE B N 1
ATOM 5140 C CA . PHE B 1 123 ? 26.844 -2.426 -9.586 1 98.44 123 PHE B CA 1
ATOM 5141 C C . PHE B 1 123 ? 26.016 -1.348 -8.906 1 98.44 123 PHE B C 1
ATOM 5143 O O . PHE B 1 123 ? 26.172 -1.093 -7.711 1 98.44 123 PHE B O 1
ATOM 5150 N N . ASP B 1 124 ? 25.172 -0.737 -9.688 1 98.31 124 ASP B N 1
ATOM 5151 C CA . ASP B 1 124 ? 24.297 0.31 -9.172 1 98.31 124 ASP B CA 1
ATOM 5152 C C . ASP B 1 124 ? 23.094 -0.287 -8.43 1 98.31 124 ASP B C 1
ATOM 5154 O O . ASP B 1 124 ? 22.516 0.362 -7.559 1 98.31 124 ASP B O 1
ATOM 5158 N N . VAL B 1 125 ? 22.734 -1.502 -8.789 1 98.62 125 VAL B N 1
ATOM 5159 C CA . VAL B 1 125 ? 21.625 -2.193 -8.148 1 98.62 125 VAL B CA 1
ATOM 5160 C C . VAL B 1 125 ? 21.688 -3.689 -8.453 1 98.62 125 VAL B C 1
ATOM 5162 O O . VAL B 1 125 ? 22.203 -4.09 -9.492 1 98.62 125 VAL B O 1
ATOM 5165 N N . MET B 1 126 ? 21.297 -4.504 -7.535 1 98.81 126 MET B N 1
ATOM 5166 C CA . MET B 1 126 ? 21.188 -5.945 -7.734 1 98.81 126 MET B CA 1
ATOM 5167 C C . MET B 1 126 ? 19.734 -6.406 -7.641 1 98.81 126 MET B C 1
ATOM 5169 O O . MET B 1 126 ? 19.016 -6.027 -6.711 1 98.81 126 MET B O 1
ATOM 5173 N N . LEU B 1 127 ? 19.328 -7.18 -8.625 1 98.88 127 LEU B N 1
ATOM 5174 C CA . LEU B 1 127 ? 18.016 -7.82 -8.656 1 98.88 127 LEU B CA 1
ATOM 5175 C C . LEU B 1 127 ? 18.109 -9.273 -8.195 1 98.88 127 LEU B C 1
ATOM 5177 O O . LEU B 1 127 ? 19.016 -10.008 -8.617 1 98.88 127 LEU B O 1
ATOM 5181 N N . MET B 1 128 ? 17.219 -9.648 -7.328 1 98.56 128 MET B N 1
ATOM 5182 C CA . MET B 1 128 ? 17.25 -11.047 -6.902 1 98.56 128 MET B CA 1
ATOM 5183 C C . MET B 1 128 ? 15.844 -11.594 -6.703 1 98.56 128 MET B C 1
ATOM 5185 O O . MET B 1 128 ? 14.93 -10.844 -6.355 1 98.56 128 MET B O 1
ATOM 5189 N N . GLU B 1 129 ? 15.688 -12.852 -6.91 1 97.88 129 GLU B N 1
ATOM 5190 C CA . GLU B 1 129 ? 14.414 -13.508 -6.625 1 97.88 129 GLU B CA 1
ATOM 5191 C C . GLU B 1 129 ? 14.273 -13.812 -5.133 1 97.88 129 GLU B C 1
ATOM 5193 O O . GLU B 1 129 ? 15.195 -14.32 -4.508 1 97.88 129 GLU B O 1
ATOM 5198 N N . LEU B 1 130 ? 13.203 -13.438 -4.555 1 96.69 130 LEU B N 1
ATOM 5199 C CA . LEU B 1 130 ? 12.805 -13.859 -3.215 1 96.69 130 LEU B CA 1
ATOM 5200 C C . LEU B 1 130 ? 12.062 -15.188 -3.264 1 96.69 130 LEU B C 1
ATOM 5202 O O . LEU B 1 130 ? 10.883 -15.234 -3.627 1 96.69 130 LEU B O 1
ATOM 5206 N N . PHE B 1 131 ? 12.812 -16.234 -2.885 1 96.25 131 PHE B N 1
ATOM 5207 C CA . PHE B 1 131 ? 12.211 -17.562 -3.002 1 96.25 131 PHE B CA 1
ATOM 5208 C C . PHE B 1 131 ? 12.734 -18.5 -1.92 1 96.25 131 PHE B C 1
ATOM 5210 O O . PHE B 1 131 ? 12.336 -18.391 -0.757 1 96.25 131 PHE B O 1
ATOM 5217 N N . ASN B 1 132 ? 13.766 -19.172 -2.16 1 94.75 132 ASN B N 1
ATOM 5218 C CA . ASN B 1 132 ? 14.039 -20.281 -1.245 1 94.75 132 ASN B CA 1
ATOM 5219 C C . ASN B 1 132 ? 15.406 -20.141 -0.588 1 94.75 132 ASN B C 1
ATOM 5221 O O . ASN B 1 132 ? 15.852 -21.031 0.133 1 94.75 132 ASN B O 1
ATOM 5225 N N . ASN B 1 133 ? 16.094 -19.109 -0.854 1 92.56 133 ASN B N 1
ATOM 5226 C CA . ASN B 1 133 ? 17.344 -18.844 -0.144 1 92.56 133 ASN B CA 1
ATOM 5227 C C . ASN B 1 133 ? 17.672 -17.344 -0.126 1 92.56 133 ASN B C 1
ATOM 5229 O O . ASN B 1 133 ? 17.078 -16.578 -0.883 1 92.56 133 ASN B O 1
ATOM 5233 N N . ASP B 1 134 ? 18.594 -16.953 0.745 1 96.44 134 ASP B N 1
ATOM 5234 C CA . ASP B 1 134 ? 18.922 -15.539 0.945 1 96.44 134 ASP B CA 1
ATOM 5235 C C . ASP B 1 134 ? 20.391 -15.273 0.645 1 96.44 134 ASP B C 1
ATOM 5237 O O . ASP B 1 134 ? 20.938 -14.242 1.055 1 96.44 134 ASP B O 1
ATOM 5241 N N . CYS B 1 135 ? 21.047 -16.172 -0.056 1 97.19 135 CYS B N 1
ATOM 5242 C CA . CYS B 1 135 ? 22.484 -16.094 -0.257 1 97.19 135 CYS B CA 1
ATOM 5243 C C . CYS B 1 135 ? 22.859 -14.859 -1.066 1 97.19 135 CYS B C 1
ATOM 5245 O O . CYS B 1 135 ? 23.906 -14.258 -0.836 1 97.19 135 CYS B O 1
ATOM 5247 N N . ALA B 1 136 ? 22.016 -14.516 -1.99 1 98.19 136 ALA B N 1
ATOM 5248 C CA . ALA B 1 136 ? 22.281 -13.359 -2.848 1 98.19 136 ALA B CA 1
ATOM 5249 C C . ALA B 1 136 ? 22.391 -12.078 -2.027 1 98.19 136 ALA B C 1
ATOM 5251 O O . ALA B 1 136 ? 23.062 -11.125 -2.434 1 98.19 136 ALA B O 1
ATOM 5252 N N . LEU B 1 137 ? 21.734 -12 -0.852 1 98.25 137 LEU B N 1
ATOM 5253 C CA . LEU B 1 137 ? 21.812 -10.828 0.02 1 98.25 137 LEU B CA 1
ATOM 5254 C C . LEU B 1 137 ? 23.25 -10.625 0.508 1 98.25 137 LEU B C 1
ATOM 5256 O O . LEU B 1 137 ? 23.734 -9.492 0.575 1 98.25 137 LEU B O 1
ATOM 5260 N N . GLY B 1 138 ? 23.906 -11.742 0.864 1 98.19 138 GLY B N 1
ATOM 5261 C CA . GLY B 1 138 ? 25.297 -11.648 1.248 1 98.19 138 GLY B CA 1
ATOM 5262 C C . GLY B 1 138 ? 26.203 -11.172 0.12 1 98.19 138 GLY B C 1
ATOM 5263 O O . GLY B 1 138 ? 27.109 -10.375 0.341 1 98.19 138 GLY B O 1
ATOM 5264 N N . LEU B 1 139 ? 25.938 -11.68 -1.066 1 98.12 139 LEU B N 1
ATOM 5265 C CA . LEU B 1 139 ? 26.672 -11.25 -2.244 1 98.12 139 LEU B CA 1
ATOM 5266 C C . LEU B 1 139 ? 26.484 -9.758 -2.488 1 98.12 139 LEU B C 1
ATOM 5268 O O . LEU B 1 139 ? 27.453 -9.039 -2.764 1 98.12 139 LEU B O 1
ATOM 5272 N N . ALA B 1 140 ? 25.266 -9.305 -2.396 1 98.31 140 ALA B N 1
ATOM 5273 C CA . ALA B 1 140 ? 24.984 -7.883 -2.57 1 98.31 140 ALA B CA 1
ATOM 5274 C C . ALA B 1 140 ? 25.75 -7.039 -1.563 1 98.31 140 ALA B C 1
ATOM 5276 O O . ALA B 1 140 ? 26.297 -5.984 -1.913 1 98.31 140 ALA B O 1
ATOM 5277 N N . HIS B 1 141 ? 25.734 -7.496 -0.34 1 97.62 141 HIS B N 1
ATOM 5278 C CA . HIS B 1 141 ? 26.469 -6.793 0.705 1 97.62 141 HIS B CA 1
ATOM 5279 C C . HIS B 1 141 ? 27.953 -6.684 0.354 1 97.62 141 HIS B C 1
ATOM 5281 O O . HIS B 1 141 ? 28.547 -5.613 0.477 1 97.62 141 HIS B O 1
ATOM 5287 N N . LYS B 1 142 ? 28.547 -7.793 -0.062 1 97.5 142 LYS B N 1
ATOM 5288 C CA . LYS B 1 142 ? 29.953 -7.824 -0.428 1 97.5 142 LYS B CA 1
ATOM 5289 C C . LYS B 1 142 ? 30.25 -6.863 -1.578 1 97.5 142 LYS B C 1
ATOM 5291 O O . LYS B 1 142 ? 31.281 -6.18 -1.58 1 97.5 142 LYS B O 1
ATOM 5296 N N . LEU B 1 143 ? 29.328 -6.762 -2.512 1 97.5 143 LEU B N 1
ATOM 5297 C CA . LEU B 1 143 ? 29.516 -5.941 -3.703 1 97.5 143 LEU B CA 1
ATOM 5298 C C . LEU B 1 143 ? 29.109 -4.496 -3.438 1 97.5 143 LEU B C 1
ATOM 5300 O O . LEU B 1 143 ? 29.344 -3.619 -4.273 1 97.5 143 LEU B O 1
ATOM 5304 N N . GLY B 1 144 ? 28.422 -4.219 -2.334 1 96.56 144 GLY B N 1
ATOM 5305 C CA . GLY B 1 144 ? 27.969 -2.881 -1.982 1 96.56 144 GLY B CA 1
ATOM 5306 C C . GLY B 1 144 ? 26.812 -2.398 -2.836 1 96.56 144 GLY B C 1
ATOM 5307 O O . GLY B 1 144 ? 26.688 -1.201 -3.098 1 96.56 144 GLY B O 1
ATOM 5308 N N . ALA B 1 145 ? 26 -3.322 -3.309 1 98 145 ALA B N 1
ATOM 5309 C CA . ALA B 1 145 ? 24.906 -2.979 -4.227 1 98 145 ALA B CA 1
ATOM 5310 C C . ALA B 1 145 ? 23.562 -2.961 -3.504 1 98 145 ALA B C 1
ATOM 5312 O O . ALA B 1 145 ? 23.234 -3.895 -2.766 1 98 145 ALA B O 1
ATOM 5313 N N . PRO B 1 146 ? 22.766 -1.831 -3.67 1 98.25 146 PRO B N 1
ATOM 5314 C CA . PRO B 1 146 ? 21.375 -1.897 -3.174 1 98.25 146 PRO B CA 1
ATOM 5315 C C . PRO B 1 146 ? 20.562 -2.996 -3.85 1 98.25 146 PRO B C 1
ATOM 5317 O O . PRO B 1 146 ? 20.844 -3.361 -4.996 1 98.25 146 PRO B O 1
ATOM 5320 N N . VAL B 1 147 ? 19.562 -3.516 -3.156 1 98.56 147 VAL B N 1
ATOM 5321 C CA . VAL B 1 147 ? 18.891 -4.734 -3.609 1 98.56 147 VAL B CA 1
ATOM 5322 C C . VAL B 1 147 ? 17.438 -4.438 -3.963 1 98.56 147 VAL B C 1
ATOM 5324 O O . VAL B 1 147 ? 16.75 -3.709 -3.24 1 98.56 147 VAL B O 1
ATOM 5327 N N . VAL B 1 148 ? 17 -4.914 -5.066 1 98.69 148 VAL B N 1
ATOM 5328 C CA . VAL B 1 148 ? 15.586 -5.012 -5.453 1 98.69 148 VAL B CA 1
ATOM 5329 C C . VAL B 1 148 ? 15.164 -6.48 -5.5 1 98.69 148 VAL B C 1
ATOM 5331 O O . VAL B 1 148 ? 15.758 -7.277 -6.23 1 98.69 148 VAL B O 1
ATOM 5334 N N . GLY B 1 149 ? 14.219 -6.801 -4.664 1 98.5 149 GLY B N 1
ATOM 5335 C CA . GLY B 1 149 ? 13.664 -8.148 -4.695 1 98.5 149 GLY B CA 1
ATOM 5336 C C . GLY B 1 149 ? 12.586 -8.328 -5.746 1 98.5 149 GLY B C 1
ATOM 5337 O O . GLY B 1 149 ? 11.812 -7.406 -6.012 1 98.5 149 GLY B O 1
ATOM 5338 N N . LEU B 1 150 ? 12.523 -9.531 -6.289 1 98.56 150 LEU B N 1
ATOM 5339 C CA . LEU B 1 150 ? 11.516 -9.922 -7.266 1 98.56 150 LEU B CA 1
ATOM 5340 C C . LEU B 1 150 ? 10.828 -11.219 -6.852 1 98.56 150 LEU B C 1
ATOM 5342 O O . LEU B 1 150 ? 11.453 -12.086 -6.238 1 98.56 150 LEU B O 1
ATOM 5346 N N . THR B 1 151 ? 9.586 -11.273 -7.234 1 97.94 151 THR B N 1
ATOM 5347 C CA . THR B 1 151 ? 8.898 -12.555 -7.086 1 97.94 151 THR B CA 1
ATOM 5348 C C . THR B 1 151 ? 8.312 -13.008 -8.414 1 97.94 151 THR B C 1
ATOM 5350 O O . THR B 1 151 ? 8.102 -12.203 -9.32 1 97.94 151 THR B O 1
ATOM 5353 N N . SER B 1 152 ? 8.148 -14.273 -8.555 1 96.38 152 SER B N 1
ATOM 5354 C CA . SER B 1 152 ? 7.441 -14.867 -9.688 1 96.38 152 SER B CA 1
ATOM 5355 C C . SER B 1 152 ? 6.098 -15.445 -9.258 1 96.38 152 SER B C 1
ATOM 5357 O O . SER B 1 152 ? 5.375 -16.016 -10.078 1 96.38 152 SER B O 1
ATOM 5359 N N . HIS B 1 153 ? 5.766 -15.383 -8.016 1 94.56 153 HIS B N 1
ATOM 5360 C CA . HIS B 1 153 ? 4.582 -15.875 -7.324 1 94.56 153 HIS B CA 1
ATOM 5361 C C . HIS B 1 153 ? 4.215 -14.969 -6.148 1 94.56 153 HIS B C 1
ATOM 5363 O O . HIS B 1 153 ? 4.836 -13.922 -5.949 1 94.56 153 HIS B O 1
ATOM 5369 N N . VAL B 1 154 ? 3.209 -15.305 -5.438 1 94.25 154 VAL B N 1
ATOM 5370 C CA . VAL B 1 154 ? 2.83 -14.539 -4.258 1 94.25 154 VAL B CA 1
ATOM 5371 C C . VAL B 1 154 ? 3.951 -14.602 -3.223 1 94.25 154 VAL B C 1
ATOM 5373 O O . VAL B 1 154 ? 4.852 -15.438 -3.316 1 94.25 154 VAL B O 1
ATOM 5376 N N . LEU B 1 155 ? 3.93 -13.789 -2.33 1 95.06 155 LEU B N 1
ATOM 5377 C CA . LEU B 1 155 ? 4.98 -13.672 -1.325 1 95.06 155 LEU B CA 1
ATOM 5378 C C . LEU B 1 155 ? 5.094 -14.945 -0.502 1 95.06 155 LEU B C 1
ATOM 5380 O O . LEU B 1 155 ? 4.086 -15.484 -0.044 1 95.06 155 LEU B O 1
ATOM 5384 N N . MET B 1 156 ? 6.293 -15.445 -0.341 1 96.56 156 MET B N 1
ATOM 5385 C CA . MET B 1 156 ? 6.523 -16.609 0.519 1 96.56 156 MET B CA 1
ATOM 5386 C C . MET B 1 156 ? 6.258 -16.266 1.98 1 96.56 156 MET B C 1
ATOM 5388 O O . MET B 1 156 ? 6.484 -15.125 2.406 1 96.56 156 MET B O 1
ATOM 5392 N N . PRO B 1 157 ? 5.848 -17.219 2.775 1 95.75 157 PRO B N 1
ATOM 5393 C CA . PRO B 1 157 ? 5.484 -16.953 4.168 1 95.75 157 PRO B CA 1
ATOM 5394 C C . PRO B 1 157 ? 6.617 -16.297 4.961 1 95.75 157 PRO B C 1
ATOM 5396 O O . PRO B 1 157 ? 6.367 -15.453 5.82 1 95.75 157 PRO B O 1
ATOM 5399 N N . TRP B 1 158 ? 7.84 -16.625 4.656 1 95.81 158 TRP B N 1
ATOM 5400 C CA . TRP B 1 158 ? 8.961 -16.172 5.465 1 95.81 158 TRP B CA 1
ATOM 5401 C C . TRP B 1 158 ? 9.438 -14.797 5.008 1 95.81 158 TRP B C 1
ATOM 5403 O O . TRP B 1 158 ? 10.367 -14.227 5.582 1 95.81 158 TRP B O 1
ATOM 5413 N N . HIS B 1 159 ? 8.789 -14.203 4.043 1 96.06 159 HIS B N 1
ATOM 5414 C CA . HIS B 1 159 ? 9.18 -12.883 3.578 1 96.06 159 HIS B CA 1
ATOM 5415 C C . HIS B 1 159 ? 8.281 -11.797 4.168 1 96.06 159 HIS B C 1
ATOM 5417 O O . HIS B 1 159 ? 8.617 -10.617 4.129 1 96.06 159 HIS B O 1
ATOM 5423 N N . TYR B 1 160 ? 7.105 -12.109 4.75 1 94.44 160 TYR B N 1
ATOM 5424 C CA . TYR B 1 160 ? 6.16 -11.125 5.262 1 94.44 160 TYR B CA 1
ATOM 5425 C C . TYR B 1 160 ? 6.816 -10.227 6.301 1 94.44 160 TYR B C 1
ATOM 5427 O O . TYR B 1 160 ? 6.902 -9.008 6.113 1 94.44 160 TYR B O 1
ATOM 5435 N N . GLU B 1 161 ? 7.422 -10.773 7.258 1 90.5 161 GLU B N 1
ATOM 5436 C CA . GLU B 1 161 ? 7.988 -10.008 8.367 1 90.5 161 GLU B CA 1
ATOM 5437 C C . GLU B 1 161 ? 9.18 -9.18 7.906 1 90.5 161 GLU B C 1
ATOM 5439 O O . GLU B 1 161 ? 9.375 -8.055 8.375 1 90.5 161 GLU B O 1
ATOM 5444 N N . ASP B 1 162 ? 9.984 -9.719 6.977 1 91.5 162 ASP B N 1
ATOM 5445 C CA . ASP B 1 162 ? 11.172 -9.016 6.484 1 91.5 162 ASP B CA 1
ATOM 5446 C C . ASP B 1 162 ? 10.789 -7.688 5.832 1 91.5 162 ASP B C 1
ATOM 5448 O O . ASP B 1 162 ? 11.539 -6.711 5.902 1 91.5 162 ASP B O 1
ATOM 5452 N N . TYR B 1 163 ? 9.641 -7.676 5.332 1 90.38 163 TYR B N 1
ATOM 5453 C CA . TYR B 1 163 ? 9.25 -6.496 4.566 1 90.38 163 TYR B CA 1
ATOM 5454 C C . TYR B 1 163 ? 8.156 -5.719 5.285 1 90.38 163 TYR B C 1
ATOM 5456 O O . TYR B 1 163 ? 7.508 -4.859 4.688 1 90.38 163 TYR B O 1
ATOM 5464 N N . GLY B 1 164 ? 7.93 -6.082 6.512 1 90.5 164 GLY B N 1
ATOM 5465 C CA . GLY B 1 164 ? 6.98 -5.367 7.348 1 90.5 164 GLY B CA 1
ATOM 5466 C C . GLY B 1 164 ? 5.535 -5.574 6.922 1 90.5 164 GLY B C 1
ATOM 5467 O O . GLY B 1 164 ? 4.684 -4.719 7.164 1 90.5 164 GLY B O 1
ATOM 5468 N N . ILE B 1 165 ? 5.281 -6.645 6.211 1 92.06 165 ILE B N 1
ATOM 5469 C CA . ILE B 1 165 ? 3.93 -6.996 5.785 1 92.06 165 ILE B CA 1
ATOM 5470 C C . ILE B 1 165 ? 3.271 -7.883 6.84 1 92.06 165 ILE B C 1
ATOM 5472 O O . ILE B 1 165 ? 3.865 -8.867 7.293 1 92.06 165 ILE B O 1
ATOM 5476 N N . GLN B 1 166 ? 2.133 -7.52 7.238 1 83 166 GLN B N 1
ATOM 5477 C CA . GLN B 1 166 ? 1.447 -8.266 8.289 1 83 166 GLN B CA 1
ATOM 5478 C C . GLN B 1 166 ? 0.695 -9.461 7.719 1 83 166 GLN B C 1
ATOM 5480 O O . GLN B 1 166 ? -0.16 -9.305 6.844 1 83 166 GLN B O 1
ATOM 5485 N N . TYR B 1 167 ? 1.095 -10.586 8.258 1 91.75 167 TYR B N 1
ATOM 5486 C CA . TYR B 1 167 ? 0.317 -11.773 7.926 1 91.75 167 TYR B CA 1
ATOM 5487 C C . TYR B 1 167 ? -0.84 -11.961 8.898 1 91.75 167 TYR B C 1
ATOM 5489 O O . TYR B 1 167 ? -0.662 -11.852 10.109 1 91.75 167 TYR B O 1
ATOM 5497 N N . ASN B 1 168 ? -1.971 -12.125 8.391 1 93.62 168 ASN B N 1
ATOM 5498 C CA . ASN B 1 168 ? -3.152 -12.398 9.203 1 93.62 168 ASN B CA 1
ATOM 5499 C C . ASN B 1 168 ? -3.967 -13.555 8.633 1 93.62 168 ASN B C 1
ATOM 5501 O O . ASN B 1 168 ? -4.57 -13.43 7.562 1 93.62 168 ASN B O 1
ATOM 5505 N N . PRO B 1 169 ? -4.012 -14.633 9.344 1 95.69 169 PRO B N 1
ATOM 5506 C CA . PRO B 1 169 ? -4.648 -15.836 8.812 1 95.69 169 PRO B CA 1
ATOM 5507 C C . PRO B 1 169 ? -6.156 -15.688 8.648 1 95.69 169 PRO B C 1
ATOM 5509 O O . PRO B 1 169 ? -6.805 -16.547 8.039 1 95.69 169 PRO B O 1
ATOM 5512 N N . SER B 1 170 ? -6.691 -14.625 9.148 1 95.81 170 SER B N 1
ATOM 5513 C CA . SER B 1 170 ? -8.133 -14.453 9.062 1 95.81 170 SER B CA 1
ATOM 5514 C C . SER B 1 170 ? -8.562 -14.031 7.656 1 95.81 170 SER B C 1
ATOM 5516 O O . SER B 1 170 ? -9.742 -14.117 7.305 1 95.81 170 SER B O 1
ATOM 5518 N N . TYR B 1 171 ? -7.609 -13.562 6.84 1 95.25 171 TYR B N 1
ATOM 5519 C CA . TYR B 1 171 ? -8.039 -13.156 5.504 1 95.25 171 TYR B CA 1
ATOM 5520 C C . TYR B 1 171 ? -6.914 -13.344 4.492 1 95.25 171 TYR B C 1
ATOM 5522 O O . TYR B 1 171 ? -7.109 -13.133 3.293 1 95.25 171 TYR B O 1
ATOM 5530 N N . VAL B 1 172 ? -5.703 -13.672 4.965 1 95.25 172 VAL B N 1
ATOM 5531 C CA . VAL B 1 172 ? -4.57 -13.93 4.082 1 95.25 172 VAL B CA 1
ATOM 5532 C C . VAL B 1 172 ? -4.254 -15.422 4.066 1 95.25 172 VAL B C 1
ATOM 5534 O O . VAL B 1 172 ? -3.945 -16.016 5.105 1 95.25 172 VAL B O 1
ATOM 5537 N N . PRO B 1 173 ? -4.332 -16.031 2.967 1 94.62 173 PRO B N 1
ATOM 5538 C CA . PRO B 1 173 ? -3.975 -17.453 2.904 1 94.62 173 PRO B CA 1
ATOM 5539 C C . PRO B 1 173 ? -2.469 -17.688 3.02 1 94.62 173 PRO B C 1
ATOM 5541 O O . PRO B 1 173 ? -1.68 -16.75 2.824 1 94.62 173 PRO B O 1
ATOM 5544 N N . VAL B 1 174 ? -2.129 -18.875 3.441 1 93.81 174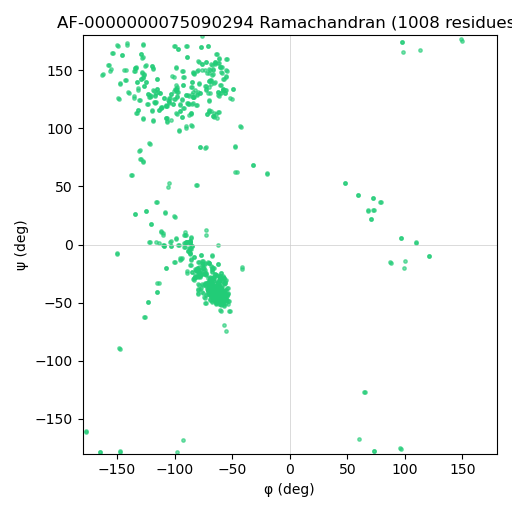 VAL B N 1
ATOM 5545 C CA . VAL B 1 174 ? -0.734 -19.297 3.408 1 93.81 174 VAL B CA 1
ATOM 5546 C C . VAL B 1 174 ? -0.447 -20.031 2.094 1 93.81 174 VAL B C 1
ATOM 5548 O O . VAL B 1 174 ? -1.256 -20.828 1.635 1 93.81 174 VAL B O 1
ATOM 5551 N N . LEU B 1 175 ? 0.676 -19.641 1.63 1 91.38 175 LEU B N 1
ATOM 5552 C CA . LEU B 1 175 ? 1.076 -20.312 0.393 1 91.38 175 LEU B CA 1
ATOM 5553 C C . LEU B 1 175 ? 1.104 -21.812 0.571 1 91.38 175 LEU B C 1
ATOM 5555 O O . LEU B 1 175 ? 1.561 -22.312 1.602 1 91.38 175 LEU B O 1
ATOM 5559 N N . PHE B 1 176 ? 0.555 -22.656 -0.31 1 89.62 176 PHE B N 1
ATOM 5560 C CA . PHE B 1 176 ? 0.543 -24.109 -0.402 1 89.62 176 PHE B CA 1
ATOM 5561 C C . PHE B 1 176 ? -0.758 -24.672 0.152 1 89.62 176 PHE B C 1
ATOM 5563 O O . PHE B 1 176 ? -1.038 -25.875 -0.002 1 89.62 176 PHE B O 1
ATOM 5570 N N . LEU B 1 177 ? -1.454 -23.844 0.994 1 91.81 177 LEU B N 1
ATOM 5571 C CA . LEU B 1 177 ? -2.756 -24.281 1.479 1 91.81 177 LEU B CA 1
ATOM 5572 C C . LEU B 1 177 ? -3.875 -23.781 0.575 1 91.81 177 LEU B C 1
ATOM 5574 O O . LEU B 1 177 ? -3.619 -23.312 -0.536 1 91.81 177 LEU B O 1
ATOM 5578 N N . GLU B 1 178 ? -5.059 -23.984 1.194 1 88 178 GLU B N 1
ATOM 5579 C CA . GLU B 1 178 ? -6.211 -23.516 0.428 1 88 178 GLU B CA 1
ATOM 5580 C C . GLU B 1 178 ? -6.254 -22 0.373 1 88 178 GLU B C 1
ATOM 5582 O O . GLU B 1 178 ? -5.719 -21.328 1.257 1 88 178 GLU B O 1
ATOM 5587 N N . GLY B 1 179 ? -6.5 -21.391 -0.69 1 92.56 179 GLY B N 1
ATOM 5588 C CA . GLY B 1 179 ? -6.598 -19.953 -0.947 1 92.56 179 GLY B CA 1
ATOM 5589 C C . GLY B 1 179 ? -7.895 -19.344 -0.447 1 92.56 179 GLY B C 1
ATOM 5590 O O . GLY B 1 179 ? -8.547 -19.906 0.437 1 92.56 179 GLY B O 1
ATOM 5591 N N . GL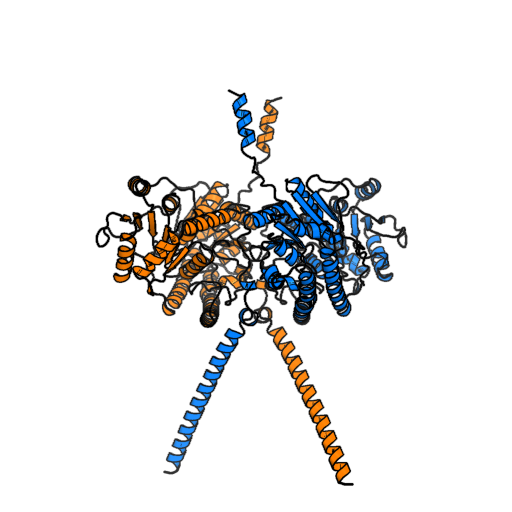Y B 1 180 ? -7.984 -18.078 -0.653 1 94.75 180 GLY B N 1
ATOM 5592 C CA . GLY B 1 180 ? -9.227 -17.375 -0.353 1 94.75 180 GLY B CA 1
ATOM 5593 C C . GLY B 1 180 ? -9.094 -16.391 0.79 1 94.75 180 GLY B C 1
ATOM 5594 O O . GLY B 1 180 ? -8.188 -16.516 1.619 1 94.75 180 GLY B O 1
ATOM 5595 N N . THR B 1 181 ? -10.094 -15.531 0.965 1 95.88 181 THR B N 1
ATOM 5596 C CA . THR B 1 181 ? -10.039 -14.461 1.951 1 95.88 181 THR B CA 1
ATOM 5597 C C . THR B 1 181 ? -11.109 -14.656 3.025 1 95.88 181 THR B C 1
ATOM 5599 O O . THR B 1 181 ? -11.289 -13.797 3.893 1 95.88 181 THR B O 1
ATOM 5602 N N . LYS B 1 182 ? -11.898 -15.727 2.992 1 96.06 182 LYS B N 1
ATOM 5603 C CA . LYS B 1 182 ? -12.938 -16.031 3.967 1 96.06 182 LYS B CA 1
ATOM 5604 C C . LYS B 1 182 ? -12.773 -17.453 4.52 1 96.06 182 LYS B C 1
ATOM 5606 O O . LYS B 1 182 ? -13.641 -18.297 4.316 1 96.06 182 LYS B O 1
ATOM 5611 N N . PRO B 1 183 ? -11.805 -17.609 5.285 1 97.12 183 PRO B N 1
ATOM 5612 C CA . PRO B 1 183 ? -11.508 -18.938 5.797 1 97.12 183 PRO B CA 1
ATOM 5613 C C . PRO B 1 183 ? -12.461 -19.375 6.906 1 97.12 183 PRO B C 1
ATOM 5615 O O . PRO B 1 183 ? -13.016 -18.531 7.617 1 97.12 183 PRO B O 1
ATOM 5618 N N . THR B 1 184 ? -12.609 -20.719 7.066 1 96.94 184 THR B N 1
ATOM 5619 C CA . THR B 1 184 ? -13.266 -21.297 8.227 1 96.94 184 THR B CA 1
ATOM 5620 C C . THR B 1 184 ? -12.344 -21.281 9.445 1 96.94 184 THR B C 1
ATOM 5622 O O . THR B 1 184 ? -11.164 -20.953 9.328 1 96.94 184 THR B O 1
ATOM 5625 N N . LEU B 1 185 ? -12.898 -21.594 10.609 1 97.06 185 LEU B N 1
ATOM 5626 C CA . LEU B 1 185 ? -12.078 -21.688 11.812 1 97.06 185 LEU B CA 1
ATOM 5627 C C . LEU B 1 185 ? -10.969 -22.719 11.625 1 97.06 185 LEU B C 1
ATOM 5629 O O . LEU B 1 185 ? -9.82 -22.469 12.008 1 97.06 185 LEU B O 1
ATOM 5633 N N . TYR B 1 186 ? -11.344 -23.828 11.055 1 96.5 186 TYR B N 1
ATOM 5634 C CA . TYR B 1 186 ? -10.359 -24.875 10.797 1 96.5 186 TYR B CA 1
ATOM 5635 C C . TYR B 1 186 ? -9.219 -24.344 9.93 1 96.5 186 TYR B C 1
ATOM 5637 O O . TYR B 1 186 ? -8.047 -24.547 10.234 1 96.5 186 TYR B O 1
ATOM 5645 N N . GLN B 1 187 ? -9.57 -23.656 8.891 1 96.5 187 GLN B N 1
ATOM 5646 C CA . GLN B 1 187 ? -8.57 -23.109 7.965 1 96.5 187 GLN B CA 1
ATOM 5647 C C . GLN B 1 187 ? -7.688 -22.078 8.656 1 96.5 187 GLN B C 1
ATOM 5649 O O . GLN B 1 187 ? -6.484 -22 8.391 1 96.5 187 GLN B O 1
ATOM 5654 N N . ARG B 1 188 ? -8.273 -21.234 9.508 1 97.19 188 ARG B N 1
ATOM 5655 C CA . ARG B 1 188 ? -7.488 -20.234 10.227 1 97.19 188 ARG B CA 1
ATOM 5656 C C . ARG B 1 188 ? -6.469 -20.906 11.141 1 97.19 188 ARG B C 1
ATOM 5658 O O . ARG B 1 188 ? -5.34 -20.422 11.273 1 97.19 188 ARG B O 1
ATOM 5665 N N . ILE B 1 189 ? -6.883 -21.969 11.773 1 96.44 189 ILE B N 1
ATOM 5666 C CA . ILE B 1 189 ? -5.969 -22.719 12.625 1 96.44 189 ILE B CA 1
ATOM 5667 C C . ILE B 1 189 ? -4.844 -23.312 11.781 1 96.44 189 ILE B C 1
ATOM 5669 O O . ILE B 1 189 ? -3.666 -23.172 12.125 1 96.44 189 ILE B O 1
ATOM 5673 N N . GLU B 1 190 ? -5.219 -23.953 10.688 1 95.81 190 GLU B N 1
ATOM 5674 C CA . GLU B 1 190 ? -4.25 -24.547 9.766 1 95.81 190 GLU B CA 1
ATOM 5675 C C . GLU B 1 190 ? -3.258 -23.5 9.266 1 95.81 190 GLU B C 1
ATOM 5677 O O . GLU B 1 190 ? -2.047 -23.734 9.273 1 95.81 190 GLU B O 1
ATOM 5682 N N . ARG B 1 191 ? -3.779 -22.391 8.836 1 96.62 191 ARG B N 1
ATOM 5683 C CA . ARG B 1 191 ? -2.957 -21.297 8.336 1 96.62 191 ARG B CA 1
ATOM 5684 C C . ARG B 1 191 ? -1.977 -20.812 9.398 1 96.62 191 ARG B C 1
ATOM 5686 O O . ARG B 1 191 ? -0.811 -20.547 9.102 1 96.62 191 ARG B O 1
ATOM 5693 N N . SER B 1 192 ? -2.5 -20.688 10.594 1 95.5 192 SER B N 1
ATOM 5694 C CA . SER B 1 192 ? -1.671 -20.203 11.688 1 95.5 192 SER B CA 1
ATOM 5695 C C . SER B 1 192 ? -0.513 -21.156 11.977 1 95.5 192 SER B C 1
ATOM 5697 O O . SER B 1 192 ? 0.636 -20.719 12.094 1 95.5 192 SER B O 1
ATOM 5699 N N . ILE B 1 193 ? -0.796 -22.391 12.023 1 95.06 193 ILE B N 1
ATOM 5700 C CA . ILE B 1 193 ? 0.202 -23.406 12.344 1 95.06 193 ILE B CA 1
ATOM 5701 C C . ILE B 1 193 ? 1.238 -23.484 11.227 1 95.06 193 ILE B C 1
ATOM 5703 O O . ILE B 1 193 ? 2.443 -23.438 11.484 1 95.06 193 ILE B O 1
ATOM 5707 N N . PHE B 1 194 ? 0.816 -23.562 9.992 1 96.12 194 PHE B N 1
ATOM 5708 C CA . PHE B 1 194 ? 1.729 -23.766 8.875 1 96.12 194 PHE B CA 1
ATOM 5709 C C . PHE B 1 194 ? 2.537 -22.5 8.602 1 96.12 194 PHE B C 1
ATOM 5711 O O . PHE B 1 194 ? 3.693 -22.578 8.18 1 96.12 194 PHE B O 1
ATOM 5718 N N . HIS B 1 195 ? 1.902 -21.328 8.836 1 95.88 195 HIS B N 1
ATOM 5719 C CA . HIS B 1 195 ? 2.68 -20.109 8.703 1 95.88 195 HIS B CA 1
ATOM 5720 C C . HIS B 1 195 ? 3.871 -20.109 9.656 1 95.88 195 HIS B C 1
ATOM 5722 O O . HIS B 1 195 ? 5.004 -19.844 9.234 1 95.88 195 HIS B O 1
ATOM 5728 N N . VAL B 1 196 ? 3.627 -20.406 10.898 1 94.69 196 VAL B N 1
ATOM 5729 C CA . VAL B 1 196 ? 4.684 -20.438 11.906 1 94.69 196 VAL B CA 1
ATOM 5730 C C . VAL B 1 196 ? 5.723 -21.484 11.539 1 94.69 196 VAL B C 1
ATOM 5732 O O . VAL B 1 196 ? 6.926 -21.234 11.594 1 94.69 196 VAL B O 1
ATOM 5735 N N . TYR B 1 197 ? 5.238 -22.641 11.133 1 96.56 197 TYR B N 1
ATOM 5736 C CA . TYR B 1 197 ? 6.113 -23.75 10.742 1 96.56 197 TYR B CA 1
ATOM 5737 C C . TYR B 1 197 ? 7.047 -23.328 9.609 1 96.56 197 TYR B C 1
ATOM 5739 O O . TYR B 1 197 ? 8.266 -23.484 9.711 1 96.56 197 TYR B O 1
ATOM 5747 N N . LEU B 1 198 ? 6.523 -22.766 8.562 1 96.44 198 LEU B N 1
ATOM 5748 C CA . LEU B 1 198 ? 7.309 -22.406 7.387 1 96.44 198 LEU B CA 1
ATOM 5749 C C . LEU B 1 198 ? 8.281 -21.281 7.703 1 96.44 198 LEU B C 1
ATOM 5751 O O . LEU B 1 198 ? 9.438 -21.312 7.273 1 96.44 198 LEU B O 1
ATOM 5755 N N . VAL B 1 199 ? 7.824 -20.281 8.445 1 95.56 199 VAL B N 1
ATOM 5756 C CA . VAL B 1 199 ? 8.656 -19.125 8.797 1 95.56 199 VAL B CA 1
ATOM 5757 C C . VAL B 1 199 ? 9.859 -19.594 9.609 1 95.56 199 VAL B C 1
ATOM 5759 O O . VAL B 1 199 ? 11 -19.234 9.305 1 95.56 199 VAL B O 1
ATOM 5762 N N . TYR B 1 200 ? 9.664 -20.438 10.539 1 95.31 200 TYR B N 1
ATOM 5763 C CA . TYR B 1 200 ? 10.758 -20.812 11.43 1 95.31 200 TYR B CA 1
ATOM 5764 C C . TYR B 1 200 ? 11.633 -21.891 10.797 1 95.31 200 TYR B C 1
ATOM 5766 O O . TYR B 1 200 ? 12.836 -21.969 11.078 1 95.31 200 TYR B O 1
ATOM 5774 N N . LEU B 1 201 ? 11.016 -22.703 9.93 1 96.12 201 LEU B N 1
ATOM 5775 C CA . LEU B 1 201 ? 11.867 -23.578 9.125 1 96.12 201 LEU B CA 1
ATOM 5776 C C . LEU B 1 201 ? 12.875 -22.781 8.32 1 96.12 201 LEU B C 1
ATOM 5778 O O . LEU B 1 201 ? 14.062 -23.109 8.281 1 96.12 201 LEU B O 1
ATOM 5782 N N . HIS B 1 202 ? 12.414 -21.75 7.727 1 95.75 202 HIS B N 1
ATOM 5783 C CA . HIS B 1 202 ? 13.289 -20.906 6.922 1 95.75 202 HIS B CA 1
ATOM 5784 C C . HIS B 1 202 ? 14.328 -20.203 7.789 1 95.75 202 HIS B C 1
ATOM 5786 O O . HIS B 1 202 ? 15.523 -20.25 7.488 1 95.75 202 HIS B O 1
ATOM 5792 N N . LYS B 1 203 ? 13.961 -19.594 8.906 1 94.06 203 LYS B N 1
ATOM 5793 C CA . LYS B 1 203 ? 14.852 -18.828 9.766 1 94.06 203 LYS B CA 1
ATOM 5794 C C . LYS B 1 203 ? 15.898 -19.719 10.422 1 94.06 203 LYS B C 1
ATOM 5796 O O . LYS B 1 203 ? 17.078 -19.359 10.477 1 94.06 203 LYS B O 1
ATOM 5801 N N . LEU B 1 204 ? 15.492 -20.953 10.812 1 95.56 204 LEU B N 1
ATOM 5802 C CA . LEU B 1 204 ? 16.344 -21.766 11.664 1 95.56 204 LEU B CA 1
ATOM 5803 C C . LEU B 1 204 ? 17.188 -22.734 10.828 1 95.56 204 LEU B C 1
ATOM 5805 O O . LEU B 1 204 ? 18.156 -23.297 11.32 1 95.56 204 LEU B O 1
ATOM 5809 N N . THR B 1 205 ? 16.812 -22.859 9.578 1 95.31 205 THR B N 1
ATOM 5810 C CA . THR B 1 205 ? 17.562 -23.812 8.766 1 95.31 205 THR B CA 1
ATOM 5811 C C . THR B 1 205 ? 18.094 -23.141 7.5 1 95.31 205 THR B C 1
ATOM 5813 O O . THR B 1 205 ? 19.297 -22.906 7.379 1 95.31 205 THR B O 1
ATOM 5816 N N . CYS B 1 206 ? 17.188 -22.672 6.684 1 95.06 206 CYS B N 1
ATOM 5817 C CA . CYS B 1 206 ? 17.594 -22.109 5.402 1 95.06 206 CYS B CA 1
ATOM 5818 C C . CYS B 1 206 ? 18.547 -20.922 5.605 1 95.06 206 CYS B C 1
ATOM 5820 O O . CYS B 1 206 ? 19.672 -20.938 5.117 1 95.06 206 CYS B O 1
ATOM 5822 N N . ARG B 1 207 ? 18.109 -19.938 6.32 1 95.88 207 ARG B N 1
ATOM 5823 C CA . ARG B 1 207 ? 18.906 -18.734 6.527 1 95.88 207 ARG B CA 1
ATOM 5824 C C . ARG B 1 207 ? 20.203 -19.062 7.289 1 95.88 207 ARG B C 1
ATOM 5826 O O . ARG B 1 207 ? 21.266 -18.516 6.977 1 95.88 207 ARG B O 1
ATOM 5833 N N . ARG B 1 208 ? 20.109 -19.922 8.289 1 96.19 208 ARG B N 1
ATOM 5834 C CA . ARG B 1 208 ? 21.281 -20.328 9.047 1 96.19 208 ARG B CA 1
ATOM 5835 C C . ARG B 1 208 ? 22.312 -21 8.148 1 96.19 208 ARG B C 1
ATOM 5837 O O . ARG B 1 208 ? 23.5 -20.703 8.219 1 96.19 208 ARG B O 1
ATOM 5844 N N . ASN B 1 209 ? 21.828 -21.891 7.34 1 97.25 209 ASN B N 1
ATOM 5845 C CA . ASN B 1 209 ? 22.719 -22.594 6.426 1 97.25 209 ASN B CA 1
ATOM 5846 C C . ASN B 1 209 ? 23.344 -21.656 5.406 1 97.25 209 ASN B C 1
ATOM 5848 O O . ASN B 1 209 ? 24.516 -21.781 5.078 1 97.25 209 ASN B O 1
ATOM 5852 N N . ASN B 1 210 ? 22.531 -20.734 4.879 1 97.94 210 ASN B N 1
ATOM 5853 C CA . ASN B 1 210 ? 23.062 -19.734 3.955 1 97.94 210 ASN B CA 1
ATOM 5854 C C . ASN B 1 210 ? 24.141 -18.875 4.613 1 97.94 210 ASN B C 1
ATOM 5856 O O . ASN B 1 210 ? 25.172 -18.578 3.994 1 97.94 210 ASN B O 1
ATOM 5860 N N . GLN B 1 211 ? 23.906 -18.484 5.879 1 97.69 211 GLN B N 1
ATOM 5861 C CA . GLN B 1 211 ? 24.875 -17.703 6.641 1 97.69 211 GLN B CA 1
ATOM 5862 C C . GLN B 1 211 ? 26.203 -18.438 6.75 1 97.69 211 GLN B C 1
ATOM 5864 O O . GLN B 1 211 ? 27.266 -17.844 6.562 1 97.69 211 GLN B O 1
ATOM 5869 N N . LYS B 1 212 ? 26.156 -19.734 7.027 1 97.25 212 LYS B N 1
ATOM 5870 C CA . LYS B 1 212 ? 27.344 -20.547 7.156 1 97.25 212 LYS B CA 1
ATOM 5871 C C . LYS B 1 212 ? 28.094 -20.656 5.828 1 97.25 212 LYS B C 1
ATOM 5873 O O . LYS B 1 212 ? 29.328 -20.562 5.793 1 97.25 212 LYS B O 1
ATOM 5878 N N . THR B 1 213 ? 27.344 -20.891 4.77 1 98.06 213 THR B N 1
ATOM 5879 C CA . THR B 1 213 ? 27.953 -21 3.453 1 98.06 213 THR B CA 1
ATOM 5880 C C . THR B 1 213 ? 28.641 -19.688 3.072 1 98.06 213 THR B C 1
ATOM 5882 O O . THR B 1 213 ? 29.766 -19.688 2.576 1 98.06 213 THR B O 1
ATOM 5885 N N . LEU B 1 214 ? 27.984 -18.547 3.311 1 98.38 214 LEU B N 1
ATOM 5886 C CA . LEU B 1 214 ? 28.531 -17.234 3.008 1 98.38 214 LEU B CA 1
ATOM 5887 C C . LEU B 1 214 ? 29.797 -16.984 3.799 1 98.38 214 LEU B C 1
ATOM 5889 O O . LEU B 1 214 ? 30.734 -16.359 3.291 1 98.38 214 LEU B O 1
ATOM 5893 N N . ALA B 1 215 ? 29.891 -17.469 5.004 1 97.62 215 ALA B N 1
ATOM 5894 C CA . ALA B 1 215 ? 31.031 -17.25 5.891 1 97.62 215 ALA B CA 1
ATOM 5895 C C . ALA B 1 215 ? 32.281 -17.922 5.34 1 97.62 215 ALA B C 1
ATOM 5897 O O . ALA B 1 215 ? 33.406 -17.578 5.734 1 97.62 215 ALA B O 1
ATOM 5898 N N . GLN B 1 216 ? 32.125 -18.859 4.48 1 97.44 216 GLN B N 1
ATOM 5899 C CA . GLN B 1 216 ? 33.25 -19.516 3.854 1 97.44 216 GLN B CA 1
ATOM 5900 C C . GLN B 1 216 ? 33.906 -18.609 2.799 1 97.44 216 GLN B C 1
ATOM 5902 O O . GLN B 1 216 ? 35.062 -18.828 2.41 1 97.44 216 GLN B O 1
ATOM 5907 N N . TYR B 1 217 ? 33.156 -17.656 2.369 1 97.06 217 TYR B N 1
ATOM 5908 C CA . TYR B 1 217 ? 33.625 -16.828 1.269 1 97.06 217 TYR B CA 1
ATOM 5909 C C . TYR B 1 217 ? 33.875 -15.391 1.728 1 97.06 217 TYR B C 1
ATOM 5911 O O . TYR B 1 217 ? 34.719 -14.688 1.183 1 97.06 217 TYR B O 1
ATOM 5919 N N . PHE B 1 218 ? 33.031 -14.945 2.725 1 96.44 218 PHE B N 1
ATOM 5920 C CA . PHE B 1 218 ? 33.062 -13.555 3.154 1 96.44 218 PHE B CA 1
ATOM 5921 C C . PHE B 1 218 ? 33.25 -13.453 4.664 1 96.44 218 PHE B C 1
ATOM 5923 O O . PHE B 1 218 ? 32.625 -14.203 5.418 1 96.44 218 PHE B O 1
ATOM 5930 N N . ASP B 1 219 ? 34.062 -12.609 5.312 1 90.5 219 ASP B N 1
ATOM 5931 C CA . ASP B 1 219 ? 34.375 -12.5 6.734 1 90.5 219 ASP B CA 1
ATOM 5932 C C . ASP B 1 219 ? 33.312 -11.695 7.473 1 90.5 219 ASP B C 1
ATOM 5934 O O . ASP B 1 219 ? 33.031 -11.961 8.648 1 90.5 219 ASP B O 1
ATOM 5938 N N . ASP B 1 220 ? 32.594 -10.766 6.875 1 89.12 220 ASP B N 1
ATOM 5939 C CA . ASP B 1 220 ? 31.797 -9.828 7.641 1 89.12 220 ASP B CA 1
ATOM 5940 C C . ASP B 1 220 ? 30.422 -9.641 7 1 89.12 220 ASP B C 1
ATOM 5942 O O . ASP B 1 220 ? 29.969 -8.516 6.789 1 89.12 220 ASP B O 1
ATOM 5946 N N . VAL B 1 221 ? 29.766 -10.805 6.938 1 94.81 221 VAL B N 1
ATOM 5947 C CA . VAL B 1 221 ? 28.391 -10.688 6.422 1 94.81 221 VAL B CA 1
ATOM 5948 C C . VAL B 1 221 ? 27.422 -10.5 7.586 1 94.81 221 VAL B C 1
ATOM 5950 O O . VAL B 1 221 ? 27.359 -11.344 8.484 1 94.81 221 VAL B O 1
ATOM 5953 N N . PRO B 1 222 ? 26.703 -9.398 7.684 1 97.19 222 PRO B N 1
ATOM 5954 C CA . PRO B 1 222 ? 25.672 -9.25 8.711 1 97.19 222 PRO B CA 1
ATOM 5955 C C . PRO B 1 222 ? 24.641 -10.375 8.68 1 97.19 222 PRO B C 1
ATOM 5957 O O . PRO B 1 222 ? 24.547 -11.102 7.691 1 97.19 222 PRO B O 1
ATOM 5960 N N . PRO B 1 223 ? 23.922 -10.539 9.852 1 96.38 223 PRO B N 1
ATOM 5961 C CA . PRO B 1 223 ? 22.828 -11.508 9.789 1 96.38 223 PRO B CA 1
ATOM 5962 C C . PRO B 1 223 ? 21.906 -11.297 8.586 1 96.38 223 PRO B C 1
ATOM 5964 O O . PRO B 1 223 ? 21.516 -10.164 8.305 1 96.38 223 PRO B O 1
ATOM 5967 N N . LEU B 1 224 ? 21.594 -12.383 7.906 1 97.25 224 LEU B N 1
ATOM 5968 C CA . LEU B 1 224 ? 20.828 -12.297 6.668 1 97.25 224 LEU B CA 1
ATOM 5969 C C . LEU B 1 224 ? 19.453 -11.68 6.922 1 97.25 224 LEU B C 1
ATOM 5971 O O . LEU B 1 224 ? 18.906 -11 6.051 1 97.25 224 LEU B O 1
ATOM 5975 N N . GLY B 1 225 ? 18.906 -11.883 8.109 1 94.94 225 GLY B N 1
ATOM 5976 C CA . GLY B 1 225 ? 17.656 -11.242 8.453 1 94.94 225 GLY B CA 1
ATOM 5977 C C . GLY B 1 225 ? 17.719 -9.727 8.391 1 94.94 225 GLY B C 1
ATOM 5978 O O . GLY B 1 225 ? 16.766 -9.078 7.977 1 94.94 225 GLY B O 1
ATOM 5979 N N . ASP B 1 226 ? 18.859 -9.156 8.836 1 95.25 226 ASP B N 1
ATOM 5980 C CA . ASP B 1 226 ? 19.047 -7.707 8.789 1 95.25 226 ASP B CA 1
ATOM 5981 C C . ASP B 1 226 ? 19.203 -7.215 7.355 1 95.25 226 ASP B C 1
ATOM 5983 O O . ASP B 1 226 ? 18.672 -6.168 6.988 1 95.25 226 ASP B O 1
ATOM 5987 N N . LEU B 1 227 ? 19.906 -8.016 6.562 1 96.88 227 LEU B N 1
ATOM 5988 C CA . LEU B 1 227 ? 20.078 -7.652 5.16 1 96.88 227 LEU B CA 1
ATOM 5989 C C . LEU B 1 227 ? 18.75 -7.707 4.414 1 96.88 227 LEU B C 1
ATOM 5991 O O . LEU B 1 227 ? 18.5 -6.883 3.535 1 96.88 227 LEU B O 1
ATOM 5995 N N . ALA B 1 228 ? 17.953 -8.695 4.754 1 96.44 228 ALA B N 1
ATOM 5996 C CA . ALA B 1 228 ? 16.641 -8.828 4.125 1 96.44 228 ALA B CA 1
ATOM 5997 C C . ALA B 1 228 ? 15.773 -7.602 4.398 1 96.44 228 ALA B C 1
ATOM 5999 O O . ALA B 1 228 ? 15.062 -7.121 3.508 1 96.44 228 ALA B O 1
ATOM 6000 N N . LYS B 1 229 ? 15.867 -7.062 5.578 1 94.25 229 LYS B N 1
ATOM 6001 C CA . LYS B 1 229 ? 15.086 -5.891 5.969 1 94.25 229 LYS B CA 1
ATOM 6002 C C . LYS B 1 229 ? 15.562 -4.641 5.234 1 94.25 229 LYS B C 1
ATOM 6004 O O . LYS B 1 229 ? 14.859 -3.633 5.188 1 94.25 229 LYS B O 1
ATOM 6009 N N . ASN B 1 230 ? 16.719 -4.707 4.668 1 93.56 230 ASN B N 1
ATOM 6010 C CA . ASN B 1 230 ? 17.312 -3.537 4.031 1 93.56 230 ASN B CA 1
ATOM 6011 C C . ASN B 1 230 ? 17.109 -3.553 2.521 1 93.56 230 ASN B C 1
ATOM 6013 O O . ASN B 1 230 ? 17.641 -2.699 1.807 1 93.56 230 ASN B O 1
ATOM 6017 N N . VAL B 1 231 ? 16.359 -4.504 2.043 1 96.5 231 VAL B N 1
ATOM 6018 C CA . VAL B 1 231 ? 15.984 -4.5 0.632 1 96.5 231 VAL B CA 1
ATOM 6019 C C . VAL B 1 231 ? 15.242 -3.207 0.299 1 96.5 231 VAL B C 1
ATOM 6021 O O . VAL B 1 231 ? 14.328 -2.801 1.025 1 96.5 231 VAL B O 1
ATOM 6024 N N . LYS B 1 232 ? 15.617 -2.555 -0.798 1 97.38 232 LYS B N 1
ATOM 6025 C CA . LYS B 1 232 ? 15.148 -1.206 -1.102 1 97.38 232 LYS B CA 1
ATOM 6026 C C . LYS B 1 232 ? 13.742 -1.231 -1.693 1 97.38 232 LYS B C 1
ATOM 6028 O O . LYS B 1 232 ? 12.914 -0.375 -1.376 1 97.38 232 LYS B O 1
ATOM 6033 N N . MET B 1 233 ? 13.508 -2.166 -2.572 1 97.69 233 MET B N 1
ATOM 6034 C CA . MET B 1 233 ? 12.219 -2.332 -3.232 1 97.69 233 MET B CA 1
ATOM 6035 C C . MET B 1 233 ? 11.898 -3.809 -3.441 1 97.69 233 MET B C 1
ATOM 6037 O O . MET B 1 233 ? 12.797 -4.613 -3.682 1 97.69 233 MET B O 1
ATOM 6041 N N . LEU B 1 234 ? 10.703 -4.117 -3.275 1 98.06 234 LEU B N 1
ATOM 6042 C CA . LEU B 1 234 ? 10.188 -5.422 -3.674 1 98.06 234 LEU B CA 1
ATOM 6043 C C . LEU B 1 234 ? 9.188 -5.285 -4.816 1 98.06 234 LEU B C 1
ATOM 6045 O O . LEU B 1 234 ? 8.164 -4.613 -4.668 1 98.06 234 LEU B O 1
ATOM 6049 N N . LEU B 1 235 ? 9.539 -5.828 -5.934 1 98.62 235 LEU B N 1
ATOM 6050 C CA . LEU B 1 235 ? 8.609 -5.934 -7.051 1 98.62 235 LEU B CA 1
ATOM 6051 C C . LEU B 1 235 ? 7.82 -7.242 -6.988 1 98.62 235 LEU B C 1
ATOM 6053 O O . LEU B 1 235 ? 8.336 -8.297 -7.352 1 98.62 235 LEU B O 1
ATOM 6057 N N . LEU B 1 236 ? 6.621 -7.113 -6.516 1 98.19 236 LEU B N 1
ATOM 6058 C CA . LEU B 1 236 ? 5.758 -8.266 -6.27 1 98.19 236 LEU B CA 1
ATOM 6059 C C . LEU B 1 236 ? 4.953 -8.617 -7.516 1 98.19 236 LEU B C 1
ATOM 6061 O O . LEU B 1 236 ? 4.195 -7.793 -8.023 1 98.19 236 LEU B O 1
ATOM 6065 N N . TYR B 1 237 ? 5.102 -9.836 -8.008 1 97.94 237 TYR B N 1
ATOM 6066 C CA . TYR B 1 237 ? 4.488 -10.211 -9.281 1 97.94 237 TYR B CA 1
ATOM 6067 C C . TYR B 1 237 ? 3.018 -10.562 -9.094 1 97.94 237 TYR B C 1
ATOM 6069 O O . TYR B 1 237 ? 2.568 -11.633 -9.523 1 97.94 237 TYR B O 1
ATOM 6077 N N . THR B 1 238 ? 2.303 -9.719 -8.477 1 97.06 238 THR B N 1
ATOM 6078 C CA . THR B 1 238 ? 0.857 -9.812 -8.305 1 97.06 238 THR B CA 1
ATOM 6079 C C . THR B 1 238 ? 0.178 -8.523 -8.758 1 97.06 238 THR B C 1
ATOM 6081 O O . THR B 1 238 ? 0.848 -7.57 -9.172 1 97.06 238 THR B O 1
ATOM 6084 N N . ASN B 1 239 ? -1.068 -8.555 -8.789 1 97 239 ASN B N 1
ATOM 6085 C CA . ASN B 1 239 ? -1.94 -7.41 -9.023 1 97 239 ASN B CA 1
ATOM 6086 C C . ASN B 1 239 ? -3.258 -7.547 -8.266 1 97 239 ASN B C 1
ATOM 6088 O O . ASN B 1 239 ? -3.887 -8.609 -8.289 1 97 239 ASN B O 1
ATOM 6092 N N . TYR B 1 240 ? -3.682 -6.484 -7.703 1 96.62 240 TYR B N 1
ATOM 6093 C CA . TYR B 1 240 ? -4.801 -6.543 -6.77 1 96.62 240 TYR B CA 1
ATOM 6094 C C . TYR B 1 240 ? -6.094 -6.918 -7.488 1 96.62 240 TYR B C 1
ATOM 6096 O O . TYR B 1 240 ? -7.035 -7.414 -6.867 1 96.62 240 TYR B O 1
ATOM 6104 N N . VAL B 1 241 ? -6.203 -6.734 -8.781 1 97.56 241 VAL B N 1
ATOM 6105 C CA . VAL B 1 241 ? -7.426 -7.016 -9.531 1 97.56 241 VAL B CA 1
ATOM 6106 C C . VAL B 1 241 ? -7.707 -8.516 -9.516 1 97.56 241 VAL B C 1
ATOM 6108 O O . VAL B 1 241 ? -8.867 -8.938 -9.43 1 97.56 241 VAL B O 1
ATOM 6111 N N . VAL B 1 242 ? -6.613 -9.281 -9.469 1 96.81 242 VAL B N 1
ATOM 6112 C CA . VAL B 1 242 ? -6.816 -10.727 -9.531 1 96.81 242 VAL B CA 1
ATOM 6113 C C . VAL B 1 242 ? -6.367 -11.375 -8.219 1 96.81 242 VAL B C 1
ATOM 6115 O O . VAL B 1 242 ? -7.074 -12.211 -7.664 1 96.81 242 VAL B O 1
ATOM 6118 N N . SER B 1 243 ? -5.258 -10.891 -7.703 1 95.19 243 SER B N 1
ATOM 6119 C CA . SER B 1 243 ? -4.66 -11.531 -6.535 1 95.19 243 SER B CA 1
ATOM 6120 C C . SER B 1 243 ? -5.312 -11.047 -5.246 1 95.19 243 SER B C 1
ATOM 6122 O O . SER B 1 243 ? -5.117 -11.641 -4.184 1 95.19 243 SER B O 1
ATOM 6124 N N . GLY B 1 244 ? -6.094 -10.023 -5.395 1 94.44 244 GLY B N 1
ATOM 6125 C CA . GLY B 1 244 ? -6.73 -9.477 -4.203 1 94.44 244 GLY B CA 1
ATOM 6126 C C . GLY B 1 244 ? -5.996 -8.281 -3.631 1 94.44 244 GLY B C 1
ATOM 6127 O O . GLY B 1 244 ? -4.906 -7.934 -4.09 1 94.44 244 GLY B O 1
ATOM 6128 N N . SER B 1 245 ? -6.637 -7.68 -2.596 1 94.69 245 SER B N 1
ATOM 6129 C CA . SER B 1 245 ? -6.148 -6.43 -2.027 1 94.69 245 SER B CA 1
ATOM 6130 C C . SER B 1 245 ? -5.277 -6.68 -0.801 1 94.69 245 SER B C 1
ATOM 6132 O O . SER B 1 245 ? -5.789 -6.918 0.294 1 94.69 245 SER B O 1
ATOM 6134 N N . GLY B 1 246 ? -3.998 -6.664 -0.996 1 93.5 246 GLY B N 1
ATOM 6135 C CA . GLY B 1 246 ? -3.064 -6.773 0.113 1 93.5 246 GLY B CA 1
ATOM 6136 C C . GLY B 1 246 ? -2.686 -5.43 0.708 1 93.5 246 GLY B C 1
ATOM 6137 O O . GLY B 1 246 ? -2.982 -4.383 0.13 1 93.5 246 GLY B O 1
ATOM 6138 N N . LEU B 1 247 ? -2.17 -5.492 1.929 1 94.75 247 LEU B N 1
ATOM 6139 C CA . LEU B 1 247 ? -1.609 -4.309 2.574 1 94.75 247 LEU B CA 1
ATOM 6140 C C . LEU B 1 247 ? -0.091 -4.277 2.43 1 94.75 247 LEU B C 1
ATOM 6142 O O . LEU B 1 247 ? 0.607 -5.121 2.996 1 94.75 247 LEU B O 1
ATOM 6146 N N . TYR B 1 248 ? 0.388 -3.33 1.686 1 95.5 248 TYR B N 1
ATOM 6147 C CA . TYR B 1 248 ? 1.821 -3.279 1.416 1 95.5 248 TYR B CA 1
ATOM 6148 C C . TYR B 1 248 ? 2.393 -1.908 1.76 1 95.5 248 TYR B C 1
ATOM 6150 O O . TYR B 1 248 ? 1.71 -0.891 1.613 1 95.5 248 TYR B O 1
ATOM 6158 N N . PRO B 1 249 ? 3.598 -1.902 2.275 1 95.69 249 PRO B N 1
ATOM 6159 C CA . PRO B 1 249 ? 4.289 -0.62 2.424 1 95.69 249 PRO B CA 1
ATOM 6160 C C . PRO B 1 249 ? 4.719 -0.02 1.086 1 95.69 249 PRO B C 1
ATOM 6162 O O . PRO B 1 249 ? 4.617 -0.681 0.049 1 95.69 249 PRO B O 1
ATOM 6165 N N . PRO B 1 250 ? 5.172 1.18 1.097 1 95.62 250 PRO B N 1
ATOM 6166 C CA . PRO B 1 250 ? 5.469 1.868 -0.161 1 95.62 250 PRO B CA 1
ATOM 6167 C C . PRO B 1 250 ? 6.609 1.214 -0.936 1 95.62 250 PRO B C 1
ATOM 6169 O O . PRO B 1 250 ? 6.707 1.375 -2.156 1 95.62 250 PRO B O 1
ATOM 6172 N N . ASN B 1 251 ? 7.504 0.517 -0.293 1 96.62 251 ASN B N 1
ATOM 6173 C CA . ASN B 1 251 ? 8.625 -0.084 -1.001 1 96.62 251 ASN B CA 1
ATOM 6174 C C . ASN B 1 251 ? 8.266 -1.45 -1.576 1 96.62 251 ASN B C 1
ATOM 6176 O O . ASN B 1 251 ? 9.133 -2.18 -2.055 1 96.62 251 ASN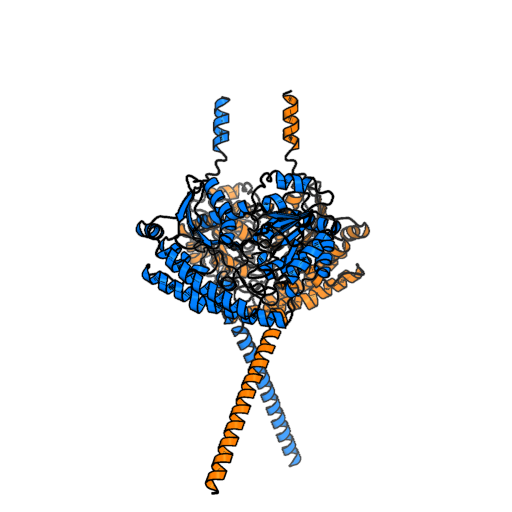 B O 1
ATOM 6180 N N . VAL B 1 252 ? 7.031 -1.849 -1.485 1 97.31 252 VAL B N 1
ATOM 6181 C CA . VAL B 1 252 ? 6.512 -3.041 -2.146 1 97.31 252 VAL B CA 1
ATOM 6182 C C . VAL B 1 252 ? 5.531 -2.639 -3.244 1 97.31 252 VAL B C 1
ATOM 6184 O O . VAL B 1 252 ? 4.504 -2.016 -2.969 1 97.31 252 VAL B O 1
ATOM 6187 N N . ARG B 1 253 ? 5.852 -2.973 -4.469 1 97.44 253 ARG B N 1
ATOM 6188 C CA . ARG B 1 253 ? 5.039 -2.566 -5.609 1 97.44 253 ARG B CA 1
ATOM 6189 C C . ARG B 1 253 ? 4.574 -3.779 -6.414 1 97.44 253 ARG B C 1
ATOM 6191 O O . ARG B 1 253 ? 5.383 -4.645 -6.762 1 97.44 253 ARG B O 1
ATOM 6198 N N . GLU B 1 254 ? 3.289 -3.807 -6.66 1 97.75 254 GLU B N 1
ATOM 6199 C CA . GLU B 1 254 ? 2.756 -4.879 -7.496 1 97.75 254 GLU B CA 1
ATOM 6200 C C . GLU B 1 254 ? 3.025 -4.613 -8.977 1 97.75 254 GLU B C 1
ATOM 6202 O O . GLU B 1 254 ? 2.723 -3.529 -9.477 1 97.75 254 GLU B O 1
ATOM 6207 N N . VAL B 1 255 ? 3.568 -5.633 -9.664 1 98.19 255 VAL B N 1
ATOM 6208 C CA . VAL B 1 255 ? 3.969 -5.438 -11.055 1 98.19 255 VAL B CA 1
ATOM 6209 C C . VAL B 1 255 ? 3.482 -6.613 -11.898 1 98.19 255 VAL B C 1
ATOM 6211 O O . VAL B 1 255 ? 4.105 -6.961 -12.906 1 98.19 255 VAL B O 1
ATOM 6214 N N . GLY B 1 256 ? 2.422 -7.238 -11.453 1 97.56 256 GLY B N 1
ATOM 6215 C CA . GLY B 1 256 ? 1.898 -8.359 -12.219 1 97.56 256 GLY B CA 1
ATOM 6216 C C . GLY B 1 256 ? 1.567 -8.008 -13.656 1 97.56 256 GLY B C 1
ATOM 6217 O O . GLY B 1 256 ? 0.904 -6.996 -13.914 1 97.56 256 GLY B O 1
ATOM 6218 N N . GLY B 1 257 ? 2.092 -8.875 -14.656 1 97.5 257 GLY B N 1
ATOM 6219 C CA . GLY B 1 257 ? 1.677 -8.719 -16.031 1 97.5 257 GLY B CA 1
ATOM 6220 C C . GLY B 1 257 ? 2.832 -8.43 -16.984 1 97.5 257 GLY B C 1
ATOM 6221 O O . GLY B 1 257 ? 2.684 -8.523 -18.203 1 97.5 257 GLY B O 1
ATOM 6222 N N . TYR B 1 258 ? 4.047 -8.148 -16.406 1 97.06 258 TYR B N 1
ATOM 6223 C CA . TYR B 1 258 ? 5.086 -7.633 -17.297 1 97.06 258 TYR B CA 1
ATOM 6224 C C . TYR B 1 258 ? 5.688 -8.758 -18.125 1 97.06 258 TYR B C 1
ATOM 6226 O O . TYR B 1 258 ? 6.426 -8.5 -19.078 1 97.06 258 TYR B O 1
ATOM 6234 N N . HIS B 1 259 ? 5.379 -10.031 -17.844 1 96.94 259 HIS B N 1
ATOM 6235 C CA . HIS B 1 259 ? 5.934 -11.117 -18.641 1 96.94 259 HIS B CA 1
ATOM 6236 C C . HIS B 1 259 ? 5.156 -11.297 -19.938 1 96.94 259 HIS B C 1
ATOM 6238 O O . HIS B 1 259 ? 5.621 -11.977 -20.859 1 96.94 259 HIS B O 1
ATOM 6244 N N . VAL B 1 260 ? 3.902 -10.797 -19.969 1 97.31 260 VAL B N 1
ATOM 6245 C CA . VAL B 1 260 ? 3.051 -10.992 -21.141 1 97.31 260 VAL B CA 1
ATOM 6246 C C . VAL B 1 260 ? 3.547 -10.125 -22.297 1 97.31 260 VAL B C 1
ATOM 6248 O O . VAL B 1 260 ? 3.471 -8.891 -22.219 1 97.31 260 VAL B O 1
ATOM 6251 N N . THR B 1 261 ? 4.031 -10.711 -23.297 1 93.69 261 THR B N 1
ATOM 6252 C CA . THR B 1 261 ? 4.566 -10.008 -24.453 1 93.69 261 THR B CA 1
ATOM 6253 C C . THR B 1 261 ? 3.523 -9.922 -25.562 1 93.69 261 THR B C 1
ATOM 6255 O O . THR B 1 261 ? 2.479 -10.578 -25.5 1 93.69 261 THR B O 1
ATOM 6258 N N . LYS B 1 262 ? 3.789 -9.141 -26.516 1 94.75 262 LYS B N 1
ATOM 6259 C CA . LYS B 1 262 ? 2.914 -9.062 -27.688 1 94.75 262 LYS B CA 1
ATOM 6260 C C . LYS B 1 262 ? 2.773 -10.43 -28.344 1 94.75 262 LYS B C 1
ATOM 6262 O O . LYS B 1 262 ? 3.764 -11.141 -28.531 1 94.75 262 LYS B O 1
ATOM 6267 N N . PRO B 1 263 ? 1.562 -10.781 -28.656 1 96.75 263 PRO B N 1
ATOM 6268 C CA . PRO B 1 263 ? 1.362 -12.102 -29.266 1 96.75 263 PRO B CA 1
ATOM 6269 C C . PRO B 1 263 ? 1.967 -12.203 -30.656 1 96.75 263 PRO B C 1
ATOM 6271 O O . PRO B 1 263 ? 1.923 -11.242 -31.438 1 96.75 263 PRO B O 1
ATOM 6274 N N . LYS B 1 264 ? 2.432 -13.352 -30.953 1 96.19 264 LYS B N 1
ATOM 6275 C CA . LYS B 1 264 ? 2.945 -13.68 -32.281 1 96.19 264 LYS B CA 1
ATOM 6276 C C . LYS B 1 264 ? 1.907 -14.438 -33.094 1 96.19 264 LYS B C 1
ATOM 6278 O O . LYS B 1 264 ? 0.882 -14.867 -32.562 1 96.19 264 LYS B O 1
ATOM 6283 N N . GLU B 1 265 ? 2.264 -14.578 -34.375 1 96.62 265 GLU B N 1
ATOM 6284 C CA . GLU B 1 265 ? 1.373 -15.328 -35.25 1 96.62 265 GLU B CA 1
ATOM 6285 C C . GLU B 1 265 ? 1.366 -16.812 -34.875 1 96.62 265 GLU B C 1
ATOM 6287 O O . GLU B 1 265 ? 2.418 -17.391 -34.625 1 96.62 265 GLU B O 1
ATOM 6292 N N . LEU B 1 266 ? 0.182 -17.375 -34.938 1 97.38 266 LEU B N 1
ATOM 6293 C CA . LEU B 1 266 ? 0.044 -18.797 -34.594 1 97.38 266 LEU B CA 1
ATOM 6294 C C . LEU B 1 266 ? 0.562 -19.672 -35.75 1 97.38 266 LEU B C 1
ATOM 6296 O O . LEU B 1 266 ? 0.459 -19.297 -36.906 1 97.38 266 LEU B O 1
ATOM 6300 N N . PRO B 1 267 ? 1.07 -20.859 -35.375 1 96.38 267 PRO B N 1
ATOM 6301 C CA . PRO B 1 267 ? 1.346 -21.828 -36.438 1 96.38 267 PRO B CA 1
ATOM 6302 C C . PRO B 1 267 ? 0.126 -22.094 -37.312 1 96.38 267 PRO B C 1
ATOM 6304 O O . PRO B 1 267 ? -1.003 -22.125 -36.812 1 96.38 267 PRO B O 1
ATOM 6307 N N . GLN B 1 268 ? 0.366 -22.391 -38.531 1 96.38 268 GLN B N 1
ATOM 6308 C CA . GLN B 1 268 ? -0.686 -22.438 -39.531 1 96.38 268 GLN B CA 1
ATOM 6309 C C . GLN B 1 268 ? -1.754 -23.469 -39.188 1 96.38 268 GLN B C 1
ATOM 6311 O O . GLN B 1 268 ? -2.951 -23.188 -39.312 1 96.38 268 GLN B O 1
ATOM 6316 N N . ASP B 1 269 ? -1.399 -24.625 -38.781 1 95.5 269 ASP B N 1
ATOM 6317 C CA . ASP B 1 269 ? -2.352 -25.672 -38.438 1 95.5 269 ASP B CA 1
ATOM 6318 C C . ASP B 1 269 ? -3.229 -25.281 -37.281 1 95.5 269 ASP B C 1
ATOM 6320 O O . ASP B 1 269 ? -4.441 -25.5 -37.281 1 95.5 269 ASP B O 1
ATOM 6324 N N . LEU B 1 270 ? -2.588 -24.688 -36.312 1 96.88 270 LEU B N 1
ATOM 6325 C CA . LEU B 1 270 ? -3.305 -24.234 -35.125 1 96.88 270 LEU B CA 1
ATOM 6326 C C . LEU B 1 270 ? -4.23 -23.078 -35.469 1 96.88 270 LEU B C 1
ATOM 6328 O O . LEU B 1 270 ? -5.371 -23.016 -35 1 96.88 270 LEU B O 1
ATOM 6332 N N . LYS B 1 271 ? -3.711 -22.141 -36.219 1 97.44 271 LYS B N 1
ATOM 6333 C CA . LYS B 1 271 ? -4.496 -20.984 -36.625 1 97.44 271 LYS B CA 1
ATOM 6334 C C . LYS B 1 271 ? -5.754 -21.438 -37.375 1 97.44 271 LYS B C 1
ATOM 6336 O O . LYS B 1 271 ? -6.852 -20.938 -37.094 1 97.44 271 LYS B O 1
ATOM 6341 N N . LYS B 1 272 ? -5.586 -22.359 -38.312 1 97.38 272 LYS B N 1
ATOM 6342 C CA . LYS B 1 272 ? -6.715 -22.875 -39.094 1 97.38 272 LYS B CA 1
ATOM 6343 C C . LYS B 1 272 ? -7.73 -23.562 -38.156 1 97.38 272 LYS B C 1
ATOM 6345 O O . LYS B 1 272 ? -8.938 -23.344 -38.312 1 97.38 272 LYS B O 1
ATOM 6350 N N . PHE B 1 273 ? -7.23 -24.344 -37.312 1 97.5 273 PHE B N 1
ATOM 6351 C CA . PHE B 1 273 ? -8.078 -25.078 -36.375 1 97.5 273 PHE B CA 1
ATOM 6352 C C . PHE B 1 273 ? -8.945 -24.125 -35.562 1 97.5 273 PHE B C 1
ATOM 6354 O O . PHE B 1 273 ? -10.133 -24.359 -35.375 1 97.5 273 PHE B O 1
ATOM 6361 N N . ILE B 1 274 ? -8.375 -23.016 -35.094 1 98.19 274 ILE B N 1
ATOM 6362 C CA . ILE B 1 274 ? -9.062 -22.031 -34.25 1 98.19 274 ILE B CA 1
ATOM 6363 C C . ILE B 1 274 ? -10.047 -21.234 -35.125 1 98.19 274 ILE B C 1
ATOM 6365 O O . ILE B 1 274 ? -11.227 -21.109 -34.781 1 98.19 274 ILE B O 1
ATOM 6369 N N . GLU B 1 275 ? -9.641 -20.719 -36.219 1 97.81 275 GLU B N 1
ATOM 6370 C CA . GLU B 1 275 ? -10.43 -19.828 -37.062 1 97.81 275 GLU B CA 1
ATOM 6371 C C . GLU B 1 275 ? -11.633 -20.547 -37.656 1 97.81 275 GLU B C 1
ATOM 6373 O O . GLU B 1 275 ? -12.672 -19.922 -37.906 1 97.81 275 GLU B O 1
ATOM 6378 N N . GLU B 1 276 ? -11.492 -21.844 -37.875 1 97.06 276 GLU B N 1
ATOM 6379 C CA . GLU B 1 276 ? -12.586 -22.609 -38.469 1 97.06 276 GLU B CA 1
ATOM 6380 C C . GLU B 1 276 ? -13.562 -23.094 -37.406 1 97.06 276 GLU B C 1
ATOM 6382 O O . GLU B 1 276 ? -14.586 -23.703 -37.719 1 97.06 276 GLU B O 1
ATOM 6387 N N . SER B 1 277 ? -13.227 -22.828 -36.188 1 97.31 277 SER B N 1
ATOM 6388 C CA . SER B 1 277 ? -14.148 -23.203 -35.125 1 97.31 277 SER B CA 1
ATOM 6389 C C . SER B 1 277 ? -15.406 -22.344 -35.125 1 97.31 277 SER B C 1
ATOM 6391 O O . SER B 1 277 ? -15.328 -21.125 -35.031 1 97.31 277 SER B O 1
ATOM 6393 N N . GLU B 1 278 ? -16.5 -22.953 -35.219 1 96.69 278 GLU B N 1
ATOM 6394 C CA . GLU B 1 278 ? -17.766 -22.219 -35.312 1 96.69 278 GLU B CA 1
ATOM 6395 C C . GLU B 1 278 ? -18.188 -21.688 -33.969 1 96.69 278 GLU B C 1
ATOM 6397 O O . GLU B 1 278 ? -18.75 -20.578 -33.875 1 96.69 278 GLU B O 1
ATOM 6402 N N . HIS B 1 279 ? -17.953 -22.438 -32.969 1 97.31 279 HIS B N 1
ATOM 6403 C CA . HIS B 1 279 ? -18.484 -22.078 -31.672 1 97.31 279 HIS B CA 1
ATOM 6404 C C . HIS B 1 279 ? -17.375 -21.641 -30.734 1 97.31 279 HIS B C 1
ATOM 6406 O O . HIS B 1 279 ? -17.594 -21.484 -29.516 1 97.31 279 HIS B O 1
ATOM 6412 N N . GLY B 1 280 ? -16.156 -21.484 -31.25 1 98 280 GLY B N 1
ATOM 6413 C CA . GLY B 1 280 ? -15.039 -21.047 -30.422 1 98 280 GLY B CA 1
ATOM 6414 C C . GLY B 1 280 ? -14.195 -22.188 -29.906 1 98 280 GLY B C 1
ATOM 6415 O O . GLY B 1 280 ? -14.398 -23.344 -30.281 1 98 280 GLY B O 1
ATOM 6416 N N . VAL B 1 281 ? -13.188 -21.844 -29.047 1 98.62 281 VAL B N 1
ATOM 6417 C CA . VAL B 1 281 ? -12.18 -22.812 -28.625 1 98.62 281 VAL B CA 1
ATOM 6418 C C . VAL B 1 281 ? -12.008 -22.734 -27.109 1 98.62 281 VAL B C 1
ATOM 6420 O O . VAL B 1 281 ? -12.055 -21.656 -26.516 1 98.62 281 VAL B O 1
ATOM 6423 N N . VAL B 1 282 ? -11.867 -23.859 -26.469 1 98.69 282 VAL B N 1
ATOM 6424 C CA . VAL B 1 282 ? -11.398 -23.984 -25.094 1 98.69 282 VAL B CA 1
ATOM 6425 C C . VAL B 1 282 ? -9.953 -24.469 -25.078 1 98.69 282 VAL B C 1
ATOM 6427 O O . VAL B 1 282 ? -9.625 -25.469 -25.734 1 98.69 282 VAL B O 1
ATOM 6430 N N . TYR B 1 283 ? -9.102 -23.75 -24.406 1 98.44 283 TYR B N 1
ATOM 6431 C CA . TYR B 1 283 ? -7.699 -24.125 -24.297 1 98.44 283 TYR B CA 1
ATOM 6432 C C . TYR B 1 283 ? -7.434 -24.844 -22.984 1 98.44 283 TYR B C 1
ATOM 6434 O O . TYR B 1 283 ? -7.816 -24.359 -21.906 1 98.44 283 TYR B O 1
ATOM 6442 N N . ILE B 1 284 ? -6.828 -26.016 -23.047 1 96.62 284 ILE B N 1
ATOM 6443 C CA . ILE B 1 284 ? -6.492 -26.797 -21.859 1 96.62 284 ILE B CA 1
ATOM 6444 C C . ILE B 1 284 ? -4.977 -26.953 -21.766 1 96.62 284 ILE B C 1
ATOM 6446 O O . ILE B 1 284 ? -4.332 -27.438 -22.688 1 96.62 284 ILE B O 1
ATOM 6450 N N . SER B 1 285 ? -4.449 -26.5 -20.641 1 93.81 285 SER B N 1
ATOM 6451 C CA . SER B 1 285 ? -3.029 -26.703 -20.375 1 93.81 285 SER B CA 1
ATOM 6452 C C . SER B 1 285 ? -2.771 -26.844 -18.875 1 93.81 285 SER B C 1
ATOM 6454 O O . SER B 1 285 ? -3.141 -25.969 -18.094 1 93.81 285 SER B O 1
ATOM 6456 N N . PHE B 1 286 ? -2.146 -27.875 -18.469 1 86.38 286 PHE B N 1
ATOM 6457 C CA . PHE B 1 286 ? -1.826 -28.094 -17.062 1 86.38 286 PHE B CA 1
ATOM 6458 C C . PHE B 1 286 ? -0.332 -27.922 -16.812 1 86.38 286 PHE B C 1
ATOM 6460 O O . PHE B 1 286 ? 0.222 -28.531 -15.891 1 86.38 286 PHE B O 1
ATOM 6467 N N . GLY B 1 287 ? 0.256 -27.125 -17.609 1 72.44 287 GLY B N 1
ATOM 6468 C CA . GLY B 1 287 ? 1.62 -26.672 -17.391 1 72.44 287 GLY B CA 1
ATOM 6469 C C . GLY B 1 287 ? 2.658 -27.75 -17.672 1 72.44 287 GLY B C 1
ATOM 6470 O O . GLY B 1 287 ? 2.326 -28.828 -18.172 1 72.44 287 GLY B O 1
ATOM 6471 N N . SER B 1 288 ? 3.844 -27.438 -17.469 1 58.69 288 SER B N 1
ATOM 6472 C CA . SER B 1 288 ? 4.992 -28.281 -17.781 1 58.69 288 SER B CA 1
ATOM 6473 C C . SER B 1 288 ? 5.215 -29.328 -16.688 1 58.69 288 SER B C 1
ATOM 6475 O O . SER B 1 288 ? 5.844 -30.359 -16.938 1 58.69 288 SER B O 1
ATOM 6477 N N . MET B 1 289 ? 4.66 -28.953 -15.57 1 55.09 289 MET B N 1
ATOM 6478 C CA . MET B 1 289 ? 5.074 -29.781 -14.438 1 55.09 289 MET B CA 1
ATOM 6479 C C . MET B 1 289 ? 4.148 -30.984 -14.266 1 55.09 289 MET B C 1
ATOM 6481 O O . MET B 1 289 ? 4.445 -31.891 -13.492 1 55.09 289 MET B O 1
ATOM 6485 N N . LEU B 1 290 ? 2.986 -30.859 -14.727 1 56.56 290 LEU B N 1
ATOM 6486 C CA . LEU B 1 290 ? 2.113 -32.031 -14.711 1 56.56 290 LEU B CA 1
ATOM 6487 C C . LEU B 1 290 ? 2 -32.656 -16.109 1 56.56 290 LEU B C 1
ATOM 6489 O O . LEU B 1 290 ? 1.539 -32 -17.047 1 56.56 290 LEU B O 1
ATOM 6493 N N . ARG B 1 291 ? 2.684 -33.75 -16.062 1 59.19 291 ARG B N 1
ATOM 6494 C CA . ARG B 1 291 ? 2.395 -34.531 -17.266 1 59.19 291 ARG B CA 1
ATOM 6495 C C . ARG B 1 291 ? 0.929 -34.938 -17.297 1 59.19 291 ARG B C 1
ATOM 6497 O O . ARG B 1 291 ? 0.434 -35.562 -16.375 1 59.19 291 ARG B O 1
ATOM 6504 N N . SER B 1 292 ? 0.201 -34.375 -18.141 1 55.84 292 SER B N 1
ATOM 6505 C CA . SER B 1 292 ? -1.197 -34.781 -18.281 1 55.84 292 SER B CA 1
ATOM 6506 C C . SER B 1 292 ? -1.357 -36.281 -18.203 1 55.84 292 SER B C 1
ATOM 6508 O O . SER B 1 292 ? -2.375 -36.781 -17.719 1 55.84 292 SER B O 1
ATOM 6510 N N . THR B 1 293 ? -0.28 -36.844 -18.453 1 55.66 293 THR B N 1
ATOM 6511 C CA . THR B 1 293 ? -0.316 -38.312 -18.469 1 55.66 293 THR B CA 1
ATOM 6512 C C . THR B 1 293 ? -0.296 -38.875 -17.047 1 55.66 293 THR B C 1
ATOM 6514 O O . THR B 1 293 ? -0.618 -40.031 -16.828 1 55.66 293 THR B O 1
ATOM 6517 N N . SER B 1 294 ? 0.083 -37.938 -16.078 1 66.5 294 SER B N 1
ATOM 6518 C CA . SER B 1 294 ? 0.087 -38.375 -14.695 1 66.5 294 SER B CA 1
ATOM 6519 C C . SER B 1 294 ? -1.294 -38.25 -14.062 1 66.5 294 SER B C 1
ATOM 6521 O O . SER B 1 294 ? -1.51 -38.656 -12.93 1 66.5 294 SER B O 1
ATOM 6523 N N . THR B 1 295 ? -2.143 -37.781 -14.844 1 75.69 295 THR B N 1
ATOM 6524 C CA . THR B 1 295 ? -3.523 -37.656 -14.383 1 75.69 295 THR B CA 1
ATOM 6525 C C . THR B 1 295 ? -4.18 -39.031 -14.297 1 75.69 295 THR B C 1
ATOM 6527 O O . THR B 1 295 ? -4.07 -39.844 -15.227 1 75.69 295 THR B O 1
ATOM 6530 N N . PRO B 1 296 ? -4.809 -39.219 -13.242 1 82.94 296 PRO B N 1
ATOM 6531 C CA . PRO B 1 296 ? -5.504 -40.5 -13.148 1 82.94 296 PRO B CA 1
ATOM 6532 C C . PRO B 1 296 ? -6.461 -40.75 -14.32 1 82.94 296 PRO B C 1
ATOM 6534 O O . PRO B 1 296 ? -7.117 -39.812 -14.781 1 82.94 296 PRO B O 1
ATOM 6537 N N . LYS B 1 297 ? -6.555 -41.969 -14.727 1 86.25 297 LYS B N 1
ATOM 6538 C CA . LYS B 1 297 ? -7.316 -42.344 -15.914 1 86.25 297 LYS B CA 1
ATOM 6539 C C . LYS B 1 297 ? -8.773 -41.906 -15.797 1 86.25 297 LYS B C 1
ATOM 6541 O O . LYS B 1 297 ? -9.367 -41.406 -16.75 1 86.25 297 LYS B O 1
ATOM 6546 N N . ASP B 1 298 ? -9.297 -42.125 -14.648 1 90.25 298 ASP B N 1
ATOM 6547 C CA . ASP B 1 298 ? -10.695 -41.75 -14.453 1 90.25 298 ASP B CA 1
ATOM 6548 C C . ASP B 1 298 ? -10.922 -40.25 -14.625 1 90.25 298 ASP B C 1
ATOM 6550 O O . ASP B 1 298 ? -11.953 -39.844 -15.141 1 90.25 298 ASP B O 1
ATOM 6554 N N . LYS B 1 299 ? -9.977 -39.469 -14.148 1 91.12 299 LYS B N 1
ATOM 6555 C CA . LYS B 1 299 ? -10.086 -38.031 -14.281 1 91.12 299 LYS B CA 1
ATOM 6556 C C . LYS B 1 299 ? -9.898 -37.594 -15.734 1 91.12 299 LYS B C 1
ATOM 6558 O O . LYS B 1 299 ? -10.609 -36.719 -16.219 1 91.12 299 LYS B O 1
ATOM 6563 N N . LEU B 1 300 ? -8.969 -38.25 -16.375 1 88.81 300 LEU B N 1
ATOM 6564 C CA . LEU B 1 300 ? -8.742 -37.969 -17.797 1 88.81 300 LEU B CA 1
ATOM 6565 C C . LEU B 1 300 ? -9.992 -38.281 -18.609 1 88.81 300 LEU B C 1
ATOM 6567 O O . LEU B 1 300 ? -10.375 -37.531 -19.484 1 88.81 300 LEU B O 1
ATOM 6571 N N . ASP B 1 301 ? -10.555 -39.406 -18.312 1 91.56 301 ASP B N 1
ATOM 6572 C CA . ASP B 1 301 ? -11.781 -39.812 -19 1 91.56 301 ASP B CA 1
ATOM 6573 C C . ASP B 1 301 ? -12.898 -38.812 -18.766 1 91.56 301 ASP B C 1
ATOM 6575 O O . ASP B 1 301 ? -13.664 -38.5 -19.688 1 91.56 301 ASP B O 1
ATOM 6579 N N . ALA B 1 302 ? -12.938 -38.344 -17.562 1 94.06 302 ALA B N 1
ATOM 6580 C CA . ALA B 1 302 ? -13.953 -37.344 -17.234 1 94.06 302 ALA B CA 1
ATOM 6581 C C . ALA B 1 302 ? -13.766 -36.062 -18.047 1 94.06 302 ALA B C 1
ATOM 6583 O O . ALA B 1 302 ? -14.734 -35.5 -18.547 1 94.06 302 ALA B O 1
ATOM 6584 N N . ILE B 1 303 ? -12.547 -35.656 -18.203 1 94.31 303 ILE B N 1
ATOM 6585 C CA . ILE B 1 303 ? -12.25 -34.438 -18.953 1 94.31 303 ILE B CA 1
ATOM 6586 C C . ILE B 1 303 ? -12.617 -34.656 -20.422 1 94.31 303 ILE B C 1
ATOM 6588 O O . ILE B 1 303 ? -13.328 -33.844 -21.016 1 94.31 303 ILE B O 1
ATOM 6592 N N . ILE B 1 304 ? -12.203 -35.781 -20.969 1 92.69 304 ILE B N 1
ATOM 6593 C CA . ILE B 1 304 ? -12.453 -36.062 -22.375 1 92.69 304 ILE B CA 1
ATOM 6594 C C . ILE B 1 304 ? -13.953 -36.156 -22.625 1 92.69 304 ILE B C 1
ATOM 6596 O O . ILE B 1 304 ? -14.453 -35.594 -23.609 1 92.69 304 ILE B O 1
ATOM 6600 N N . ALA B 1 305 ? -14.633 -36.812 -21.75 1 93.69 305 ALA B N 1
ATOM 6601 C CA . ALA B 1 305 ? -16.078 -36.969 -21.891 1 93.69 305 ALA B CA 1
ATOM 6602 C C . ALA B 1 305 ? -16.781 -35.594 -21.859 1 93.69 305 ALA B C 1
ATOM 6604 O O . ALA B 1 305 ? -17.688 -35.344 -22.641 1 93.69 305 ALA B O 1
ATOM 6605 N N . ALA B 1 306 ? -16.344 -34.75 -20.969 1 95.75 306 ALA B N 1
ATOM 6606 C CA . ALA B 1 306 ? -16.969 -33.438 -20.812 1 95.75 306 ALA B CA 1
ATOM 6607 C C . ALA B 1 306 ? -16.719 -32.594 -22.047 1 95.75 306 ALA B C 1
ATOM 6609 O O . ALA B 1 306 ? -17.656 -32 -22.594 1 95.75 306 ALA B O 1
ATOM 6610 N N . VAL B 1 307 ? -15.516 -32.562 -22.547 1 95 307 VAL B N 1
ATOM 6611 C CA . VAL B 1 307 ? -15.172 -31.641 -23.625 1 95 307 VAL B CA 1
ATOM 6612 C C . VAL B 1 307 ? -15.719 -32.156 -24.938 1 95 307 VAL B C 1
ATOM 6614 O O . VAL B 1 307 ? -15.883 -31.406 -25.906 1 95 307 VAL B O 1
ATOM 6617 N N . SER B 1 308 ? -15.977 -33.438 -25.016 1 92.5 308 SER B N 1
ATOM 6618 C CA . SER B 1 308 ? -16.562 -34 -26.219 1 92.5 308 SER B CA 1
ATOM 6619 C C . SER B 1 308 ? -18.047 -33.625 -26.344 1 92.5 308 SER B C 1
ATOM 6621 O O . SER B 1 308 ? -18.625 -33.75 -27.422 1 92.5 308 SER B O 1
ATOM 6623 N N . GLU B 1 309 ? -18.609 -33.188 -25.328 1 93.38 309 GLU B N 1
ATOM 6624 C CA . GLU B 1 309 ? -20.047 -32.906 -25.312 1 93.38 309 GLU B CA 1
ATOM 6625 C C . GLU B 1 309 ? -20.344 -31.453 -25.641 1 93.38 309 GLU B C 1
ATOM 6627 O O . GLU B 1 309 ? -21.5 -31.078 -25.875 1 93.38 309 GLU B O 1
ATOM 6632 N N . ILE B 1 310 ? -19.391 -30.609 -25.672 1 95.25 310 ILE B N 1
ATOM 6633 C CA . ILE B 1 310 ? -19.625 -29.203 -25.969 1 95.25 310 ILE B CA 1
ATOM 6634 C C . ILE B 1 310 ? -19.297 -28.922 -27.438 1 95.25 310 ILE B C 1
ATOM 6636 O O . ILE B 1 310 ? -18.484 -29.625 -28.031 1 95.25 310 ILE B O 1
ATOM 6640 N N . PRO B 1 311 ? -19.922 -27.969 -28.031 1 96 311 PRO B N 1
ATOM 6641 C CA . PRO B 1 311 ? -19.719 -27.703 -29.453 1 96 311 PRO B CA 1
ATOM 6642 C C . PRO B 1 311 ? -18.391 -27.016 -29.75 1 96 311 PRO B C 1
ATOM 6644 O O . PRO B 1 311 ? -17.953 -26.969 -30.906 1 96 311 PRO B O 1
ATOM 6647 N N . GLN B 1 312 ? -17.734 -26.5 -28.734 1 97.44 312 GLN B N 1
ATOM 6648 C CA . GLN B 1 312 ? -16.453 -25.812 -28.922 1 97.44 312 GLN B CA 1
ATOM 6649 C C . GLN B 1 312 ? -15.359 -26.812 -29.312 1 97.44 312 GLN B C 1
ATOM 6651 O O . GLN B 1 312 ? -15.414 -27.984 -28.938 1 97.44 312 GLN B O 1
ATOM 6656 N N . ARG B 1 313 ? -14.422 -26.359 -30.047 1 97.81 313 ARG B N 1
ATOM 6657 C CA . ARG B 1 313 ? -13.203 -27.125 -30.25 1 97.81 313 ARG B CA 1
ATOM 6658 C C . ARG B 1 313 ? -12.266 -27 -29.062 1 97.81 313 ARG B C 1
ATOM 6660 O O . ARG B 1 313 ? -12.383 -26.078 -28.266 1 97.81 313 ARG B O 1
ATOM 6667 N N . ILE B 1 314 ? -11.406 -28.031 -28.969 1 97.62 314 ILE B N 1
ATOM 6668 C CA . ILE B 1 314 ? -10.516 -28.078 -27.812 1 97.62 314 ILE B CA 1
ATOM 6669 C C . ILE B 1 314 ? -9.062 -28.078 -28.297 1 97.62 314 ILE B C 1
ATOM 6671 O O . ILE B 1 314 ? -8.695 -28.828 -29.188 1 97.62 314 ILE B O 1
ATOM 6675 N N . ILE B 1 315 ? -8.258 -27.188 -27.766 1 97 315 ILE B N 1
ATOM 6676 C CA . ILE B 1 315 ? -6.809 -27.266 -27.875 1 97 315 ILE B CA 1
ATOM 6677 C C . ILE B 1 315 ? -6.215 -27.719 -26.547 1 97 315 ILE B C 1
ATOM 6679 O O . ILE B 1 315 ? -6.453 -27.094 -25.5 1 97 315 ILE B O 1
ATOM 6683 N N . TRP B 1 316 ? -5.477 -28.812 -26.562 1 94.25 316 TRP B N 1
ATOM 6684 C CA . TRP B 1 316 ? -5.008 -29.406 -25.312 1 94.25 316 TRP B CA 1
ATOM 6685 C C . TRP B 1 316 ? -3.514 -29.719 -25.391 1 94.25 316 TRP B C 1
ATOM 6687 O O . TRP B 1 316 ? -3.07 -30.5 -26.234 1 94.25 316 TRP B O 1
ATOM 6697 N N . LYS B 1 317 ? -2.729 -29.031 -24.531 1 91.69 317 LYS B N 1
ATOM 6698 C CA . LYS B 1 317 ? -1.322 -29.391 -24.406 1 91.69 317 LYS B CA 1
ATOM 6699 C C . LYS B 1 317 ? -1.171 -30.797 -23.844 1 91.69 317 LYS B C 1
ATOM 6701 O O . LYS B 1 317 ? -1.529 -31.062 -22.688 1 91.69 317 LYS B O 1
ATOM 6706 N N . TRP B 1 318 ? -0.694 -31.656 -24.656 1 84.31 318 TRP B N 1
ATOM 6707 C CA . TRP B 1 318 ? -0.646 -33.094 -24.375 1 84.31 318 TRP B CA 1
ATOM 6708 C C . TRP B 1 318 ? 0.667 -33.688 -24.859 1 84.31 318 TRP B C 1
ATOM 6710 O O . TRP B 1 318 ? 1.085 -33.469 -25.984 1 84.31 318 TRP B O 1
ATOM 6720 N N . GLU B 1 319 ? 1.302 -34.438 -23.969 1 80.38 319 GLU B N 1
ATOM 6721 C CA . GLU B 1 319 ? 2.654 -34.906 -24.25 1 80.38 319 GLU B CA 1
ATOM 6722 C C . GLU B 1 319 ? 2.635 -36.125 -25.156 1 80.38 319 GLU B C 1
ATOM 6724 O O . GLU B 1 319 ? 3.588 -36.375 -25.906 1 80.38 319 GLU B O 1
ATOM 6729 N N . GLU B 1 320 ? 1.552 -36.906 -25.125 1 78.38 320 GLU B N 1
ATOM 6730 C CA . GLU B 1 320 ? 1.49 -38.125 -25.938 1 78.38 320 GLU B CA 1
ATOM 6731 C C . GLU B 1 320 ? 0.899 -37.812 -27.312 1 78.38 320 GLU B C 1
ATOM 6733 O O . GLU B 1 320 ? 0.393 -36.719 -27.562 1 78.38 320 GLU B O 1
ATOM 6738 N N . LYS B 1 321 ? 0.983 -38.75 -28.125 1 78 321 LYS B N 1
ATOM 6739 C CA . LYS B 1 321 ? 0.57 -38.594 -29.516 1 78 321 LYS B CA 1
ATOM 6740 C C . LYS B 1 321 ? -0.939 -38.75 -29.656 1 78 321 LYS B C 1
ATOM 6742 O O . LYS B 1 321 ? -1.534 -38.25 -30.609 1 78 321 LYS B O 1
ATOM 6747 N N . THR B 1 322 ? -1.489 -39.5 -28.766 1 79.12 322 THR B N 1
ATOM 6748 C CA . THR B 1 322 ? -2.918 -39.75 -28.922 1 79.12 322 THR B CA 1
ATOM 6749 C C . THR B 1 322 ? -3.639 -39.594 -27.578 1 79.12 322 THR B C 1
ATOM 6751 O O . THR B 1 322 ? -3.02 -39.688 -26.516 1 79.12 322 THR B O 1
ATOM 6754 N N . LEU B 1 323 ? -4.891 -39.156 -27.781 1 81.19 323 LEU B N 1
ATOM 6755 C CA . LEU B 1 323 ? -5.816 -39.156 -26.656 1 81.19 323 LEU B CA 1
ATOM 6756 C C . LEU B 1 323 ? -6.762 -40.375 -26.719 1 81.19 323 LEU B C 1
ATOM 6758 O O . LEU B 1 323 ? -7.094 -40.844 -27.812 1 81.19 323 LEU B O 1
ATOM 6762 N N . PRO B 1 324 ? -7.078 -40.875 -25.641 1 76.62 324 PRO B N 1
ATOM 6763 C CA . PRO B 1 324 ? -8.07 -41.938 -25.719 1 76.62 324 PRO B CA 1
ATOM 6764 C C . PRO B 1 324 ? -9.297 -41.562 -26.531 1 76.62 324 PRO B C 1
ATOM 6766 O O . PRO B 1 324 ? -9.891 -40.5 -26.297 1 76.62 324 PRO B O 1
ATOM 6769 N N . GLY B 1 325 ? -9.711 -42.312 -27.562 1 73.38 325 GLY B N 1
ATOM 6770 C CA . GLY B 1 325 ? -10.883 -42.094 -28.391 1 73.38 325 GLY B CA 1
ATOM 6771 C C . GLY B 1 325 ? -10.633 -41.188 -29.562 1 73.38 325 GLY B C 1
ATOM 6772 O O . GLY B 1 325 ? -11.422 -41.125 -30.516 1 73.38 325 GLY B O 1
ATOM 6773 N N . ASN B 1 326 ? -9.562 -40.469 -29.547 1 69.06 326 ASN B N 1
ATOM 6774 C CA . ASN B 1 326 ? -9.109 -39.594 -30.609 1 69.06 326 ASN B CA 1
ATOM 6775 C C . ASN B 1 326 ? -10.234 -38.688 -31.125 1 69.06 326 ASN B C 1
ATOM 6777 O O . ASN B 1 326 ? -10.547 -38.688 -32.312 1 69.06 326 ASN B O 1
ATOM 6781 N N . PRO B 1 327 ? -10.828 -38.031 -30.219 1 79.62 327 PRO B N 1
ATOM 6782 C CA . PRO B 1 327 ? -11.922 -37.156 -30.641 1 79.62 327 PRO B CA 1
ATOM 6783 C C . PRO B 1 327 ? -11.477 -36.094 -31.672 1 79.62 327 PRO B C 1
ATOM 6785 O O . PRO B 1 327 ? -10.383 -35.562 -31.562 1 79.62 327 PRO B O 1
ATOM 6788 N N . LYS B 1 328 ? -12.32 -35.719 -32.719 1 80.12 328 LYS B N 1
ATOM 6789 C CA . LYS B 1 328 ? -11.969 -34.844 -33.844 1 80.12 328 LYS B CA 1
ATOM 6790 C C . LYS B 1 328 ? -11.984 -33.375 -33.469 1 80.12 328 LYS B C 1
ATOM 6792 O O . LYS B 1 328 ? -11.383 -32.562 -34.125 1 80.12 328 LYS B O 1
ATOM 6797 N N . ASN B 1 329 ? -12.609 -33.125 -32.469 1 90.38 329 ASN B N 1
ATOM 6798 C CA . ASN B 1 329 ? -12.727 -31.703 -32.125 1 90.38 329 ASN B CA 1
ATOM 6799 C C . ASN B 1 329 ? -11.594 -31.266 -31.188 1 90.38 329 ASN B C 1
ATOM 6801 O O . ASN B 1 329 ? -11.625 -30.156 -30.641 1 90.38 329 ASN B O 1
ATOM 6805 N N . ILE B 1 330 ? -10.609 -32.188 -30.984 1 93.44 330 ILE B N 1
ATOM 6806 C CA . ILE B 1 330 ? -9.531 -31.875 -30.047 1 93.44 330 ILE B CA 1
ATOM 6807 C C . ILE B 1 330 ? -8.203 -31.812 -30.797 1 93.44 330 ILE B C 1
ATOM 6809 O O . ILE B 1 330 ? -7.836 -32.781 -31.484 1 93.44 330 ILE B O 1
ATOM 6813 N N . PHE B 1 331 ? -7.551 -30.719 -30.719 1 93.38 331 PHE B N 1
ATOM 6814 C CA . PHE B 1 331 ? -6.191 -30.531 -31.203 1 93.38 331 PHE B CA 1
ATOM 6815 C C . PHE B 1 331 ? -5.18 -30.719 -30.078 1 93.38 331 PHE B C 1
ATOM 6817 O O . PHE B 1 331 ? -5.23 -30.016 -29.062 1 93.38 331 PHE B O 1
ATOM 6824 N N . ILE B 1 332 ? -4.238 -31.688 -30.203 1 91.31 332 ILE B N 1
ATOM 6825 C CA . ILE B 1 332 ? -3.256 -31.953 -29.156 1 91.31 332 ILE B CA 1
ATOM 6826 C C . ILE B 1 332 ? -1.853 -31.641 -29.672 1 91.31 332 ILE B C 1
ATOM 6828 O O . ILE B 1 332 ? -1.567 -31.844 -30.859 1 91.31 332 ILE B O 1
ATOM 6832 N N . SER B 1 333 ? -1.062 -31.125 -28.844 1 90 333 SER B N 1
ATOM 6833 C CA . SER B 1 333 ? 0.352 -30.891 -29.125 1 90 333 SER B CA 1
ATOM 6834 C C . SER B 1 333 ? 1.169 -30.828 -27.844 1 90 333 SER B C 1
ATOM 6836 O O . SER B 1 333 ? 0.655 -30.453 -26.781 1 90 333 SER B O 1
ATOM 6838 N N . ASN B 1 334 ? 2.4 -31.234 -27.953 1 86.5 334 ASN B N 1
ATOM 6839 C CA . ASN B 1 334 ? 3.285 -31.203 -26.797 1 86.5 334 ASN B CA 1
ATOM 6840 C C . ASN B 1 334 ? 3.791 -29.797 -26.5 1 86.5 334 ASN B C 1
ATOM 6842 O O . ASN B 1 334 ? 4.246 -29.516 -25.391 1 86.5 334 ASN B O 1
ATOM 6846 N N . TRP B 1 335 ? 3.836 -29 -27.453 1 87.19 335 TRP B N 1
ATOM 6847 C CA . TRP B 1 335 ? 4.219 -27.594 -27.266 1 87.19 335 TRP B CA 1
ATOM 6848 C C . TRP B 1 335 ? 3.209 -26.656 -27.922 1 87.19 335 TRP B C 1
ATOM 6850 O O . TRP B 1 335 ? 2.871 -26.828 -29.094 1 87.19 335 TRP B O 1
ATOM 6860 N N . LEU B 1 336 ? 2.688 -25.781 -27.156 1 93.69 336 LEU B N 1
ATOM 6861 C CA . LEU B 1 336 ? 1.707 -24.812 -27.625 1 93.69 336 LEU B CA 1
ATOM 6862 C C . LEU B 1 336 ? 2.074 -23.406 -27.172 1 93.69 336 LEU B C 1
ATOM 6864 O O . LEU B 1 336 ? 2.477 -23.203 -26.031 1 93.69 336 LEU B O 1
ATOM 6868 N N . PRO B 1 337 ? 2.041 -22.422 -28.062 1 95.62 337 PRO B N 1
ATOM 6869 C CA . PRO B 1 337 ? 2.271 -21.031 -27.672 1 95.62 337 PRO B CA 1
ATOM 6870 C C . PRO B 1 337 ? 1.104 -20.438 -26.891 1 95.62 337 PRO B C 1
ATOM 6872 O O . PRO B 1 337 ? 0.302 -19.672 -27.438 1 95.62 337 PRO B O 1
ATOM 6875 N N . GLN B 1 338 ? 1.052 -20.656 -25.656 1 96.12 338 GLN B N 1
ATOM 6876 C CA . GLN B 1 338 ? -0.075 -20.359 -24.781 1 96.12 338 GLN B CA 1
ATOM 6877 C C . GLN B 1 338 ? -0.475 -18.891 -24.875 1 96.12 338 GLN B C 1
ATOM 6879 O O . GLN B 1 338 ? -1.651 -18.578 -25.062 1 96.12 338 GLN B O 1
ATOM 6884 N N . ASN B 1 339 ? 0.509 -17.969 -24.734 1 96.88 339 ASN B N 1
ATOM 6885 C CA . ASN B 1 339 ? 0.235 -16.531 -24.812 1 96.88 339 ASN B CA 1
ATOM 6886 C C . ASN B 1 339 ? -0.472 -16.172 -26.109 1 96.88 339 ASN B C 1
ATOM 6888 O O . ASN B 1 339 ? -1.459 -15.43 -26.094 1 96.88 339 ASN B O 1
ATOM 6892 N N . ASP B 1 340 ? -0.028 -16.734 -27.234 1 98.31 340 ASP B N 1
ATOM 6893 C CA . ASP B 1 340 ? -0.587 -16.453 -28.547 1 98.31 340 ASP B CA 1
ATOM 6894 C C . ASP B 1 340 ? -1.986 -17.047 -28.688 1 98.31 340 ASP B C 1
ATOM 6896 O O . ASP B 1 340 ? -2.861 -16.438 -29.312 1 98.31 340 ASP B O 1
ATOM 6900 N N . ILE B 1 341 ? -2.168 -18.203 -28.141 1 98.38 341 ILE B N 1
ATOM 6901 C CA . ILE B 1 341 ? -3.471 -18.859 -28.203 1 98.38 341 ILE B CA 1
ATOM 6902 C C . ILE B 1 341 ? -4.492 -18.047 -27.406 1 98.38 341 ILE B C 1
ATOM 6904 O O . ILE B 1 341 ? -5.574 -17.734 -27.922 1 98.38 341 ILE B O 1
ATOM 6908 N N . LEU B 1 342 ? -4.133 -17.641 -26.219 1 98.5 342 LEU B N 1
ATOM 6909 C CA . LEU B 1 342 ? -5.051 -16.922 -25.344 1 98.5 342 LEU B CA 1
ATOM 6910 C C . LEU B 1 342 ? -5.387 -15.547 -25.906 1 98.5 342 LEU B C 1
ATOM 6912 O O . LEU B 1 342 ? -6.441 -14.992 -25.609 1 98.5 342 LEU B O 1
ATOM 6916 N N . ALA B 1 343 ? -4.52 -15.055 -26.719 1 98.44 343 ALA B N 1
ATOM 6917 C CA . ALA B 1 343 ? -4.719 -13.734 -27.312 1 98.44 343 ALA B CA 1
ATOM 6918 C C . ALA B 1 343 ? -5.766 -13.789 -28.422 1 98.44 343 ALA B C 1
ATOM 6920 O O . ALA B 1 343 ? -6.27 -12.75 -28.859 1 98.44 343 ALA B O 1
ATOM 6921 N N . HIS B 1 344 ? -6.07 -14.953 -29 1 98.38 344 HIS B N 1
ATOM 6922 C CA . HIS B 1 344 ? -6.996 -15.062 -30.109 1 98.38 344 HIS B CA 1
ATOM 6923 C C . HIS B 1 344 ? -8.438 -14.852 -29.656 1 98.38 344 HIS B C 1
ATOM 6925 O O . HIS B 1 344 ? -8.875 -15.461 -28.688 1 98.38 344 HIS B O 1
ATOM 6931 N N . PRO B 1 345 ? -9.234 -14.125 -30.344 1 97.19 345 PRO B N 1
ATOM 6932 C CA . PRO B 1 345 ? -10.578 -13.758 -29.906 1 97.19 345 PRO B CA 1
ATOM 6933 C C . PRO B 1 345 ? -11.531 -14.945 -29.844 1 97.19 345 PRO B C 1
ATOM 6935 O O . PRO B 1 345 ? -12.539 -14.898 -29.141 1 97.19 345 PRO B O 1
ATOM 6938 N N . LYS B 1 346 ? -11.203 -16.031 -30.531 1 98.44 346 LYS B N 1
ATOM 6939 C CA . LYS B 1 346 ? -12.102 -17.188 -30.562 1 98.44 346 LYS B CA 1
ATOM 6940 C C . LYS B 1 346 ? -11.828 -18.125 -29.391 1 98.44 346 LYS B C 1
ATOM 6942 O O . LYS B 1 346 ? -12.547 -19.109 -29.203 1 98.44 346 LYS B O 1
ATOM 6947 N N . VAL B 1 347 ? -10.789 -17.859 -28.609 1 98.75 347 VAL B N 1
ATOM 6948 C CA . VAL B 1 347 ? -10.555 -18.641 -27.406 1 98.75 347 VAL B CA 1
ATOM 6949 C C . VAL B 1 347 ? -11.438 -18.125 -26.266 1 98.75 347 VAL B C 1
ATOM 6951 O O . VAL B 1 347 ? -11.273 -17 -25.797 1 98.75 347 VAL B O 1
ATOM 6954 N N . LEU B 1 348 ? -12.281 -19 -25.766 1 98.75 348 LEU B N 1
ATOM 6955 C CA . LEU B 1 348 ? -13.383 -18.547 -24.938 1 98.75 348 LEU B CA 1
ATOM 6956 C C . LEU B 1 348 ? -13.141 -18.906 -23.469 1 98.75 348 LEU B C 1
ATOM 6958 O O . LEU B 1 348 ? -13.781 -18.344 -22.578 1 98.75 348 LEU B O 1
ATOM 6962 N N . ALA B 1 349 ? -12.289 -19.859 -23.234 1 98.81 349 ALA B N 1
ATOM 6963 C CA . ALA B 1 349 ? -12.016 -20.297 -21.875 1 98.81 349 ALA B CA 1
ATOM 6964 C C . ALA B 1 349 ? -10.648 -20.984 -21.781 1 98.81 349 ALA B C 1
ATOM 6966 O O . ALA B 1 349 ? -10.125 -21.484 -22.781 1 98.81 349 ALA B O 1
ATOM 6967 N N . PHE B 1 350 ? -10.07 -20.969 -20.656 1 98.81 350 PHE B N 1
ATOM 6968 C CA . PHE B 1 350 ? -8.773 -21.562 -20.344 1 98.81 350 PHE B CA 1
ATOM 6969 C C . PHE B 1 350 ? -8.875 -22.484 -19.141 1 98.81 350 PHE B C 1
ATOM 6971 O O . PHE B 1 350 ? -9.133 -22.031 -18.016 1 98.81 350 PHE B O 1
ATOM 6978 N N . TYR B 1 351 ? -8.781 -23.766 -19.344 1 98 351 TYR B N 1
ATOM 6979 C CA . TYR B 1 351 ? -8.758 -24.781 -18.297 1 98 351 TYR B CA 1
ATOM 6980 C C . TYR B 1 351 ? -7.324 -25.125 -17.906 1 98 351 TYR B C 1
ATOM 6982 O O . TYR B 1 351 ? -6.586 -25.719 -18.703 1 98 351 TYR B O 1
ATOM 6990 N N . SER B 1 352 ? -6.93 -24.703 -16.688 1 95.81 352 SER B N 1
ATOM 6991 C CA . SER B 1 352 ? -5.52 -24.75 -16.328 1 95.81 352 SER B CA 1
ATOM 6992 C C . SER B 1 352 ? -5.34 -25.172 -14.867 1 95.81 352 SER B C 1
ATOM 6994 O O . SER B 1 352 ? -6.32 -25.297 -14.133 1 95.81 352 SER B O 1
ATOM 6996 N N . HIS B 1 353 ? -4.117 -25.406 -14.484 1 92.81 353 HIS B N 1
ATOM 6997 C CA . HIS B 1 353 ? -3.797 -25.719 -13.094 1 92.81 353 HIS B CA 1
ATOM 6998 C C . HIS B 1 353 ? -3.582 -24.453 -12.273 1 92.81 353 HIS B C 1
ATOM 7000 O O . HIS B 1 353 ? -3.197 -24.516 -11.109 1 92.81 353 HIS B O 1
ATOM 7006 N N . CYS B 1 354 ? -3.717 -23.281 -12.836 1 93.44 354 CYS B N 1
ATOM 7007 C CA . CYS B 1 354 ? -3.775 -22.016 -12.133 1 93.44 354 CYS B CA 1
ATOM 7008 C C . CYS B 1 354 ? -2.379 -21.547 -11.734 1 93.44 354 CYS B C 1
ATOM 7010 O O . CYS B 1 354 ? -2.178 -21.031 -10.633 1 93.44 354 CYS B O 1
ATOM 7012 N N . GLY B 1 355 ? -1.412 -21.797 -12.594 1 93.44 355 GLY B N 1
ATOM 7013 C CA . GLY B 1 355 ? -0.144 -21.125 -12.367 1 93.44 355 GLY B CA 1
ATOM 7014 C C . GLY B 1 355 ? -0.233 -19.609 -12.516 1 93.44 355 GLY B C 1
ATOM 7015 O O . GLY B 1 355 ? -1.095 -19.109 -13.242 1 93.44 355 GLY B O 1
ATOM 7016 N N . MET B 1 356 ? 0.608 -18.938 -11.922 1 94.75 356 MET B N 1
ATOM 7017 C CA . MET B 1 356 ? 0.548 -17.484 -11.938 1 94.75 356 MET B CA 1
ATOM 7018 C C . MET B 1 356 ? 0.723 -16.938 -13.352 1 94.75 356 MET B C 1
ATOM 7020 O O . MET B 1 356 ? 0.049 -15.992 -13.742 1 94.75 356 MET B O 1
ATOM 7024 N N . LEU B 1 357 ? 1.634 -17.5 -14.164 1 94.88 357 LEU B N 1
ATOM 7025 C CA . LEU B 1 357 ? 1.893 -17.016 -15.508 1 94.88 357 LEU B CA 1
ATOM 7026 C C . LEU B 1 357 ? 0.659 -17.188 -16.391 1 94.88 357 LEU B C 1
ATOM 7028 O O . LEU B 1 357 ? 0.225 -16.219 -17.047 1 94.88 357 LEU B O 1
ATOM 7032 N N . GLY B 1 358 ? 0.142 -18.406 -16.359 1 95.88 358 GLY B N 1
ATOM 7033 C CA . GLY B 1 358 ? -1.06 -18.656 -17.156 1 95.88 358 GLY B CA 1
ATOM 7034 C C . GLY B 1 358 ? -2.242 -17.812 -16.703 1 95.88 358 GLY B C 1
ATOM 7035 O O . GLY B 1 358 ? -3.002 -17.312 -17.531 1 95.88 358 GLY B O 1
ATOM 7036 N N . THR B 1 359 ? -2.426 -17.672 -15.422 1 97.62 359 THR B N 1
ATOM 7037 C CA . THR B 1 359 ? -3.496 -16.859 -14.867 1 97.62 359 THR B CA 1
ATOM 7038 C C . THR B 1 359 ? -3.355 -15.398 -15.312 1 97.62 359 THR B C 1
ATOM 7040 O O . THR B 1 359 ? -4.344 -14.758 -15.68 1 97.62 359 THR B O 1
ATOM 7043 N N . THR B 1 360 ? -2.168 -14.922 -15.289 1 98.12 360 THR B N 1
ATOM 7044 C CA . THR B 1 360 ? -1.887 -13.547 -15.711 1 98.12 360 THR B CA 1
ATOM 7045 C C . THR B 1 360 ? -2.199 -13.359 -17.188 1 98.12 360 THR B C 1
ATOM 7047 O O . THR B 1 360 ? -2.783 -12.352 -17.578 1 98.12 360 THR B O 1
ATOM 7050 N N . GLU B 1 361 ? -1.81 -14.328 -18 1 98.25 361 GLU B N 1
ATOM 7051 C CA . GLU B 1 361 ? -2.131 -14.258 -19.422 1 98.25 361 GLU B CA 1
ATOM 7052 C C . GLU B 1 361 ? -3.641 -14.25 -19.641 1 98.25 361 GLU B C 1
ATOM 7054 O O . GLU B 1 361 ? -4.145 -13.484 -20.469 1 98.25 361 GLU B O 1
ATOM 7059 N N . ALA B 1 362 ? -4.309 -15.062 -18.875 1 98.69 362 ALA B N 1
ATOM 7060 C CA . ALA B 1 362 ? -5.762 -15.156 -19.016 1 98.69 362 ALA B CA 1
ATOM 7061 C C . ALA B 1 362 ? -6.426 -13.82 -18.703 1 98.69 362 ALA B C 1
ATOM 7063 O O . ALA B 1 362 ? -7.266 -13.344 -19.469 1 98.69 362 ALA B O 1
ATOM 7064 N N . ILE B 1 363 ? -6.055 -13.148 -17.641 1 98.81 363 ILE B N 1
ATOM 7065 C CA . ILE B 1 363 ? -6.672 -11.875 -17.266 1 98.81 363 ILE B CA 1
ATOM 7066 C C . ILE B 1 363 ? -6.238 -10.797 -18.25 1 98.81 363 ILE B C 1
ATOM 7068 O O . ILE B 1 363 ? -7.02 -9.898 -18.578 1 98.81 363 ILE B O 1
ATOM 7072 N N . HIS B 1 364 ? -5.035 -10.883 -18.672 1 98.69 364 HIS B N 1
ATOM 7073 C CA . HIS B 1 364 ? -4.531 -9.922 -19.656 1 98.69 364 HIS B CA 1
ATOM 7074 C C . HIS B 1 364 ? -5.406 -9.891 -20.906 1 98.69 364 HIS B C 1
ATOM 7076 O O . HIS B 1 364 ? -5.719 -8.812 -21.422 1 98.69 364 HIS B O 1
ATOM 7082 N N . TYR B 1 365 ? -5.871 -11.047 -21.344 1 98.69 365 TYR B N 1
ATOM 7083 C CA . TYR B 1 365 ? -6.625 -11.125 -22.594 1 98.69 365 TYR B CA 1
ATOM 7084 C C . TYR B 1 365 ? -8.117 -11.273 -22.312 1 98.69 365 TYR B C 1
ATOM 7086 O O . TYR B 1 365 ? -8.922 -11.336 -23.25 1 98.69 365 TYR B O 1
ATOM 7094 N N . GLY B 1 366 ? -8.516 -11.344 -21.031 1 98.69 366 GLY B N 1
ATOM 7095 C CA . GLY B 1 366 ? -9.914 -11.43 -20.656 1 98.69 366 GLY B CA 1
ATOM 7096 C C . GLY B 1 366 ? -10.531 -12.781 -20.969 1 98.69 366 GLY B C 1
ATOM 7097 O O . GLY B 1 366 ? -11.656 -12.859 -21.469 1 98.69 366 GLY B O 1
ATOM 7098 N N . VAL B 1 367 ? -9.781 -13.852 -20.734 1 98.88 367 VAL B N 1
ATOM 7099 C CA . VAL B 1 367 ? -10.258 -15.203 -21 1 98.88 367 VAL B CA 1
ATOM 7100 C C . VAL B 1 367 ? -10.695 -15.867 -19.688 1 98.88 367 VAL B C 1
ATOM 7102 O O . VAL B 1 367 ? -9.883 -16.047 -18.781 1 98.88 367 VAL B O 1
ATOM 7105 N N . PRO B 1 368 ? -11.969 -16.281 -19.578 1 98.88 368 PRO B N 1
ATOM 7106 C CA . PRO B 1 368 ? -12.422 -16.984 -18.375 1 98.88 368 PRO B CA 1
ATOM 7107 C C . PRO B 1 368 ? -11.641 -18.266 -18.094 1 98.88 368 PRO B C 1
ATOM 7109 O O . PRO B 1 368 ? -11.219 -18.938 -19.031 1 98.88 368 PRO B O 1
ATOM 7112 N N . MET B 1 369 ? -11.586 -18.625 -16.781 1 98.88 369 MET B N 1
ATOM 7113 C CA . MET B 1 369 ? -10.734 -19.75 -16.438 1 98.88 369 MET B CA 1
ATOM 7114 C C . MET B 1 369 ? -11.523 -20.797 -15.656 1 98.88 369 MET B C 1
ATOM 7116 O O . MET B 1 369 ? -12.461 -20.469 -14.93 1 98.88 369 MET B O 1
ATOM 7120 N N . ILE B 1 370 ? -11.18 -22.016 -15.867 1 98.75 370 ILE B N 1
ATOM 7121 C CA . ILE B 1 370 ? -11.422 -23.094 -14.93 1 98.75 370 ILE B CA 1
ATOM 7122 C C . ILE B 1 370 ? -10.109 -23.531 -14.281 1 98.75 370 ILE B C 1
ATOM 7124 O O . ILE B 1 370 ? -9.242 -24.094 -14.953 1 98.75 370 ILE B O 1
ATOM 7128 N N . GLY B 1 371 ? -10.008 -23.203 -13.047 1 97 371 GLY B N 1
ATOM 7129 C CA . GLY B 1 371 ? -8.789 -23.547 -12.336 1 97 371 GLY B CA 1
ATOM 7130 C C . GLY B 1 371 ? -8.875 -24.875 -11.609 1 97 371 GLY B C 1
ATOM 7131 O O . GLY B 1 371 ? -9.773 -25.094 -10.797 1 97 371 GLY B O 1
ATOM 7132 N N . MET B 1 372 ? -7.961 -25.75 -11.867 1 94.81 372 MET B N 1
ATOM 7133 C CA . MET B 1 372 ? -7.805 -27.016 -11.172 1 94.81 372 MET B CA 1
ATOM 7134 C C . MET B 1 372 ? -6.414 -27.125 -10.555 1 94.81 372 MET B C 1
ATOM 7136 O O . MET B 1 372 ? -5.508 -27.703 -11.156 1 94.81 372 MET B O 1
ATOM 7140 N N . PRO B 1 373 ? -6.289 -26.609 -9.32 1 92.69 373 PRO B N 1
ATOM 7141 C CA . PRO B 1 373 ? -4.961 -26.562 -8.711 1 92.69 373 PRO B CA 1
ATOM 7142 C C . PRO B 1 373 ? -4.449 -27.953 -8.305 1 92.69 373 PRO B C 1
ATOM 7144 O O . PRO B 1 373 ? -5.234 -28.812 -7.891 1 92.69 373 PRO B O 1
ATOM 7147 N N . ILE B 1 374 ? -3.174 -28.125 -8.375 1 85.06 374 ILE B N 1
ATOM 7148 C CA . ILE B 1 374 ? -2.562 -29.406 -8.047 1 85.06 374 ILE B CA 1
ATOM 7149 C C . ILE B 1 374 ? -1.527 -29.203 -6.938 1 85.06 374 ILE B C 1
ATOM 7151 O O . ILE B 1 374 ? -1.539 -29.922 -5.938 1 85.06 374 ILE B O 1
ATOM 7155 N N . PHE B 1 375 ? -0.646 -28.234 -7.102 1 82.56 375 PHE B N 1
ATOM 7156 C CA . PHE B 1 375 ? 0.422 -28.109 -6.117 1 82.56 375 PHE B CA 1
ATOM 7157 C C . PHE B 1 375 ? 0.863 -26.656 -5.996 1 82.56 375 PHE B C 1
ATOM 7159 O O . PHE B 1 375 ? 0.404 -25.797 -6.75 1 82.56 375 PHE B O 1
ATOM 7166 N N . GLY B 1 376 ? 1.717 -26.422 -4.988 1 87.31 376 GLY B N 1
ATOM 7167 C CA . GLY B 1 376 ? 2.393 -25.141 -4.828 1 87.31 376 GLY B CA 1
ATOM 7168 C C . GLY B 1 376 ? 1.443 -24 -4.535 1 87.31 376 GLY B C 1
ATOM 7169 O O . GLY B 1 376 ? 0.631 -24.078 -3.611 1 87.31 376 GLY B O 1
ATOM 7170 N N . ASP B 1 377 ? 1.583 -22.984 -5.363 1 91.12 377 ASP B N 1
ATOM 7171 C CA . ASP B 1 377 ? 0.788 -21.781 -5.141 1 91.12 377 ASP B CA 1
ATOM 7172 C C . ASP B 1 377 ? -0.549 -21.859 -5.871 1 91.12 377 ASP B C 1
ATOM 7174 O O . ASP B 1 377 ? -1.39 -20.969 -5.742 1 91.12 377 ASP B O 1
ATOM 7178 N N . GLN B 1 378 ? -0.8 -22.938 -6.523 1 93.69 378 GLN B N 1
ATOM 7179 C CA . GLN B 1 378 ? -1.935 -23.062 -7.434 1 93.69 378 GLN B CA 1
ATOM 7180 C C . GLN B 1 378 ? -3.258 -22.984 -6.676 1 93.69 378 GLN B C 1
ATOM 7182 O O . GLN B 1 378 ? -4.199 -22.328 -7.129 1 93.69 378 GLN B O 1
ATOM 7187 N N . PRO B 1 379 ? -3.352 -23.609 -5.504 1 93.94 379 PRO B N 1
ATOM 7188 C CA . PRO B 1 379 ? -4.617 -23.484 -4.781 1 93.94 379 PRO B CA 1
ATOM 7189 C C . PRO B 1 379 ? -4.949 -22.047 -4.414 1 93.94 379 PRO B C 1
ATOM 7191 O O . PRO B 1 379 ? -6.105 -21.625 -4.516 1 93.94 379 PRO B O 1
ATOM 7194 N N . GLY B 1 380 ? -3.965 -21.344 -3.947 1 95.44 380 GLY B N 1
ATOM 7195 C CA . GLY B 1 380 ? -4.168 -19.938 -3.686 1 95.44 380 GLY B CA 1
ATOM 7196 C C . GLY B 1 380 ? -4.582 -19.156 -4.918 1 95.44 380 GLY B C 1
ATOM 7197 O O . GLY B 1 380 ? -5.477 -18.312 -4.855 1 95.44 380 GLY B O 1
ATOM 7198 N N . ASN B 1 381 ? -3.971 -19.422 -6.023 1 96.94 381 ASN B N 1
ATOM 7199 C CA . ASN B 1 381 ? -4.316 -18.781 -7.289 1 96.94 381 ASN B CA 1
ATOM 7200 C C . ASN B 1 381 ? -5.742 -19.109 -7.715 1 96.94 381 ASN B C 1
ATOM 7202 O O . ASN B 1 381 ? -6.465 -18.25 -8.211 1 96.94 381 ASN B O 1
ATOM 7206 N N . ALA B 1 382 ? -6.074 -20.375 -7.523 1 97.06 382 ALA B N 1
ATOM 7207 C CA . ALA B 1 382 ? -7.418 -20.812 -7.895 1 97.06 382 ALA B CA 1
ATOM 7208 C C . ALA B 1 382 ? -8.477 -20.047 -7.102 1 97.06 382 ALA B C 1
ATOM 7210 O O . ALA B 1 382 ? -9.5 -19.641 -7.656 1 97.06 382 ALA B O 1
ATOM 7211 N N . ALA B 1 383 ? -8.219 -19.906 -5.859 1 97.5 383 ALA B N 1
ATOM 7212 C CA . ALA B 1 383 ? -9.148 -19.141 -5.031 1 97.5 383 ALA B CA 1
ATOM 7213 C C . ALA B 1 383 ? -9.25 -17.688 -5.516 1 97.5 383 ALA B C 1
ATOM 7215 O O . ALA B 1 383 ? -10.344 -17.125 -5.566 1 97.5 383 ALA B O 1
ATOM 7216 N N . ALA B 1 384 ? -8.172 -17.109 -5.844 1 97.38 384 ALA B N 1
ATOM 7217 C CA . ALA B 1 384 ? -8.148 -15.727 -6.34 1 97.38 384 ALA B CA 1
ATOM 7218 C C . ALA B 1 384 ? -8.906 -15.609 -7.66 1 97.38 384 ALA B C 1
ATOM 7220 O O . ALA B 1 384 ? -9.602 -14.617 -7.891 1 97.38 384 ALA B O 1
ATOM 7221 N N . ILE B 1 385 ? -8.719 -16.594 -8.508 1 98.31 385 ILE B N 1
ATOM 7222 C CA . ILE B 1 385 ? -9.43 -16.641 -9.781 1 98.31 385 ILE B CA 1
ATOM 7223 C C . ILE B 1 385 ? -10.938 -16.578 -9.531 1 98.31 385 ILE B C 1
ATOM 7225 O O . ILE B 1 385 ? -11.641 -15.789 -10.172 1 98.31 385 ILE B O 1
ATOM 7229 N N . GLU B 1 386 ? -11.336 -17.328 -8.656 1 98.31 386 GLU B N 1
ATOM 7230 C CA . GLU B 1 386 ? -12.766 -17.391 -8.391 1 98.31 386 GLU B CA 1
ATOM 7231 C C . GLU B 1 386 ? -13.25 -16.125 -7.688 1 98.31 386 GLU B C 1
ATOM 7233 O O . GLU B 1 386 ? -14.273 -15.555 -8.062 1 98.31 386 GLU B O 1
ATOM 7238 N N . GLU B 1 387 ? -12.539 -15.625 -6.707 1 97.19 387 GLU B N 1
ATOM 7239 C CA . GLU B 1 387 ? -12.953 -14.461 -5.93 1 97.19 387 GLU B CA 1
ATOM 7240 C C . GLU B 1 387 ? -12.945 -13.195 -6.781 1 97.19 387 GLU B C 1
ATOM 7242 O O . GLU B 1 387 ? -13.742 -12.281 -6.555 1 97.19 387 GLU B O 1
ATOM 7247 N N . SER B 1 388 ? -12.102 -13.109 -7.738 1 97.5 388 SER B N 1
ATOM 7248 C CA . SER B 1 388 ? -11.992 -11.93 -8.578 1 97.5 388 SER B CA 1
ATOM 7249 C C . SER B 1 388 ? -13.07 -11.914 -9.664 1 97.5 388 SER B C 1
ATOM 7251 O O . SER B 1 388 ? -13.336 -10.875 -10.266 1 97.5 388 SER B O 1
ATOM 7253 N N . GLY B 1 389 ? -13.609 -13.109 -9.984 1 98.12 389 GLY B N 1
ATOM 7254 C CA . GLY B 1 389 ? -14.57 -13.234 -11.07 1 98.12 389 GLY B CA 1
ATOM 7255 C C . GLY B 1 389 ? -13.945 -13.672 -12.383 1 98.12 389 GLY B C 1
ATOM 7256 O O . GLY B 1 389 ? -14.633 -13.773 -13.398 1 98.12 389 GLY B O 1
ATOM 7257 N N . LEU B 1 390 ? -12.656 -13.992 -12.328 1 98.75 390 LEU B N 1
ATOM 7258 C CA . LEU B 1 390 ? -11.945 -14.391 -13.539 1 98.75 390 LEU B CA 1
ATOM 7259 C C . LEU B 1 390 ? -12.375 -15.789 -13.977 1 98.75 390 LEU B C 1
ATOM 7261 O O . LEU B 1 390 ? -12.281 -16.125 -15.156 1 98.75 390 LEU B O 1
ATOM 7265 N N . GLY B 1 391 ? -12.828 -16.562 -13.016 1 98.81 391 GLY B N 1
ATOM 7266 C CA . GLY B 1 391 ? -13.188 -17.938 -13.344 1 98.81 391 GLY B CA 1
ATOM 7267 C C . GLY B 1 391 ? -13.766 -18.703 -12.164 1 98.81 391 GLY B C 1
ATOM 7268 O O . GLY B 1 391 ? -14.328 -18.109 -11.25 1 98.81 391 GLY B O 1
ATOM 7269 N N . VAL B 1 392 ? -13.719 -20.016 -12.328 1 98.75 392 VAL B N 1
ATOM 7270 C CA . VAL B 1 392 ? -14.203 -20.938 -11.312 1 98.75 392 VAL B CA 1
ATOM 7271 C C . VAL B 1 392 ? -13.133 -22 -11.023 1 98.75 392 VAL B C 1
ATOM 7273 O O . VAL B 1 392 ? -12.156 -22.125 -11.773 1 98.75 392 VAL B O 1
ATOM 7276 N N . GLN B 1 393 ? -13.297 -22.656 -9.953 1 97.62 393 GLN B N 1
ATOM 7277 C CA . GLN B 1 393 ? -12.305 -23.688 -9.609 1 97.62 393 GLN B CA 1
ATOM 7278 C C . GLN B 1 393 ? -12.945 -25.062 -9.531 1 97.62 393 GLN B C 1
ATOM 7280 O O . GLN B 1 393 ? -14.141 -25.188 -9.258 1 97.62 393 GLN B O 1
ATOM 7285 N N . ILE B 1 394 ? -12.195 -26.062 -9.805 1 96.06 394 ILE B N 1
ATOM 7286 C CA . ILE B 1 394 ? -12.555 -27.453 -9.633 1 96.06 394 ILE B CA 1
ATOM 7287 C C . ILE B 1 394 ? -11.398 -28.219 -8.984 1 96.06 394 ILE B C 1
ATOM 7289 O O . ILE B 1 394 ? -10.25 -28.094 -9.422 1 96.06 394 ILE B O 1
ATOM 7293 N N . HIS B 1 395 ? -11.68 -28.906 -7.938 1 92.31 395 HIS B N 1
ATOM 7294 C CA . HIS B 1 395 ? -10.672 -29.75 -7.309 1 92.31 395 HIS B CA 1
ATOM 7295 C C . HIS B 1 395 ? -10.609 -31.109 -7.969 1 92.31 395 HIS B C 1
ATOM 7297 O O . HIS B 1 395 ? -11.641 -31.703 -8.289 1 92.31 395 HIS B O 1
ATOM 7303 N N . ILE B 1 396 ? -9.477 -31.547 -8.109 1 90.19 396 ILE B N 1
ATOM 7304 C CA . ILE B 1 396 ? -9.266 -32.781 -8.859 1 90.19 396 ILE B CA 1
ATOM 7305 C C . ILE B 1 396 ? -9.984 -33.938 -8.156 1 90.19 396 ILE B C 1
ATOM 7307 O O . ILE B 1 396 ? -10.492 -34.844 -8.812 1 90.19 396 ILE B O 1
ATOM 7311 N N . LYS B 1 397 ? -10.055 -33.906 -6.852 1 89.06 397 LYS B N 1
ATOM 7312 C CA . LYS B 1 397 ? -10.703 -34.969 -6.105 1 89.06 397 LYS B CA 1
ATOM 7313 C C . LYS B 1 397 ? -12.195 -35.031 -6.434 1 89.06 397 LYS B C 1
ATOM 7315 O O . LYS B 1 397 ? -12.805 -36.094 -6.359 1 89.06 397 LYS B O 1
ATOM 7320 N N . ASP B 1 398 ? -12.727 -33.906 -6.84 1 93.69 398 ASP B N 1
ATOM 7321 C CA . ASP B 1 398 ? -14.164 -33.812 -7.09 1 93.69 398 ASP B CA 1
ATOM 7322 C C . ASP B 1 398 ? -14.461 -33.844 -8.586 1 93.69 398 ASP B C 1
ATOM 7324 O O . ASP B 1 398 ? -15.625 -33.75 -8.992 1 93.69 398 ASP B O 1
ATOM 7328 N N . LEU B 1 399 ? -13.484 -34 -9.406 1 95.56 399 LEU B N 1
ATOM 7329 C CA . LEU B 1 399 ? -13.648 -33.844 -10.844 1 95.56 399 LEU B CA 1
ATOM 7330 C C . LEU B 1 399 ? -14.484 -35 -11.406 1 95.56 399 LEU B C 1
ATOM 7332 O O . LEU B 1 399 ? -14.141 -36.156 -11.219 1 95.56 399 LEU B O 1
ATOM 7336 N N . THR B 1 400 ? -15.57 -34.719 -11.898 1 96.75 400 THR B N 1
ATOM 7337 C CA . THR B 1 400 ? -16.438 -35.594 -12.68 1 96.75 400 THR B CA 1
ATOM 7338 C C . THR B 1 400 ? -16.828 -34.938 -14 1 96.75 400 THR B C 1
ATOM 7340 O O . THR B 1 400 ? -16.656 -33.719 -14.172 1 96.75 400 THR B O 1
ATOM 7343 N N . LYS B 1 401 ? -17.25 -35.812 -14.859 1 97.31 401 LYS B N 1
ATOM 7344 C CA . LYS B 1 401 ? -17.734 -35.281 -16.125 1 97.31 401 LYS B CA 1
ATOM 7345 C C . LYS B 1 401 ? -18.812 -34.219 -15.914 1 97.31 401 LYS B C 1
ATOM 7347 O O . LYS B 1 401 ? -18.75 -33.125 -16.5 1 97.31 401 LYS B O 1
ATOM 7352 N N . GLU B 1 402 ? -19.734 -34.469 -14.984 1 98.19 402 GLU B N 1
ATOM 7353 C CA . GLU B 1 402 ? -20.875 -33.594 -14.734 1 98.19 402 GLU B CA 1
ATOM 7354 C C . GLU B 1 402 ? -20.422 -32.25 -14.141 1 98.19 402 GLU B C 1
ATOM 7356 O O . GLU B 1 402 ? -20.891 -31.188 -14.562 1 98.19 402 GLU B O 1
ATOM 7361 N N . LEU B 1 403 ? -19.547 -32.344 -13.227 1 98.25 403 LEU B N 1
ATOM 7362 C CA . LEU B 1 403 ? -19.062 -31.141 -12.586 1 98.25 403 LEU B CA 1
ATOM 7363 C C . LEU B 1 403 ? -18.281 -30.266 -13.57 1 98.25 403 LEU B C 1
ATOM 7365 O O . LEU B 1 403 ? -18.438 -29.047 -13.578 1 98.25 403 LEU B O 1
ATOM 7369 N N . LEU B 1 404 ? -17.453 -30.875 -14.344 1 98.38 404 LEU B N 1
ATOM 7370 C CA . LEU B 1 404 ? -16.688 -30.125 -15.32 1 98.38 404 LEU B CA 1
ATOM 7371 C C . LEU B 1 404 ? -17.609 -29.469 -16.344 1 98.38 404 LEU B C 1
ATOM 7373 O O . LEU B 1 404 ? -17.391 -28.328 -16.75 1 98.38 404 LEU B O 1
ATOM 7377 N N . LEU B 1 405 ? -18.625 -30.219 -16.781 1 98.31 405 LEU B N 1
ATOM 7378 C CA . LEU B 1 405 ? -19.578 -29.656 -17.734 1 98.31 405 LEU B CA 1
ATOM 7379 C C . LEU B 1 405 ? -20.281 -28.438 -17.141 1 98.31 405 LEU B C 1
ATOM 7381 O O . LEU B 1 405 ? -20.531 -27.453 -17.859 1 98.31 405 LEU B O 1
ATOM 7385 N N . GLU B 1 406 ? -20.609 -28.562 -15.891 1 98.44 406 GLU B N 1
ATOM 7386 C CA . GLU B 1 406 ? -21.234 -27.438 -15.203 1 98.44 406 GLU B CA 1
ATOM 7387 C C . GLU B 1 406 ? -20.328 -26.219 -15.211 1 98.44 406 GLU B C 1
ATOM 7389 O O . GLU B 1 406 ? -20.766 -25.094 -15.484 1 98.44 406 GLU B O 1
ATOM 7394 N N . LYS B 1 407 ? -19.047 -26.375 -14.891 1 98.69 407 LYS B N 1
ATOM 7395 C CA . LYS B 1 407 ? -18.078 -25.281 -14.875 1 98.69 407 LYS B CA 1
ATOM 7396 C C . LYS B 1 407 ? -17.875 -24.719 -16.281 1 98.69 407 LYS B C 1
ATOM 7398 O O . LYS B 1 407 ? -17.766 -23.5 -16.453 1 98.69 407 LYS B O 1
ATOM 7403 N N . LEU B 1 408 ? -17.812 -25.625 -17.266 1 98.62 408 LEU B N 1
ATOM 7404 C CA . LEU B 1 408 ? -17.672 -25.188 -18.656 1 98.62 408 LEU B CA 1
ATOM 7405 C C . LEU B 1 408 ? -18.859 -24.328 -19.078 1 98.62 408 LEU B C 1
ATOM 7407 O O . LEU B 1 408 ? -18.672 -23.281 -19.719 1 98.62 408 LEU B O 1
ATOM 7411 N N . ARG B 1 409 ? -20.031 -24.703 -18.703 1 98.31 409 ARG B N 1
ATOM 7412 C CA . ARG B 1 409 ? -21.219 -23.922 -19.031 1 98.31 409 ARG B CA 1
ATOM 7413 C C . ARG B 1 409 ? -21.156 -22.547 -18.391 1 98.31 409 ARG B C 1
ATOM 7415 O O . ARG B 1 409 ? -21.547 -21.547 -19.016 1 98.31 409 ARG B O 1
ATOM 7422 N N . THR B 1 410 ? -20.656 -22.516 -17.219 1 98.69 410 THR B N 1
ATOM 7423 C CA . THR B 1 410 ? -20.531 -21.25 -16.5 1 98.69 410 THR B CA 1
ATOM 7424 C C . THR B 1 410 ? -19.578 -20.312 -17.219 1 98.69 410 THR B C 1
ATOM 7426 O O . THR B 1 410 ? -19.938 -19.172 -17.516 1 98.69 410 THR B O 1
ATOM 7429 N N . VAL B 1 411 ? -18.422 -20.75 -17.562 1 98.75 411 VAL B N 1
ATOM 7430 C CA . VAL B 1 411 ? -17.391 -19.844 -18.062 1 98.75 411 VAL B CA 1
ATOM 7431 C C . VAL B 1 411 ? -17.656 -19.531 -19.531 1 98.75 411 VAL B C 1
ATOM 7433 O O . VAL B 1 411 ? -17.156 -18.531 -20.062 1 98.75 411 VAL B O 1
ATOM 7436 N N . LEU B 1 412 ? -18.406 -20.422 -20.203 1 98.5 412 LEU B N 1
ATOM 7437 C CA . LEU B 1 412 ? -18.719 -20.188 -21.609 1 98.5 412 LEU B CA 1
ATOM 7438 C C . LEU B 1 412 ? -19.969 -19.328 -21.766 1 98.5 412 LEU B C 1
ATOM 7440 O O . LEU B 1 412 ? -20.281 -18.875 -22.875 1 98.5 412 LEU B O 1
ATOM 7444 N N . ASN B 1 413 ? -20.625 -19.078 -20.641 1 98.31 413 ASN B N 1
ATOM 7445 C CA . ASN B 1 413 ? -21.766 -18.172 -20.656 1 98.31 413 ASN B CA 1
ATOM 7446 C C . ASN B 1 413 ? -21.375 -16.781 -21.125 1 98.31 413 ASN B C 1
ATOM 7448 O O . ASN B 1 413 ? -20.406 -16.203 -20.641 1 98.31 413 ASN B O 1
ATOM 7452 N N . PRO B 1 414 ? -22.125 -16.25 -22.078 1 98 414 PRO B N 1
ATOM 7453 C CA . PRO B 1 414 ? -21.781 -14.93 -22.625 1 98 414 PRO B CA 1
ATOM 7454 C C . PRO B 1 414 ? -21.719 -13.844 -21.547 1 98 414 PRO B C 1
ATOM 7456 O O . PRO B 1 414 ? -20.859 -12.961 -21.625 1 98 414 PRO B O 1
ATOM 7459 N N . GLU B 1 415 ? -22.609 -13.898 -20.641 1 98.31 415 GLU B N 1
ATOM 7460 C CA . GLU B 1 415 ? -22.594 -12.898 -19.578 1 98.31 415 GLU B CA 1
ATOM 7461 C C . GLU B 1 415 ? -21.344 -13.023 -18.719 1 98.31 415 GLU B C 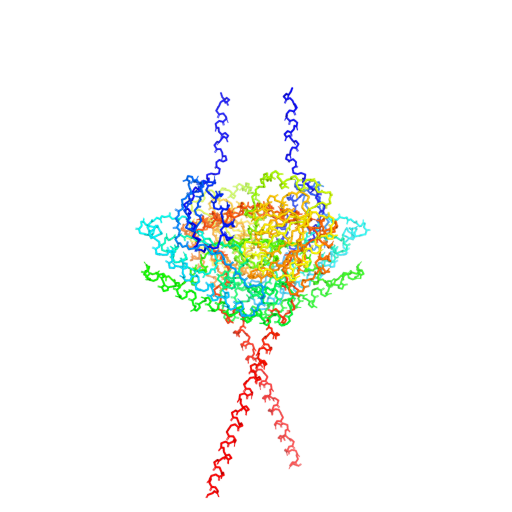1
ATOM 7463 O O . GLU B 1 415 ? -20.75 -12.016 -18.328 1 98.31 415 GLU B O 1
ATOM 7468 N N . PHE B 1 416 ? -21 -14.227 -18.391 1 98.69 416 PHE B N 1
ATOM 7469 C CA . PHE B 1 416 ? -19.766 -14.445 -17.641 1 98.69 416 PHE B CA 1
ATOM 7470 C C . PHE B 1 416 ? -18.562 -13.945 -18.406 1 98.69 416 PHE B C 1
ATOM 7472 O O . PHE B 1 416 ? -17.703 -13.266 -17.844 1 98.69 416 PHE B O 1
ATOM 7479 N N . ARG B 1 417 ? -18.484 -14.258 -19.641 1 98.62 417 ARG B N 1
ATOM 7480 C CA . ARG B 1 417 ? -17.375 -13.836 -20.484 1 98.62 417 ARG B CA 1
ATOM 7481 C C . ARG B 1 417 ? -17.297 -12.312 -20.562 1 98.62 417 ARG B C 1
ATOM 7483 O O . ARG B 1 417 ? -16.203 -11.742 -20.562 1 98.62 417 ARG B O 1
ATOM 7490 N N . ARG B 1 418 ? -18.438 -11.703 -20.688 1 98.19 418 ARG B N 1
ATOM 7491 C CA . ARG B 1 418 ? -18.484 -10.242 -20.703 1 98.19 418 ARG B CA 1
ATOM 7492 C C . ARG B 1 418 ? -17.906 -9.656 -19.422 1 98.19 418 ARG B C 1
ATOM 7494 O O . ARG B 1 418 ? -17.141 -8.688 -19.469 1 98.19 418 ARG B O 1
ATOM 7501 N N . LYS B 1 419 ? -18.25 -10.203 -18.312 1 98.19 419 LYS B N 1
ATOM 7502 C CA . LYS B 1 419 ? -17.734 -9.742 -17.016 1 98.19 419 LYS B CA 1
ATOM 7503 C C . LYS B 1 419 ? -16.219 -9.898 -16.938 1 98.19 419 LYS B C 1
ATOM 7505 O O . LYS B 1 419 ? -15.531 -9.047 -16.375 1 98.19 419 LYS B O 1
ATOM 7510 N N . VAL B 1 420 ? -15.734 -10.977 -17.453 1 98.75 420 VAL B N 1
ATOM 7511 C CA . VAL B 1 420 ? -14.297 -11.211 -17.438 1 98.75 420 VAL B CA 1
ATOM 7512 C C . VAL B 1 420 ? -13.594 -10.195 -18.328 1 98.75 420 VAL B C 1
ATOM 7514 O O . VAL B 1 420 ? -12.516 -9.695 -18 1 98.75 420 VAL B O 1
ATOM 7517 N N . LYS B 1 421 ? -14.18 -9.914 -19.453 1 98.56 421 LYS B N 1
ATOM 7518 C CA . LYS B 1 421 ? -13.625 -8.891 -20.328 1 98.56 421 LYS B CA 1
ATOM 7519 C C . LYS B 1 421 ? -13.586 -7.531 -19.625 1 98.56 421 LYS B C 1
ATOM 7521 O O . LYS B 1 421 ? -12.625 -6.777 -19.766 1 98.56 421 LYS B O 1
ATOM 7526 N N . GLU B 1 422 ? -14.633 -7.23 -18.906 1 98 422 GLU B N 1
ATOM 7527 C CA . GLU B 1 422 ? -14.664 -6 -18.125 1 98 422 GLU B CA 1
ATOM 7528 C C . GLU B 1 422 ? -13.562 -5.992 -17.062 1 98 422 GLU B C 1
ATOM 7530 O O . GLU B 1 422 ? -12.906 -4.973 -16.859 1 98 422 GLU B O 1
ATOM 7535 N N . LEU B 1 423 ? -13.383 -7.105 -16.406 1 98.25 423 LEU B N 1
ATOM 7536 C CA . LEU B 1 423 ? -12.312 -7.234 -15.422 1 98.25 423 LEU B CA 1
ATOM 7537 C C . LEU B 1 423 ? -10.953 -7.02 -16.062 1 98.25 423 LEU B C 1
ATOM 7539 O O . LEU B 1 423 ? -10.07 -6.387 -15.477 1 98.25 423 LEU B O 1
ATOM 7543 N N . SER B 1 424 ? -10.781 -7.582 -17.234 1 98.56 424 SER B N 1
ATOM 7544 C CA . SER B 1 424 ? -9.539 -7.402 -17.984 1 98.56 424 SER B CA 1
ATOM 7545 C C . SER B 1 424 ? -9.281 -5.926 -18.281 1 98.56 424 SER B C 1
ATOM 7547 O O . SER B 1 424 ? -8.141 -5.469 -18.219 1 98.56 424 SER B O 1
ATOM 7549 N N . LYS B 1 425 ? -10.305 -5.207 -18.641 1 97.94 425 LYS B N 1
ATOM 7550 C CA . LYS B 1 425 ? -10.172 -3.77 -18.859 1 97.94 425 LYS B CA 1
ATOM 7551 C C . LYS B 1 425 ? -9.664 -3.07 -17.594 1 97.94 425 LYS B C 1
ATOM 7553 O O . LYS B 1 425 ? -8.805 -2.191 -17.672 1 97.94 425 LYS B O 1
ATOM 7558 N N . ILE B 1 426 ? -10.195 -3.459 -16.484 1 97.69 426 ILE B N 1
ATOM 7559 C CA . ILE B 1 426 ? -9.773 -2.881 -15.211 1 97.69 426 ILE B CA 1
ATOM 7560 C C . ILE B 1 426 ? -8.32 -3.256 -14.93 1 97.69 426 ILE B C 1
ATOM 7562 O O . ILE B 1 426 ? -7.543 -2.43 -14.445 1 97.69 426 ILE B O 1
ATOM 7566 N N . TRP B 1 427 ? -8 -4.508 -15.25 1 97.62 427 TRP B N 1
ATOM 7567 C CA . TRP B 1 427 ? -6.625 -4.98 -15.133 1 97.62 427 TRP B CA 1
ATOM 7568 C C . TRP B 1 427 ? -5.672 -4.074 -15.914 1 97.62 427 TRP B C 1
ATOM 7570 O O . TRP B 1 427 ? -4.574 -3.768 -15.438 1 97.62 427 TRP B O 1
ATOM 7580 N N . HIS B 1 428 ? -6.07 -3.596 -17.016 1 97.69 428 HIS B N 1
ATOM 7581 C CA . HIS B 1 428 ? -5.223 -2.787 -17.891 1 97.69 428 HIS B CA 1
ATOM 7582 C C . HIS B 1 428 ? -5.273 -1.314 -17.484 1 97.69 428 HIS B C 1
ATOM 7584 O O . HIS B 1 428 ? -4.441 -0.519 -17.922 1 97.69 428 HIS B O 1
ATOM 7590 N N . ASP B 1 429 ? -6.32 -0.98 -16.703 1 96.88 429 ASP B N 1
ATOM 7591 C CA . ASP B 1 429 ? -6.473 0.409 -16.281 1 96.88 429 ASP B CA 1
ATOM 7592 C C . ASP B 1 429 ? -5.516 0.746 -15.133 1 96.88 429 ASP B C 1
ATOM 7594 O O . ASP B 1 429 ? -5.891 0.693 -13.961 1 96.88 429 ASP B O 1
ATOM 7598 N N . ARG B 1 430 ? -4.336 1.077 -15.43 1 95.62 430 ARG B N 1
ATOM 7599 C CA . ARG B 1 430 ? -3.254 1.438 -14.516 1 95.62 430 ARG B CA 1
ATOM 7600 C C . ARG B 1 430 ? -2.543 2.703 -14.984 1 95.62 430 ARG B C 1
ATOM 7602 O O . ARG B 1 430 ? -2.52 3.002 -16.188 1 95.62 430 ARG B O 1
ATOM 7609 N N . PRO B 1 431 ? -1.98 3.445 -14.031 1 95.25 431 PRO B N 1
ATOM 7610 C CA . PRO B 1 431 ? -1.296 4.672 -14.445 1 95.25 431 PRO B CA 1
ATOM 7611 C C . PRO B 1 431 ? -0.113 4.406 -15.375 1 95.25 431 PRO B C 1
ATOM 7613 O O . PRO B 1 431 ? 0.19 5.223 -16.25 1 95.25 431 PRO B O 1
ATOM 7616 N N . GLN B 1 432 ? 0.618 3.312 -15.125 1 96.25 432 GLN B N 1
ATOM 7617 C CA . GLN B 1 432 ? 1.733 2.826 -15.93 1 96.25 432 GLN B CA 1
ATOM 7618 C C . GLN B 1 432 ? 1.627 1.322 -16.172 1 96.25 432 GLN B C 1
ATOM 7620 O O . GLN B 1 432 ? 1.05 0.6 -15.352 1 96.25 432 GLN B O 1
ATOM 7625 N N . SER B 1 433 ? 2.193 0.898 -17.312 1 97 433 SER B N 1
ATOM 7626 C CA . SER B 1 433 ? 2.199 -0.54 -17.547 1 97 433 SER B CA 1
ATOM 7627 C C . SER B 1 433 ? 2.98 -1.281 -16.469 1 97 433 SER B C 1
ATOM 7629 O O . SER B 1 433 ? 3.775 -0.677 -15.75 1 97 433 SER B O 1
ATOM 7631 N N . ALA B 1 434 ? 2.703 -2.529 -16.375 1 97.94 434 ALA B N 1
ATOM 7632 C CA . ALA B 1 434 ? 3.438 -3.354 -15.414 1 97.94 434 ALA B CA 1
ATOM 7633 C C . ALA B 1 434 ? 4.941 -3.256 -15.648 1 97.94 434 ALA B C 1
ATOM 7635 O O . ALA B 1 434 ? 5.715 -3.107 -14.695 1 97.94 434 ALA B O 1
ATOM 7636 N N . MET B 1 435 ? 5.375 -3.326 -16.891 1 98.25 435 MET B N 1
ATOM 7637 C CA . MET B 1 435 ? 6.789 -3.25 -17.266 1 98.25 435 MET B CA 1
ATOM 7638 C C . MET B 1 435 ? 7.375 -1.894 -16.891 1 98.25 435 MET B C 1
ATOM 7640 O O . MET B 1 435 ? 8.43 -1.824 -16.25 1 98.25 435 MET B O 1
ATOM 7644 N N . ASP B 1 436 ? 6.688 -0.82 -17.203 1 98.06 436 ASP B N 1
ATOM 7645 C CA . ASP B 1 436 ? 7.168 0.521 -16.891 1 98.06 436 ASP B CA 1
ATOM 7646 C C . ASP B 1 436 ? 7.277 0.724 -15.383 1 98.06 436 ASP B C 1
ATOM 7648 O O . ASP B 1 436 ? 8.211 1.373 -14.898 1 98.06 436 ASP B O 1
ATOM 7652 N N . THR B 1 437 ? 6.297 0.197 -14.703 1 98.25 437 THR B N 1
ATOM 7653 C CA . THR B 1 437 ? 6.324 0.283 -13.25 1 98.25 437 THR B CA 1
ATOM 7654 C C . THR B 1 437 ? 7.547 -0.438 -12.688 1 98.25 437 THR B C 1
ATOM 7656 O O . THR B 1 437 ? 8.25 0.098 -11.828 1 98.25 437 THR B O 1
ATOM 7659 N N . ALA B 1 438 ? 7.777 -1.636 -13.164 1 98.62 438 ALA B N 1
ATOM 7660 C CA . ALA B 1 438 ? 8.922 -2.418 -12.703 1 98.62 438 ALA B CA 1
ATOM 7661 C C . ALA B 1 438 ? 10.234 -1.684 -12.977 1 98.62 438 ALA B C 1
ATOM 7663 O O . ALA B 1 438 ? 11.102 -1.614 -12.102 1 98.62 438 ALA B O 1
ATOM 7664 N N . ILE B 1 439 ? 10.383 -1.128 -14.156 1 98.25 439 ILE B N 1
ATOM 7665 C CA . ILE B 1 439 ? 11.602 -0.431 -14.547 1 98.25 439 ILE B CA 1
ATOM 7666 C C . ILE B 1 439 ? 11.773 0.82 -13.688 1 98.25 439 ILE B C 1
ATOM 7668 O O . ILE B 1 439 ? 12.859 1.07 -13.156 1 98.25 439 ILE B O 1
ATOM 7672 N N . TYR B 1 440 ? 10.719 1.592 -13.523 1 98 440 TYR B N 1
ATOM 7673 C CA . TYR B 1 440 ? 10.789 2.824 -12.742 1 98 440 TYR B CA 1
ATOM 7674 C C . TYR B 1 440 ? 11.305 2.553 -11.336 1 98 440 TYR B C 1
ATOM 7676 O O . TYR B 1 440 ? 12.211 3.234 -10.859 1 98 440 TYR B O 1
ATOM 7684 N N . TRP B 1 441 ? 10.766 1.562 -10.711 1 98.12 441 TRP B N 1
ATOM 7685 C CA . TRP B 1 441 ? 11.086 1.342 -9.305 1 98.12 441 TRP B CA 1
ATOM 7686 C C . TRP B 1 441 ? 12.453 0.675 -9.156 1 98.12 441 TRP B C 1
ATOM 7688 O O . TRP B 1 441 ? 13.102 0.812 -8.125 1 98.12 441 TRP B O 1
ATOM 7698 N N . THR B 1 442 ? 12.867 -0.058 -10.164 1 98.5 442 THR B N 1
ATOM 7699 C CA . THR B 1 442 ? 14.25 -0.528 -10.18 1 98.5 442 THR B CA 1
ATOM 7700 C C . THR B 1 442 ? 15.219 0.649 -10.203 1 98.5 442 THR B C 1
ATOM 7702 O O . THR B 1 442 ? 16.141 0.711 -9.383 1 98.5 442 THR B O 1
ATOM 7705 N N . GLU B 1 443 ? 15.008 1.55 -11.125 1 98.12 443 GLU B N 1
ATOM 7706 C CA . GLU B 1 443 ? 15.852 2.74 -11.234 1 98.12 443 GLU B CA 1
ATOM 7707 C C . GLU B 1 443 ? 15.75 3.6 -9.977 1 98.12 443 GLU B C 1
ATOM 7709 O O . GLU B 1 443 ? 16.75 4.184 -9.547 1 98.12 443 GLU B O 1
ATOM 7714 N N . TYR B 1 444 ? 14.531 3.691 -9.461 1 97.5 444 TYR B N 1
ATOM 7715 C CA . TYR B 1 444 ? 14.289 4.441 -8.234 1 97.5 444 TYR B CA 1
ATOM 7716 C C . TYR B 1 444 ? 15.156 3.916 -7.098 1 97.5 444 TYR B C 1
ATOM 7718 O O . TYR B 1 444 ? 15.742 4.695 -6.34 1 97.5 444 TYR B O 1
ATOM 7726 N N . ALA B 1 445 ? 15.211 2.594 -6.973 1 97.62 445 ALA B N 1
ATOM 7727 C CA . ALA B 1 445 ? 16.016 1.971 -5.93 1 97.62 445 ALA B CA 1
ATOM 7728 C C . ALA B 1 445 ? 17.484 2.354 -6.07 1 97.62 445 ALA B C 1
ATOM 7730 O O . ALA B 1 445 ? 18.188 2.561 -5.074 1 97.62 445 ALA B O 1
ATOM 7731 N N . ALA B 1 446 ? 17.953 2.432 -7.285 1 97.31 446 ALA B N 1
ATOM 7732 C CA . ALA B 1 446 ? 19.328 2.826 -7.539 1 97.31 446 ALA B CA 1
ATOM 7733 C C . ALA B 1 446 ? 19.562 4.289 -7.18 1 97.31 446 ALA B C 1
ATOM 7735 O O . ALA B 1 446 ? 20.578 4.637 -6.57 1 97.31 446 ALA B O 1
ATOM 7736 N N . ARG B 1 447 ? 18.562 5.137 -7.504 1 95.62 447 ARG B N 1
ATOM 7737 C CA . ARG B 1 447 ? 18.703 6.574 -7.281 1 95.62 447 ARG B CA 1
ATOM 7738 C C . ARG B 1 447 ? 18.578 6.914 -5.801 1 95.62 447 ARG B C 1
ATOM 7740 O O . ARG B 1 447 ? 19.078 7.941 -5.348 1 95.62 447 ARG B O 1
ATOM 7747 N N . THR B 1 448 ? 17.875 6.035 -5.074 1 96.19 448 THR B N 1
ATOM 7748 C CA . THR B 1 448 ? 17.609 6.332 -3.674 1 96.19 448 THR B CA 1
ATOM 7749 C C . THR B 1 448 ? 18.297 5.32 -2.762 1 96.19 448 THR B C 1
ATOM 7751 O O . THR B 1 448 ? 17.734 4.922 -1.734 1 96.19 448 THR B O 1
ATOM 7754 N N . ALA B 1 449 ? 19.453 4.902 -3.133 1 95 449 ALA B N 1
ATOM 7755 C CA . ALA B 1 449 ? 20.172 3.822 -2.463 1 95 449 ALA B CA 1
ATOM 7756 C C . ALA B 1 449 ? 20.438 4.164 -1 1 95 449 ALA B C 1
ATOM 7758 O O . ALA B 1 449 ? 20.531 3.271 -0.155 1 95 449 ALA B O 1
ATOM 7759 N N . ASN B 1 450 ? 20.484 5.422 -0.658 1 93.12 450 ASN B N 1
ATOM 7760 C CA . ASN B 1 450 ? 20.828 5.844 0.697 1 93.12 450 ASN B CA 1
ATOM 7761 C C . ASN B 1 450 ? 19.578 5.996 1.564 1 93.12 450 ASN B C 1
ATOM 7763 O O . ASN B 1 450 ? 19.672 6.344 2.742 1 93.12 450 ASN B O 1
ATOM 7767 N N . TYR B 1 451 ? 18.406 5.707 1.015 1 93.44 451 TYR B N 1
ATOM 7768 C CA . TYR B 1 451 ? 17.141 5.824 1.731 1 93.44 451 TYR B CA 1
ATOM 7769 C C . TYR B 1 451 ? 16.438 4.48 1.816 1 93.44 451 TYR B C 1
ATOM 7771 O O . TYR B 1 451 ? 16.75 3.553 1.068 1 93.44 451 TYR B O 1
ATOM 7779 N N . THR B 1 452 ? 15.633 4.352 2.83 1 90.06 452 THR B N 1
ATOM 7780 C CA . THR B 1 452 ? 14.766 3.184 2.938 1 90.06 452 THR B CA 1
ATOM 7781 C C . THR B 1 452 ? 13.32 3.607 3.193 1 90.06 452 THR B C 1
ATOM 7783 O O . THR B 1 452 ? 13.07 4.578 3.908 1 90.06 452 THR B O 1
ATOM 7786 N N . PHE B 1 453 ? 12.414 2.924 2.613 1 93.06 453 PHE B N 1
ATOM 7787 C CA . PHE B 1 453 ? 10.992 3.199 2.781 1 93.06 453 PHE B CA 1
ATOM 7788 C C . PHE B 1 453 ? 10.25 1.954 3.25 1 93.06 453 PHE B C 1
ATOM 7790 O O . PHE B 1 453 ? 9.07 1.766 2.926 1 93.06 453 PHE B O 1
ATOM 7797 N N . ARG B 1 454 ? 11.055 1.162 3.953 1 92.75 454 ARG B N 1
ATOM 7798 C CA . ARG B 1 454 ? 10.453 -0.012 4.578 1 92.75 454 ARG B CA 1
ATOM 7799 C C . ARG B 1 454 ? 9.5 0.391 5.699 1 92.75 454 ARG B C 1
ATOM 7801 O O . ARG B 1 454 ? 9.641 1.47 6.281 1 92.75 454 ARG B O 1
ATOM 7808 N N . SER B 1 455 ? 8.57 -0.418 5.996 1 93.19 455 SER B N 1
ATOM 7809 C CA . SER B 1 455 ? 7.676 -0.197 7.125 1 93.19 455 SER B CA 1
ATOM 7810 C C . SER B 1 455 ? 8.406 -0.366 8.453 1 93.19 455 SER B C 1
ATOM 7812 O O . SER B 1 455 ? 9.203 -1.288 8.617 1 93.19 455 SER B O 1
ATOM 7814 N N . PRO B 1 456 ? 8.086 0.497 9.43 1 93.44 456 PRO B N 1
ATOM 7815 C CA . PRO B 1 456 ? 8.656 0.303 10.766 1 93.44 456 PRO B CA 1
ATOM 7816 C C . PRO B 1 456 ? 8.234 -1.021 11.398 1 93.44 456 PRO B C 1
ATOM 7818 O O . PRO B 1 456 ? 8.875 -1.484 12.352 1 93.44 456 PRO B O 1
ATOM 7821 N N . ALA B 1 457 ? 7.215 -1.6 10.867 1 92.12 457 ALA B N 1
ATOM 7822 C CA . ALA B 1 457 ? 6.715 -2.869 11.391 1 92.12 457 ALA B CA 1
ATOM 7823 C C . ALA B 1 457 ? 7.801 -3.941 11.352 1 92.12 457 ALA B C 1
ATOM 7825 O O . ALA B 1 457 ? 7.809 -4.855 12.18 1 92.12 457 ALA B O 1
ATOM 7826 N N . SER B 1 458 ? 8.703 -3.814 10.453 1 91.69 458 SER B N 1
ATOM 7827 C CA . SER B 1 458 ? 9.719 -4.844 10.25 1 91.69 458 SER B CA 1
ATOM 7828 C C . SER B 1 458 ? 10.719 -4.879 11.398 1 91.69 458 SER B C 1
ATOM 7830 O O . SER B 1 458 ? 11.438 -5.863 11.578 1 91.69 458 SER B O 1
ATOM 7832 N N . SER B 1 459 ? 10.727 -3.834 12.211 1 90.75 459 SER B N 1
ATOM 7833 C CA . SER B 1 459 ? 11.719 -3.75 13.273 1 90.75 459 SER B CA 1
ATOM 7834 C C . SER B 1 459 ? 11.07 -3.932 14.648 1 90.75 459 SER B C 1
ATOM 7836 O O . SER B 1 459 ? 11.75 -3.842 15.672 1 90.75 459 SER B O 1
ATOM 7838 N N . VAL B 1 460 ? 9.836 -4.113 14.656 1 92.62 460 VAL B N 1
ATOM 7839 C CA . VAL B 1 460 ? 9.125 -4.258 15.922 1 92.62 460 VAL B CA 1
ATOM 7840 C C . VAL B 1 460 ? 9.203 -5.707 16.391 1 92.62 460 VAL B C 1
ATOM 7842 O O . VAL B 1 460 ? 8.867 -6.633 15.656 1 92.62 460 VAL B O 1
ATOM 7845 N N . PRO B 1 461 ? 9.656 -5.871 17.625 1 91.12 461 PRO B N 1
ATOM 7846 C CA . PRO B 1 461 ? 9.641 -7.242 18.141 1 91.12 461 PRO B CA 1
ATOM 7847 C C . PRO B 1 461 ? 8.242 -7.836 18.219 1 91.12 461 PRO B C 1
ATOM 7849 O O . PRO B 1 461 ? 7.266 -7.102 18.406 1 91.12 461 PRO B O 1
ATOM 7852 N N . LEU B 1 462 ? 8.188 -9.125 18.188 1 86.31 462 LEU B N 1
ATOM 7853 C CA . LEU B 1 462 ? 6.918 -9.836 18.078 1 86.31 462 LEU B CA 1
ATOM 7854 C C . LEU B 1 462 ? 6.008 -9.516 19.25 1 86.31 462 LEU B C 1
ATOM 7856 O O . LEU B 1 462 ? 4.809 -9.305 19.078 1 86.31 462 LEU B O 1
ATOM 7860 N N . TYR B 1 463 ? 6.523 -9.492 20.453 1 90.81 463 TYR B N 1
ATOM 7861 C CA . TYR B 1 463 ? 5.691 -9.297 21.641 1 90.81 463 TYR B CA 1
ATOM 7862 C C . TYR B 1 463 ? 5.078 -7.902 21.656 1 90.81 463 TYR B C 1
ATOM 7864 O O . TYR B 1 463 ? 3.986 -7.703 22.188 1 90.81 463 TYR B O 1
ATOM 7872 N N . GLN B 1 464 ? 5.75 -6.91 21.031 1 93.88 464 GLN B N 1
ATOM 7873 C CA . GLN B 1 464 ? 5.191 -5.57 20.891 1 93.88 464 GLN B CA 1
ATOM 7874 C C . GLN B 1 464 ? 4.188 -5.508 19.75 1 93.88 464 GLN B C 1
ATOM 7876 O O . GLN B 1 464 ? 3.137 -4.879 19.875 1 93.88 464 GLN B O 1
ATOM 7881 N N . TYR B 1 465 ? 4.586 -6.23 18.719 1 89.62 465 TYR B N 1
ATOM 7882 C CA . TYR B 1 465 ? 3.729 -6.23 17.547 1 89.62 465 TYR B CA 1
ATOM 7883 C C . TYR B 1 465 ? 2.361 -6.82 17.875 1 89.62 465 TYR B C 1
ATOM 7885 O O . TYR B 1 465 ? 1.338 -6.332 17.391 1 89.62 465 TYR B O 1
ATOM 7893 N N . ARG B 1 466 ? 2.365 -7.805 18.719 1 86.19 466 ARG B N 1
ATOM 7894 C CA . ARG B 1 466 ? 1.117 -8.453 19.109 1 86.19 466 ARG B CA 1
ATOM 7895 C C . ARG B 1 466 ? 0.509 -7.793 20.344 1 86.19 466 ARG B C 1
ATOM 7897 O O . ARG B 1 466 ? -0.505 -8.258 20.859 1 86.19 466 ARG B O 1
ATOM 7904 N N . ILE B 1 467 ? 1.162 -6.797 20.922 1 91.5 467 ILE B N 1
ATOM 7905 C CA . ILE B 1 467 ? 0.686 -5.957 22.016 1 91.5 467 ILE B CA 1
ATOM 7906 C C . ILE B 1 467 ? 0.575 -6.789 23.297 1 91.5 467 ILE B C 1
ATOM 7908 O O . ILE B 1 467 ? -0.332 -6.574 24.109 1 91.5 467 ILE B O 1
ATOM 7912 N N . TRP B 1 468 ? 1.413 -7.789 23.391 1 90.94 468 TRP B N 1
ATOM 7913 C CA . TRP B 1 468 ? 1.393 -8.617 24.594 1 90.94 468 TRP B CA 1
ATOM 7914 C C . TRP B 1 468 ? 1.843 -7.82 25.812 1 90.94 468 TRP B C 1
ATOM 7916 O O . TRP B 1 468 ? 1.346 -8.039 26.922 1 90.94 468 TRP B O 1
ATOM 7926 N N . ASP B 1 469 ? 2.818 -6.98 25.609 1 94.38 469 ASP B N 1
ATOM 7927 C CA . ASP B 1 469 ? 3.326 -6.172 26.719 1 94.38 469 ASP B CA 1
ATOM 7928 C C . ASP B 1 469 ? 2.254 -5.219 27.234 1 94.38 469 ASP B C 1
ATOM 7930 O O . ASP B 1 469 ? 2.029 -5.129 28.438 1 94.38 469 ASP B O 1
ATOM 7934 N N . VAL B 1 470 ? 1.562 -4.598 26.328 1 95.06 470 VAL B N 1
ATOM 7935 C CA . VAL B 1 470 ? 0.487 -3.684 26.703 1 95.06 470 VAL B CA 1
ATOM 7936 C C . VAL B 1 470 ? -0.639 -4.457 27.375 1 95.06 470 VAL B C 1
ATOM 7938 O O . VAL B 1 470 ? -1.15 -4.035 28.422 1 95.06 470 VAL B O 1
ATOM 7941 N N . THR B 1 471 ? -1.027 -5.602 26.844 1 92.5 471 THR B N 1
ATOM 7942 C CA . THR B 1 471 ? -2.084 -6.441 27.406 1 92.5 471 THR B CA 1
ATOM 7943 C C . THR B 1 471 ? -1.717 -6.91 28.812 1 92.5 471 THR B C 1
ATOM 7945 O O . THR B 1 471 ? -2.561 -6.906 29.703 1 92.5 471 THR B O 1
ATOM 7948 N N . ALA B 1 472 ? -0.502 -7.281 28.969 1 94.44 472 ALA B N 1
ATOM 7949 C CA . ALA B 1 472 ? -0.033 -7.742 30.266 1 94.44 472 ALA B CA 1
ATOM 7950 C C . ALA B 1 472 ? -0.17 -6.648 31.328 1 94.44 472 ALA B C 1
ATOM 7952 O O . ALA B 1 472 ? -0.62 -6.906 32.438 1 94.44 472 ALA B O 1
ATOM 7953 N N . VAL B 1 473 ? 0.206 -5.469 30.953 1 95.75 473 VAL B N 1
ATOM 7954 C CA . VAL B 1 473 ? 0.135 -4.348 31.891 1 95.75 473 VAL B CA 1
ATOM 7955 C C . VAL B 1 473 ? -1.322 -4.055 32.25 1 95.75 473 VAL B C 1
ATOM 7957 O O . VAL B 1 473 ? -1.666 -3.877 33.406 1 95.75 473 VAL B O 1
ATOM 7960 N N . ILE B 1 474 ? -2.146 -4.039 31.234 1 93.56 474 ILE B N 1
ATOM 7961 C CA . ILE B 1 474 ? -3.557 -3.738 31.453 1 93.56 474 ILE B CA 1
ATOM 7962 C C . ILE B 1 474 ? -4.191 -4.824 32.312 1 93.56 474 ILE B C 1
ATOM 7964 O O . ILE B 1 474 ? -4.953 -4.527 33.25 1 93.56 474 ILE B O 1
ATOM 7968 N N . LEU B 1 475 ? -3.875 -6.043 32.062 1 93.44 475 LEU B N 1
ATOM 7969 C CA . LEU B 1 475 ? -4.395 -7.152 32.875 1 93.44 475 LEU B CA 1
ATOM 7970 C C . LEU B 1 475 ? -3.902 -7.066 34.312 1 93.44 475 LEU B C 1
ATOM 7972 O O . LEU B 1 475 ? -4.656 -7.34 35.25 1 93.44 475 LEU B O 1
ATOM 7976 N N . ALA B 1 476 ? -2.658 -6.727 34.469 1 95.31 476 ALA B N 1
ATOM 7977 C CA . ALA B 1 476 ? -2.102 -6.566 35.812 1 95.31 476 ALA B CA 1
ATOM 7978 C C . ALA B 1 476 ? -2.838 -5.477 36.594 1 95.31 476 ALA B C 1
ATOM 7980 O O . ALA B 1 476 ? -3.156 -5.652 37.75 1 95.31 476 ALA B O 1
ATOM 7981 N N . ILE B 1 477 ? -3.082 -4.391 35.906 1 94.38 477 ILE B N 1
ATOM 7982 C CA . ILE B 1 477 ? -3.801 -3.287 36.531 1 94.38 477 ILE B CA 1
ATOM 7983 C C . ILE B 1 477 ? -5.207 -3.736 36.906 1 94.38 477 ILE B C 1
ATOM 7985 O O . ILE B 1 477 ? -5.684 -3.439 38 1 94.38 477 ILE B O 1
ATOM 7989 N N . LEU B 1 478 ? -5.801 -4.492 36.031 1 93.56 478 LEU B N 1
ATOM 7990 C CA . LEU B 1 478 ? -7.148 -4.988 36.281 1 93.56 478 LEU B CA 1
ATOM 7991 C C . LEU B 1 478 ? -7.156 -5.961 37.469 1 93.56 478 LEU B C 1
ATOM 7993 O O . LEU B 1 478 ? -8.047 -5.906 38.312 1 93.56 478 LEU B O 1
ATOM 7997 N N . ILE B 1 479 ? -6.203 -6.777 37.562 1 95 479 ILE B N 1
ATOM 7998 C CA . ILE B 1 479 ? -6.102 -7.75 38.625 1 95 479 ILE B CA 1
ATOM 7999 C C . ILE B 1 479 ? -5.883 -7.02 39.969 1 95 479 ILE B C 1
ATOM 8001 O O . ILE B 1 479 ? -6.523 -7.34 40.969 1 95 479 ILE B O 1
ATOM 8005 N N . ILE B 1 480 ? -5.039 -6.059 39.906 1 95.25 480 ILE B N 1
ATOM 8006 C CA . ILE B 1 480 ? -4.766 -5.27 41.125 1 95.25 480 ILE B CA 1
ATOM 8007 C C . ILE B 1 480 ? -6.031 -4.543 41.562 1 95.25 480 ILE B C 1
ATOM 8009 O O . ILE B 1 480 ? -6.348 -4.5 42.75 1 95.25 480 ILE B O 1
ATOM 8013 N N . PHE B 1 481 ? -6.688 -4.051 40.625 1 94.38 481 PHE B N 1
ATOM 8014 C CA . PHE B 1 481 ? -7.926 -3.342 40.906 1 94.38 481 PHE B CA 1
ATOM 8015 C C . PHE B 1 481 ? -8.961 -4.285 41.5 1 94.38 481 PHE B C 1
ATOM 8017 O O . PHE B 1 481 ? -9.594 -3.953 42.5 1 94.38 481 PHE B O 1
ATOM 8024 N N . ILE B 1 482 ? -9.125 -5.426 40.969 1 94.94 482 ILE B N 1
ATOM 8025 C CA . ILE B 1 482 ? -10.086 -6.414 41.438 1 94.94 482 ILE B CA 1
ATOM 8026 C C . ILE B 1 482 ? -9.695 -6.887 42.844 1 94.94 482 ILE B C 1
ATOM 8028 O O . ILE B 1 482 ? -10.547 -6.988 43.719 1 94.94 482 ILE B O 1
ATOM 8032 N N . TYR B 1 483 ? -8.477 -7.113 43 1 94.19 483 TYR B N 1
ATOM 8033 C CA . TYR B 1 483 ? -7.988 -7.555 44.281 1 94.19 483 TYR B CA 1
ATOM 8034 C C . TYR B 1 483 ? -8.172 -6.465 45.344 1 94.19 483 TYR B C 1
ATOM 8036 O O . TYR B 1 483 ? -8.5 -6.758 46.5 1 94.19 483 TYR B O 1
ATOM 8044 N N . SER B 1 484 ? -7.98 -5.23 45 1 95.38 484 SER B N 1
ATOM 8045 C CA . SER B 1 484 ? -8.18 -4.109 45.906 1 95.38 484 SER B CA 1
ATOM 8046 C C . SER B 1 484 ? -9.641 -3.984 46.312 1 95.38 484 SER B C 1
ATOM 8048 O O . SER B 1 484 ? -9.945 -3.738 47.5 1 95.38 484 SER B O 1
ATOM 8050 N N . ILE B 1 485 ? -10.43 -4.164 45.375 1 95.06 485 ILE B N 1
ATOM 8051 C CA . ILE B 1 485 ? -11.859 -4.109 45.656 1 95.06 485 ILE B CA 1
ATOM 8052 C C . ILE B 1 485 ? -12.242 -5.254 46.594 1 95.06 485 ILE B C 1
ATOM 8054 O O . ILE B 1 485 ? -12.992 -5.055 47.562 1 95.06 485 ILE B O 1
ATOM 8058 N N . LYS B 1 486 ? -11.742 -6.406 46.281 1 94.44 486 LYS B N 1
ATOM 8059 C CA . LYS B 1 486 ? -12.023 -7.57 47.125 1 94.44 486 LYS B CA 1
ATOM 8060 C C . LYS B 1 486 ? -11.531 -7.352 48.562 1 94.44 486 LYS B C 1
ATOM 8062 O O . LYS B 1 486 ? -12.211 -7.719 49.5 1 94.44 486 LYS B O 1
ATOM 8067 N N . THR B 1 487 ? -10.422 -6.758 48.688 1 94.31 487 THR B N 1
ATOM 8068 C CA . THR B 1 487 ? -9.844 -6.473 49.969 1 94.31 487 THR B CA 1
ATOM 8069 C C . THR B 1 487 ? -10.695 -5.461 50.75 1 94.31 487 THR B C 1
ATOM 8071 O O . THR B 1 487 ? -10.938 -5.613 51.938 1 94.31 487 THR B O 1
ATOM 8074 N N . VAL B 1 488 ? -11.203 -4.488 50 1 95 488 VAL B N 1
ATOM 8075 C CA . VAL B 1 488 ? -12.031 -3.455 50.625 1 95 488 VAL B CA 1
ATOM 8076 C C . VAL B 1 488 ? -13.359 -4.059 51.062 1 95 488 VAL B C 1
ATOM 8078 O O . VAL B 1 488 ? -13.836 -3.783 52.188 1 95 488 VAL B O 1
ATOM 8081 N N . ILE B 1 489 ? -13.898 -4.871 50.25 1 94.56 489 ILE B N 1
ATOM 8082 C CA . ILE B 1 489 ? -15.164 -5.523 50.562 1 94.56 489 ILE B CA 1
ATOM 8083 C C . ILE B 1 489 ? -14.977 -6.43 51.781 1 94.56 489 ILE B C 1
ATOM 8085 O O . ILE B 1 489 ? -15.812 -6.438 52.688 1 94.56 489 ILE B O 1
ATOM 8089 N N . SER B 1 490 ? -13.852 -7.145 51.812 1 94.31 490 SER B N 1
ATOM 8090 C CA . SER B 1 490 ? -13.555 -8.039 52.906 1 94.31 490 SER B CA 1
ATOM 8091 C C . SER B 1 490 ? -13.359 -7.266 54.219 1 94.31 490 SER B C 1
ATOM 8093 O O . SER B 1 490 ? -13.805 -7.699 55.281 1 94.31 490 SER B O 1
ATOM 8095 N N . LEU B 1 491 ? -12.797 -6.137 54.156 1 93.56 491 LEU B N 1
ATOM 8096 C CA . LEU B 1 491 ? -12.555 -5.301 55.312 1 93.56 491 LEU B CA 1
ATOM 8097 C C . LEU B 1 491 ? -13.859 -4.711 55.844 1 93.56 491 LEU B C 1
ATOM 8099 O O . LEU B 1 491 ? -14.062 -4.633 57.062 1 93.56 491 LEU B O 1
ATOM 8103 N N . VAL B 1 492 ? -14.711 -4.316 54.938 1 93.88 492 VAL B N 1
ATOM 8104 C CA . VAL B 1 492 ? -16 -3.746 55.312 1 93.88 492 VAL B CA 1
ATOM 8105 C C . VAL B 1 492 ? -16.875 -4.824 55.938 1 93.88 492 VAL B C 1
ATOM 8107 O O . VAL B 1 492 ? -17.562 -4.57 56.938 1 93.88 492 VAL B O 1
ATOM 8110 N N . GLN B 1 493 ? -16.812 -6.027 55.375 1 93.5 493 GLN B N 1
ATOM 8111 C CA . GLN B 1 493 ? -17.578 -7.137 55.938 1 93.5 493 GLN B CA 1
ATOM 8112 C C . GLN B 1 493 ? -17.078 -7.527 57.312 1 93.5 493 GLN B C 1
ATOM 8114 O O . GLN B 1 493 ? -17.875 -7.801 58.219 1 93.5 493 GLN B O 1
ATOM 8119 N N . LYS B 1 494 ? -15.828 -7.492 57.469 1 92.69 494 LYS B N 1
ATOM 8120 C CA . LYS B 1 494 ? -15.25 -7.809 58.781 1 92.69 494 LYS B CA 1
ATOM 8121 C C . LYS B 1 494 ? -15.633 -6.758 59.812 1 92.69 494 LYS B C 1
ATOM 8123 O O . LYS B 1 494 ? -15.945 -7.09 60.969 1 92.69 494 LYS B O 1
ATOM 8128 N N . ARG B 1 495 ? -15.703 -5.52 59.406 1 91.94 495 ARG B N 1
ATOM 8129 C CA . ARG B 1 495 ? -16.078 -4.434 60.312 1 91.94 495 ARG B CA 1
ATOM 8130 C C . ARG B 1 495 ? -17.562 -4.527 60.688 1 91.94 495 ARG B C 1
ATOM 8132 O O . ARG B 1 495 ? -17.922 -4.242 61.844 1 91.94 495 ARG B O 1
ATOM 8139 N N . ARG B 1 496 ? -18.312 -4.93 59.781 1 91 496 ARG B N 1
ATOM 8140 C CA . ARG B 1 496 ? -19.734 -5.102 60.031 1 91 496 ARG B CA 1
ATOM 8141 C C . ARG B 1 496 ? -19.984 -6.262 61 1 91 496 ARG B C 1
ATOM 8143 O O . ARG B 1 496 ? -20.844 -6.172 61.875 1 91 496 ARG B O 1
ATOM 8150 N N . GLU B 1 497 ? -19.234 -7.324 60.812 1 91.19 497 GLU B N 1
ATOM 8151 C CA . GLU B 1 497 ? -19.344 -8.484 61.688 1 91.19 497 GLU B CA 1
ATOM 8152 C C . GLU B 1 497 ? -18.875 -8.148 63.094 1 91.19 497 GLU B C 1
ATOM 8154 O O . GLU B 1 497 ? -19.516 -8.531 64.062 1 91.19 497 GLU B O 1
ATOM 8159 N N . ASP B 1 498 ? -17.875 -7.352 63.219 1 89.56 498 ASP B N 1
ATOM 8160 C CA . ASP B 1 498 ? -17.375 -6.934 64.5 1 89.56 498 ASP B CA 1
ATOM 8161 C C . ASP B 1 498 ? -18.375 -6.031 65.25 1 89.56 498 ASP B C 1
ATOM 8163 O O . ASP B 1 498 ? -18.578 -6.164 66.438 1 89.56 498 ASP B O 1
ATOM 8167 N N . ARG B 1 499 ? -19.016 -5.215 64.5 1 88.12 499 ARG B N 1
ATOM 8168 C CA . ARG B 1 499 ? -20 -4.316 65.062 1 88.12 499 ARG B CA 1
ATOM 8169 C C . ARG B 1 499 ? -21.25 -5.09 65.562 1 88.12 499 ARG B C 1
ATOM 8171 O O . ARG B 1 499 ? -21.828 -4.773 66.562 1 88.12 499 ARG B O 1
ATOM 8178 N N . TYR B 1 500 ? -21.609 -6.094 64.812 1 88.12 500 TYR B N 1
ATOM 8179 C CA . TYR B 1 500 ? -22.734 -6.941 65.125 1 88.12 500 TYR B CA 1
ATOM 8180 C C . TYR B 1 500 ? -22.469 -7.727 66.375 1 88.12 500 TYR B C 1
ATOM 8182 O O . TYR B 1 500 ? -23.344 -7.824 67.25 1 88.12 500 TYR B O 1
ATOM 8190 N N . TYR B 1 501 ? -21.359 -8.148 66.562 1 85.31 501 TYR B N 1
ATOM 8191 C CA . TYR B 1 501 ? -20.984 -8.898 67.75 1 85.31 501 TYR B CA 1
ATOM 8192 C C . TYR B 1 501 ? -20.906 -7.98 69 1 85.31 501 TYR B C 1
ATOM 8194 O O . TYR B 1 501 ? -21.297 -8.359 70.062 1 85.31 501 TYR B O 1
ATOM 8202 N N . GLU B 1 502 ? -20.5 -6.855 68.812 1 84.44 502 GLU B N 1
ATOM 8203 C CA . GLU B 1 502 ? -20.453 -5.895 69.938 1 84.44 502 GLU B CA 1
ATOM 8204 C C . GLU B 1 502 ? -21.859 -5.5 70.375 1 84.44 502 GLU B C 1
ATOM 8206 O O . GLU B 1 502 ? -22.094 -5.312 71.562 1 84.44 502 GLU B O 1
ATOM 8211 N N . PHE B 1 503 ? -22.781 -5.457 69.562 1 77.81 503 PHE B N 1
ATOM 8212 C CA . PHE B 1 503 ? -24.156 -5.102 69.875 1 77.81 503 PHE B CA 1
ATOM 8213 C C . PHE B 1 503 ? -24.859 -6.254 70.562 1 77.81 503 PHE B C 1
ATOM 8215 O O . PHE B 1 503 ? -25.703 -6.027 71.438 1 77.81 503 PHE B O 1
ATOM 8222 N N . LYS B 1 504 ? -24.453 -7.398 70.125 1 74.25 504 LYS B N 1
ATOM 8223 C CA . LYS B 1 504 ? -25.094 -8.555 70.75 1 74.25 504 LYS B CA 1
ATOM 8224 C C . LYS B 1 504 ? -24.516 -8.812 72.125 1 74.25 504 LYS B C 1
ATOM 8226 O O . LYS B 1 504 ? -25.188 -9.414 72.938 1 74.25 504 LYS B O 1
ATOM 8231 N N . THR B 1 505 ? -23.469 -8.5 72.438 1 71.12 505 THR B N 1
ATOM 8232 C CA . THR B 1 505 ? -22.875 -8.727 73.75 1 71.12 505 THR B CA 1
ATOM 8233 C C . THR B 1 505 ? -23.141 -7.543 74.688 1 71.12 505 THR B C 1
ATOM 8235 O O . THR B 1 505 ? -22.859 -7.613 75.875 1 71.12 505 THR B O 1
ATOM 8238 N N . LYS B 1 506 ? -23.938 -6.879 74.125 1 48.12 506 LYS B N 1
ATOM 8239 C CA . LYS B 1 506 ? -24.484 -5.855 75.062 1 48.12 506 LYS B CA 1
ATOM 8240 C C . LYS B 1 506 ? -25.969 -6.062 75.25 1 48.12 506 LYS B C 1
ATOM 8242 O O . LYS B 1 506 ? -26.734 -6.203 74.312 1 48.12 506 LYS B O 1
#

Secondary structure (DSSP, 8-state):
--HHHHHHHHHHT-------EEEEE-----HHHHHHHHHHHHHHHHTT-EEEEEES---SS--TTEEEEEPPS--------SS--HHHHHHHHHHHHHHHHHHHHHHHH-HHHHHHHHTT---SEEEEE-SS--HHHHHHHHHT--EEEE-SSSPPGGGTGGGTPPP-TTT-PPTTS---SS--HHHHHHHHHHHHHHHHHIIIIIHHHHHHHHHTT-S-PPPHHHHHHT-SEEEES--HHHH----B-TTEEE-TTTT-PPPPPPPHHHHHHHHT-SS-EEEEE-TTTS-GGGS-HHHHHHHHHHHTTSSSEEEEE-SSS--TT--TTEEEES---HHHHHTSTTEEEEEE---HHHHHHHHHHT--EEE---STTHHHHHHHHHHHTSEEE--GGG--HHHHHHHHHHHHSHHHHHHHHHHHHHHH--SS-HHHHHHHHHHHHHHTTT-----GGGGS-HHHHTTHHHHHHHHHHHHHHHHHHHHHHHHHHHHHHHHHHHHH--/--HHHHHHHHHHT-------EEEEE-----HHHHHHHHHHHHHHHHTT-EEEEEES---SS--TTEEEEEPPS--------SS--HHHHHHHHHHHHHHHHHHHHHHHH-HHHHHHHHTT---SEEEEE-SS--HHHHHHHHHT--EEEE-SSSPPGGGTGGGTPPP-TTT-PPTTS---SS--HHHHHHHHHHHHHHHHHIIIIIHHHHHHHHHTT-S-PPPHHHHHHT-SEEEES--HHHH----B-TTEEE-TTTT-PPPPPPPHHHHHHHHT-SS-EEEEE-TTTS-GGGS-HHHHHHHHHHHHTSSSEEEEE-SSS--TT--TTEEEES---HHHHHTSTTEEEEEE---HHHHHHHHHHT--EEE---STTHHHHHHHHHHHTSEEE--GGG--HHHHHHHHHHHHSHHHHHHHHHHHHHHH--SS-HHHHHHHHHHHHHHTTT-----GGGGS-HHHHTTHHHHHHHHHHHHHHHHHHHHHHHHHHHHHHHHHHHHH--

Foldseek 3Di:
DVVVVVVVVVPPPCPVPPAFFEEEEELALAVLFVLQVVLLQVVSVVSPHQYEYEYCDDDPDDDPSYHYDHFDDDRDLAAQFQDDDPVSVVVVLVVLLVVLLVSLLRQCVRPVNVCCLVVLPAGLAYEYEDGRALLVLQVCVSSVHAYEYEYSAAHALQLCLLQLFDDQLCAAAHWWDLAGGHDDPVSSVVRVVVSVVSNVCCVVRRQVSSVVSSVVPDVDGPRSSVSSSRHFAYAYQDDCLQLNDGDHFPRYHYLHQSSQDDADDFDPVVVCLQVPQPQFEEEEEADSRHQPVSQDPQLLVLVVLQVLPDSHAYEYQHCDDADVVRRPSYHYDVDGPLLNRLQDPRHAEYEYCQRSVNLSSCLLNLHAYEHEHRGTRSSNRQNSCVVSLSAHYDYSVRRGNVVVNVRVCQSNDPVSSVVSVVSSVVVCPDPDHSSVVVSVSSVVCSVPVVDHRRDPSSVDDPCVNVCVVVVVVVVVVVVVVVVVVVVVVVVVVVVVVVVVVVVVVD/DVVVVVVVVVPPPCPVPPAFFEEEEELALAVLFVLQVVLLQVVSVVVPHQYEYEYCDDDPDDDPSYHYDHFDDDRDLAAQFQDDDPVSVVVVLVVLLVVLLVSLLRQCVRPVNVVCLVVLPAGLAYEYEDGRALLVLQVCVSSVHAYEYEYSAAHALQLCLLQLFDDQLCAAAHWWDAAGGHDDPVSSVVRVVVSVVSNVCCVVRRQVSSVVSSVVPDVDGPRSSVSSSRHFAYAYQDDCLQLNDGDHFPRYHYLHQSSQDDADDFPPVVVCLQVPQPQFEEEEEADSRHQPVSQDPQLLVLVVLQVLPDSHAYEYQHCDDADVVRRPSYHYDVDGPLLNVLQDPRHAEYEYCQRSVNLSSNLLNLHAYEHEHRGTRSSNRQNSCVVSLSAHYDYSVRRGNVVVNVRVCQSNDPVSSVVSVVSSVVVCPDPDHSSVVVSVSSVVCSVPVVDHRRDPSSVDDPCVNVPVVVVVVVVVVVVVVVVVVVVVVVVVVVVVVVVVVVVVVD

Solvent-accessible surface area (backbone atoms only — not comparable to full-atom values): 53485 Å² total; per-residue (Å²): 122,70,72,63,55,60,59,55,62,67,60,61,77,57,68,76,70,78,62,44,38,36,37,37,48,38,64,64,44,47,58,75,49,45,56,44,48,47,50,51,55,52,50,45,32,73,71,54,20,36,35,36,37,36,24,70,70,61,72,88,67,86,47,94,43,50,43,69,44,72,55,84,77,78,64,62,80,58,76,68,68,67,72,77,45,76,62,53,51,52,49,49,53,49,48,38,39,52,50,20,51,49,30,41,51,53,50,68,66,33,64,74,54,44,45,41,63,75,66,60,50,76,39,51,28,29,37,32,56,64,75,50,51,60,42,64,54,52,53,29,58,76,44,66,26,43,37,34,37,32,36,64,43,79,79,54,68,64,49,31,53,42,53,31,29,81,84,44,44,54,40,44,55,42,79,62,40,72,34,46,52,78,59,51,73,69,50,28,41,50,32,48,52,49,43,54,51,51,28,47,48,39,57,70,40,36,48,47,51,35,51,55,58,45,53,75,78,41,92,80,66,71,62,62,69,61,53,54,46,60,46,36,27,32,42,35,40,37,41,51,72,46,69,38,38,56,55,40,20,74,29,47,42,69,29,40,57,44,49,67,66,85,66,61,86,65,58,66,71,58,42,50,57,51,72,68,33,86,67,22,29,36,38,35,42,52,64,88,45,43,54,66,80,73,46,53,66,71,52,50,50,20,50,52,56,30,56,68,70,45,84,38,31,33,40,35,57,28,82,61,93,70,55,91,85,59,60,86,54,50,48,71,33,70,73,70,66,58,67,36,51,53,60,36,87,48,39,46,30,38,40,26,29,26,45,62,66,63,46,42,46,27,42,69,56,24,32,16,28,41,17,36,36,43,54,59,58,7,29,31,40,20,30,22,32,35,76,53,53,42,29,43,62,46,52,70,92,69,58,36,35,66,55,49,41,52,52,50,53,51,36,63,29,65,68,47,35,50,52,16,38,52,50,18,52,52,64,66,66,54,98,57,53,30,50,57,47,50,51,51,52,53,53,45,34,43,76,40,58,93,54,77,40,58,22,61,58,43,73,49,53,67,54,49,66,69,38,47,61,49,49,50,51,52,50,49,52,50,50,51,50,53,51,50,50,50,51,50,52,52,50,52,51,51,50,51,53,52,52,51,51,56,58,66,75,99,123,70,72,64,57,60,59,56,61,71,60,60,80,57,69,75,69,77,63,43,38,35,38,35,47,38,64,64,46,47,58,75,48,44,55,44,46,47,50,51,55,52,50,46,32,73,71,54,21,37,36,37,36,36,23,69,72,61,72,89,69,86,47,94,43,49,43,68,44,72,53,85,76,78,65,61,80,58,76,68,69,67,72,79,46,73,63,52,52,51,49,48,52,51,48,39,39,52,50,19,52,50,31,40,51,52,51,66,65,32,64,72,55,44,46,41,64,74,67,60,50,77,37,51,28,30,38,32,57,62,72,52,52,60,41,66,54,52,53,28,59,75,44,66,26,42,36,33,36,31,36,63,44,78,80,53,68,62,48,32,53,43,55,31,28,81,83,43,45,53,40,42,54,41,79,61,39,70,35,45,53,78,60,52,72,69,50,28,41,51,32,48,53,51,42,53,51,52,28,48,50,39,56,70,42,35,48,46,51,37,51,56,59,45,53,77,78,41,92,81,67,71,62,64,70,61,52,55,47,60,45,38,28,34,44,35,39,38,41,51,71,47,69,39,37,54,55,38,21,73,30,47,41,70,29,40,58,40,47,68,67,84,67,59,85,65,58,68,70,59,42,52,57,51,72,69,32,85,68,21,28,38,40,34,41,51,63,87,45,43,52,66,79,74,46,54,64,70,52,49,49,21,52,53,57,31,56,68,70,46,83,36,30,33,41,33,56,29,82,61,94,72,57,92,85,59,58,87,54,52,48,73,34,69,74,71,68,57,67,36,52,54,62,37,88,49,39,47,31,38,41,28,29,26,46,61,69,61,48,42,47,26,42,70,56,24,32,15,30,39,18,37,38,43,54,59,56,7,34,32,40,19,32,22,32,34,74,53,53,41,31,43,64,47,50,70,92,67,58,36,35,67,55,50,41,53,53,48,52,50,37,64,28,65,68,47,34,50,52,17,36,54,50,17,51,53,64,65,65,55,100,58,55,32,51,56,48,49,52,51,50,53,53,46,35,42,76,40,56,92,53,77,40,59,20,60,57,43,74,50,53,67,55,48,65,69,38,47,61,51,49,50,51,53,49,49,52,50,49,51,48,52,50,49,50,52,50,51,52,51,50,52,51,51,50,50,51,53,52,52,52,56,55,65,76,92

Sequence (1012 aa):
MKFNNIIILFCALFSQVLSLNILGVFPYQGKSHFFVFGPYLKELARRGHNITVISYFPLKEPIDNYHDIKLSGKVLEDVFPIYRSYWTIIETSLFLKNSGQENCITLLENENVQRLWKTEQKFDVMLMELFNNDCALGLAHKLGAPVVGLTSHVLMPWHYEDYGIQYNPSYVPVLFLEGGTKPTLYQRIERSIFHVYLVYLHKLTCRRNNQKTLAQYFDDVPPLGDLAKNVKMLLLYTNYVVSGSGLYPPNVREVGGYHVTKPKELPQDLKKFIEESEHGVVYISFGSMLRSTSTPKDKLDAIIAAVSEIPQRIIWKWEEKTLPGNPKNIFISNWLPQNDILAHPKVLAFYSHCGMLGTTEAIHYGVPMIGMPIFGDQPGNAAAIEESGLGVQIHIKDLTKELLLEKLRTVLNPEFRRKVKELSKIWHDRPQSAMDTAIYWTEYAARTANYTFRSPASSVPLYQYRIWDVTAVILAILIIFIYSIKTVISLVQKRREDRYYEFKTKMKFNNIIILFCALFSQVLSLNILGVFPYQGKSHFFVFGPYLKELARRGHNITVISYFPLKEPIDNYHDIKLSGKVLEDVFPIYRSYWTIIETSLFLKNSGQENCITLLENENVQRLWKTEQKFDVMLMELFNNDCALGLAHKLGAPVVGLTSHVLMPWHYEDYGIQYNPSYVPVLFLEGGTKPTLYQRIERSIFHVYLVYLHKLTCRRNNQKTLAQYFDDVPPLGDLAKNVKMLLLYTNYVVSGSGLYPPNVREVGGYHVTKPKELPQDLKKFIEESEHGVVYISFGSMLRSTSTPKDKLDAIIAAVSEIPQRIIWKWEEKTLPGNPKNIFISNWLPQNDILAHPKVLAFYSHCGMLGTTEAIHYGVPMIGMPIFGDQPGNAAAIEESGLGVQIHIKDLTKELLLEKLRTVLNPEFRRKVKELSKIWHDRPQSAMDTAIYWTEYAARTANYTFRSPASSVPLYQYRIWDVTAVILAILIIFIYSIKTVISLVQKRREDRYYEFKTK

pLDDT: mean 91.77, std 12.16, range [29.06, 98.88]